Protein AF-A0A662PM22-F1 (afdb_monomer_lite)

Radius of gyration: 36.37 Å; chains: 1; bounding box: 91×70×109 Å

Sequence (898 aa):
ATDIAEYIRDARHNQGYDGLIPWDINLYVQAALALNSYYPGEGYDKDAIAMAEVIYQDMTGNPGYFKHPVNEWFYYYVLGLSGALQAFTSTGTHLTGNFSAEEIKNFLIENQSNDGSWNSTSYWDGTNWYWAYPDIQSTAYAVMALISYGDSASISAATKAADWLISKQNPNGGWTVSSECPEVDSEVAQAIFDVIQAVGTVDVDHGSDGTVDLKTITIQQAINAAYPYDTIIVHEGTYMEQLIINKSLTLIGDTMPKIVAPDTRTTFTIPESSATFDPIIFAYGSLTGTETISVTIEGFEIDGGNKAASGYRFVGILYRNVKPGIISNNVLHSLYPPSGKGSGPETIGILIYGDSEVEIYQNEIRDFSRVGIGASGDAGPNVDPVVIIQENTVFGNGLEPETDWWAENGIQVGYGASGEVIGNQVFNCTVNNPNWAASGIIIVDTHEVTVDSNYVEGCDVGINAVDFPSAYGHPWDYDILSNVLITRNVLVGNIWQIDVSNDARNVTITYNNIINAIEDGIDIWSYFGDVYPTDVKIHYNNIEGSGSYGIWASEELAAQPVDARFNWWGSATGPYHPTLNDYGKGDNVSDNIDFWNWLIIPYPPAIASPVPPVASFTYTPFAPIVNEYVTFDASGSYSIDGYITTYVWDFGDGNLTETSNPIIMHKFDSAGTYSVNLTVIDNLGATRSCVKDVIVYPPPPTNVKISPYESSVCIGQEFTINIVIENVSDLAGFELKLFWNTTLADLEDVDIFPPWSDYFLVKNETQEDIGDGRGMFWLALLMLPPSEPFNGTTVLATLTFNATNIGTSILDLDQVKLGDSLANPIPTNIVDGYIESHIAIPGDVDGNGHVDIYDLIIWADAFGTFAGEPDFNPAADLNNDGVIDIYDGLIIAINYGA

Structure (mmCIF, N/CA/C/O backbone):
data_AF-A0A662PM22-F1
#
_entry.id   AF-A0A662PM22-F1
#
loop_
_atom_site.group_PDB
_atom_site.id
_atom_site.type_symbol
_atom_site.label_atom_id
_atom_site.label_alt_id
_atom_site.label_comp_id
_atom_site.label_asym_id
_atom_site.label_entity_id
_atom_site.label_seq_id
_atom_site.pdbx_PDB_ins_code
_atom_site.Cartn_x
_atom_site.Cartn_y
_atom_site.Cartn_z
_atom_site.occupancy
_atom_site.B_iso_or_equiv
_atom_site.auth_seq_id
_atom_site.auth_comp_id
_atom_site.auth_asym_id
_atom_site.auth_atom_id
_atom_site.pdbx_PDB_model_num
ATOM 1 N N . ALA A 1 1 ? 5.390 15.615 49.487 1.00 35.78 1 ALA A N 1
ATOM 2 C CA . ALA A 1 1 ? 4.183 16.112 48.799 1.00 35.78 1 ALA A CA 1
ATOM 3 C C . ALA A 1 1 ? 3.919 17.563 49.183 1.00 35.78 1 ALA A C 1
ATOM 5 O O . ALA A 1 1 ? 4.119 18.418 48.337 1.00 35.78 1 ALA A O 1
ATOM 6 N N . THR A 1 2 ? 3.625 17.859 50.453 1.00 38.88 2 THR A N 1
ATOM 7 C CA . THR A 1 2 ? 3.394 19.225 50.972 1.00 38.88 2 THR A CA 1
ATOM 8 C C . THR A 1 2 ? 4.546 20.205 50.691 1.00 38.88 2 THR A C 1
ATOM 10 O O . THR A 1 2 ? 4.308 21.324 50.267 1.00 38.88 2 THR A O 1
ATOM 13 N N . ASP A 1 3 ? 5.807 19.780 50.788 1.00 39.41 3 ASP A N 1
ATOM 14 C CA . ASP A 1 3 ? 6.936 20.684 50.487 1.00 39.41 3 ASP A CA 1
ATOM 15 C C . ASP A 1 3 ? 7.115 20.963 48.976 1.00 39.41 3 ASP A C 1
ATOM 17 O O . ASP A 1 3 ? 7.615 22.012 48.576 1.00 39.41 3 ASP A O 1
ATOM 21 N N . ILE A 1 4 ? 6.692 20.030 48.115 1.00 42.34 4 ILE A N 1
ATOM 22 C CA . ILE A 1 4 ? 6.720 20.181 46.645 1.00 42.34 4 ILE A CA 1
ATOM 23 C C . ILE A 1 4 ? 5.538 21.053 46.196 1.00 42.34 4 ILE A C 1
ATOM 25 O O . ILE A 1 4 ? 5.688 21.923 45.342 1.00 42.34 4 ILE A O 1
ATOM 29 N N . ALA A 1 5 ? 4.390 20.857 46.841 1.00 41.12 5 ALA A N 1
ATOM 30 C CA . ALA A 1 5 ? 3.190 21.669 46.743 1.00 41.12 5 ALA A CA 1
ATOM 31 C C . ALA A 1 5 ? 3.454 23.148 47.057 1.00 41.12 5 ALA A C 1
ATOM 33 O O . ALA A 1 5 ? 3.084 24.035 46.287 1.00 41.12 5 ALA A O 1
ATOM 34 N N . GLU A 1 6 ? 4.146 23.408 48.167 1.00 43.12 6 GLU A N 1
ATOM 35 C CA . GLU A 1 6 ? 4.539 24.756 48.575 1.00 43.12 6 GLU A CA 1
ATOM 36 C C . GLU A 1 6 ? 5.558 25.376 47.611 1.00 43.12 6 GLU A C 1
ATOM 38 O O . GLU A 1 6 ? 5.441 26.555 47.286 1.00 43.12 6 GLU A O 1
ATOM 43 N N . TYR A 1 7 ? 6.496 24.586 47.078 1.00 42.91 7 TYR A N 1
ATOM 44 C CA . TYR A 1 7 ? 7.484 25.055 46.101 1.00 42.91 7 TYR A CA 1
ATOM 45 C C . TYR A 1 7 ? 6.861 25.475 44.757 1.00 42.91 7 TYR A C 1
ATOM 47 O O . TYR A 1 7 ? 7.213 26.524 44.217 1.00 42.91 7 TYR A O 1
ATOM 55 N N . ILE A 1 8 ? 5.913 24.695 44.226 1.00 44.31 8 ILE A N 1
ATOM 56 C CA . ILE A 1 8 ? 5.215 24.995 42.960 1.00 44.31 8 ILE A CA 1
ATOM 57 C C . ILE A 1 8 ? 4.288 26.213 43.123 1.00 44.31 8 ILE A C 1
ATOM 59 O O . ILE A 1 8 ? 4.262 27.099 42.266 1.00 44.31 8 ILE A O 1
ATOM 63 N N . ARG A 1 9 ? 3.597 26.319 44.266 1.00 42.94 9 ARG A N 1
ATOM 64 C CA . ARG A 1 9 ? 2.784 27.487 44.646 1.00 42.94 9 ARG A CA 1
ATOM 65 C C . ARG A 1 9 ? 3.623 28.764 44.740 1.00 42.94 9 ARG A C 1
ATOM 67 O O . ARG A 1 9 ? 3.251 29.788 44.171 1.00 42.94 9 ARG A O 1
ATOM 74 N N . ASP A 1 10 ? 4.755 28.713 45.438 1.00 45.56 10 ASP A N 1
ATOM 75 C CA . ASP A 1 10 ? 5.628 29.875 45.629 1.00 45.56 10 ASP A CA 1
ATOM 76 C C . ASP A 1 10 ? 6.288 30.315 44.307 1.00 45.56 10 ASP A C 1
ATOM 78 O O . ASP A 1 10 ? 6.561 31.503 44.111 1.00 45.56 10 ASP A O 1
ATOM 82 N N . ALA A 1 11 ? 6.499 29.388 43.366 1.00 43.00 11 ALA A N 1
ATOM 83 C CA . ALA A 1 11 ? 6.954 29.701 42.014 1.00 43.00 11 ALA A CA 1
ATOM 84 C C . ALA A 1 11 ? 5.886 30.450 41.191 1.00 43.00 11 ALA A C 1
ATOM 86 O O . ALA A 1 11 ? 6.226 31.435 40.535 1.00 43.00 11 ALA A O 1
ATOM 87 N N . ARG A 1 12 ? 4.605 30.054 41.276 1.00 44.25 12 ARG A N 1
ATOM 88 C CA . ARG A 1 12 ? 3.492 30.723 40.569 1.00 44.25 12 ARG A CA 1
ATOM 89 C C . ARG A 1 12 ? 3.090 32.065 41.177 1.00 44.25 12 ARG A C 1
ATOM 91 O O . ARG A 1 12 ? 2.843 33.016 40.438 1.00 44.25 12 ARG A O 1
ATOM 98 N N . HIS A 1 13 ? 3.089 32.193 42.502 1.00 41.66 13 HIS A N 1
ATOM 99 C CA . HIS A 1 13 ? 2.743 33.463 43.150 1.00 41.66 13 HIS A CA 1
ATOM 100 C C . HIS A 1 13 ? 3.771 34.567 42.830 1.00 41.66 13 HIS A C 1
ATOM 102 O O . HIS A 1 13 ? 3.415 35.722 42.611 1.00 41.66 13 HIS A O 1
ATOM 108 N N . ASN A 1 14 ? 5.050 34.200 42.678 1.00 40.31 14 ASN A N 1
ATOM 109 C CA . ASN A 1 14 ? 6.098 35.114 42.207 1.00 40.31 14 ASN A CA 1
ATOM 110 C C . ASN A 1 14 ? 5.977 35.500 40.716 1.00 40.31 14 ASN A C 1
ATOM 112 O O . ASN A 1 14 ? 6.682 36.407 40.273 1.00 40.31 14 ASN A O 1
ATOM 116 N N . GLN A 1 15 ? 5.094 34.843 39.954 1.00 35.84 15 GLN A N 1
ATOM 117 C CA . GLN A 1 15 ? 4.767 35.159 38.558 1.00 35.84 15 GLN A CA 1
ATOM 118 C C . GLN A 1 15 ? 3.446 35.939 38.401 1.00 35.84 15 GLN A C 1
ATOM 120 O O . GLN A 1 15 ? 3.116 36.328 37.286 1.00 35.84 15 GLN A O 1
ATOM 125 N N . GLY A 1 16 ? 2.737 36.247 39.498 1.00 31.23 16 GLY A N 1
ATOM 126 C CA . GLY A 1 16 ? 1.576 37.149 39.495 1.00 31.23 16 GLY A CA 1
ATOM 127 C C . GLY A 1 16 ? 0.199 36.485 39.392 1.00 31.23 16 GLY A C 1
ATOM 128 O O . GLY A 1 16 ? -0.773 37.186 39.130 1.00 31.23 16 GLY A O 1
ATOM 129 N N . TYR A 1 17 ? 0.101 35.172 39.615 1.00 36.12 17 TYR A N 1
ATOM 130 C CA . TYR A 1 17 ? -1.165 34.429 39.599 1.00 36.12 17 TYR A CA 1
ATOM 131 C C . TYR A 1 17 ? -1.669 34.126 41.026 1.00 36.12 17 TYR A C 1
ATOM 133 O O . TYR A 1 17 ? -0.873 33.768 41.900 1.00 36.12 17 TYR A O 1
ATOM 141 N N . ASP A 1 18 ? -2.987 34.229 41.250 1.00 34.03 18 ASP A N 1
ATOM 142 C CA . ASP A 1 18 ? -3.649 34.029 42.559 1.00 34.03 18 ASP A CA 1
ATOM 143 C C . ASP A 1 18 ? -4.407 32.677 42.687 1.00 34.03 18 ASP A C 1
ATOM 145 O O . ASP A 1 18 ? -5.092 32.446 43.683 1.00 34.03 18 ASP A O 1
ATOM 149 N N . GLY A 1 19 ? -4.267 31.746 41.726 1.00 41.38 19 GLY A N 1
ATOM 150 C CA . GLY A 1 19 ? -4.922 30.422 41.746 1.00 41.38 19 GLY A CA 1
ATOM 151 C C . GLY A 1 19 ? -4.222 29.338 40.905 1.00 41.38 19 GLY A C 1
ATOM 152 O O . GLY A 1 19 ? -3.345 29.645 40.095 1.00 41.38 19 GLY A O 1
ATOM 153 N N . LEU A 1 20 ? -4.596 28.068 41.125 1.00 38.97 20 LEU A N 1
ATOM 154 C CA . LEU A 1 20 ? -4.158 26.896 40.341 1.00 38.97 20 LEU A CA 1
ATOM 155 C C . LEU A 1 20 ? -5.157 26.612 39.206 1.00 38.97 20 LEU A C 1
ATOM 157 O O . LEU A 1 20 ? -6.353 26.831 39.388 1.00 38.97 20 LEU A O 1
ATOM 161 N N . ILE A 1 21 ? -4.674 26.119 38.061 1.00 37.78 21 ILE A N 1
ATOM 162 C CA . ILE A 1 21 ? -5.509 25.727 36.906 1.00 37.78 21 ILE A CA 1
ATOM 163 C C . ILE A 1 21 ? -5.585 24.190 36.777 1.00 37.78 21 ILE A C 1
ATOM 165 O O . ILE A 1 21 ? -4.700 23.507 37.302 1.00 37.78 21 ILE A O 1
ATOM 169 N N . PRO A 1 22 ? -6.588 23.625 36.067 1.00 35.31 22 PRO A N 1
ATOM 170 C CA . PRO A 1 22 ? -6.895 22.185 36.064 1.00 35.31 22 PRO A CA 1
ATOM 171 C C . PRO A 1 22 ? -5.754 21.227 35.683 1.00 35.31 22 PRO A C 1
ATOM 173 O O . PRO A 1 22 ? -5.818 20.043 35.984 1.00 35.31 22 PRO A O 1
ATOM 176 N N . TRP A 1 23 ? -4.687 21.703 35.043 1.00 42.88 23 TRP A N 1
ATOM 177 C CA . TRP A 1 23 ? -3.598 20.857 34.534 1.00 42.88 23 TRP A CA 1
ATOM 178 C C . TRP A 1 23 ? -2.401 20.746 35.500 1.00 42.88 23 TRP A C 1
ATOM 180 O O . TRP A 1 23 ? -1.671 19.757 35.450 1.00 42.88 23 TRP A O 1
ATOM 190 N N . ASP A 1 24 ? -2.250 21.669 36.467 1.00 40.78 24 ASP A N 1
ATOM 191 C CA . ASP A 1 24 ? -1.294 21.519 37.591 1.00 40.78 24 ASP A CA 1
ATOM 192 C C . ASP A 1 24 ? -1.683 20.340 38.510 1.00 40.78 24 ASP A C 1
ATOM 194 O O . ASP A 1 24 ? -0.876 19.810 39.278 1.00 40.78 24 ASP A O 1
ATOM 198 N N . ILE A 1 25 ? -2.949 19.936 38.416 1.00 42.62 25 ILE A N 1
ATOM 199 C CA . ILE A 1 25 ? -3.619 18.932 39.230 1.00 42.62 25 ILE A CA 1
ATOM 200 C C . ILE A 1 25 ? -3.269 17.509 38.774 1.00 42.62 25 ILE A C 1
ATOM 202 O O . ILE A 1 25 ? -3.072 16.636 39.618 1.00 42.62 25 ILE A O 1
ATOM 206 N N . ASN A 1 26 ? -3.099 17.267 37.469 1.00 39.00 26 ASN A N 1
ATOM 207 C CA . ASN A 1 26 ? -2.767 15.937 36.941 1.00 39.00 26 ASN A CA 1
ATOM 208 C C . ASN A 1 26 ? -1.360 15.488 37.388 1.00 39.00 26 ASN A C 1
ATOM 210 O O . ASN A 1 26 ? -1.179 14.382 37.898 1.00 39.00 26 ASN A O 1
ATOM 214 N N . LEU A 1 27 ? -0.372 16.391 37.333 1.00 40.34 27 LEU A N 1
ATOM 215 C CA . LEU A 1 27 ? 0.979 16.135 37.857 1.00 40.34 27 LEU A CA 1
ATOM 216 C C . LEU A 1 27 ? 0.971 15.857 39.376 1.00 40.34 27 LEU A C 1
ATOM 218 O O . LEU A 1 27 ? 1.787 15.087 39.887 1.00 40.34 27 LEU A O 1
ATOM 222 N N . TYR A 1 28 ? 0.030 16.472 40.095 1.00 44.06 28 TYR A N 1
ATOM 223 C CA . TYR A 1 28 ? -0.175 16.326 41.535 1.00 44.06 28 TYR A CA 1
ATOM 224 C C . TYR A 1 28 ? -0.798 14.985 41.917 1.00 44.06 28 TYR A C 1
ATOM 226 O O . TYR A 1 28 ? -0.322 14.324 42.841 1.00 44.06 28 TYR A O 1
ATOM 234 N N . VAL A 1 29 ? -1.836 14.575 41.185 1.00 44.94 29 VAL A N 1
ATOM 235 C CA . VAL A 1 29 ? -2.522 13.289 41.344 1.00 44.94 29 VAL A CA 1
ATOM 236 C C . VAL A 1 29 ? -1.558 12.149 41.017 1.00 44.94 29 VAL A C 1
ATOM 238 O O . VAL A 1 29 ? -1.417 11.224 41.812 1.00 44.94 29 VAL A O 1
ATOM 241 N N . GLN A 1 30 ? -0.785 12.264 39.933 1.00 43.56 30 GLN A N 1
ATOM 242 C CA . GLN A 1 30 ? 0.260 11.300 39.564 1.00 43.56 30 GLN A CA 1
ATOM 243 C C . GLN A 1 30 ? 1.346 11.172 40.650 1.00 43.56 30 GLN A C 1
ATOM 245 O O . GLN A 1 30 ? 1.732 10.063 41.025 1.00 43.56 30 GLN A O 1
ATOM 250 N N . ALA A 1 31 ? 1.806 12.289 41.226 1.00 42.03 31 ALA A N 1
ATOM 251 C CA . ALA A 1 31 ? 2.787 12.277 42.314 1.00 42.03 31 ALA A CA 1
ATOM 252 C C . ALA A 1 31 ? 2.222 11.707 43.631 1.00 42.03 31 ALA A C 1
ATOM 254 O O . ALA A 1 31 ? 2.938 11.010 44.356 1.00 42.03 31 ALA A O 1
ATOM 255 N N . ALA A 1 32 ? 0.951 11.979 43.944 1.00 43.25 32 ALA A N 1
ATOM 256 C CA . ALA A 1 32 ? 0.262 11.459 45.124 1.00 43.25 32 ALA A CA 1
ATOM 257 C C . ALA A 1 32 ? -0.002 9.946 45.017 1.00 43.25 32 ALA A C 1
ATOM 259 O O . ALA A 1 32 ? 0.296 9.207 45.958 1.00 43.25 32 ALA A O 1
ATOM 260 N N . LEU A 1 33 ? -0.453 9.469 43.851 1.00 45.88 33 LEU A N 1
ATOM 261 C CA . LEU A 1 33 ? -0.648 8.046 43.552 1.00 45.88 33 LEU A CA 1
ATOM 262 C C . LEU A 1 33 ? 0.682 7.274 43.585 1.00 45.88 33 LEU A C 1
ATOM 264 O O . LEU A 1 33 ? 0.763 6.193 44.176 1.00 45.88 33 LEU A O 1
ATOM 268 N N . ALA A 1 34 ? 1.759 7.855 43.045 1.00 44.03 34 ALA A N 1
ATOM 269 C CA . ALA A 1 34 ? 3.099 7.271 43.105 1.00 44.03 34 ALA A CA 1
ATOM 270 C C . ALA A 1 34 ? 3.634 7.159 44.548 1.00 44.03 34 ALA A C 1
ATOM 272 O O . ALA A 1 34 ? 4.237 6.146 44.906 1.00 44.03 34 ALA A O 1
ATOM 273 N N . LEU A 1 35 ? 3.382 8.150 45.409 1.00 41.09 35 LEU A N 1
ATOM 274 C CA . LEU A 1 35 ? 3.759 8.111 46.830 1.00 41.09 35 LEU A CA 1
ATOM 275 C C . LEU A 1 35 ? 2.940 7.090 47.634 1.00 41.09 35 LEU A C 1
ATOM 277 O O . LEU A 1 35 ? 3.508 6.405 48.490 1.00 41.09 35 LEU A O 1
ATOM 281 N N . ASN A 1 36 ? 1.648 6.938 47.327 1.00 44.16 36 ASN A N 1
ATOM 282 C CA . ASN A 1 36 ? 0.775 5.954 47.969 1.00 44.16 36 ASN A CA 1
ATOM 283 C C . ASN A 1 36 ? 1.219 4.513 47.671 1.00 44.16 36 ASN A C 1
ATOM 285 O O . ASN A 1 36 ? 1.285 3.672 48.566 1.00 44.16 36 ASN A O 1
ATOM 289 N N . SER A 1 37 ? 1.656 4.256 46.432 1.00 44.34 37 SER A N 1
ATOM 290 C CA . SER A 1 37 ? 2.206 2.952 46.034 1.00 44.34 37 SER A CA 1
ATOM 291 C C . SER A 1 37 ? 3.466 2.545 46.821 1.00 44.34 37 SER A C 1
ATOM 293 O O . SER A 1 37 ? 3.763 1.357 46.945 1.00 44.34 37 SER A O 1
ATOM 295 N N . TYR A 1 38 ? 4.184 3.518 47.396 1.00 40.50 38 TYR A N 1
ATOM 296 C CA . TYR A 1 38 ? 5.420 3.300 48.152 1.00 40.50 38 TYR A CA 1
ATOM 297 C C . TYR A 1 38 ? 5.234 3.280 49.685 1.00 40.50 38 TYR A C 1
ATOM 299 O O . TYR A 1 38 ? 6.041 2.638 50.361 1.00 40.50 38 TYR A O 1
ATOM 307 N N . TYR A 1 39 ? 4.199 3.929 50.249 1.00 41.41 39 TYR A N 1
ATOM 308 C CA . TYR A 1 39 ? 3.968 4.020 51.709 1.00 41.41 39 TYR A CA 1
ATOM 309 C C . TYR A 1 39 ? 2.477 3.899 52.118 1.00 41.41 39 TYR A C 1
ATOM 311 O O . TYR A 1 39 ? 1.899 4.855 52.641 1.00 41.41 39 TYR A O 1
ATOM 319 N N . PRO A 1 40 ? 1.856 2.714 51.975 1.00 42.56 40 PRO A N 1
ATOM 320 C CA . PRO A 1 40 ? 0.399 2.514 52.076 1.00 42.56 40 PRO A CA 1
ATOM 321 C C . PRO A 1 40 ? -0.174 2.522 53.515 1.00 42.56 40 PRO A C 1
ATOM 323 O O . PRO A 1 40 ? -1.143 1.829 53.811 1.00 42.56 40 PRO A O 1
ATOM 326 N N . GLY A 1 41 ? 0.438 3.246 54.462 1.00 45.72 41 GLY A N 1
ATOM 327 C CA . GLY A 1 41 ? 0.066 3.189 55.886 1.00 45.72 41 GLY A CA 1
ATOM 328 C C . GLY A 1 41 ? 0.187 4.486 56.690 1.00 45.72 41 GLY A C 1
ATOM 329 O O . GLY A 1 41 ? -0.085 4.457 57.889 1.00 45.72 41 GLY A O 1
ATOM 330 N N . GLU A 1 42 ? 0.580 5.611 56.081 1.00 47.06 42 GLU A N 1
ATOM 331 C CA . GLU A 1 42 ? 0.809 6.880 56.804 1.00 47.06 42 GLU A CA 1
ATOM 332 C C . GLU A 1 42 ? -0.309 7.931 56.649 1.00 47.06 42 GLU A C 1
ATOM 334 O O . GLU A 1 42 ? -0.176 9.046 57.142 1.00 47.06 42 GLU A O 1
ATOM 339 N N . GLY A 1 43 ? -1.452 7.580 56.046 1.00 46.03 43 GLY A N 1
ATOM 340 C CA . GLY A 1 43 ? -2.641 8.447 56.035 1.00 46.03 43 GLY A CA 1
ATOM 341 C C . GLY A 1 43 ? -2.678 9.523 54.943 1.00 46.03 43 GLY A C 1
ATOM 342 O O . GLY A 1 43 ? -3.524 10.409 55.014 1.00 46.03 43 GLY A O 1
ATOM 343 N N . TYR A 1 44 ? -1.827 9.419 53.916 1.00 41.66 44 TYR A N 1
ATOM 344 C CA . TYR A 1 44 ? -1.856 10.289 52.729 1.00 41.66 44 TYR A CA 1
ATOM 345 C C . TYR A 1 44 ? -3.100 10.098 51.835 1.00 41.66 44 TYR A C 1
ATOM 347 O O . TYR A 1 44 ? -3.367 10.951 50.993 1.00 41.66 44 TYR A O 1
ATOM 355 N N . ASP A 1 45 ? -3.886 9.036 52.048 1.00 45.16 45 ASP A N 1
ATOM 356 C CA . ASP A 1 45 ? -5.142 8.780 51.328 1.00 45.16 45 ASP A CA 1
ATOM 357 C C . ASP A 1 45 ? -6.197 9.870 51.568 1.00 45.16 45 ASP A C 1
ATOM 359 O O . ASP A 1 45 ? -6.902 10.250 50.643 1.00 45.16 45 ASP A O 1
ATOM 363 N N . LYS A 1 46 ? -6.306 10.425 52.783 1.00 42.91 46 LYS A N 1
ATOM 364 C CA . LYS A 1 46 ? -7.419 11.335 53.120 1.00 42.91 46 LYS A CA 1
ATOM 365 C C . LYS A 1 46 ? -7.326 12.698 52.442 1.00 42.91 46 LYS A C 1
ATOM 367 O O . LYS A 1 46 ? -8.342 13.221 52.006 1.00 42.91 46 LYS A O 1
ATOM 372 N N . ASP A 1 47 ? -6.118 13.243 52.329 1.00 42.44 47 ASP A N 1
ATOM 373 C CA . ASP A 1 47 ? -5.906 14.560 51.722 1.00 42.44 47 ASP A CA 1
ATOM 374 C C . ASP A 1 47 ? -5.862 14.479 50.184 1.00 42.44 47 ASP A C 1
ATOM 376 O O . ASP A 1 47 ? -6.209 15.444 49.511 1.00 42.44 47 ASP A O 1
ATOM 380 N N . ALA A 1 48 ? -5.465 13.333 49.612 1.00 39.84 48 ALA A N 1
ATOM 381 C CA . ALA A 1 48 ? -5.443 13.114 48.163 1.00 39.84 48 ALA A CA 1
ATOM 382 C C . ALA A 1 48 ? -6.829 12.757 47.596 1.00 39.84 48 ALA A C 1
ATOM 384 O O . ALA A 1 48 ? -7.177 13.228 46.516 1.00 39.84 48 ALA A O 1
ATOM 385 N N . ILE A 1 49 ? -7.625 11.973 48.333 1.00 43.12 49 ILE A N 1
ATOM 386 C CA . ILE A 1 49 ? -8.992 11.590 47.946 1.00 43.12 49 ILE A CA 1
ATOM 387 C C . ILE A 1 49 ? -9.940 12.787 48.067 1.00 43.12 49 ILE A C 1
ATOM 389 O O . ILE A 1 49 ? -10.621 13.092 47.096 1.00 43.12 49 ILE A O 1
ATOM 393 N N . ALA A 1 50 ? -9.871 13.553 49.163 1.00 41.50 50 ALA A N 1
ATOM 394 C CA . ALA A 1 50 ? -10.687 14.759 49.335 1.00 41.50 50 ALA A CA 1
ATOM 395 C C . ALA A 1 50 ? -10.419 15.827 48.258 1.00 41.50 50 ALA A C 1
ATOM 397 O O . ALA A 1 50 ? -11.309 16.593 47.904 1.00 41.50 50 ALA A O 1
ATOM 398 N N . MET A 1 51 ? -9.197 15.887 47.717 1.00 37.94 51 MET A N 1
ATOM 399 C CA . MET A 1 51 ? -8.862 16.807 46.625 1.00 37.94 51 MET A CA 1
ATOM 400 C C . MET A 1 51 ? -9.297 16.251 45.257 1.00 37.94 51 MET A C 1
ATOM 402 O O . MET A 1 51 ? -9.761 17.020 44.422 1.00 37.94 51 MET A O 1
ATOM 406 N N . ALA A 1 52 ? -9.191 14.933 45.033 1.00 38.16 52 ALA A N 1
ATOM 407 C CA . ALA A 1 52 ? -9.690 14.248 43.833 1.00 38.16 52 ALA A CA 1
ATOM 408 C C . ALA A 1 52 ? -11.225 14.311 43.713 1.00 38.16 52 ALA A C 1
ATOM 410 O O . ALA A 1 52 ? -11.745 14.508 42.617 1.00 38.16 52 ALA A O 1
ATOM 411 N N . GLU A 1 53 ? -11.936 14.234 44.840 1.00 40.84 53 GLU A N 1
ATOM 412 C CA . GLU A 1 53 ? -13.390 14.429 44.945 1.00 40.84 53 GLU A CA 1
ATOM 413 C C . GLU A 1 53 ? -13.815 15.850 44.542 1.00 40.84 53 GLU A C 1
ATOM 415 O O . GLU A 1 53 ? -14.825 16.015 43.862 1.00 40.84 53 GLU A O 1
ATOM 420 N N . VAL A 1 54 ? -13.010 16.871 44.863 1.00 37.19 54 VAL A N 1
ATOM 421 C CA . VAL A 1 54 ? -13.245 18.269 44.447 1.00 37.19 54 VAL A CA 1
ATOM 422 C C . VAL A 1 54 ? -13.092 18.450 42.930 1.00 37.19 54 VAL A C 1
ATOM 424 O O . VAL A 1 54 ? -13.847 19.196 42.319 1.00 37.19 54 VAL A O 1
ATOM 427 N N . ILE A 1 55 ? -12.159 17.732 42.300 1.00 37.44 55 ILE A N 1
ATOM 428 C CA . ILE A 1 55 ? -11.901 17.813 40.849 1.00 37.44 55 ILE A CA 1
ATOM 429 C C . ILE A 1 55 ? -12.981 17.079 40.041 1.00 37.44 55 ILE A C 1
ATOM 431 O O . ILE A 1 55 ? -13.342 17.510 38.948 1.00 37.44 55 ILE A O 1
ATOM 435 N N . TYR A 1 56 ? -13.517 15.984 40.583 1.00 35.97 56 TYR A N 1
ATOM 436 C CA . TYR A 1 56 ? -14.595 15.218 39.956 1.00 35.97 56 TYR A CA 1
ATOM 437 C C . TYR A 1 56 ? -15.941 15.970 39.983 1.00 35.97 56 TYR A C 1
ATOM 439 O O . TYR A 1 56 ? -16.681 15.949 38.999 1.00 35.97 56 TYR A O 1
ATOM 447 N N . GLN A 1 57 ? -16.219 16.713 41.064 1.00 36.59 57 GLN A N 1
ATOM 448 C CA . GLN A 1 57 ? -17.363 17.635 41.175 1.00 36.59 57 GLN A CA 1
ATOM 449 C C . GLN A 1 57 ? -17.312 18.773 40.127 1.00 36.59 57 GLN A C 1
ATOM 451 O O . GLN A 1 57 ? -18.347 19.183 39.602 1.00 36.59 57 GLN A O 1
ATOM 456 N N . ASP A 1 58 ? -16.114 19.239 39.755 1.00 39.22 58 ASP A N 1
ATOM 457 C CA . ASP A 1 58 ? -15.904 20.371 38.835 1.00 39.22 58 ASP A CA 1
ATOM 458 C C . ASP A 1 58 ? -16.114 20.036 37.343 1.00 39.22 58 ASP A C 1
ATOM 460 O O . ASP A 1 58 ? -16.422 20.929 36.553 1.00 39.22 58 ASP A O 1
ATOM 464 N N . MET A 1 59 ? -16.006 18.768 36.922 1.00 33.75 59 MET A N 1
ATOM 465 C CA . MET A 1 59 ? -16.292 18.381 35.526 1.00 33.75 59 MET A CA 1
ATOM 466 C C . MET A 1 59 ? -17.795 18.327 35.209 1.00 33.75 59 MET A C 1
ATOM 468 O O . MET A 1 59 ? -18.167 18.240 34.039 1.00 33.75 59 MET A O 1
ATOM 472 N N . THR A 1 60 ? -18.661 18.375 36.227 1.00 33.47 60 THR A N 1
ATOM 473 C CA . THR A 1 60 ? -20.103 18.117 36.075 1.00 33.47 60 THR A CA 1
ATOM 474 C C . THR A 1 60 ? -21.025 19.191 36.690 1.00 33.47 60 THR A C 1
ATOM 476 O O . THR A 1 60 ? -22.238 19.097 36.510 1.00 33.47 60 THR A O 1
ATOM 479 N N . GLY A 1 61 ? -20.497 20.247 37.343 1.00 34.31 61 GLY A N 1
ATOM 480 C CA . GLY A 1 61 ? -21.276 21.254 38.104 1.00 34.31 61 GLY A CA 1
ATOM 481 C C . GLY A 1 61 ? -21.158 22.745 37.686 1.00 34.31 61 GLY A C 1
ATOM 482 O O . GLY A 1 61 ? -20.333 23.128 36.859 1.00 34.31 61 GLY A O 1
ATOM 483 N N . ASN A 1 62 ? -22.026 23.607 38.253 1.00 31.61 62 ASN A N 1
ATOM 484 C CA . ASN A 1 62 ? -22.217 25.049 37.937 1.00 31.61 62 ASN A CA 1
ATOM 485 C C . ASN A 1 62 ? -21.226 25.986 38.708 1.00 31.61 62 ASN A C 1
ATOM 487 O O . ASN A 1 62 ? -20.826 25.638 39.816 1.00 31.61 62 ASN A O 1
ATOM 491 N N . PRO A 1 63 ? -20.850 27.192 38.207 1.00 33.50 63 PRO A N 1
ATOM 492 C CA . PRO A 1 63 ? -19.681 27.956 38.694 1.00 33.50 63 PRO A CA 1
ATOM 493 C C . PRO A 1 63 ? -19.890 28.773 39.992 1.00 33.50 63 PRO A C 1
ATOM 495 O O . PRO A 1 63 ? -20.933 29.4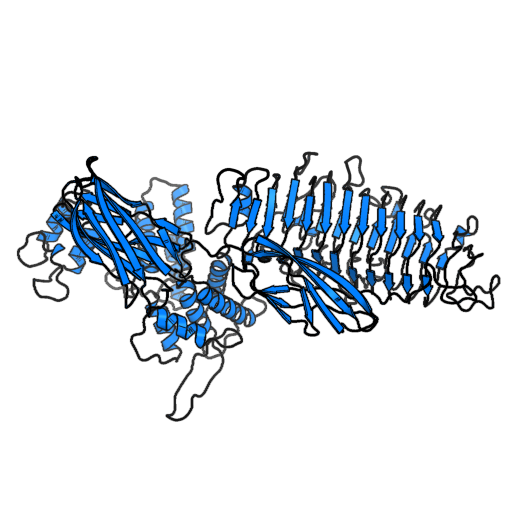05 40.176 1.00 33.50 63 PRO A O 1
ATOM 498 N N . GLY A 1 64 ? -18.845 28.880 40.839 1.00 37.56 64 GLY A N 1
ATOM 499 C CA . GLY A 1 64 ? -18.845 29.702 42.068 1.00 37.56 64 GLY A CA 1
ATOM 500 C C . GLY A 1 64 ? -17.476 29.907 42.757 1.00 37.56 64 GLY A C 1
ATOM 501 O O . GLY A 1 64 ? -16.488 29.267 42.408 1.00 37.56 64 GLY A O 1
ATOM 502 N N . TYR A 1 65 ? -17.413 30.832 43.735 1.00 37.50 65 TYR A N 1
ATOM 503 C CA . TYR A 1 65 ? -16.226 31.076 44.580 1.00 37.50 65 TYR A CA 1
ATOM 504 C C . TYR A 1 65 ? -16.220 30.158 45.814 1.00 37.50 65 TYR A C 1
ATOM 506 O O . TYR A 1 65 ? -17.150 30.233 46.617 1.00 37.50 65 TYR A O 1
ATOM 514 N N . PHE A 1 66 ? -15.146 29.396 46.048 1.00 36.97 66 PHE A N 1
ATOM 515 C CA . PHE A 1 66 ? -15.039 28.493 47.208 1.00 36.97 66 PHE A CA 1
ATOM 516 C C . PHE A 1 66 ? -14.007 28.920 48.243 1.00 36.97 66 PHE A C 1
ATOM 518 O O . PHE A 1 66 ? -12.918 29.358 47.893 1.00 36.97 66 PHE A O 1
ATOM 525 N N . LYS A 1 67 ? -14.332 28.759 49.530 1.00 37.81 67 LYS A N 1
ATOM 526 C CA . LYS A 1 67 ? -13.518 29.205 50.672 1.00 37.81 67 LYS A CA 1
ATOM 527 C C . LYS A 1 67 ? -12.586 28.094 51.181 1.00 37.81 67 LYS A C 1
ATOM 529 O O . LYS A 1 67 ? -13.031 26.974 51.400 1.00 37.81 67 LYS A O 1
ATOM 534 N N . HIS A 1 68 ? -11.307 28.407 51.412 1.00 36.06 68 HIS A N 1
ATOM 535 C CA . HIS A 1 68 ? -10.284 27.417 51.790 1.00 36.06 68 HIS A CA 1
ATOM 536 C C . HIS A 1 68 ? -10.577 26.734 53.154 1.00 36.06 68 HIS A C 1
ATOM 538 O O . HIS A 1 68 ? -10.786 27.450 54.141 1.00 36.06 68 HIS A O 1
ATOM 544 N N . PRO A 1 69 ? -10.482 25.390 53.286 1.00 35.06 69 PRO A N 1
ATOM 545 C CA . PRO A 1 69 ? -10.989 24.660 54.462 1.00 35.06 69 PRO A CA 1
ATOM 546 C C . PRO A 1 69 ? -10.223 24.904 55.772 1.00 35.06 69 PRO A C 1
ATOM 548 O O . PRO A 1 69 ? -10.708 24.577 56.850 1.00 35.06 69 PRO A O 1
ATOM 551 N N . VAL A 1 70 ? -9.015 25.473 55.701 1.00 37.12 70 VAL A N 1
ATOM 552 C CA . VAL A 1 70 ? -8.131 25.657 56.874 1.00 37.12 70 VAL A CA 1
ATOM 553 C C . VAL A 1 70 ? -7.767 27.126 57.129 1.00 37.12 70 VAL A C 1
ATOM 555 O O . VAL A 1 70 ? -7.106 27.440 58.116 1.00 37.12 70 VAL A O 1
ATOM 558 N N . ASN A 1 71 ? -8.165 28.061 56.256 1.00 34.69 71 ASN A N 1
ATOM 559 C CA . ASN A 1 71 ? -7.760 29.463 56.393 1.00 34.69 71 ASN A CA 1
ATOM 560 C C . ASN A 1 71 ? -8.874 30.408 55.926 1.00 34.69 71 ASN A C 1
ATOM 562 O O . ASN A 1 71 ? -9.112 30.570 54.733 1.00 34.69 71 ASN A O 1
ATOM 566 N N . GLU A 1 72 ? -9.549 31.045 56.886 1.00 34.38 72 GLU A N 1
ATOM 567 C CA . GLU A 1 72 ? -10.840 31.734 56.710 1.00 34.38 72 GLU A CA 1
ATOM 568 C C . GLU A 1 72 ? -10.816 33.004 55.829 1.00 34.38 72 GLU A C 1
ATOM 570 O O . GLU A 1 72 ? -11.836 33.688 55.717 1.00 34.38 72 GLU A O 1
ATOM 575 N N . TRP A 1 73 ? -9.681 33.334 55.208 1.00 30.70 73 TRP A N 1
ATOM 576 C CA . TRP A 1 73 ? -9.456 34.587 54.479 1.00 30.70 73 TRP A CA 1
ATOM 577 C C . TRP A 1 73 ? -9.303 34.427 52.955 1.00 30.70 73 TRP A C 1
ATOM 579 O O . TRP A 1 73 ? -9.165 35.442 52.278 1.00 30.70 73 TRP A O 1
ATOM 589 N N . PHE A 1 74 ? -9.347 33.208 52.400 1.00 33.66 74 PHE A N 1
ATOM 590 C CA . PHE A 1 74 ? -9.060 32.956 50.974 1.00 33.66 74 PHE A CA 1
ATOM 591 C C . PHE A 1 74 ? -10.198 32.232 50.232 1.00 33.66 74 PHE A C 1
ATOM 593 O O . PHE A 1 74 ? -10.796 31.309 50.791 1.00 33.66 74 PHE A O 1
ATOM 600 N N . TYR A 1 75 ? -10.457 32.648 48.979 1.00 33.91 75 TYR A N 1
ATOM 601 C CA . TYR A 1 75 ? -11.447 32.075 48.051 1.00 33.91 75 TYR A CA 1
ATOM 602 C C . TYR A 1 75 ? -10.810 31.694 46.690 1.00 33.91 75 TYR A C 1
ATOM 604 O O . TYR A 1 75 ? -9.935 32.421 46.227 1.00 33.91 75 TYR A O 1
ATOM 612 N N . TYR A 1 76 ? -11.272 30.618 46.038 1.00 34.81 76 TYR A N 1
ATOM 613 C CA . TYR A 1 76 ? -10.867 30.129 44.700 1.00 34.81 76 TYR A CA 1
ATOM 614 C C . TYR A 1 76 ? -12.005 30.275 43.667 1.00 34.81 76 TYR A C 1
ATOM 616 O O . TYR A 1 76 ? -13.160 30.277 44.078 1.00 34.81 76 TYR A O 1
ATOM 624 N N . TYR A 1 77 ? -11.705 30.385 42.360 1.00 34.16 77 TYR A N 1
ATOM 625 C CA . TYR A 1 77 ? -12.679 30.531 41.251 1.00 34.16 77 TYR A CA 1
ATOM 626 C C . TYR A 1 77 ? -12.344 29.575 40.086 1.00 34.16 77 TYR A C 1
ATOM 628 O O . TYR A 1 77 ? -11.190 29.568 39.657 1.00 34.16 77 TYR A O 1
ATOM 636 N N . VAL A 1 78 ? -13.313 28.797 39.571 1.00 36.62 78 VAL A N 1
ATOM 637 C CA . VAL A 1 78 ? -13.116 27.767 38.514 1.00 36.62 78 VAL A CA 1
ATOM 638 C C . VAL A 1 78 ? -14.272 27.783 37.479 1.00 36.62 78 VAL A C 1
ATOM 640 O O . VAL A 1 78 ? -15.399 28.144 37.817 1.00 36.62 78 VAL A O 1
ATOM 643 N N . LEU A 1 79 ? -13.981 27.474 36.199 1.00 36.62 79 LEU A N 1
ATOM 644 C CA . LEU A 1 79 ? -14.840 27.674 35.007 1.00 36.62 79 LEU A CA 1
ATOM 645 C C . LEU A 1 79 ? -15.500 26.365 34.490 1.00 36.62 79 LEU A C 1
ATOM 647 O O . LEU A 1 79 ? -14.784 25.478 34.042 1.00 36.62 79 LEU A O 1
ATOM 651 N N . GLY A 1 80 ? -16.843 26.292 34.449 1.00 41.53 80 GLY A N 1
ATOM 652 C CA . GLY A 1 80 ? -17.642 25.258 33.738 1.00 41.53 80 GLY A CA 1
ATOM 653 C C . GLY A 1 80 ? -18.256 25.740 32.399 1.00 41.53 80 GLY A C 1
ATOM 654 O O . GLY A 1 80 ? -17.903 26.820 31.928 1.00 41.53 80 GLY A O 1
ATOM 655 N N . LEU A 1 81 ? -19.210 25.001 31.793 1.00 39.75 81 LEU A N 1
ATOM 656 C CA . LEU A 1 81 ? -19.864 25.294 30.483 1.00 39.75 81 LEU A CA 1
ATOM 657 C C . LEU A 1 81 ? -20.414 26.735 30.376 1.00 39.75 81 LEU A C 1
ATOM 659 O O . LEU A 1 81 ? -20.233 27.418 29.367 1.00 39.75 81 LEU A O 1
ATOM 663 N N . SER A 1 82 ? -21.017 27.241 31.459 1.00 40.47 82 SER A N 1
ATOM 664 C CA . SER A 1 82 ? -21.460 28.639 31.553 1.00 40.47 82 SER A CA 1
ATOM 665 C C . SER A 1 82 ? -20.292 29.631 31.556 1.00 40.47 82 SER A C 1
ATOM 667 O O . SER A 1 82 ? -20.474 30.755 31.105 1.00 40.47 82 SER A O 1
ATOM 669 N N . GLY A 1 83 ? -19.122 29.242 32.063 1.00 43.56 83 GLY A N 1
ATOM 670 C CA . GLY A 1 83 ? -17.891 30.033 32.109 1.00 43.56 83 GLY A CA 1
ATOM 671 C C . GLY A 1 83 ? -17.149 30.066 30.774 1.00 43.56 83 GLY A C 1
ATOM 672 O O . GLY A 1 83 ? -16.686 31.132 30.383 1.00 43.56 83 GLY A O 1
ATOM 673 N N . ALA A 1 84 ? -17.114 28.958 30.027 1.00 46.94 84 ALA A N 1
ATOM 674 C CA . ALA A 1 84 ? -16.617 28.939 28.645 1.00 46.94 84 ALA A CA 1
ATOM 675 C C . ALA A 1 84 ? -17.491 29.811 27.722 1.00 46.94 84 ALA A C 1
ATOM 677 O O . ALA A 1 84 ? -16.978 30.558 26.890 1.00 46.94 84 ALA A O 1
ATOM 678 N N . LEU A 1 85 ? -18.812 29.801 27.937 1.00 48.84 85 LEU A N 1
ATOM 679 C CA . LEU A 1 85 ? -19.763 30.675 27.248 1.00 48.84 85 LEU A CA 1
ATOM 680 C C . LEU A 1 85 ? -19.647 32.143 27.694 1.00 48.84 85 LEU A C 1
ATOM 682 O O . LEU A 1 85 ? -19.705 33.047 26.860 1.00 48.84 85 LEU A O 1
ATOM 686 N N . GLN A 1 86 ? -19.455 32.410 28.992 1.00 47.88 86 GLN A N 1
ATOM 687 C CA . GLN A 1 86 ? -19.173 33.761 29.489 1.00 47.88 86 GLN A CA 1
ATOM 688 C C . GLN A 1 86 ? -17.858 34.287 28.915 1.00 47.88 86 GLN A C 1
ATOM 690 O O . GLN A 1 86 ? -17.793 35.450 28.538 1.00 47.88 86 GLN A O 1
ATOM 695 N N . ALA A 1 87 ? -16.848 33.427 28.773 1.00 46.94 87 ALA A N 1
ATOM 696 C CA . ALA A 1 87 ? -15.582 33.754 28.138 1.00 46.94 87 ALA A CA 1
ATOM 697 C C . ALA A 1 87 ? -15.778 34.073 26.645 1.00 46.94 87 ALA A C 1
ATOM 699 O O . ALA A 1 87 ? -15.410 35.167 26.223 1.00 46.94 87 ALA A O 1
ATOM 700 N N . PHE A 1 88 ? -16.464 33.212 25.883 1.00 47.47 88 PHE A N 1
ATOM 701 C CA . PHE A 1 88 ? -16.776 33.426 24.460 1.00 47.47 88 PHE A CA 1
ATOM 702 C C . PHE A 1 88 ? -17.629 34.683 24.205 1.00 47.47 88 PHE A C 1
ATOM 704 O O . PHE A 1 88 ? -17.413 35.409 23.240 1.00 47.47 88 PHE A O 1
ATOM 711 N N . THR A 1 89 ? -18.576 34.999 25.090 1.00 48.91 89 THR A N 1
ATOM 712 C CA . THR A 1 89 ? -19.393 36.223 24.983 1.00 48.91 89 THR A CA 1
ATOM 713 C C . THR A 1 89 ? -18.659 37.473 25.485 1.00 48.91 89 THR A C 1
ATOM 715 O O . THR A 1 89 ? -18.884 38.572 24.972 1.00 48.91 89 THR A O 1
ATOM 718 N N . SER A 1 90 ? -17.734 37.329 26.443 1.00 45.19 90 SER A N 1
ATOM 719 C CA . SER A 1 90 ? -16.893 38.421 26.956 1.00 45.19 90 SER A CA 1
ATOM 720 C C . SER A 1 90 ? -15.799 38.868 25.985 1.00 45.19 90 SER A C 1
ATOM 722 O O . SER A 1 90 ? -15.338 40.004 26.098 1.00 45.19 90 SER A O 1
ATOM 724 N N . THR A 1 91 ? -15.436 38.038 24.997 1.00 46.56 91 THR A N 1
ATOM 725 C CA . THR A 1 91 ? -14.503 38.424 23.927 1.00 46.56 91 THR A CA 1
ATOM 726 C C . THR A 1 91 ? -15.137 39.334 22.867 1.00 46.56 91 THR A C 1
ATOM 728 O O . THR A 1 91 ? -14.394 39.917 22.082 1.00 46.56 91 THR A O 1
ATOM 731 N N . GLY A 1 92 ? -16.462 39.571 22.904 1.00 43.78 92 GLY A N 1
ATOM 732 C CA . GLY A 1 92 ? -17.146 40.600 22.098 1.00 43.78 92 GLY A CA 1
ATOM 733 C C . GLY A 1 92 ? -18.272 40.107 21.173 1.00 43.78 92 GLY A C 1
ATOM 734 O O . GLY A 1 92 ? -18.728 40.863 20.305 1.00 43.78 92 GLY A O 1
ATOM 735 N N . THR A 1 93 ? -18.764 38.877 21.357 1.00 44.78 93 THR A N 1
ATOM 736 C CA . THR A 1 93 ? -19.998 38.382 20.725 1.00 44.78 93 THR A CA 1
ATOM 737 C C . THR A 1 93 ? -21.175 38.498 21.700 1.00 44.78 93 THR A C 1
ATOM 739 O O . THR A 1 93 ? -21.350 37.724 22.638 1.00 44.78 93 THR A O 1
ATOM 742 N N . HIS A 1 94 ? -22.009 39.523 21.516 1.00 43.28 94 HIS A N 1
ATOM 743 C CA . HIS A 1 94 ? -23.167 39.754 22.382 1.00 43.28 94 HIS A CA 1
ATOM 744 C C . HIS A 1 94 ? -24.347 38.844 22.007 1.00 43.28 94 HIS A C 1
ATOM 746 O O . HIS A 1 94 ? -25.234 39.245 21.252 1.00 43.28 94 HIS A O 1
ATOM 752 N N . LEU A 1 95 ? -24.412 37.647 22.592 1.00 44.00 95 LEU A N 1
ATOM 753 C CA . LEU A 1 95 ? -25.657 36.879 22.671 1.00 44.00 95 LEU A CA 1
ATOM 754 C C . LEU A 1 95 ? -26.479 37.417 23.850 1.00 44.00 95 LEU A C 1
ATOM 756 O O . LEU A 1 95 ? -26.124 37.241 25.011 1.00 44.00 95 LEU A O 1
ATOM 760 N N . THR A 1 96 ? -27.562 38.141 23.562 1.00 41.25 96 THR A N 1
ATOM 761 C CA . THR A 1 96 ? -28.471 38.664 24.598 1.00 41.25 96 THR A CA 1
ATOM 762 C C . THR A 1 96 ? -29.722 37.789 24.671 1.00 41.25 96 THR A C 1
ATOM 764 O O . THR A 1 96 ? -30.690 38.019 23.955 1.00 41.25 96 THR A O 1
ATOM 767 N N . GLY A 1 97 ? -29.697 36.757 25.522 1.00 45.91 97 GLY A N 1
ATOM 768 C CA . GLY A 1 97 ? -30.835 35.858 25.755 1.00 45.91 97 GLY A CA 1
ATOM 769 C C . GLY A 1 97 ? -30.462 34.595 26.542 1.00 45.91 97 GLY A C 1
ATOM 770 O O . GLY A 1 97 ? -29.294 34.222 26.581 1.00 45.91 97 GLY A O 1
ATOM 771 N N . ASN A 1 98 ? -31.457 33.948 27.163 1.00 46.78 98 ASN A N 1
ATOM 772 C CA . ASN A 1 98 ? -31.317 32.584 27.686 1.00 46.78 98 ASN A CA 1
ATOM 773 C C . ASN A 1 98 ? -31.491 31.617 26.510 1.00 46.78 98 ASN A C 1
ATOM 775 O O . ASN A 1 98 ? -32.616 31.437 26.049 1.00 46.78 98 ASN A O 1
ATOM 779 N N . PHE A 1 99 ? -30.394 31.038 26.032 1.00 48.41 99 PHE A N 1
ATOM 780 C CA . PHE A 1 99 ? -30.400 29.999 25.003 1.00 48.41 99 PHE A CA 1
ATOM 781 C C . PHE A 1 99 ? -30.231 28.628 25.660 1.00 48.41 99 PHE A C 1
ATOM 783 O O . PHE A 1 99 ? -29.510 28.494 26.651 1.00 48.41 99 PHE A O 1
ATOM 790 N N . SER A 1 100 ? -30.903 27.617 25.123 1.00 52.78 100 SER A N 1
ATOM 791 C CA . SER A 1 100 ? -30.661 26.218 25.470 1.00 52.78 100 SER A CA 1
ATOM 792 C C . SER A 1 100 ? -29.309 25.741 24.929 1.00 52.78 100 SER A C 1
ATOM 794 O O . SER A 1 100 ? -28.751 26.327 24.000 1.00 52.78 100 SER A O 1
ATOM 796 N N . ALA A 1 101 ? -28.792 24.653 25.499 1.00 52.03 101 ALA A N 1
ATOM 797 C CA . ALA A 1 101 ? -27.559 24.003 25.054 1.00 52.03 101 ALA A CA 1
ATOM 798 C C . ALA A 1 101 ? -27.590 23.693 23.536 1.00 52.03 101 ALA A C 1
ATOM 800 O O . ALA A 1 101 ? -26.683 24.042 22.782 1.00 52.03 101 ALA A O 1
ATOM 801 N N . GLU A 1 102 ? -28.714 23.164 23.057 1.00 51.75 102 GLU A N 1
ATOM 802 C CA . GLU A 1 102 ? -28.920 22.814 21.649 1.00 51.75 102 GLU A CA 1
ATOM 803 C C . GLU A 1 102 ? -28.922 24.037 20.707 1.00 51.75 102 GLU A C 1
ATOM 805 O O . GLU A 1 102 ? -28.358 23.994 19.614 1.00 51.75 102 GLU A O 1
ATOM 810 N N . GLU A 1 103 ? -29.499 25.164 21.133 1.00 56.03 103 GLU A N 1
ATOM 811 C CA . GLU A 1 103 ? -29.472 26.416 20.359 1.00 56.03 103 GLU A CA 1
ATOM 812 C C . GLU A 1 103 ? -28.056 27.002 20.261 1.00 56.03 103 GLU A C 1
ATOM 814 O O . GLU A 1 103 ? -27.690 27.577 19.235 1.00 56.03 103 GLU A O 1
ATOM 819 N N . ILE A 1 104 ? -27.242 26.828 21.306 1.00 54.84 104 ILE A N 1
ATOM 820 C CA . ILE A 1 104 ? -25.842 27.272 21.343 1.00 54.84 104 ILE A CA 1
ATOM 821 C C . ILE A 1 104 ? -24.975 26.407 20.425 1.00 54.84 104 ILE A C 1
ATOM 823 O O . ILE A 1 104 ? -24.163 26.947 19.672 1.00 54.84 104 ILE A O 1
ATOM 827 N N . LYS A 1 105 ? -25.172 25.084 20.445 1.00 63.69 105 LYS A N 1
ATOM 828 C CA . LYS A 1 105 ? -24.507 24.146 19.533 1.00 63.69 105 LYS A CA 1
ATOM 829 C C . LYS A 1 105 ? -24.727 24.544 18.074 1.00 63.69 105 LYS A C 1
ATOM 831 O O . LYS A 1 105 ? -23.768 24.770 17.337 1.00 63.69 105 LYS A O 1
ATOM 836 N N . ASN A 1 106 ? -25.991 24.706 17.683 1.00 63.84 106 ASN A N 1
ATOM 837 C CA . ASN A 1 106 ? -26.351 25.053 16.309 1.00 63.84 106 ASN A CA 1
ATOM 838 C C . ASN A 1 106 ? -25.794 26.427 15.914 1.00 63.84 106 ASN A C 1
ATOM 840 O O . ASN A 1 106 ? -25.264 26.585 14.818 1.00 63.84 106 ASN A O 1
ATOM 844 N N . PHE A 1 107 ? -25.806 27.400 16.832 1.00 65.94 107 PHE A N 1
ATOM 845 C CA . PHE A 1 107 ? -25.203 28.710 16.595 1.00 65.94 107 PHE A CA 1
ATOM 846 C C . PHE A 1 107 ? -23.696 28.633 16.302 1.00 65.94 107 PHE A C 1
ATOM 848 O O . PHE A 1 107 ? -23.232 29.281 15.361 1.00 65.94 107 PHE A O 1
ATOM 855 N N . LEU A 1 108 ? -22.928 27.862 17.081 1.00 65.75 108 LEU A N 1
ATOM 856 C CA . LEU A 1 108 ? -21.481 27.722 16.884 1.00 65.75 108 LEU A CA 1
ATOM 857 C C . LEU A 1 108 ? -21.158 27.078 15.531 1.00 65.75 108 LEU A C 1
ATOM 859 O O . LEU A 1 108 ? -20.307 27.601 14.812 1.00 65.75 108 LEU A O 1
ATOM 863 N N . ILE A 1 109 ? -21.879 26.015 15.162 1.00 69.12 109 ILE A N 1
ATOM 864 C CA . ILE A 1 109 ? -21.709 25.308 13.884 1.00 69.12 109 ILE A CA 1
ATOM 865 C C . ILE A 1 109 ? -22.064 26.222 12.701 1.00 69.12 109 ILE A C 1
ATOM 867 O O . ILE A 1 109 ? -21.291 26.344 11.753 1.00 69.12 109 ILE A O 1
ATOM 871 N N . GLU A 1 110 ? -23.201 26.920 12.759 1.00 72.88 110 GLU A N 1
ATOM 872 C CA . GLU A 1 110 ? -23.679 27.774 11.661 1.00 72.88 110 GLU A CA 1
ATOM 873 C C . GLU A 1 110 ? -22.825 29.031 11.439 1.00 72.88 110 GLU A C 1
ATOM 875 O O . GLU A 1 110 ? -22.808 29.580 10.336 1.00 72.88 110 GLU A O 1
ATOM 880 N N . ASN A 1 111 ? -22.127 29.505 12.476 1.00 67.25 111 ASN A N 1
ATOM 881 C CA . ASN A 1 111 ? -21.342 30.744 12.435 1.00 67.25 111 ASN A CA 1
ATOM 882 C C . ASN A 1 111 ? -19.825 30.506 12.407 1.00 67.25 111 ASN A C 1
ATOM 884 O O . ASN A 1 111 ? -19.056 31.464 12.531 1.00 67.25 111 ASN A O 1
ATOM 888 N N . GLN A 1 112 ? -19.390 29.258 12.227 1.00 77.88 112 GLN A N 1
ATOM 889 C CA . GLN A 1 112 ? -17.988 28.926 12.000 1.00 77.88 112 GLN A CA 1
ATOM 890 C C . GLN A 1 112 ? -17.526 29.453 10.634 1.00 77.88 112 GLN A C 1
ATOM 892 O O . GLN A 1 112 ? -18.207 29.286 9.618 1.00 77.88 112 GLN A O 1
ATOM 897 N N . SER A 1 113 ? -16.351 30.086 10.575 1.00 71.25 113 SER A N 1
ATOM 898 C CA . SER A 1 113 ? -15.786 30.517 9.297 1.00 71.25 113 SER A CA 1
ATOM 899 C C . SER A 1 113 ? -15.344 29.326 8.436 1.00 71.25 113 SER A C 1
ATOM 901 O O . SER A 1 113 ? -15.100 28.220 8.916 1.00 71.25 113 SER A O 1
ATOM 903 N N . ASN A 1 114 ? -15.189 29.548 7.127 1.00 72.75 114 ASN A N 1
ATOM 904 C CA . ASN A 1 114 ? -14.782 28.485 6.200 1.00 72.75 114 ASN A CA 1
ATOM 905 C C . ASN A 1 114 ? -13.420 27.867 6.536 1.00 72.75 114 ASN A C 1
ATOM 907 O O . ASN A 1 114 ? -13.221 26.687 6.259 1.00 72.75 114 ASN A O 1
ATOM 911 N N . ASP A 1 115 ? -12.511 28.654 7.110 1.00 64.38 115 ASP A N 1
ATOM 912 C CA . ASP A 1 115 ? -11.202 28.208 7.575 1.00 64.38 115 ASP A CA 1
ATOM 913 C C . ASP A 1 115 ? -11.234 27.603 8.984 1.00 64.38 115 ASP A C 1
ATOM 915 O O . ASP A 1 115 ? -10.197 27.132 9.409 1.00 64.38 115 ASP A O 1
ATOM 919 N N . GLY A 1 116 ? -12.386 27.553 9.670 1.00 66.81 116 GLY A N 1
ATOM 920 C CA . GLY A 1 116 ? -12.571 26.872 10.961 1.00 66.81 116 GLY A CA 1
ATOM 921 C C . GLY A 1 116 ? -12.591 27.783 12.196 1.00 66.81 116 GLY A C 1
ATOM 922 O O . GLY A 1 116 ? -12.826 27.305 13.299 1.00 66.81 116 GLY A O 1
ATOM 923 N N . SER A 1 117 ? -12.380 29.089 12.036 1.00 68.62 117 SER A N 1
ATOM 924 C CA . SER A 1 117 ? -12.221 30.053 13.137 1.00 68.62 117 SER A CA 1
ATOM 925 C C . SER A 1 117 ? -13.512 30.768 13.567 1.00 68.62 117 SER A C 1
ATOM 927 O O . SER A 1 117 ? -14.502 30.798 12.832 1.00 68.62 117 SER A O 1
ATOM 929 N N . TRP A 1 118 ? -13.467 31.434 14.727 1.00 68.12 118 TRP A N 1
ATOM 930 C CA . TRP A 1 118 ? -14.477 32.408 15.165 1.00 68.12 118 TRP A CA 1
ATOM 931 C C . TRP A 1 118 ? -13.846 33.778 15.489 1.00 68.12 118 TRP A C 1
ATOM 933 O O . TRP A 1 118 ? -12.714 33.875 15.968 1.00 68.12 118 TRP A O 1
ATOM 943 N N . ASN A 1 119 ? -14.586 34.859 15.214 1.00 61.06 119 ASN A N 1
ATOM 944 C CA . ASN A 1 119 ? -14.130 36.246 15.395 1.00 61.06 119 ASN A CA 1
ATOM 945 C C . ASN A 1 119 ? -14.593 36.817 16.747 1.00 61.06 119 ASN A C 1
ATOM 947 O O . ASN A 1 119 ? -15.761 36.669 17.104 1.00 61.06 119 ASN A O 1
ATOM 951 N N . SER A 1 120 ? -13.713 37.532 17.457 1.00 50.94 120 SER A N 1
ATOM 952 C CA . SER A 1 120 ? -13.995 38.045 18.807 1.00 50.94 120 SER A CA 1
ATOM 953 C C . SER A 1 120 ? -14.823 39.336 18.837 1.00 50.94 120 SER A C 1
ATOM 955 O O . SER A 1 120 ? -15.678 39.489 19.696 1.00 50.94 120 SER A O 1
ATOM 957 N N . THR A 1 121 ? -14.670 40.269 17.892 1.00 48.75 121 THR A N 1
ATOM 958 C CA . THR A 1 121 ? -15.303 41.600 18.006 1.00 48.75 121 THR A CA 1
ATOM 959 C C . THR A 1 121 ? -16.424 41.830 16.997 1.00 48.75 121 THR A C 1
ATOM 961 O O . THR A 1 121 ? -16.189 41.983 15.799 1.00 48.75 121 THR A O 1
ATOM 964 N N . SER A 1 122 ? -17.662 41.941 17.491 1.00 45.75 122 SER A N 1
ATOM 965 C CA . SER A 1 122 ? -18.810 42.381 16.692 1.00 45.75 122 SER A CA 1
ATOM 966 C C . SER A 1 122 ? -19.508 43.570 17.364 1.00 45.75 122 SER A C 1
ATOM 968 O O . SER A 1 122 ? -19.984 43.484 18.493 1.00 45.75 122 SER A O 1
ATOM 970 N N . TYR A 1 123 ? -19.562 44.718 16.680 1.00 42.16 123 TYR A N 1
ATOM 971 C CA . TYR A 1 123 ? -20.385 45.853 17.109 1.00 42.16 123 TYR A CA 1
ATOM 972 C C . TYR A 1 123 ? -21.325 46.286 15.986 1.00 42.16 123 TYR A C 1
ATOM 974 O O . TYR A 1 123 ? -20.911 46.512 14.847 1.00 42.16 123 TYR A O 1
ATOM 982 N N . TRP A 1 124 ? -22.602 46.405 16.342 1.00 38.03 124 TRP A N 1
ATOM 983 C CA . TRP A 1 124 ? -23.691 46.834 15.476 1.00 38.03 124 TRP A CA 1
ATOM 984 C C . TRP A 1 124 ? -23.920 48.343 15.626 1.00 38.03 124 TRP A C 1
ATOM 986 O O . TRP A 1 124 ? -24.297 48.812 16.701 1.00 38.03 124 TRP A O 1
ATOM 996 N N . ASP A 1 125 ? -23.732 49.113 14.548 1.00 39.84 125 ASP A N 1
ATOM 997 C CA . ASP A 1 125 ? -23.911 50.579 14.561 1.00 39.84 125 ASP A CA 1
ATOM 998 C C . ASP A 1 125 ? -25.361 51.040 14.328 1.00 39.84 125 ASP A C 1
ATOM 1000 O O . ASP A 1 125 ? -25.645 52.240 14.294 1.00 39.84 125 ASP A O 1
ATOM 1004 N N . GLY A 1 126 ? -26.287 50.089 14.171 1.00 42.28 126 GLY A N 1
ATOM 1005 C CA . GLY A 1 126 ? -27.673 50.352 13.794 1.00 42.28 126 GLY A CA 1
ATOM 1006 C C . GLY A 1 126 ? -27.987 50.126 12.313 1.00 42.28 126 GLY A C 1
ATOM 1007 O O . GLY A 1 126 ? -29.160 50.227 11.951 1.00 42.28 126 GLY A O 1
ATOM 1008 N N . THR A 1 127 ? -27.003 49.800 11.462 1.00 35.81 127 THR A N 1
ATOM 1009 C CA . THR A 1 127 ? -27.238 49.590 10.020 1.00 35.81 127 THR A CA 1
ATOM 1010 C C . THR A 1 127 ? -26.401 48.494 9.358 1.00 35.81 127 THR A C 1
ATOM 1012 O O . THR A 1 127 ? -26.922 47.860 8.446 1.00 35.81 127 THR A O 1
ATOM 1015 N N . ASN A 1 128 ? -25.153 48.247 9.771 1.00 32.34 128 ASN A N 1
ATOM 1016 C CA . ASN A 1 128 ? -24.322 47.151 9.246 1.00 32.34 128 ASN A CA 1
ATOM 1017 C C . ASN A 1 128 ? -23.458 46.514 10.346 1.00 32.34 128 ASN A C 1
ATOM 1019 O O . ASN A 1 128 ? -23.075 47.173 11.313 1.00 32.34 128 ASN A O 1
ATOM 1023 N N . TRP A 1 129 ? -23.105 45.241 10.149 1.00 38.22 129 TRP A N 1
ATOM 1024 C CA . TRP A 1 129 ? -22.087 44.541 10.935 1.00 38.22 129 TRP A CA 1
ATOM 1025 C C . TRP A 1 129 ? -20.687 44.862 10.395 1.00 38.22 129 TRP A C 1
ATOM 1027 O O . TRP A 1 129 ? -20.467 44.810 9.183 1.00 38.22 129 TRP A O 1
ATOM 1037 N N . TYR A 1 130 ? -19.740 45.165 11.285 1.00 38.31 130 TYR A N 1
ATOM 1038 C CA . TYR A 1 130 ? -18.319 45.296 10.949 1.00 38.31 130 TYR A CA 1
ATOM 1039 C C . TYR A 1 130 ? -17.542 44.121 11.550 1.00 38.31 130 TYR A C 1
ATOM 1041 O O . TYR A 1 130 ? -17.705 43.825 12.730 1.00 38.31 130 TYR A O 1
ATOM 1049 N N . TRP A 1 131 ? -16.706 43.476 10.732 1.00 38.75 131 TRP A N 1
ATOM 1050 C CA . TRP A 1 131 ? -15.894 42.314 11.103 1.00 38.75 131 TRP A CA 1
ATOM 1051 C C . TRP A 1 131 ? -14.440 42.735 11.349 1.00 38.75 131 TRP A C 1
ATOM 1053 O O . TRP A 1 131 ? -13.863 43.441 10.516 1.00 38.75 131 TRP A O 1
ATOM 1063 N N . ALA A 1 132 ? -13.837 42.276 12.446 1.00 41.31 132 ALA A N 1
ATOM 1064 C CA . ALA A 1 132 ? -12.386 42.267 12.640 1.00 41.31 132 ALA A CA 1
ATOM 1065 C C . ALA A 1 132 ? -11.877 40.827 12.852 1.00 41.31 132 ALA A C 1
ATOM 1067 O O . ALA A 1 132 ? -12.677 39.918 13.059 1.00 41.31 132 ALA A O 1
ATOM 1068 N N . TYR A 1 133 ? -10.559 40.659 12.690 1.00 51.12 133 TYR A N 1
ATOM 1069 C CA . TYR A 1 133 ? -9.828 39.411 12.425 1.00 51.12 133 TYR A CA 1
ATOM 1070 C C . TYR A 1 133 ? -10.146 38.212 13.351 1.00 51.12 133 TYR A C 1
ATOM 1072 O O . TYR A 1 133 ? -10.496 38.424 14.513 1.00 51.12 133 TYR A O 1
ATOM 1080 N N . PRO A 1 134 ? -9.927 36.974 12.855 1.00 57.00 134 PRO A N 1
ATOM 1081 C CA . PRO A 1 134 ? -10.048 35.739 13.632 1.00 57.00 134 PRO A CA 1
ATOM 1082 C C . PRO A 1 134 ? -9.235 35.764 14.918 1.00 57.00 134 PRO A C 1
ATOM 1084 O O . PRO A 1 134 ? -8.068 36.169 14.907 1.00 57.00 134 PRO A O 1
ATOM 1087 N N . ASP A 1 135 ? -9.835 35.287 16.004 1.00 64.19 135 ASP A N 1
ATOM 1088 C CA . ASP A 1 135 ? -9.216 35.271 17.323 1.00 64.19 135 ASP A CA 1
ATOM 1089 C C . ASP A 1 135 ? -9.017 33.834 17.829 1.00 64.19 135 ASP A C 1
ATOM 1091 O O . ASP A 1 135 ? -9.932 33.005 17.826 1.00 64.19 135 ASP A O 1
ATOM 1095 N N . ILE A 1 136 ? -7.789 33.552 18.272 1.00 59.91 136 ILE A N 1
ATOM 1096 C CA . ILE A 1 136 ? -7.345 32.247 18.786 1.00 59.91 136 ILE A CA 1
ATOM 1097 C C . ILE A 1 136 ? -8.149 31.867 20.031 1.00 59.91 136 ILE A C 1
ATOM 1099 O O . ILE A 1 136 ? -8.567 30.721 20.176 1.00 59.91 136 ILE A O 1
ATOM 1103 N N . GLN A 1 137 ? -8.411 32.837 20.908 1.00 56.75 137 GLN A N 1
ATOM 1104 C CA . GLN A 1 137 ? -9.067 32.598 22.188 1.00 56.75 137 GLN A CA 1
ATOM 1105 C C . GLN A 1 137 ? -10.545 32.232 22.010 1.00 56.75 137 GLN A C 1
ATOM 1107 O O . GLN A 1 137 ? -11.010 31.227 22.547 1.00 56.75 137 GLN A O 1
ATOM 1112 N N . SER A 1 138 ? -11.272 32.992 21.192 1.00 61.09 138 SER A N 1
ATOM 1113 C CA . SER A 1 138 ? -12.676 32.707 20.871 1.00 61.09 138 SER A CA 1
ATOM 1114 C C . SER A 1 138 ? -12.836 31.358 20.160 1.00 61.09 138 SER A C 1
ATOM 1116 O O . SER A 1 138 ? -13.763 30.607 20.458 1.00 61.09 138 SER A O 1
ATOM 1118 N N . THR A 1 139 ? -11.892 31.009 19.281 1.00 65.44 139 THR A N 1
ATOM 1119 C CA . THR A 1 139 ? -11.889 29.714 18.585 1.00 65.44 139 THR A CA 1
ATOM 1120 C C . THR A 1 139 ? -11.629 28.547 19.544 1.00 65.44 139 THR A C 1
ATOM 1122 O O . THR A 1 139 ? -12.337 27.546 19.486 1.00 65.44 139 THR A O 1
ATOM 1125 N N . ALA A 1 140 ? -10.697 28.684 20.491 1.00 57.84 140 ALA A N 1
ATOM 1126 C CA . ALA A 1 140 ? -10.419 27.652 21.493 1.00 57.84 140 ALA A CA 1
ATOM 1127 C C . ALA A 1 140 ? -11.609 27.398 22.442 1.00 57.84 140 ALA A C 1
ATOM 1129 O O . ALA A 1 140 ? -11.923 26.249 22.753 1.00 57.84 140 ALA A O 1
ATOM 1130 N N . TYR A 1 141 ? -12.319 28.448 22.868 1.00 58.44 141 TYR A N 1
ATOM 1131 C CA . TYR A 1 141 ? -13.514 28.295 23.707 1.00 58.44 141 TYR A CA 1
ATOM 1132 C C . TYR A 1 141 ? -14.688 27.647 22.965 1.00 58.44 141 TYR A C 1
ATOM 1134 O O . TYR A 1 141 ? -15.407 26.843 23.559 1.00 58.44 141 TYR A O 1
ATOM 1142 N N . ALA A 1 142 ? -14.861 27.949 21.674 1.00 62.50 142 ALA A N 1
ATOM 1143 C CA . ALA A 1 142 ? -15.862 27.291 20.836 1.00 62.50 142 ALA A CA 1
ATOM 1144 C C . ALA A 1 142 ? -15.582 25.787 20.691 1.00 62.50 142 ALA A C 1
ATOM 1146 O O . ALA A 1 142 ? -16.507 24.986 20.798 1.00 62.50 142 ALA A O 1
ATOM 1147 N N . VAL A 1 143 ? -14.312 25.396 20.537 1.00 59.25 143 VAL A N 1
ATOM 1148 C CA . VAL A 1 143 ? -13.904 23.983 20.501 1.00 59.25 143 VAL A CA 1
ATOM 1149 C C . VAL A 1 143 ? -14.254 23.267 21.806 1.00 59.25 143 VAL A C 1
ATOM 1151 O O . VAL A 1 143 ? -14.884 22.214 21.764 1.00 59.25 143 VAL A O 1
ATOM 1154 N N . MET A 1 144 ? -13.928 23.849 22.967 1.00 53.81 144 MET A N 1
ATOM 1155 C CA . MET A 1 144 ? -14.277 23.247 24.263 1.00 53.81 144 MET A CA 1
ATOM 1156 C C . MET A 1 144 ? -15.791 23.091 24.450 1.00 53.81 144 MET A C 1
ATOM 1158 O O . MET A 1 144 ? -16.248 22.073 24.967 1.00 53.81 144 MET A O 1
ATOM 1162 N N . ALA A 1 145 ? -16.573 24.075 24.001 1.00 57.06 145 ALA A N 1
ATOM 1163 C CA . ALA A 1 145 ? -18.026 23.992 24.044 1.00 57.06 145 ALA A CA 1
ATOM 1164 C C . ALA A 1 145 ? -18.556 22.874 23.132 1.00 57.06 145 ALA A C 1
ATOM 1166 O O . ALA A 1 145 ? -19.380 22.084 23.579 1.00 57.06 145 ALA A O 1
ATOM 1167 N N . LEU A 1 146 ? -18.067 22.764 21.894 1.00 57.72 146 LEU A N 1
ATOM 1168 C CA . LEU A 1 146 ? -18.520 21.762 20.922 1.00 57.72 146 LEU A CA 1
ATOM 1169 C C . LEU A 1 146 ? -18.128 20.328 21.313 1.00 57.72 146 LEU A C 1
ATOM 1171 O O . LEU A 1 146 ? -18.967 19.434 21.238 1.00 57.72 146 LEU A O 1
ATOM 1175 N N . ILE A 1 147 ? -16.904 20.103 21.806 1.00 50.88 147 ILE A N 1
ATOM 1176 C CA . ILE A 1 147 ? -16.452 18.772 22.259 1.00 50.88 147 ILE A CA 1
ATOM 1177 C C . ILE A 1 147 ? -17.342 18.237 23.386 1.00 50.88 147 ILE A C 1
ATOM 1179 O O . ILE A 1 147 ? -17.636 17.046 23.420 1.00 50.88 147 ILE A O 1
ATOM 1183 N N . SER A 1 148 ? -17.831 19.111 24.272 1.00 48.62 148 SER A N 1
ATOM 1184 C CA . SER A 1 148 ? -18.701 18.701 25.382 1.00 48.62 148 SER A CA 1
ATOM 1185 C C . SER A 1 148 ? -20.070 18.142 24.954 1.00 48.62 148 SER A C 1
ATOM 1187 O O . SER A 1 148 ? -20.717 17.482 25.763 1.00 48.62 148 SER A O 1
ATOM 1189 N N . TYR A 1 149 ? -20.501 18.354 23.699 1.00 49.88 149 TYR A N 1
ATOM 1190 C CA . TYR A 1 149 ? -21.735 17.760 23.158 1.00 49.88 149 TYR A CA 1
ATOM 1191 C C . TYR A 1 149 ? -21.537 16.344 22.609 1.00 49.88 149 TYR A C 1
ATOM 1193 O O . TYR A 1 149 ? -22.478 15.554 22.629 1.00 49.88 149 TYR A O 1
ATOM 1201 N N . GLY A 1 150 ? -20.335 16.015 22.124 1.00 43.91 150 GLY A N 1
ATOM 1202 C CA . GLY A 1 150 ? -19.969 14.658 21.703 1.00 43.91 150 GLY A CA 1
ATOM 1203 C C . GLY A 1 150 ? -20.694 14.097 20.470 1.00 43.91 150 GLY A C 1
ATOM 1204 O O . GLY A 1 150 ? -20.475 12.937 20.133 1.00 43.91 150 GLY A O 1
ATOM 1205 N N . ASP A 1 151 ? -21.541 14.871 19.784 1.00 50.06 151 ASP A N 1
ATOM 1206 C CA . ASP A 1 151 ? -22.163 14.457 18.522 1.00 50.06 151 ASP A CA 1
ATOM 1207 C C . ASP A 1 151 ? -21.266 14.749 17.307 1.00 50.06 151 ASP A C 1
ATOM 1209 O O . ASP A 1 151 ? -20.403 15.629 17.335 1.00 50.06 151 ASP A O 1
ATOM 1213 N N . SER A 1 152 ? -21.485 14.021 16.212 1.00 47.06 152 SER A N 1
ATOM 1214 C CA . SER A 1 152 ? -20.634 14.050 15.017 1.00 47.06 152 SER A CA 1
ATOM 1215 C C . SER A 1 152 ? -20.555 15.422 14.336 1.00 47.06 152 SER A C 1
ATOM 1217 O O . SER A 1 152 ? -19.495 15.781 13.821 1.00 47.06 152 SER A O 1
ATOM 1219 N N . ALA A 1 153 ? -21.619 16.231 14.372 1.00 52.59 153 ALA A N 1
ATOM 1220 C CA . ALA A 1 153 ? -21.595 17.580 13.804 1.00 52.59 153 ALA A CA 1
ATOM 1221 C C . ALA A 1 153 ? -20.771 18.543 14.676 1.00 52.59 153 ALA A C 1
ATOM 1223 O O . ALA A 1 153 ? -19.977 19.331 14.152 1.00 52.59 153 ALA A O 1
ATOM 1224 N N . SER A 1 154 ? -20.903 18.437 16.001 1.00 52.78 154 SER A N 1
ATOM 1225 C CA . SER A 1 154 ? -20.099 19.204 16.958 1.00 52.78 154 SER A CA 1
ATOM 1226 C C . SER A 1 154 ? -18.620 18.827 16.912 1.00 52.78 154 SER A C 1
ATOM 1228 O O . SER A 1 154 ? -17.764 19.712 16.905 1.00 52.78 154 SER A O 1
ATOM 1230 N N . ILE A 1 155 ? -18.310 17.531 16.810 1.00 52.88 155 ILE A N 1
ATOM 1231 C CA . ILE A 1 155 ? -16.938 17.024 16.684 1.00 52.88 155 ILE A CA 1
ATOM 1232 C C . ILE A 1 155 ? -16.314 17.497 15.368 1.00 52.88 155 ILE A C 1
ATOM 1234 O O . ILE A 1 155 ? -15.212 18.033 15.384 1.00 52.88 155 ILE A O 1
ATOM 1238 N N . SER A 1 156 ? -17.024 17.401 14.240 1.00 55.03 156 SER A N 1
ATOM 1239 C CA . SER A 1 156 ? -16.522 17.873 12.940 1.00 55.03 156 SER A CA 1
ATOM 1240 C C . SER A 1 156 ? -16.183 19.372 12.953 1.00 55.03 156 SER A C 1
ATOM 1242 O O . SER A 1 156 ? -15.106 19.783 12.508 1.00 55.03 156 SER A O 1
ATOM 1244 N N . ALA A 1 157 ? -17.061 20.197 13.534 1.00 57.53 157 ALA A N 1
ATOM 1245 C CA . ALA A 1 157 ? -16.813 21.626 13.701 1.00 57.53 157 ALA A CA 1
ATOM 1246 C C . ALA A 1 157 ? -15.637 21.902 14.661 1.00 57.53 157 ALA A C 1
ATOM 1248 O O . ALA A 1 157 ? -14.807 22.771 14.380 1.00 57.53 157 ALA A O 1
ATOM 1249 N N . ALA A 1 158 ? -15.518 21.148 15.757 1.00 57.66 158 ALA A N 1
ATOM 1250 C CA . ALA A 1 158 ? -14.403 21.248 16.698 1.00 57.66 158 ALA A CA 1
ATOM 1251 C C . ALA A 1 158 ? -13.052 20.874 16.058 1.00 57.66 158 ALA A C 1
ATOM 1253 O O . ALA A 1 158 ? -12.081 21.612 16.222 1.00 57.66 158 ALA A O 1
ATOM 1254 N N . THR A 1 159 ? -12.995 19.791 15.278 1.00 53.44 159 THR A N 1
ATOM 1255 C CA . THR A 1 159 ? -11.788 19.336 14.566 1.00 53.44 159 THR A CA 1
ATOM 1256 C C . THR A 1 159 ? -11.310 20.384 13.568 1.00 53.44 159 THR A C 1
ATOM 1258 O O . THR A 1 159 ? -10.155 20.800 13.599 1.00 53.44 159 THR A O 1
ATOM 1261 N N . LYS A 1 160 ? -12.224 20.921 12.753 1.00 60.47 160 LYS A N 1
ATOM 1262 C CA . LYS A 1 160 ? -11.900 21.960 11.767 1.00 60.47 160 LYS A CA 1
ATOM 1263 C C . LYS A 1 160 ? -11.339 23.236 12.407 1.00 60.47 160 LYS A C 1
ATOM 1265 O O . LYS A 1 160 ? -10.469 23.902 11.846 1.00 60.47 160 LYS A O 1
ATOM 1270 N N . ALA A 1 161 ? -11.832 23.586 13.589 1.00 62.06 161 ALA A N 1
ATOM 1271 C CA . ALA A 1 161 ? -11.325 24.708 14.365 1.00 62.06 161 ALA A CA 1
ATOM 1272 C C . ALA A 1 161 ? -9.971 24.432 15.023 1.00 62.06 161 ALA A C 1
ATOM 1274 O O . ALA A 1 161 ? -9.135 25.335 15.108 1.00 62.06 161 ALA A O 1
ATOM 1275 N N . ALA A 1 162 ? -9.738 23.194 15.459 1.00 57.41 162 ALA A N 1
ATOM 1276 C CA . ALA A 1 162 ? -8.445 22.754 15.961 1.00 57.41 162 ALA A CA 1
ATOM 1277 C C . ALA A 1 162 ? -7.368 22.808 14.860 1.00 57.41 162 ALA A C 1
ATOM 1279 O O . ALA A 1 162 ? -6.289 23.345 15.105 1.00 57.41 162 ALA A O 1
ATOM 1280 N N . ASP A 1 163 ? -7.677 22.385 13.631 1.00 55.06 163 ASP A N 1
ATOM 1281 C CA . ASP A 1 163 ? -6.768 22.491 12.475 1.00 55.06 163 ASP A CA 1
ATOM 1282 C C . ASP A 1 163 ? -6.399 23.943 12.161 1.00 55.06 163 ASP A C 1
ATOM 1284 O O . ASP A 1 163 ? -5.236 24.288 11.912 1.00 55.06 163 ASP A O 1
ATOM 1288 N N . TRP A 1 164 ? -7.395 24.831 12.214 1.00 65.81 164 TRP A N 1
ATOM 1289 C CA . TRP A 1 164 ? -7.163 26.256 12.034 1.00 65.81 164 TRP A CA 1
ATOM 1290 C C . TRP A 1 164 ? -6.226 26.816 13.093 1.00 65.81 164 TRP A C 1
ATOM 1292 O O . TRP A 1 164 ? -5.295 27.551 12.753 1.00 65.81 164 TRP A O 1
ATOM 1302 N N . LEU A 1 165 ? -6.460 26.459 14.359 1.00 57.81 165 LEU A N 1
ATOM 1303 C CA . LEU A 1 165 ? -5.584 26.808 15.461 1.00 57.81 165 LEU A CA 1
ATOM 1304 C C . LEU A 1 165 ? -4.166 26.307 15.122 1.00 57.81 165 LEU A C 1
ATOM 1306 O O . LEU A 1 165 ? -3.253 27.120 15.009 1.00 57.81 165 LEU A O 1
ATOM 1310 N N . ILE A 1 166 ? -3.959 25.023 14.833 1.00 54.81 166 ILE A N 1
ATOM 1311 C CA . ILE A 1 166 ? -2.629 24.462 14.520 1.00 54.81 166 ILE A CA 1
ATOM 1312 C C . ILE A 1 166 ? -1.905 25.261 13.422 1.00 54.81 166 ILE A C 1
ATOM 1314 O O . ILE A 1 166 ? -0.723 25.580 13.560 1.00 54.81 166 ILE A O 1
ATOM 1318 N N . SER A 1 167 ? -2.620 25.705 12.383 1.00 56.75 167 SER A N 1
ATOM 1319 C CA . SER A 1 167 ? -2.051 26.528 11.302 1.00 56.75 167 SER A CA 1
ATOM 1320 C C . SER A 1 167 ? -1.462 27.881 11.751 1.00 56.75 167 SER A C 1
ATOM 1322 O O . SER A 1 167 ? -0.752 28.536 10.982 1.00 56.75 167 SER A O 1
ATOM 1324 N N . LYS A 1 168 ? -1.778 28.341 12.968 1.00 59.25 168 LYS A N 1
ATOM 1325 C CA . LYS A 1 168 ? -1.282 29.587 13.577 1.00 59.25 168 LYS A CA 1
ATOM 1326 C C . LYS A 1 168 ? -0.149 29.365 14.580 1.00 59.25 168 LYS A C 1
ATOM 1328 O O . LYS A 1 168 ? 0.356 30.349 15.133 1.00 59.25 168 LYS A O 1
ATOM 1333 N N . GLN A 1 169 ? 0.277 28.122 14.798 1.00 54.25 169 GLN A N 1
ATOM 1334 C CA . GLN A 1 169 ? 1.469 27.826 15.584 1.00 54.25 169 GLN A CA 1
ATOM 1335 C C . GLN A 1 169 ? 2.742 28.245 14.839 1.00 54.25 169 GLN A C 1
ATOM 1337 O O . GLN A 1 169 ? 2.865 28.157 13.618 1.00 54.25 169 GLN A O 1
ATOM 1342 N N . ASN A 1 170 ? 3.723 28.717 15.598 1.00 51.75 170 ASN A N 1
ATOM 1343 C CA . ASN A 1 170 ? 5.077 28.941 15.125 1.00 51.75 170 ASN A CA 1
ATOM 1344 C C . ASN A 1 170 ? 5.884 27.621 15.167 1.00 51.75 170 ASN A C 1
ATOM 1346 O O . ASN A 1 170 ? 5.464 26.665 15.818 1.00 51.75 170 ASN A O 1
ATOM 1350 N N . PRO A 1 171 ? 7.076 27.563 14.541 1.00 37.50 171 PRO A N 1
ATOM 1351 C CA . PRO A 1 171 ? 7.879 26.336 14.434 1.00 37.50 171 PRO A CA 1
ATOM 1352 C C . PRO A 1 171 ? 8.330 25.702 15.761 1.00 37.50 171 PRO A C 1
ATOM 1354 O O . PRO A 1 171 ? 8.889 24.613 15.751 1.00 37.50 171 PRO A O 1
ATOM 1357 N N . ASN A 1 172 ? 8.124 26.382 16.893 1.00 39.50 172 ASN A N 1
ATOM 1358 C CA . ASN A 1 172 ? 8.457 25.892 18.229 1.00 39.50 172 ASN A CA 1
ATOM 1359 C C . ASN A 1 172 ? 7.198 25.492 19.030 1.00 39.50 172 ASN A C 1
ATOM 1361 O O . ASN A 1 172 ? 7.282 25.377 20.250 1.00 39.50 172 ASN A O 1
ATOM 1365 N N . GLY A 1 173 ? 6.031 25.372 18.382 1.00 41.00 173 GLY A N 1
ATOM 1366 C CA . GLY A 1 173 ? 4.743 25.076 19.029 1.00 41.00 173 GLY A CA 1
ATOM 1367 C C . GLY A 1 173 ? 4.125 26.260 19.787 1.00 41.00 173 GLY A C 1
ATOM 1368 O O . GLY A 1 173 ? 3.123 26.106 20.480 1.00 41.00 173 GLY A O 1
ATOM 1369 N N . GLY A 1 174 ? 4.711 27.457 19.680 1.00 41.09 174 GLY A N 1
ATOM 1370 C CA . GLY A 1 174 ? 4.197 28.667 20.322 1.00 41.09 174 GLY A CA 1
ATOM 1371 C C . GLY A 1 174 ? 3.219 29.427 19.428 1.00 41.09 174 GLY A C 1
ATOM 1372 O O . GLY A 1 174 ? 3.349 29.440 18.210 1.00 41.09 174 GLY A O 1
ATOM 1373 N N . TRP A 1 175 ? 2.270 30.139 20.016 1.00 47.84 175 TRP A N 1
ATOM 1374 C CA . TRP A 1 175 ? 1.296 30.945 19.277 1.00 47.84 175 TRP A CA 1
ATOM 1375 C C . TRP A 1 175 ? 1.833 32.369 19.094 1.00 47.84 175 TRP A C 1
ATOM 1377 O O . TRP A 1 175 ? 2.353 32.964 20.041 1.00 47.84 175 TRP A O 1
ATOM 1387 N N . THR A 1 176 ? 1.783 32.937 17.881 1.00 42.28 176 THR A N 1
ATOM 1388 C CA . THR A 1 176 ? 2.205 34.336 17.678 1.00 42.28 176 THR A CA 1
ATOM 1389 C C . THR A 1 176 ? 1.232 35.284 18.368 1.00 42.28 176 THR A C 1
ATOM 1391 O O . THR A 1 176 ? 0.156 35.568 17.851 1.00 42.28 176 THR A O 1
ATOM 1394 N N . VAL A 1 177 ? 1.648 35.793 19.526 1.00 39.78 177 VAL A N 1
ATOM 1395 C CA . VAL A 1 177 ? 0.975 36.840 20.300 1.00 39.78 177 VAL A CA 1
ATOM 1396 C C . VAL A 1 177 ? 0.774 38.079 19.422 1.00 39.78 177 VAL A C 1
ATOM 1398 O O . VAL A 1 177 ? 1.734 38.783 19.092 1.00 39.78 177 VAL A O 1
ATOM 1401 N N . SER A 1 178 ? -0.470 38.370 19.039 1.00 37.00 178 SER A N 1
ATOM 1402 C CA . SER A 1 178 ? -0.832 39.739 18.680 1.00 37.00 178 SER A CA 1
ATOM 1403 C C . SER A 1 178 ? -0.841 40.551 19.979 1.00 37.00 178 SER A C 1
ATOM 1405 O O . SER A 1 178 ? -1.155 40.038 21.053 1.00 37.00 178 SER A O 1
ATOM 1407 N N . SER A 1 179 ? -0.446 41.819 19.916 1.00 37.75 179 SER A N 1
ATOM 1408 C CA . SER A 1 179 ? -0.256 42.699 21.079 1.00 37.75 179 SER A CA 1
ATOM 1409 C C . SER A 1 179 ? -1.528 43.007 21.892 1.00 37.75 179 SER A C 1
ATOM 1411 O O . SER A 1 179 ? -1.507 43.918 22.716 1.00 37.75 179 SER A O 1
ATOM 1413 N N . GLU A 1 180 ? -2.626 42.291 21.646 1.00 37.44 180 GLU A N 1
ATOM 1414 C CA . GLU A 1 180 ? -3.942 42.506 22.247 1.00 37.44 180 GLU A CA 1
ATOM 1415 C C . GLU A 1 180 ? -4.430 41.328 23.117 1.00 37.44 180 GLU A C 1
ATOM 1417 O O . GLU A 1 180 ? -5.421 41.505 23.816 1.00 37.44 180 GLU A O 1
ATOM 1422 N N . CYS A 1 181 ? -3.733 40.180 23.168 1.00 33.00 181 CYS A N 1
ATOM 1423 C CA . CYS A 1 181 ? -4.120 39.046 24.032 1.00 33.00 181 CYS A CA 1
ATOM 1424 C C . CYS A 1 181 ? -2.910 38.235 24.546 1.00 33.00 181 CYS A C 1
ATOM 1426 O O . CYS A 1 181 ? -2.380 37.406 23.810 1.00 33.00 181 CYS A O 1
ATOM 1428 N N . PRO A 1 182 ? -2.463 38.439 25.802 1.00 35.69 182 PRO A N 1
ATOM 1429 C CA . PRO A 1 182 ? -1.330 37.712 26.387 1.00 35.69 182 PRO A CA 1
ATOM 1430 C C . PRO A 1 182 ? -1.653 36.312 26.955 1.00 35.69 182 PRO A C 1
ATOM 1432 O O . PRO A 1 182 ? -0.758 35.706 27.531 1.00 35.69 182 PRO A O 1
ATOM 1435 N N . GLU A 1 183 ? -2.894 35.814 26.868 1.00 40.91 183 GLU A N 1
ATOM 1436 C CA . GLU A 1 183 ? -3.431 34.858 27.865 1.00 40.91 183 GLU A CA 1
ATOM 1437 C C . GLU A 1 183 ? -4.036 33.547 27.308 1.00 40.91 183 GLU A C 1
ATOM 1439 O O . GLU A 1 183 ? -5.015 33.036 27.849 1.00 40.91 183 GLU A O 1
ATOM 1444 N N . VAL A 1 184 ? -3.466 32.950 26.257 1.00 39.22 184 VAL A N 1
ATOM 1445 C CA . VAL A 1 184 ? -3.741 31.534 25.927 1.00 39.22 184 VAL A CA 1
ATOM 1446 C C . VAL A 1 184 ? -2.407 30.825 25.719 1.00 39.22 184 VAL A C 1
ATOM 1448 O O . VAL A 1 184 ? -1.773 30.964 24.673 1.00 39.22 184 VAL A O 1
ATOM 1451 N N . ASP A 1 185 ? -1.952 30.120 26.754 1.00 42.38 185 ASP A N 1
ATOM 1452 C CA . ASP A 1 185 ? -0.728 29.322 26.704 1.00 42.38 185 ASP A CA 1
ATOM 1453 C C . ASP A 1 185 ? -0.860 28.151 25.718 1.00 42.38 185 ASP A C 1
ATOM 1455 O O . ASP A 1 185 ? -1.937 27.590 25.499 1.00 42.38 185 ASP A O 1
ATOM 1459 N N . SER A 1 186 ? 0.282 27.744 25.160 1.00 41.59 186 SER A N 1
ATOM 1460 C CA . SER A 1 186 ? 0.451 26.635 24.210 1.00 41.59 186 SER A CA 1
ATOM 1461 C C . SER A 1 186 ? -0.058 25.271 24.695 1.00 41.59 186 SER A C 1
ATOM 1463 O O . SER A 1 186 ? -0.235 24.371 23.881 1.00 41.59 186 SER A O 1
ATOM 1465 N N . GLU A 1 187 ? -0.326 25.121 25.991 1.00 38.22 187 GLU A N 1
ATOM 1466 C CA . GLU A 1 187 ? -0.766 23.876 26.632 1.00 38.22 187 GLU A CA 1
ATOM 1467 C C . GLU A 1 187 ? -2.270 23.597 26.452 1.00 38.22 187 GLU A C 1
ATOM 1469 O O . GLU A 1 187 ? -2.667 22.440 26.341 1.00 38.22 187 GLU A O 1
ATOM 1474 N N . VAL A 1 188 ? -3.113 24.633 26.339 1.00 39.81 188 VAL A N 1
ATOM 1475 C CA . VAL A 1 188 ? -4.580 24.477 26.209 1.00 39.81 188 VAL A CA 1
ATOM 1476 C C . VAL A 1 188 ? -4.965 23.909 24.840 1.00 39.81 188 VAL A C 1
ATOM 1478 O O . VAL A 1 188 ? -5.821 23.035 24.747 1.00 39.81 188 VAL A O 1
ATOM 1481 N N . ALA A 1 189 ? -4.302 24.357 23.774 1.00 41.47 189 ALA A N 1
ATOM 1482 C CA . ALA A 1 189 ? -4.536 23.839 22.427 1.00 41.47 189 ALA A CA 1
ATOM 1483 C C . ALA A 1 189 ? -4.005 22.403 22.242 1.00 41.47 189 ALA A C 1
ATOM 1485 O O . ALA A 1 189 ? -4.606 21.626 21.504 1.00 41.47 189 ALA A O 1
ATOM 1486 N N . GLN A 1 190 ? -2.925 22.035 22.943 1.00 40.19 190 GLN A N 1
ATOM 1487 C CA . GLN A 1 190 ? -2.367 20.679 22.922 1.00 40.19 190 GLN A CA 1
ATOM 1488 C C . GLN A 1 190 ? -3.249 19.680 23.694 1.00 40.19 190 GLN A C 1
ATOM 1490 O O . GLN A 1 190 ? -3.471 18.572 23.226 1.00 40.19 190 GLN A O 1
ATOM 1495 N N . ALA A 1 191 ? -3.828 20.082 24.829 1.00 36.69 191 ALA A N 1
ATOM 1496 C CA . ALA A 1 191 ? -4.739 19.228 25.598 1.00 36.69 191 ALA A CA 1
ATOM 1497 C C . ALA A 1 191 ? -6.080 18.975 24.877 1.00 36.69 191 ALA A C 1
ATOM 1499 O O . ALA A 1 191 ? -6.650 17.892 24.972 1.00 36.69 191 ALA A O 1
ATOM 1500 N N . ILE A 1 192 ? -6.574 19.963 24.125 1.00 41.50 192 ILE A N 1
ATOM 1501 C CA . ILE A 1 192 ? -7.757 19.823 23.261 1.00 41.50 192 ILE A CA 1
ATOM 1502 C C . ILE A 1 192 ? -7.478 18.852 22.100 1.00 41.50 192 ILE A C 1
ATOM 1504 O O . ILE A 1 192 ? -8.342 18.053 21.746 1.00 41.50 192 ILE A O 1
ATOM 1508 N N . PHE A 1 193 ? -6.263 18.882 21.546 1.00 40.78 193 PHE A N 1
ATOM 1509 C CA . PHE A 1 193 ? -5.805 17.950 20.516 1.00 40.78 193 PHE A CA 1
ATOM 1510 C C . PHE A 1 193 ? -5.787 16.496 21.020 1.00 40.78 193 PHE A C 1
ATOM 1512 O O . PHE A 1 193 ? -6.313 15.620 20.340 1.00 40.78 193 PHE A O 1
ATOM 1519 N N . ASP A 1 194 ? -5.295 16.243 22.236 1.00 39.28 194 ASP A N 1
ATOM 1520 C CA . ASP A 1 194 ? -5.220 14.888 22.808 1.00 39.28 194 ASP A CA 1
ATOM 1521 C C . ASP A 1 194 ? -6.609 14.257 23.065 1.00 39.28 194 ASP A C 1
ATOM 1523 O O . ASP A 1 194 ? -6.760 13.039 22.992 1.00 39.28 194 ASP A O 1
ATOM 1527 N N . VAL A 1 195 ? -7.645 15.072 23.308 1.00 36.28 195 VAL A N 1
ATOM 1528 C CA . VAL A 1 195 ? -9.042 14.611 23.454 1.00 36.28 195 VAL A CA 1
ATOM 1529 C C . VAL A 1 195 ? -9.698 14.333 22.094 1.00 36.28 195 VAL A C 1
ATOM 1531 O O . VAL A 1 195 ? -10.450 13.370 21.968 1.00 36.28 195 VAL A O 1
ATOM 1534 N N . ILE A 1 196 ? -9.383 15.118 21.056 1.00 39.03 196 ILE A N 1
ATOM 1535 C CA . ILE A 1 196 ? -9.862 14.887 19.677 1.00 39.03 196 ILE A CA 1
ATOM 1536 C C . ILE A 1 196 ? -9.220 13.624 19.065 1.00 39.03 196 ILE A C 1
ATOM 1538 O O . ILE A 1 196 ? -9.865 12.919 18.294 1.00 39.03 196 ILE A O 1
ATOM 1542 N N . GLN A 1 197 ? -7.984 13.283 19.448 1.00 39.84 197 GLN A N 1
ATOM 1543 C CA . GLN A 1 197 ? -7.312 12.034 19.044 1.00 39.84 197 GLN A CA 1
ATOM 1544 C C . GLN A 1 197 ? -7.938 10.766 19.664 1.00 39.84 197 GLN A C 1
ATOM 1546 O O . GLN A 1 197 ? -7.616 9.658 19.249 1.00 39.84 197 GLN A O 1
ATOM 1551 N N . ALA A 1 198 ? -8.828 10.897 20.654 1.00 34.28 198 ALA A N 1
ATOM 1552 C CA . ALA A 1 198 ? -9.406 9.769 21.390 1.00 34.28 198 ALA A CA 1
ATOM 1553 C C . ALA A 1 198 ? -10.811 9.341 20.912 1.00 34.28 198 ALA A C 1
ATOM 1555 O O . ALA A 1 198 ? -11.425 8.484 21.546 1.00 34.28 198 ALA A O 1
ATOM 1556 N N . VAL A 1 199 ? -11.344 9.924 19.829 1.00 41.09 199 VAL A N 1
ATOM 1557 C CA . VAL A 1 199 ? -12.755 9.729 19.414 1.00 41.09 199 VAL A CA 1
ATOM 1558 C C . VAL A 1 199 ? -12.946 8.648 18.334 1.00 41.09 199 VAL A C 1
ATOM 1560 O O . VAL A 1 199 ? -14.047 8.473 17.821 1.00 41.09 199 VAL A O 1
ATOM 1563 N N . GLY A 1 200 ? -11.899 7.890 18.002 1.00 46.59 200 GLY A N 1
ATOM 1564 C CA . GLY A 1 200 ? -12.015 6.710 17.143 1.00 46.59 200 GLY A CA 1
ATOM 1565 C C . GLY A 1 200 ? -12.688 5.537 17.867 1.00 46.59 200 GLY A C 1
ATOM 1566 O O . GLY A 1 200 ? -12.446 5.309 19.054 1.00 46.59 200 GLY A O 1
ATOM 1567 N N . THR A 1 201 ? -13.529 4.776 17.167 1.00 56.50 201 THR A N 1
ATOM 1568 C CA . THR A 1 201 ? -14.116 3.522 17.683 1.00 56.50 201 THR A CA 1
ATOM 1569 C C . THR A 1 201 ? -13.411 2.328 17.050 1.00 56.50 201 THR A C 1
ATOM 1571 O O . THR A 1 201 ? -12.950 2.405 15.910 1.00 56.50 201 THR A O 1
ATOM 1574 N N . VAL A 1 202 ? -13.241 1.249 17.814 1.00 56.72 202 VAL A N 1
ATOM 1575 C CA . VAL A 1 202 ? -12.590 0.025 17.340 1.00 56.72 202 VAL A CA 1
ATOM 1576 C C . VAL A 1 202 ? -13.428 -1.166 17.773 1.00 56.72 202 VAL A C 1
ATOM 1578 O O . VAL A 1 202 ? -13.688 -1.345 18.964 1.00 56.72 202 VAL A O 1
ATOM 1581 N N . ASP A 1 203 ? -13.780 -1.998 16.802 1.00 67.12 203 ASP A N 1
ATOM 1582 C CA . ASP A 1 203 ? -14.559 -3.211 16.992 1.00 67.12 203 ASP A CA 1
ATOM 1583 C C . ASP A 1 203 ? -13.661 -4.445 16.880 1.00 67.12 203 ASP A C 1
ATOM 1585 O O . ASP A 1 203 ? -12.765 -4.524 16.030 1.00 67.12 203 ASP A O 1
ATOM 1589 N N . VAL A 1 204 ? -13.919 -5.441 17.730 1.00 62.22 204 VAL A N 1
ATOM 1590 C CA . VAL A 1 204 ? -13.263 -6.754 17.660 1.00 62.22 204 VAL A CA 1
ATOM 1591 C C . VAL A 1 204 ? -14.319 -7.828 17.417 1.00 62.22 204 VAL A C 1
ATOM 1593 O O . VAL A 1 204 ? -15.244 -8.001 18.215 1.00 62.22 204 VAL A O 1
ATOM 1596 N N . ASP A 1 205 ? -14.169 -8.562 16.316 1.00 63.34 205 ASP A N 1
ATOM 1597 C CA . ASP A 1 205 ? -14.966 -9.746 16.002 1.00 63.34 205 ASP A CA 1
ATOM 1598 C C . ASP A 1 205 ? -14.177 -11.019 16.337 1.00 63.34 205 ASP A C 1
ATOM 1600 O O . ASP A 1 205 ? -13.186 -11.354 15.679 1.00 63.34 205 ASP A O 1
ATOM 1604 N N . HIS A 1 206 ? -14.652 -11.739 17.357 1.00 63.62 206 HIS A N 1
ATOM 1605 C CA . HIS A 1 206 ? -14.103 -13.015 17.823 1.00 63.62 206 HIS A CA 1
ATOM 1606 C C . HIS A 1 206 ? -14.596 -14.230 17.011 1.00 63.62 206 HIS A C 1
ATOM 1608 O O . HIS A 1 206 ? -14.271 -15.381 17.324 1.00 63.62 206 HIS A O 1
ATOM 1614 N N . GLY A 1 207 ? -15.387 -14.010 15.956 1.00 43.47 207 GLY A N 1
ATOM 1615 C CA . GLY A 1 207 ? -15.706 -15.025 14.962 1.00 43.47 207 GLY A CA 1
ATOM 1616 C C . GLY A 1 207 ? -16.452 -16.231 15.534 1.00 43.47 207 GLY A C 1
ATOM 1617 O O . GLY A 1 207 ? -15.988 -17.358 15.380 1.00 43.47 207 GLY A O 1
ATOM 1618 N N . SER A 1 208 ? -17.590 -16.022 16.210 1.00 33.66 208 SER A N 1
ATOM 1619 C CA . SER A 1 208 ? -18.737 -16.964 16.367 1.00 33.66 208 SER A CA 1
ATOM 1620 C C . SER A 1 208 ? -19.699 -16.609 17.520 1.00 33.66 208 SER A C 1
ATOM 1622 O O . SER A 1 208 ? -20.725 -17.274 17.681 1.00 33.66 208 SER A O 1
ATOM 1624 N N . ASP A 1 209 ? -19.407 -15.569 18.299 1.00 38.00 209 ASP A N 1
ATOM 1625 C CA . ASP A 1 209 ? -20.096 -15.143 19.528 1.00 38.00 209 ASP A CA 1
ATOM 1626 C C . ASP A 1 209 ? -20.627 -13.692 19.499 1.00 38.00 209 ASP A C 1
ATOM 1628 O O . ASP A 1 209 ? -21.444 -13.342 20.352 1.00 38.00 209 ASP A O 1
ATOM 1632 N N . GLY A 1 210 ? -20.267 -12.904 18.480 1.00 44.88 210 GLY A N 1
ATOM 1633 C CA . GLY A 1 210 ? -20.766 -11.547 18.229 1.00 44.88 210 GLY A CA 1
ATOM 1634 C C . GLY A 1 210 ? -19.681 -10.476 18.371 1.00 44.88 210 GLY A C 1
ATOM 1635 O O . GLY A 1 210 ? -18.682 -10.679 19.052 1.00 44.88 210 GLY A O 1
ATOM 1636 N N . THR A 1 211 ? -19.882 -9.331 17.716 1.00 49.50 211 THR A N 1
ATOM 1637 C CA . THR A 1 211 ? -18.985 -8.170 17.788 1.00 49.50 211 THR A CA 1
ATOM 1638 C C . THR A 1 211 ? -19.009 -7.568 19.191 1.00 49.50 211 THR A C 1
ATOM 1640 O O . THR A 1 211 ? -20.086 -7.313 19.738 1.00 49.50 211 THR A O 1
ATOM 1643 N N . VAL A 1 212 ? -17.836 -7.318 19.770 1.00 51.06 212 VAL A N 1
ATOM 1644 C CA . VAL A 1 212 ? -17.717 -6.514 20.990 1.00 51.06 212 VAL A CA 1
ATOM 1645 C C . VAL A 1 212 ? -17.349 -5.092 20.574 1.00 51.06 212 VAL A C 1
ATOM 1647 O O . VAL A 1 212 ? -16.219 -4.853 20.153 1.00 51.06 212 VAL A O 1
ATOM 1650 N N . ASP A 1 213 ? -18.305 -4.166 20.703 1.00 47.56 213 ASP A N 1
ATOM 1651 C CA . ASP A 1 213 ? -18.056 -2.723 20.573 1.00 47.56 213 ASP A CA 1
ATOM 1652 C C . ASP A 1 213 ? -17.283 -2.263 21.813 1.00 47.56 213 ASP A C 1
ATOM 1654 O O . ASP A 1 213 ? -17.806 -2.231 22.937 1.00 47.56 213 ASP A O 1
ATOM 1658 N N . LEU A 1 214 ? -16.002 -1.967 21.619 1.00 50.22 214 LEU A N 1
ATOM 1659 C CA . LEU A 1 214 ? -15.141 -1.415 22.651 1.00 50.22 214 LEU A CA 1
ATOM 1660 C C . LEU A 1 214 ? -15.041 0.091 22.423 1.00 50.22 214 LEU A C 1
ATOM 1662 O O . LEU A 1 214 ? -14.060 0.608 21.887 1.00 50.22 214 LEU A O 1
ATOM 1666 N N . LYS A 1 215 ? -16.056 0.825 22.885 1.00 44.94 215 LYS A N 1
ATOM 1667 C CA . LYS A 1 215 ? -15.992 2.289 22.919 1.00 44.94 215 LYS A CA 1
ATOM 1668 C C . LYS A 1 215 ? -14.763 2.728 23.712 1.00 44.94 215 LYS A C 1
ATOM 1670 O O . LYS A 1 215 ? -14.586 2.320 24.860 1.00 44.94 215 LYS A O 1
ATOM 1675 N N . THR A 1 216 ? -13.955 3.607 23.117 1.00 52.19 216 THR A N 1
ATOM 1676 C CA . THR A 1 216 ? -12.771 4.259 23.716 1.00 52.19 216 THR A CA 1
ATOM 1677 C C . THR A 1 216 ? -11.562 3.353 24.006 1.00 52.19 216 THR A C 1
ATOM 1679 O O . THR A 1 216 ? -11.023 3.366 25.113 1.00 52.19 216 THR A O 1
ATOM 1682 N N . ILE A 1 217 ? -11.081 2.605 23.004 1.00 58.84 217 ILE A N 1
ATOM 1683 C CA . ILE A 1 217 ? -9.771 1.925 23.058 1.00 58.84 217 ILE A CA 1
ATOM 1684 C C . ILE A 1 217 ? -8.884 2.282 21.856 1.00 58.84 217 ILE A C 1
ATOM 1686 O O . ILE A 1 217 ? -9.382 2.631 20.789 1.00 58.84 217 ILE A O 1
ATOM 1690 N N . THR A 1 218 ? -7.563 2.178 22.016 1.00 82.31 218 THR A N 1
ATOM 1691 C CA . THR A 1 218 ? -6.614 2.310 20.893 1.00 82.31 218 THR A CA 1
ATOM 1692 C C . THR A 1 218 ? -6.591 1.032 20.040 1.00 82.31 218 THR A C 1
ATOM 1694 O O . THR A 1 218 ? -6.948 -0.050 20.523 1.00 82.31 218 THR A O 1
ATOM 1697 N N . ILE A 1 219 ? -6.112 1.099 18.795 1.00 87.75 219 ILE A N 1
ATOM 1698 C CA . ILE A 1 219 ? -5.981 -0.076 17.916 1.00 87.75 219 ILE A CA 1
ATOM 1699 C C . ILE A 1 219 ? -5.036 -1.101 18.553 1.00 87.75 219 ILE A C 1
ATOM 1701 O O . ILE A 1 219 ? -5.308 -2.303 18.543 1.00 87.75 219 ILE A O 1
ATOM 1705 N N . GLN A 1 220 ? -3.946 -0.660 19.191 1.00 91.88 220 GLN A N 1
ATOM 1706 C CA . GLN A 1 220 ? -3.036 -1.571 19.886 1.00 91.88 220 GLN A CA 1
ATOM 1707 C C . GLN A 1 220 ? -3.718 -2.328 21.038 1.00 91.88 220 GLN A C 1
ATOM 1709 O O . GLN A 1 220 ? -3.401 -3.497 21.282 1.00 91.88 220 GLN A O 1
ATOM 1714 N N . GLN A 1 221 ? -4.644 -1.694 21.760 1.00 81.88 221 GLN A N 1
ATOM 1715 C CA . GLN A 1 221 ? -5.419 -2.366 22.805 1.00 81.88 221 GLN A CA 1
ATOM 1716 C C . GLN A 1 221 ? -6.352 -3.427 22.210 1.00 81.88 221 GLN A C 1
ATOM 1718 O O . GLN A 1 221 ? -6.413 -4.532 22.755 1.00 81.88 221 GLN A O 1
ATOM 1723 N N . ALA A 1 222 ? -6.980 -3.145 21.066 1.00 83.81 222 ALA A N 1
ATOM 1724 C CA . ALA A 1 222 ? -7.787 -4.119 20.333 1.00 83.81 222 ALA A CA 1
ATOM 1725 C C . ALA A 1 222 ? -6.943 -5.320 19.872 1.00 83.81 222 ALA A C 1
ATOM 1727 O O . ALA A 1 222 ? -7.298 -6.466 20.140 1.00 83.81 222 ALA A O 1
ATOM 1728 N N . ILE A 1 223 ? -5.754 -5.078 19.304 1.00 87.25 223 ILE A N 1
ATOM 1729 C CA . ILE A 1 223 ? -4.791 -6.130 18.924 1.00 87.25 223 ILE A CA 1
ATOM 1730 C C . ILE A 1 223 ? -4.406 -6.999 20.130 1.00 87.25 223 ILE A C 1
ATOM 1732 O O . ILE A 1 223 ? -4.293 -8.227 20.029 1.00 87.25 223 ILE A O 1
ATOM 1736 N N . ASN A 1 224 ? -4.199 -6.381 21.295 1.00 84.62 224 ASN A N 1
ATOM 1737 C CA . ASN A 1 224 ? -3.858 -7.105 22.516 1.00 84.62 224 ASN A CA 1
ATOM 1738 C C . ASN A 1 224 ? -5.012 -8.000 22.990 1.00 84.62 224 ASN A C 1
ATOM 1740 O O . ASN A 1 224 ? -4.749 -9.141 23.381 1.00 84.62 224 ASN A O 1
ATOM 1744 N N . ALA A 1 225 ? -6.250 -7.501 22.920 1.00 78.44 225 ALA A N 1
ATOM 1745 C CA . ALA A 1 225 ? -7.464 -8.205 23.330 1.00 78.44 225 ALA A CA 1
ATOM 1746 C C . ALA A 1 225 ? -7.875 -9.328 22.362 1.00 78.44 225 ALA A C 1
ATOM 1748 O O . ALA A 1 225 ? -8.381 -10.354 22.814 1.00 78.44 225 ALA A O 1
ATOM 1749 N N . ALA A 1 226 ? -7.606 -9.165 21.065 1.00 76.56 226 ALA A N 1
ATOM 1750 C CA . ALA A 1 226 ? -7.970 -10.118 20.024 1.00 76.56 226 ALA A CA 1
ATOM 1751 C C . ALA A 1 226 ? -7.343 -11.511 20.227 1.00 76.56 226 ALA A C 1
ATOM 1753 O O . ALA A 1 226 ? -6.165 -11.660 20.596 1.00 76.56 226 ALA A O 1
ATOM 1754 N N . TYR A 1 227 ? -8.118 -12.547 19.928 1.00 78.06 227 TYR A N 1
ATOM 1755 C CA . TYR A 1 227 ? -7.639 -13.905 19.732 1.00 78.06 227 TYR A CA 1
ATOM 1756 C C . TYR A 1 227 ? -7.005 -14.062 18.340 1.00 78.06 227 TYR A C 1
ATOM 1758 O O . TYR A 1 227 ? -7.225 -13.253 17.438 1.00 78.06 227 TYR A O 1
ATOM 1766 N N . PRO A 1 228 ? -6.151 -15.082 18.141 1.00 79.44 228 PRO A N 1
ATOM 1767 C CA . PRO A 1 228 ? -5.634 -15.368 16.814 1.00 79.44 228 PRO A CA 1
ATOM 1768 C C . PRO A 1 228 ? -6.765 -15.627 15.808 1.00 79.44 228 PRO A C 1
ATOM 1770 O O . PRO A 1 228 ? -7.645 -16.437 16.088 1.00 79.44 228 PRO A O 1
ATOM 1773 N N . TYR A 1 229 ? -6.641 -15.031 14.622 1.00 78.62 229 TYR A N 1
ATOM 1774 C CA . TYR A 1 229 ? -7.564 -15.049 13.479 1.00 78.62 229 TYR A CA 1
ATOM 1775 C C . TYR A 1 229 ? -8.804 -14.158 13.597 1.00 78.62 229 TYR A C 1
ATOM 1777 O O . TYR A 1 229 ? -9.624 -14.167 12.679 1.00 78.62 229 TYR A O 1
ATOM 1785 N N . ASP A 1 230 ? -8.911 -13.362 14.657 1.00 78.94 230 ASP A N 1
ATOM 1786 C CA . ASP A 1 230 ? -9.965 -12.356 14.779 1.00 78.94 230 ASP A CA 1
ATOM 1787 C C . ASP A 1 230 ? -9.839 -11.270 13.708 1.00 78.94 230 ASP A C 1
ATOM 1789 O O . ASP A 1 230 ? -8.759 -11.026 13.152 1.00 78.94 230 ASP A O 1
ATOM 1793 N N . THR A 1 231 ? -10.959 -10.594 13.458 1.00 80.12 231 THR A N 1
ATOM 1794 C CA . THR A 1 231 ? -10.999 -9.384 12.635 1.00 80.12 231 THR A CA 1
ATOM 1795 C C . THR A 1 231 ? -11.172 -8.171 13.535 1.00 80.12 231 THR A C 1
ATOM 1797 O O . THR A 1 231 ? -12.067 -8.131 14.375 1.00 80.12 231 THR A O 1
ATOM 1800 N N . ILE A 1 232 ? -10.299 -7.187 13.361 1.00 83.69 232 ILE A N 1
ATOM 1801 C CA . ILE A 1 232 ? -10.367 -5.892 14.027 1.00 83.69 232 ILE A CA 1
ATOM 1802 C C . ILE A 1 232 ? -10.790 -4.878 12.977 1.00 83.69 232 ILE A C 1
ATOM 1804 O O . ILE A 1 232 ? -10.102 -4.722 11.965 1.00 83.69 232 ILE A O 1
ATOM 1808 N N . ILE A 1 233 ? -11.906 -4.204 13.231 1.00 80.50 233 ILE A N 1
ATOM 1809 C CA . ILE A 1 233 ? -12.417 -3.132 12.383 1.00 80.50 233 ILE A CA 1
ATOM 1810 C C . ILE A 1 233 ? -12.131 -1.817 13.098 1.00 80.50 233 ILE A C 1
ATOM 1812 O O . ILE A 1 233 ? -12.550 -1.597 14.232 1.00 80.50 233 ILE A O 1
ATOM 1816 N N . VAL A 1 234 ? -11.362 -0.959 12.445 1.00 82.56 234 VAL A N 1
ATOM 1817 C CA . VAL A 1 234 ? -11.015 0.372 12.930 1.00 82.56 234 VAL A CA 1
ATOM 1818 C C . VAL A 1 234 ? -11.869 1.361 12.155 1.00 82.56 234 VAL A C 1
ATOM 1820 O O . VAL A 1 234 ? -11.743 1.430 10.938 1.00 82.56 234 VAL A O 1
ATOM 1823 N N . HIS A 1 235 ? -12.739 2.099 12.834 1.00 77.75 235 HIS A N 1
ATOM 1824 C CA . HIS A 1 235 ? -13.600 3.088 12.185 1.00 77.75 235 HIS A CA 1
ATOM 1825 C C . HIS A 1 235 ? -12.885 4.425 11.986 1.00 77.75 235 HIS A C 1
ATOM 1827 O O . HIS A 1 235 ? -11.777 4.619 12.486 1.00 77.75 235 HIS A O 1
ATOM 1833 N N . GLU A 1 236 ? -13.533 5.358 11.279 1.00 73.62 236 GLU A N 1
ATOM 1834 C CA . GLU A 1 236 ? -13.018 6.706 11.025 1.00 73.62 236 GLU A CA 1
ATOM 1835 C C . GLU A 1 236 ? -12.420 7.336 12.290 1.00 73.62 236 GLU A C 1
ATOM 1837 O O . GLU A 1 236 ? -13.057 7.416 13.345 1.00 73.62 236 GLU A O 1
ATOM 1842 N N . GLY A 1 237 ? -11.184 7.810 12.185 1.00 69.25 237 GLY A N 1
ATOM 1843 C CA . GLY A 1 237 ? -10.479 8.398 13.311 1.00 69.25 237 GLY A CA 1
ATOM 1844 C C . GLY A 1 237 ? -9.015 8.654 12.998 1.00 69.25 237 GLY A C 1
ATOM 1845 O O . GLY A 1 237 ? -8.476 8.163 12.007 1.00 69.25 237 GLY A O 1
ATOM 1846 N N . THR A 1 238 ? -8.368 9.445 13.852 1.00 77.56 238 THR A N 1
ATOM 1847 C CA . THR A 1 238 ? -6.910 9.600 13.850 1.00 77.56 238 THR A CA 1
ATOM 1848 C C . THR A 1 238 ? -6.343 8.933 15.093 1.00 77.56 238 THR A C 1
ATOM 1850 O O . THR A 1 238 ? -6.721 9.279 16.207 1.00 77.56 238 THR A O 1
ATOM 1853 N N . TYR A 1 239 ? -5.428 7.993 14.890 1.00 83.62 239 TYR A N 1
ATOM 1854 C CA . TYR A 1 239 ? -4.857 7.127 15.908 1.00 83.62 239 TYR A CA 1
ATOM 1855 C C . TYR A 1 239 ? -3.347 7.356 15.969 1.00 83.62 239 TYR A C 1
ATOM 1857 O O . TYR A 1 239 ? -2.587 6.873 15.130 1.00 83.62 239 TYR A O 1
ATOM 1865 N N . MET A 1 240 ? -2.900 8.129 16.957 1.00 86.06 240 MET A N 1
ATOM 1866 C CA . MET A 1 240 ? -1.481 8.409 17.184 1.00 86.06 240 MET A CA 1
ATOM 1867 C C . MET A 1 240 ? -0.818 7.263 17.962 1.00 86.06 240 MET A C 1
ATOM 1869 O O . MET A 1 240 ? -0.614 7.350 19.175 1.00 86.06 240 MET A O 1
ATOM 1873 N N . GLU A 1 241 ? -0.481 6.168 17.289 1.00 91.00 241 GLU A N 1
ATOM 1874 C CA . GLU A 1 241 ? 0.090 4.988 17.938 1.00 91.00 241 GLU A CA 1
ATOM 1875 C C . GLU A 1 241 ? 1.017 4.176 17.026 1.00 91.00 241 GLU A C 1
ATOM 1877 O O . GLU A 1 241 ? 1.029 4.311 15.806 1.00 91.00 241 GLU A O 1
ATOM 1882 N N . GLN A 1 242 ? 1.847 3.343 17.654 1.00 95.75 242 GLN A N 1
ATOM 1883 C CA . GLN A 1 242 ? 2.654 2.333 16.977 1.00 95.75 242 GLN A CA 1
ATOM 1884 C C . GLN A 1 242 ? 1.966 0.983 17.154 1.00 95.75 242 GLN A C 1
ATOM 1886 O O . GLN A 1 242 ? 1.636 0.620 18.285 1.00 95.75 242 GLN A O 1
ATOM 1891 N N . LEU A 1 243 ? 1.804 0.226 16.070 1.00 98.19 243 LEU A N 1
ATOM 1892 C CA . LEU A 1 243 ? 1.120 -1.064 16.097 1.00 98.19 243 LEU A CA 1
ATOM 1893 C C . LEU A 1 243 ? 2.108 -2.223 16.021 1.00 98.19 243 LEU A C 1
ATOM 1895 O O . LEU A 1 243 ? 2.902 -2.331 15.090 1.00 98.19 243 LEU A O 1
ATOM 1899 N N . ILE A 1 244 ? 2.020 -3.129 16.986 1.00 98.06 244 ILE A N 1
ATOM 1900 C CA . ILE A 1 244 ? 2.819 -4.342 17.094 1.00 98.06 244 ILE A CA 1
ATOM 1901 C C . ILE A 1 244 ? 1.880 -5.548 17.079 1.00 98.06 244 ILE A C 1
ATOM 1903 O O . ILE A 1 244 ? 1.087 -5.750 18.003 1.00 98.06 244 ILE A O 1
ATOM 1907 N N . ILE A 1 245 ? 2.002 -6.370 16.038 1.00 98.00 245 ILE A N 1
ATOM 1908 C CA . ILE A 1 245 ? 1.164 -7.544 15.786 1.00 98.00 245 ILE A CA 1
ATOM 1909 C C . ILE A 1 245 ? 2.044 -8.794 15.833 1.00 98.00 245 ILE A C 1
ATOM 1911 O O . ILE A 1 245 ? 2.950 -8.969 15.024 1.00 98.00 245 ILE A O 1
ATOM 1915 N N . ASN A 1 246 ? 1.779 -9.683 16.788 1.00 95.69 246 ASN A N 1
ATOM 1916 C CA . ASN A 1 246 ? 2.557 -10.912 16.995 1.00 95.69 246 ASN A CA 1
ATOM 1917 C C . ASN A 1 246 ? 1.694 -12.183 17.050 1.00 95.69 246 ASN A C 1
ATOM 1919 O O . ASN A 1 246 ? 2.085 -13.202 17.621 1.00 95.69 246 ASN A O 1
ATOM 1923 N N . LYS A 1 247 ? 0.492 -12.105 16.483 1.00 88.88 247 LYS A N 1
ATOM 1924 C CA . LYS A 1 247 ? -0.485 -13.188 16.372 1.00 88.88 247 LYS A CA 1
ATOM 1925 C C . LYS A 1 247 ? -1.180 -13.071 15.020 1.00 88.88 247 LYS A C 1
ATOM 1927 O O . LYS A 1 247 ? -1.215 -11.983 14.452 1.00 88.88 247 LYS A O 1
ATOM 1932 N N . SER A 1 248 ? -1.733 -14.172 14.521 1.00 90.88 248 SER A N 1
ATOM 1933 C CA . SER A 1 248 ? -2.529 -14.109 13.296 1.00 90.88 248 SER A CA 1
ATOM 1934 C C . SER A 1 248 ? -3.776 -13.254 13.522 1.00 90.88 248 SER A C 1
ATOM 1936 O O . SER A 1 248 ? -4.408 -13.450 14.553 1.00 90.88 248 SER A O 1
ATOM 1938 N N . LEU A 1 249 ? -4.136 -12.343 12.619 1.00 88.81 249 LEU A N 1
ATOM 1939 C CA . LEU A 1 249 ? -5.377 -11.549 12.667 1.00 88.81 249 LEU A CA 1
ATOM 1940 C C . LEU A 1 249 ? -5.609 -10.799 11.348 1.00 88.81 249 LEU A C 1
ATOM 1942 O O . LEU A 1 249 ? -4.706 -10.702 10.515 1.00 88.81 249 LEU A O 1
ATOM 1946 N N . THR A 1 250 ? -6.796 -10.225 11.199 1.00 87.56 250 THR A N 1
ATOM 1947 C CA . THR A 1 250 ? -7.159 -9.320 10.103 1.00 87.56 250 THR A CA 1
ATOM 1948 C C . THR A 1 250 ? -7.417 -7.930 10.677 1.00 87.56 250 THR A C 1
ATOM 1950 O O . THR A 1 250 ? -8.216 -7.796 11.598 1.00 87.56 250 THR A O 1
ATOM 1953 N N . LEU A 1 251 ? -6.738 -6.903 10.170 1.00 95.00 251 LEU A N 1
ATOM 1954 C CA . LEU A 1 251 ? -6.905 -5.511 10.585 1.00 95.00 251 LEU A CA 1
ATOM 1955 C C . LEU A 1 251 ? -7.449 -4.702 9.401 1.00 95.00 251 LEU A C 1
ATOM 1957 O O . LEU A 1 251 ? -6.764 -4.570 8.386 1.00 95.00 251 LEU A O 1
ATOM 1961 N N . ILE A 1 252 ? -8.672 -4.188 9.536 1.00 89.06 252 ILE A N 1
ATOM 1962 C CA . ILE A 1 252 ? -9.411 -3.479 8.483 1.00 89.06 252 ILE A CA 1
ATOM 1963 C C . ILE A 1 252 ? -9.697 -2.058 8.948 1.00 89.06 252 ILE A C 1
ATOM 1965 O O . ILE A 1 252 ? -10.273 -1.855 10.014 1.00 89.06 252 ILE A O 1
ATOM 1969 N N . GLY A 1 253 ? -9.316 -1.084 8.135 1.00 85.19 253 GLY A N 1
ATOM 1970 C CA . GLY A 1 253 ? -9.738 0.294 8.266 1.00 85.19 253 GLY A CA 1
ATOM 1971 C C . GLY A 1 253 ? -11.068 0.497 7.550 1.00 85.19 253 GLY A C 1
ATOM 1972 O O . GLY A 1 253 ? -11.135 0.533 6.323 1.00 85.19 253 GLY A O 1
ATOM 1973 N N . ASP A 1 254 ? -12.140 0.632 8.320 1.00 78.62 254 ASP A N 1
ATOM 1974 C CA . ASP A 1 254 ? -13.431 1.089 7.828 1.00 78.62 254 ASP A CA 1
ATOM 1975 C C . ASP A 1 254 ? -13.350 2.603 7.679 1.00 78.62 254 ASP A C 1
ATOM 1977 O O . ASP A 1 254 ? -13.077 3.308 8.647 1.00 78.62 254 ASP A O 1
ATOM 1981 N N . THR A 1 255 ? -13.564 3.106 6.464 1.00 76.19 255 THR A N 1
ATOM 1982 C CA . THR A 1 255 ? -13.508 4.539 6.119 1.00 76.19 255 THR A CA 1
ATOM 1983 C C . THR A 1 255 ? -12.127 5.215 6.136 1.00 76.19 255 THR A C 1
ATOM 1985 O O . THR A 1 255 ? -12.035 6.423 6.325 1.00 76.19 255 THR A O 1
ATOM 1988 N N . MET A 1 256 ? -11.054 4.471 5.836 1.00 77.69 256 MET A N 1
ATOM 1989 C CA . MET A 1 256 ? -9.675 4.995 5.742 1.00 77.69 256 MET A CA 1
ATOM 1990 C C . MET A 1 256 ? -9.206 5.727 7.018 1.00 77.69 256 MET A C 1
ATOM 1992 O O . MET A 1 256 ? -8.769 6.879 6.950 1.00 77.69 256 MET A O 1
ATOM 1996 N N . PRO A 1 257 ? -9.283 5.093 8.201 1.00 84.62 257 PRO A N 1
ATOM 1997 C CA . PRO A 1 257 ? -8.757 5.679 9.422 1.00 84.62 257 PRO A CA 1
ATOM 1998 C C . PRO A 1 257 ? -7.261 5.954 9.301 1.00 84.62 257 PRO A C 1
ATOM 2000 O O . PRO A 1 257 ? -6.505 5.231 8.642 1.00 84.62 257 PRO A O 1
ATOM 2003 N N . LYS A 1 258 ? -6.839 7.011 9.987 1.00 88.06 258 LYS A N 1
ATOM 2004 C CA . LYS A 1 258 ? -5.485 7.535 9.917 1.00 88.06 258 LYS A CA 1
ATOM 2005 C C . LYS A 1 258 ? -4.663 7.065 11.108 1.00 88.06 258 LYS A C 1
ATOM 2007 O O . LYS A 1 258 ? -4.927 7.465 12.236 1.00 88.06 258 LYS A O 1
ATOM 2012 N N . ILE A 1 259 ? -3.621 6.280 10.870 1.00 95.56 259 ILE A N 1
ATOM 2013 C CA . ILE A 1 259 ? -2.613 5.913 11.869 1.00 95.56 259 ILE A CA 1
ATOM 2014 C C . ILE A 1 259 ? -1.447 6.890 11.745 1.00 95.56 259 ILE A C 1
ATOM 2016 O O . ILE A 1 259 ? -0.799 6.965 10.703 1.00 95.56 259 ILE A O 1
ATOM 2020 N N . VAL A 1 260 ? -1.154 7.628 12.813 1.00 90.88 260 VAL A N 1
ATOM 2021 C CA . VAL A 1 260 ? -0.057 8.600 12.850 1.00 90.88 260 VAL A CA 1
ATOM 2022 C C . VAL A 1 260 ? 1.061 8.081 13.738 1.00 90.88 260 VAL A C 1
ATOM 2024 O O . VAL A 1 260 ? 0.838 7.684 14.881 1.00 90.88 260 VAL A O 1
ATOM 2027 N N . ALA A 1 261 ? 2.294 8.133 13.241 1.00 92.25 261 ALA A N 1
ATOM 2028 C CA . ALA A 1 261 ? 3.456 7.739 14.023 1.00 92.25 261 ALA A CA 1
ATOM 2029 C C . ALA A 1 261 ? 3.568 8.588 15.315 1.00 92.25 261 ALA A C 1
ATOM 2031 O O . ALA A 1 261 ? 3.680 9.818 15.229 1.00 92.25 261 ALA A O 1
ATOM 2032 N N . PRO A 1 262 ? 3.615 7.986 16.520 1.00 87.94 262 PRO A N 1
ATOM 2033 C CA . PRO A 1 262 ? 3.798 8.732 17.766 1.00 87.94 262 PRO A CA 1
ATOM 2034 C C . PRO A 1 262 ? 5.235 9.246 17.866 1.00 87.94 262 PRO A C 1
ATOM 2036 O O . PRO A 1 262 ? 6.134 8.663 17.270 1.00 87.94 262 PRO A O 1
ATOM 2039 N N . ASP A 1 263 ? 5.493 10.309 18.630 1.00 85.56 263 ASP A N 1
ATOM 2040 C CA . ASP A 1 263 ? 6.838 10.915 18.716 1.00 85.56 263 ASP A CA 1
ATOM 2041 C C . ASP A 1 263 ? 7.907 9.957 19.254 1.00 85.56 263 ASP A C 1
ATOM 2043 O O . ASP A 1 263 ? 9.077 10.032 18.874 1.00 85.56 263 ASP A O 1
ATOM 2047 N N . THR A 1 264 ? 7.500 9.032 20.122 1.00 85.25 264 THR A N 1
ATOM 2048 C CA . THR A 1 264 ? 8.358 7.974 20.651 1.00 85.25 264 THR A CA 1
ATOM 2049 C C . THR A 1 264 ? 7.833 6.615 20.230 1.00 85.25 264 THR A C 1
ATOM 2051 O O . THR A 1 264 ? 6.669 6.299 20.474 1.00 85.25 264 THR A O 1
ATOM 2054 N N . ARG A 1 265 ? 8.712 5.792 19.662 1.00 93.25 265 ARG A N 1
ATOM 2055 C CA . ARG A 1 265 ? 8.398 4.444 19.190 1.00 93.25 265 ARG A CA 1
ATOM 2056 C C . ARG A 1 265 ? 9.419 3.440 19.694 1.00 93.25 265 ARG A C 1
ATOM 2058 O O . ARG A 1 265 ? 10.575 3.768 19.979 1.00 93.25 265 ARG A O 1
ATOM 2065 N N . THR A 1 266 ? 8.973 2.199 19.816 1.00 95.44 266 THR A N 1
ATOM 2066 C CA . THR A 1 266 ? 9.840 1.059 20.091 1.00 95.44 266 THR A CA 1
ATOM 2067 C C . THR A 1 266 ? 10.611 0.711 18.826 1.00 95.44 266 THR A C 1
ATOM 2069 O O . THR A 1 266 ? 10.038 0.645 17.741 1.00 95.44 266 THR A O 1
ATOM 2072 N N . THR A 1 267 ? 11.910 0.462 18.972 1.00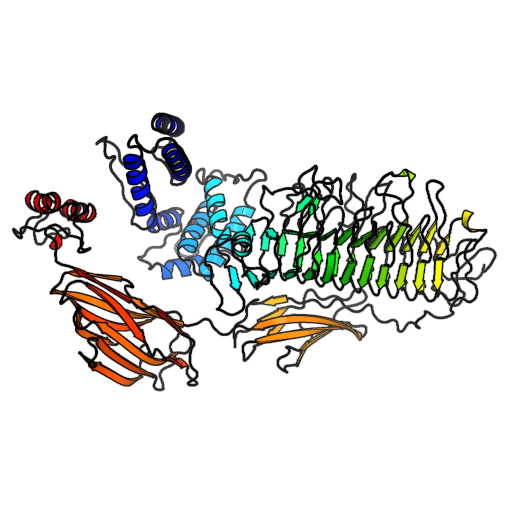 97.00 267 THR A N 1
ATOM 2073 C CA . THR A 1 267 ? 12.772 0.039 17.866 1.00 97.00 267 THR A CA 1
ATOM 2074 C C . THR A 1 267 ? 13.106 -1.443 17.972 1.00 97.00 267 THR A C 1
ATOM 2076 O O . THR A 1 267 ? 13.146 -2.009 19.067 1.00 97.00 267 THR A O 1
ATOM 2079 N N . PHE A 1 268 ? 13.350 -2.078 16.829 1.00 97.44 268 PHE A N 1
ATOM 2080 C CA . PHE A 1 268 ? 13.510 -3.523 16.718 1.00 97.44 268 PHE A CA 1
ATOM 2081 C C . PHE A 1 268 ? 14.765 -3.882 15.934 1.00 97.44 268 PHE A C 1
ATOM 2083 O O . PHE A 1 268 ? 15.138 -3.214 14.974 1.00 97.44 268 PHE A O 1
ATOM 2090 N N . THR A 1 269 ? 15.409 -4.973 16.329 1.00 95.88 269 THR A N 1
ATOM 2091 C CA . THR A 1 269 ? 16.452 -5.625 15.536 1.00 95.88 269 THR A CA 1
ATOM 2092 C C . THR A 1 269 ? 15.964 -7.004 15.127 1.00 95.88 269 THR A C 1
ATOM 2094 O O . THR A 1 269 ? 15.212 -7.648 15.862 1.00 95.88 269 THR A O 1
ATOM 2097 N N . ILE A 1 270 ? 16.393 -7.452 13.951 1.00 92.44 270 ILE A N 1
ATOM 2098 C CA . ILE A 1 270 ? 16.048 -8.766 13.403 1.00 92.44 270 ILE A CA 1
ATOM 2099 C C . ILE A 1 270 ? 17.333 -9.486 12.960 1.00 92.44 270 ILE A C 1
ATOM 2101 O O . ILE A 1 270 ? 18.306 -8.813 12.622 1.00 92.44 270 ILE A O 1
ATOM 2105 N N . PRO A 1 271 ? 17.381 -10.828 12.975 1.00 89.25 271 PRO A N 1
ATOM 2106 C CA . PRO A 1 271 ? 18.555 -11.597 12.564 1.00 89.25 271 PRO A CA 1
ATOM 2107 C C . PRO A 1 271 ? 19.019 -11.338 11.127 1.00 89.25 271 PRO A C 1
ATOM 2109 O O . PRO A 1 271 ? 20.211 -11.436 10.856 1.00 89.25 271 PRO A O 1
ATOM 2112 N N . GLU A 1 272 ? 18.090 -11.004 10.233 1.00 89.00 272 GLU A N 1
ATOM 2113 C CA . GLU A 1 272 ? 18.311 -10.832 8.793 1.00 89.00 272 GLU A CA 1
ATOM 2114 C C . GLU A 1 272 ? 19.007 -9.515 8.435 1.00 89.00 272 GLU A C 1
ATOM 2116 O O . GLU A 1 272 ? 19.457 -9.328 7.310 1.00 89.00 272 GLU A O 1
ATOM 2121 N N . SER A 1 273 ? 19.098 -8.568 9.372 1.00 88.75 273 SER A N 1
ATOM 2122 C CA . SER A 1 273 ? 19.645 -7.246 9.088 1.00 88.75 273 SER A CA 1
ATOM 2123 C C . SER A 1 273 ? 20.485 -6.718 10.239 1.00 88.75 273 SER A C 1
ATOM 2125 O O . SER A 1 273 ? 20.125 -6.820 11.408 1.00 88.75 273 SER A O 1
ATOM 2127 N N . SER A 1 274 ? 21.597 -6.058 9.912 1.00 88.38 274 SER A N 1
ATOM 2128 C CA . SER A 1 274 ? 22.380 -5.309 10.899 1.00 88.38 274 SER A CA 1
ATOM 2129 C C . SER A 1 274 ? 21.745 -3.969 11.286 1.00 88.38 274 SER A C 1
ATOM 2131 O O . SER A 1 274 ? 22.281 -3.273 12.148 1.00 88.38 274 SER A O 1
ATOM 2133 N N . ALA A 1 275 ? 20.664 -3.567 10.612 1.00 91.81 275 ALA A N 1
ATOM 2134 C CA . ALA A 1 275 ? 19.952 -2.333 10.899 1.00 91.81 275 ALA A CA 1
ATOM 2135 C C . ALA A 1 275 ? 19.032 -2.480 12.118 1.00 91.81 275 ALA A C 1
ATOM 2137 O O . ALA A 1 275 ? 18.523 -3.557 12.429 1.00 91.81 275 ALA A O 1
ATOM 2138 N N . THR A 1 276 ? 18.785 -1.350 12.772 1.00 96.56 276 THR A N 1
ATOM 2139 C CA . THR A 1 276 ? 17.714 -1.213 13.757 1.00 96.56 276 THR A CA 1
ATOM 2140 C C . THR A 1 276 ? 16.539 -0.509 13.084 1.00 96.56 276 THR A C 1
ATOM 2142 O O . THR A 1 276 ? 16.723 0.539 12.463 1.00 96.56 276 THR A O 1
ATOM 2145 N N . PHE A 1 277 ? 15.347 -1.077 13.210 1.00 97.75 277 PHE A N 1
ATOM 2146 C CA . PHE A 1 277 ? 14.120 -0.605 12.580 1.00 97.75 277 PHE A CA 1
ATOM 2147 C C . PHE A 1 277 ? 13.254 0.177 13.563 1.00 97.75 277 PHE A C 1
ATOM 2149 O O . PHE A 1 277 ? 13.155 -0.179 14.737 1.00 97.75 277 PHE A O 1
ATOM 2156 N N . ASP A 1 278 ? 12.603 1.213 13.055 1.00 97.69 278 ASP A N 1
ATOM 2157 C CA . ASP A 1 278 ? 11.617 2.049 13.735 1.00 97.69 278 ASP A CA 1
ATOM 2158 C C . ASP A 1 278 ? 10.311 2.031 12.914 1.00 97.69 278 ASP A C 1
ATOM 2160 O O . ASP A 1 278 ? 10.093 2.914 12.084 1.00 97.69 278 ASP A O 1
ATOM 2164 N N . PRO A 1 279 ? 9.502 0.962 13.026 1.00 98.06 279 PRO A N 1
ATOM 2165 C CA . PRO A 1 279 ? 8.296 0.795 12.222 1.00 98.06 279 PRO A CA 1
ATOM 2166 C C . PRO A 1 279 ? 7.084 1.528 12.821 1.00 98.06 279 PRO A C 1
ATOM 2168 O O . PRO A 1 279 ? 6.951 1.581 14.043 1.00 98.06 279 PRO A O 1
ATOM 2171 N N . ILE A 1 280 ? 6.153 2.015 11.994 1.00 98.56 280 ILE A N 1
ATOM 2172 C CA . ILE A 1 280 ? 4.823 2.471 12.448 1.00 98.56 280 ILE A CA 1
ATOM 2173 C C . ILE A 1 280 ? 3.954 1.249 12.756 1.00 98.56 280 ILE A C 1
ATOM 2175 O O . ILE A 1 280 ? 3.379 1.156 13.839 1.00 98.56 280 ILE A O 1
ATOM 2179 N N . ILE A 1 281 ? 3.936 0.277 11.840 1.00 98.75 281 ILE A N 1
ATOM 2180 C CA . ILE A 1 281 ? 3.282 -1.020 12.019 1.00 98.75 281 ILE A CA 1
ATOM 2181 C C . ILE A 1 281 ? 4.310 -2.137 11.840 1.00 98.75 281 ILE A C 1
ATOM 2183 O O . ILE A 1 281 ? 4.996 -2.206 10.820 1.00 98.75 281 ILE A O 1
ATOM 2187 N N . PHE A 1 282 ? 4.408 -3.039 12.816 1.00 98.75 282 PHE A N 1
ATOM 2188 C CA . PHE A 1 282 ? 5.269 -4.217 12.750 1.00 98.75 282 PHE A CA 1
ATOM 2189 C C . PHE A 1 282 ? 4.478 -5.494 13.011 1.00 98.75 282 PHE A C 1
ATOM 2191 O O . PHE A 1 282 ? 4.041 -5.737 14.138 1.00 98.75 282 PHE A O 1
ATOM 2198 N N . ALA A 1 283 ? 4.351 -6.335 11.986 1.00 98.69 283 ALA A N 1
ATOM 2199 C CA . ALA A 1 283 ? 3.819 -7.683 12.123 1.00 98.69 283 ALA A CA 1
ATOM 2200 C C . ALA A 1 283 ? 4.953 -8.710 12.085 1.00 98.69 283 ALA A C 1
ATOM 2202 O O . ALA A 1 283 ? 5.755 -8.732 11.146 1.00 98.69 283 ALA A O 1
ATOM 2203 N N . TYR A 1 284 ? 5.027 -9.576 13.095 1.00 98.38 284 TYR A N 1
ATOM 2204 C CA . TYR A 1 284 ? 6.027 -10.635 13.112 1.00 98.38 284 TYR A CA 1
ATOM 2205 C C . TYR A 1 284 ? 5.566 -11.918 13.797 1.00 98.38 284 TYR A C 1
ATOM 2207 O O . TYR A 1 284 ? 4.953 -11.882 14.859 1.00 98.38 284 TYR A O 1
ATOM 2215 N N . GLY A 1 285 ? 5.932 -13.075 13.241 1.00 96.12 285 GLY A N 1
ATOM 2216 C CA . GLY A 1 285 ? 5.680 -14.359 13.910 1.00 96.12 285 GLY A CA 1
ATOM 2217 C C . GLY A 1 285 ? 6.678 -14.651 15.035 1.00 96.12 285 GLY A C 1
ATOM 2218 O O . GLY A 1 285 ? 6.321 -15.114 16.113 1.00 96.12 285 GLY A O 1
ATOM 2219 N N . SER A 1 286 ? 7.947 -14.307 14.823 1.00 92.25 286 SER A N 1
ATOM 2220 C CA . SER A 1 286 ? 8.996 -14.352 15.844 1.00 92.25 286 SER A CA 1
ATOM 2221 C C . SER A 1 286 ? 10.003 -13.232 15.592 1.00 92.25 286 SER A C 1
ATOM 2223 O O . SER A 1 286 ? 10.083 -12.736 14.474 1.00 92.25 286 SER A O 1
ATOM 2225 N N . LEU A 1 287 ? 10.784 -12.832 16.600 1.00 91.81 287 LEU A N 1
ATOM 2226 C CA . LEU A 1 287 ? 11.916 -11.908 16.409 1.00 91.81 287 LEU A CA 1
ATOM 2227 C C . LEU A 1 287 ? 13.236 -12.642 16.167 1.00 91.81 287 LEU A C 1
ATOM 2229 O O . LEU A 1 287 ? 14.146 -12.076 15.583 1.00 91.81 287 LEU A O 1
ATOM 2233 N N . THR A 1 288 ? 13.369 -13.883 16.637 1.00 89.56 288 THR A N 1
ATOM 2234 C CA . THR A 1 288 ? 14.623 -14.657 16.546 1.00 89.56 288 THR A CA 1
ATOM 2235 C C . THR A 1 288 ? 14.428 -16.077 16.025 1.00 89.56 288 THR A C 1
ATOM 2237 O O . THR A 1 288 ? 15.407 -16.744 15.702 1.00 89.56 288 THR A O 1
ATOM 2240 N N . GLY A 1 289 ? 13.183 -16.554 15.949 1.00 87.62 289 GLY A N 1
ATOM 2241 C CA . GLY A 1 289 ? 12.821 -17.862 15.413 1.00 87.62 289 GLY A CA 1
ATOM 2242 C C . GLY A 1 289 ? 12.229 -17.798 14.005 1.00 87.62 289 GLY A C 1
ATOM 2243 O O . GLY A 1 289 ? 12.182 -16.743 13.365 1.00 87.62 289 GLY A O 1
ATOM 2244 N N . THR A 1 290 ? 11.745 -18.959 13.564 1.00 88.81 290 THR A N 1
ATOM 2245 C CA . THR A 1 290 ? 11.132 -19.212 12.249 1.00 88.81 290 THR A CA 1
ATOM 2246 C C . THR A 1 290 ? 9.611 -19.370 12.329 1.00 88.81 290 THR A C 1
ATOM 2248 O O . THR A 1 290 ? 8.996 -19.859 11.392 1.00 88.81 290 THR A O 1
ATOM 2251 N N . GLU A 1 291 ? 8.999 -19.064 13.477 1.00 93.56 291 GLU A N 1
ATOM 2252 C CA . GLU A 1 291 ? 7.542 -19.141 13.622 1.00 93.56 291 GLU A CA 1
ATOM 2253 C C . GLU A 1 291 ? 6.891 -18.069 12.748 1.00 93.56 291 GLU A C 1
ATOM 2255 O O . GLU A 1 291 ? 7.374 -16.931 12.718 1.00 93.56 291 GLU A O 1
ATOM 2260 N N . THR A 1 292 ? 5.822 -18.456 12.049 1.00 95.44 292 THR A N 1
ATOM 2261 C CA . THR A 1 292 ? 5.067 -17.603 11.132 1.00 95.44 292 THR A CA 1
ATOM 2262 C C . THR A 1 292 ? 3.659 -17.328 11.657 1.00 95.44 292 THR A C 1
ATOM 2264 O O . THR A 1 292 ? 3.086 -18.137 12.392 1.00 95.44 292 THR A O 1
ATOM 2267 N N . ILE A 1 293 ? 3.091 -16.189 11.261 1.00 94.50 293 ILE A N 1
ATOM 2268 C CA . ILE A 1 293 ? 1.697 -15.796 11.531 1.00 94.50 293 ILE A CA 1
ATOM 2269 C C . ILE A 1 293 ? 1.009 -15.346 10.242 1.00 94.50 293 ILE A C 1
ATOM 2271 O O . ILE A 1 293 ? 1.683 -15.033 9.267 1.00 94.50 293 ILE A O 1
ATOM 2275 N N . SER A 1 294 ? -0.322 -15.295 10.244 1.00 90.44 294 SER A N 1
ATOM 2276 C CA . SER A 1 294 ? -1.115 -14.790 9.117 1.00 90.44 294 SER A CA 1
ATOM 2277 C C . SER A 1 294 ? -1.654 -13.403 9.437 1.00 90.44 294 SER A C 1
ATOM 2279 O O . SER A 1 294 ? -2.412 -13.282 10.395 1.00 90.44 294 SER A O 1
ATOM 2281 N N . VAL A 1 295 ? -1.303 -12.375 8.666 1.00 96.50 295 VAL A N 1
ATOM 2282 C CA . VAL A 1 295 ? -1.759 -11.001 8.942 1.00 96.50 295 VAL A CA 1
ATOM 2283 C C . VAL A 1 295 ? -2.233 -10.313 7.670 1.00 96.50 295 VAL A C 1
ATOM 2285 O O . VAL A 1 295 ? -1.531 -10.325 6.660 1.00 96.50 295 VAL A O 1
ATOM 2288 N N . THR A 1 296 ? -3.406 -9.690 7.759 1.00 93.75 296 THR A N 1
ATOM 2289 C CA . THR A 1 296 ? -3.939 -8.773 6.746 1.00 93.75 296 THR A CA 1
ATOM 2290 C C . THR A 1 296 ? -3.990 -7.362 7.323 1.00 93.75 296 THR A C 1
ATOM 2292 O O . THR A 1 296 ? -4.492 -7.184 8.433 1.00 93.75 296 THR A O 1
ATOM 2295 N N . ILE A 1 297 ? -3.483 -6.375 6.581 1.00 98.25 297 ILE A N 1
ATOM 2296 C CA . ILE A 1 297 ? -3.659 -4.942 6.854 1.00 98.25 297 ILE A CA 1
ATOM 2297 C C . ILE A 1 297 ? -4.288 -4.297 5.624 1.00 98.25 297 ILE A C 1
ATOM 2299 O O . ILE A 1 297 ? -3.684 -4.280 4.545 1.00 98.25 297 ILE A O 1
ATOM 2303 N N . GLU A 1 298 ? -5.487 -3.756 5.800 1.00 94.56 298 GLU A N 1
ATOM 2304 C CA . GLU A 1 298 ? -6.270 -3.204 4.705 1.00 94.56 298 GLU A CA 1
ATOM 2305 C C . GLU A 1 298 ? -6.914 -1.862 5.052 1.00 94.56 298 GLU A C 1
ATOM 2307 O O . GLU A 1 298 ? -7.540 -1.744 6.099 1.00 94.56 298 GLU A O 1
ATOM 2312 N N . GLY A 1 299 ? -6.823 -0.884 4.146 1.00 89.81 299 GLY A N 1
ATOM 2313 C CA . GLY A 1 299 ? -7.681 0.304 4.182 1.00 89.81 299 GLY A CA 1
ATOM 2314 C C . GLY A 1 299 ? -7.267 1.401 5.164 1.00 89.81 299 GLY A C 1
ATOM 2315 O O . GLY A 1 299 ? -8.144 2.021 5.754 1.00 89.81 299 GLY A O 1
ATOM 2316 N N . PHE A 1 300 ? -5.970 1.653 5.363 1.00 96.50 300 PHE A N 1
ATOM 2317 C CA . PHE A 1 300 ? -5.478 2.695 6.279 1.00 96.50 300 PHE A CA 1
ATOM 2318 C C . PHE A 1 300 ? -4.748 3.843 5.574 1.00 96.50 300 PHE A C 1
ATOM 2320 O O . PHE A 1 300 ? -3.945 3.623 4.663 1.00 96.50 300 PHE A O 1
ATOM 2327 N N . GLU A 1 301 ? -4.922 5.067 6.080 1.00 95.88 301 GLU A N 1
ATOM 2328 C CA . GLU A 1 301 ? -3.936 6.136 5.894 1.00 95.88 301 GLU A CA 1
ATOM 2329 C C . GLU A 1 301 ? -2.856 5.974 6.973 1.00 95.88 301 GLU A C 1
ATOM 2331 O O . GLU A 1 301 ? -3.149 5.967 8.164 1.00 95.88 301 GLU A O 1
ATOM 2336 N N . ILE A 1 302 ? -1.594 5.828 6.578 1.00 98.50 302 ILE A N 1
ATOM 2337 C CA . ILE A 1 302 ? -0.457 5.642 7.483 1.00 98.50 302 ILE A CA 1
ATOM 2338 C C . ILE A 1 302 ? 0.488 6.829 7.302 1.00 98.50 302 ILE A C 1
ATOM 2340 O O . ILE A 1 302 ? 1.230 6.930 6.320 1.00 98.50 302 ILE A O 1
ATOM 2344 N N . ASP A 1 303 ? 0.462 7.728 8.278 1.00 96.25 303 ASP A N 1
ATOM 2345 C CA . ASP A 1 303 ? 1.179 8.997 8.257 1.00 96.25 303 ASP A CA 1
ATOM 2346 C C . ASP A 1 303 ? 2.409 8.936 9.171 1.00 96.25 303 ASP A C 1
ATOM 2348 O O . ASP A 1 303 ? 2.316 8.886 10.404 1.00 96.25 303 ASP A O 1
ATOM 2352 N N . GLY A 1 304 ? 3.598 8.982 8.570 1.00 94.81 304 GLY A N 1
ATOM 2353 C CA . GLY A 1 304 ? 4.857 9.048 9.312 1.00 94.81 304 GLY A CA 1
ATOM 2354 C C . GLY A 1 304 ? 5.085 10.365 10.054 1.00 94.81 304 GLY A C 1
ATOM 2355 O O . GLY A 1 304 ? 6.004 10.449 10.873 1.00 94.81 304 GLY A O 1
ATOM 2356 N N . GLY A 1 305 ? 4.289 11.403 9.774 1.00 93.69 305 GLY A N 1
ATOM 2357 C CA . GLY A 1 305 ? 4.377 12.729 10.388 1.00 93.69 305 GLY A CA 1
ATOM 2358 C C . GLY A 1 305 ? 5.720 13.433 10.176 1.00 93.69 305 GLY A C 1
ATOM 2359 O O . GLY A 1 305 ? 6.057 14.348 10.925 1.00 93.69 305 GLY A O 1
ATOM 2360 N N . ASN A 1 306 ? 6.519 12.976 9.211 1.00 92.94 306 ASN A N 1
ATOM 2361 C CA . ASN A 1 306 ? 7.917 13.336 9.021 1.00 92.94 306 ASN A CA 1
ATOM 2362 C C . ASN A 1 306 ? 8.766 13.131 10.290 1.00 92.94 306 ASN A C 1
ATOM 2364 O O . ASN A 1 306 ? 9.595 13.965 10.652 1.00 92.94 306 ASN A O 1
ATOM 2368 N N . LYS A 1 307 ? 8.552 12.022 11.009 1.00 92.88 307 LYS A N 1
ATOM 2369 C CA . LYS A 1 307 ? 9.196 11.745 12.305 1.00 92.88 307 LYS A CA 1
ATOM 2370 C C . LYS A 1 307 ? 10.362 10.759 12.221 1.00 92.88 307 LYS A C 1
ATOM 2372 O O . LYS A 1 307 ? 10.725 10.173 13.246 1.00 92.88 307 LYS A O 1
ATOM 2377 N N . ALA A 1 308 ? 10.960 10.558 11.045 1.00 92.94 308 ALA A N 1
ATOM 2378 C CA . ALA A 1 308 ? 12.094 9.648 10.908 1.00 92.94 308 ALA A CA 1
ATOM 2379 C C . ALA A 1 308 ? 13.317 10.161 11.687 1.00 92.94 308 ALA A C 1
ATOM 2381 O O . ALA A 1 308 ? 13.814 11.268 11.461 1.00 92.94 308 ALA A O 1
ATOM 2382 N N . ALA A 1 309 ? 13.824 9.341 12.608 1.00 89.88 309 ALA A N 1
ATOM 2383 C CA . ALA A 1 309 ? 14.987 9.669 13.424 1.00 89.88 309 ALA A CA 1
ATOM 2384 C C . ALA A 1 309 ? 16.289 9.123 12.815 1.00 89.88 309 ALA A C 1
ATOM 2386 O O . ALA A 1 309 ? 16.339 8.020 12.272 1.00 89.88 309 ALA A O 1
ATOM 2387 N N . SER A 1 310 ? 17.382 9.875 12.958 1.00 87.69 310 SER A N 1
ATOM 2388 C CA . SER A 1 310 ? 18.709 9.432 12.521 1.00 87.69 310 SER A CA 1
ATOM 2389 C C . SER A 1 310 ? 19.188 8.197 13.291 1.00 87.69 310 SER A C 1
ATOM 2391 O O . SER A 1 310 ? 19.062 8.131 14.512 1.00 87.69 310 SER A O 1
ATOM 2393 N N . GLY A 1 311 ? 19.837 7.265 12.586 1.00 88.31 311 GLY A N 1
ATOM 2394 C CA . GLY A 1 311 ? 20.429 6.053 13.174 1.00 88.31 311 GLY A CA 1
ATOM 2395 C C . GLY A 1 311 ? 19.524 4.818 13.156 1.00 88.31 311 GLY A C 1
ATOM 2396 O O . GLY A 1 311 ? 19.977 3.746 13.555 1.00 88.31 311 GLY A O 1
ATOM 2397 N N . TYR A 1 312 ? 18.294 4.954 12.658 1.00 92.56 312 TYR A N 1
ATOM 2398 C CA . TYR A 1 312 ? 17.326 3.873 12.486 1.00 92.56 312 TYR A CA 1
ATOM 2399 C C . TYR A 1 312 ? 16.797 3.861 11.048 1.00 92.56 312 TYR A C 1
ATOM 2401 O O . TYR A 1 312 ? 16.843 4.882 10.361 1.00 92.56 312 TYR A O 1
ATOM 2409 N N . ARG A 1 313 ? 16.281 2.711 10.606 1.00 95.44 313 ARG A N 1
ATOM 2410 C CA . ARG A 1 313 ? 15.450 2.620 9.401 1.00 95.44 313 ARG A CA 1
ATOM 2411 C C . ARG A 1 313 ? 14.003 2.867 9.786 1.00 95.44 313 ARG A C 1
ATOM 2413 O O . ARG A 1 313 ? 13.429 2.046 10.499 1.00 95.44 313 ARG A O 1
ATOM 2420 N N . PHE A 1 314 ? 13.441 3.983 9.340 1.00 97.50 314 PHE A N 1
ATOM 2421 C CA . PHE A 1 314 ? 12.044 4.314 9.604 1.00 97.50 314 PHE A CA 1
ATOM 2422 C C . PHE A 1 314 ? 11.157 3.606 8.581 1.00 97.50 314 PHE A C 1
ATOM 2424 O O . PHE A 1 314 ? 11.409 3.723 7.383 1.00 97.50 314 PHE A O 1
ATOM 2431 N N . VAL A 1 315 ? 10.172 2.830 9.033 1.00 98.38 315 VAL A N 1
ATOM 2432 C CA . VAL A 1 315 ? 9.366 1.977 8.143 1.00 98.38 315 VAL A CA 1
ATOM 2433 C C . VAL A 1 315 ? 7.881 2.230 8.374 1.00 98.38 315 VAL A C 1
ATOM 2435 O O . VAL A 1 315 ? 7.448 2.255 9.519 1.00 98.38 315 VAL A O 1
ATOM 2438 N N . GLY A 1 316 ? 7.081 2.374 7.320 1.00 98.62 316 GLY A N 1
ATOM 2439 C CA . GLY A 1 316 ? 5.623 2.415 7.453 1.00 98.62 316 GLY A CA 1
ATOM 2440 C C . GLY A 1 316 ? 5.079 1.073 7.949 1.00 98.62 316 GLY A C 1
ATOM 2441 O O . GLY A 1 316 ? 4.630 0.962 9.090 1.00 98.62 316 GLY A O 1
ATOM 2442 N N . ILE A 1 317 ? 5.196 0.033 7.122 1.00 98.88 317 ILE A N 1
ATOM 2443 C CA . ILE A 1 317 ? 4.805 -1.343 7.461 1.00 98.88 317 ILE A CA 1
ATOM 2444 C C . ILE A 1 317 ? 6.011 -2.274 7.333 1.00 98.88 317 ILE A C 1
ATOM 2446 O O . ILE A 1 317 ? 6.610 -2.393 6.265 1.00 98.88 317 ILE A O 1
ATOM 2450 N N . LEU A 1 318 ? 6.348 -2.974 8.414 1.00 98.81 318 LEU A N 1
ATOM 2451 C CA . LEU A 1 318 ? 7.375 -4.013 8.439 1.00 98.81 318 LEU A CA 1
ATOM 2452 C C . LEU A 1 318 ? 6.725 -5.376 8.691 1.00 98.81 318 LEU A C 1
ATOM 2454 O O . LEU A 1 318 ? 6.032 -5.543 9.693 1.00 98.81 318 LEU A O 1
ATOM 2458 N N . TYR A 1 319 ? 6.968 -6.356 7.821 1.00 98.56 319 TYR A N 1
ATOM 2459 C CA . TYR A 1 319 ? 6.562 -7.755 8.012 1.00 98.56 319 TYR A CA 1
ATOM 2460 C C . TYR A 1 319 ? 7.793 -8.650 8.170 1.00 98.56 319 TYR A C 1
ATOM 2462 O O . TYR A 1 319 ? 8.741 -8.566 7.387 1.00 98.56 319 TYR A O 1
ATOM 2470 N N . ARG A 1 320 ? 7.765 -9.551 9.159 1.00 97.69 320 ARG A N 1
ATOM 2471 C CA . ARG A 1 320 ? 8.758 -10.625 9.316 1.00 97.69 320 ARG A CA 1
ATOM 2472 C C . ARG A 1 320 ? 8.093 -11.957 9.652 1.00 97.69 320 ARG A C 1
ATOM 2474 O O . ARG A 1 320 ? 7.424 -12.067 10.674 1.00 97.69 320 ARG A O 1
ATOM 2481 N N . ASN A 1 321 ? 8.360 -13.004 8.877 1.00 97.62 321 ASN A N 1
ATOM 2482 C CA . ASN A 1 321 ? 7.708 -14.311 9.029 1.00 97.62 321 ASN A CA 1
ATOM 2483 C C . ASN A 1 321 ? 6.167 -14.211 8.981 1.00 97.62 321 ASN A C 1
ATOM 2485 O O . ASN A 1 321 ? 5.473 -14.707 9.876 1.00 97.62 321 ASN A O 1
ATOM 2489 N N . VAL A 1 322 ? 5.623 -13.519 7.981 1.00 98.06 322 VAL A N 1
ATOM 2490 C CA . VAL A 1 322 ? 4.170 -13.400 7.793 1.00 98.06 322 VAL A CA 1
ATOM 2491 C C . VAL A 1 322 ? 3.755 -14.203 6.568 1.00 98.06 322 VAL A C 1
ATOM 2493 O O . VAL A 1 322 ? 4.158 -13.907 5.445 1.00 98.06 322 VAL A O 1
ATOM 2496 N N . LYS A 1 323 ? 2.979 -15.260 6.804 1.00 92.12 323 LYS A N 1
ATOM 2497 C CA . LYS A 1 323 ? 2.664 -16.293 5.822 1.00 92.12 323 LYS A CA 1
ATOM 2498 C C . LYS A 1 323 ? 1.327 -16.981 6.155 1.00 92.12 323 LYS A C 1
ATOM 2500 O O . LYS A 1 323 ? 1.290 -17.781 7.097 1.00 92.12 323 LYS A O 1
ATOM 2505 N N . PRO A 1 324 ? 0.251 -16.724 5.385 1.00 93.19 324 PRO A N 1
ATOM 2506 C CA . PRO A 1 324 ? 0.156 -15.705 4.329 1.00 93.19 324 PRO A CA 1
ATOM 2507 C C . PRO A 1 324 ? 0.097 -14.276 4.901 1.00 93.19 324 PRO A C 1
ATOM 2509 O O . PRO A 1 324 ? -0.378 -14.067 6.018 1.00 93.19 324 PRO A O 1
ATOM 2512 N N . GLY A 1 325 ? 0.567 -13.293 4.136 1.00 92.38 325 GLY A N 1
ATOM 2513 C CA . GLY A 1 325 ? 0.428 -11.867 4.438 1.00 92.38 325 GLY A CA 1
ATOM 2514 C C . GLY A 1 325 ? -0.313 -11.111 3.337 1.00 92.38 325 GLY A C 1
ATOM 2515 O O . GLY A 1 325 ? -0.104 -11.392 2.159 1.00 92.38 325 GLY A O 1
ATOM 2516 N N . ILE A 1 326 ? -1.145 -10.138 3.713 1.00 90.75 326 ILE A N 1
ATOM 2517 C CA . ILE A 1 326 ? -1.820 -9.231 2.771 1.00 90.75 326 ILE A CA 1
ATOM 2518 C C . ILE A 1 326 ? -1.643 -7.788 3.243 1.00 90.75 326 ILE A C 1
ATOM 2520 O O . ILE A 1 326 ? -1.940 -7.465 4.393 1.00 90.75 326 ILE A O 1
ATOM 2524 N N . ILE A 1 327 ? -1.189 -6.913 2.345 1.00 98.69 327 ILE A N 1
ATOM 2525 C CA . ILE A 1 327 ? -1.135 -5.463 2.564 1.00 98.69 327 ILE A CA 1
ATOM 2526 C C . ILE A 1 327 ? -1.843 -4.793 1.390 1.00 98.69 327 ILE A C 1
ATOM 2528 O O . ILE A 1 327 ? -1.322 -4.806 0.270 1.00 98.69 327 ILE A O 1
ATOM 2532 N N . SER A 1 328 ? -3.025 -4.218 1.620 1.00 94.94 328 SER A N 1
ATOM 2533 C CA . SER A 1 328 ? -3.807 -3.650 0.520 1.00 94.94 328 SER A CA 1
ATOM 2534 C C . SER A 1 328 ? -4.581 -2.381 0.834 1.00 94.94 328 SER A C 1
ATOM 2536 O O . SER A 1 328 ? -4.896 -2.102 1.985 1.00 94.94 328 SER A O 1
ATOM 2538 N N . ASN A 1 329 ? -4.891 -1.598 -0.200 1.00 90.88 329 ASN A N 1
ATOM 2539 C CA . ASN A 1 329 ? -5.740 -0.408 -0.085 1.00 90.88 329 ASN A CA 1
ATOM 2540 C C . ASN A 1 329 ? -5.242 0.640 0.933 1.00 90.88 329 ASN A C 1
ATOM 2542 O O . ASN A 1 329 ? -6.046 1.399 1.468 1.00 90.88 329 ASN A O 1
ATOM 2546 N N . ASN A 1 330 ? -3.934 0.696 1.215 1.00 97.06 330 ASN A N 1
ATOM 2547 C CA . ASN A 1 330 ? -3.359 1.656 2.161 1.00 97.06 330 ASN A CA 1
ATOM 2548 C C . ASN A 1 330 ? -2.724 2.856 1.446 1.00 97.06 330 ASN A C 1
ATOM 2550 O O . ASN A 1 330 ? -2.220 2.737 0.327 1.00 97.06 330 ASN A O 1
ATOM 2554 N N . VAL A 1 331 ? -2.665 3.997 2.132 1.00 94.69 331 VAL A N 1
ATOM 2555 C CA . VAL A 1 331 ? -1.932 5.195 1.697 1.00 94.69 331 VAL A CA 1
ATOM 2556 C C . VAL A 1 331 ? -0.830 5.494 2.709 1.00 94.69 331 VAL A C 1
ATOM 2558 O O . VAL A 1 331 ? -1.119 5.861 3.841 1.00 94.69 331 VAL A O 1
ATOM 2561 N N . LEU A 1 332 ? 0.436 5.347 2.317 1.00 98.44 332 LEU A N 1
ATOM 2562 C CA . LEU A 1 332 ? 1.602 5.593 3.169 1.00 98.44 332 LEU A CA 1
ATOM 2563 C C . LEU A 1 332 ? 2.314 6.874 2.726 1.00 98.44 332 LEU A C 1
ATOM 2565 O O . LEU A 1 332 ? 2.700 7.001 1.561 1.00 98.44 332 LEU A O 1
ATOM 2569 N N . HIS A 1 333 ? 2.529 7.812 3.650 1.00 95.25 333 HIS A N 1
ATOM 2570 C CA . HIS A 1 333 ? 3.195 9.079 3.335 1.00 95.25 333 HIS A CA 1
ATOM 2571 C C . HIS A 1 333 ? 3.880 9.735 4.546 1.00 95.25 333 HIS A C 1
ATOM 2573 O O . HIS A 1 333 ? 3.880 9.201 5.657 1.00 95.25 333 HIS A O 1
ATOM 2579 N N . SER A 1 334 ? 4.486 10.909 4.324 1.00 94.06 334 SER A N 1
ATOM 2580 C CA . SER A 1 334 ? 5.247 11.675 5.324 1.00 94.06 334 SER A CA 1
ATOM 2581 C C . SER A 1 334 ? 6.332 10.860 6.044 1.00 94.06 334 SER A C 1
ATOM 2583 O O . SER A 1 334 ? 6.489 10.956 7.265 1.00 94.06 334 SER A O 1
ATOM 2585 N N . LEU A 1 335 ? 7.079 10.016 5.333 1.00 94.94 335 LEU A N 1
ATOM 2586 C CA . LEU A 1 335 ? 8.068 9.137 5.962 1.00 94.94 335 LEU A CA 1
ATOM 2587 C C . LEU A 1 335 ? 9.433 9.807 6.135 1.00 94.94 335 LEU A C 1
ATOM 2589 O O . LEU A 1 335 ? 10.371 9.146 6.560 1.00 94.94 335 LEU A O 1
ATOM 2593 N N . TYR A 1 336 ? 9.582 11.093 5.823 1.00 91.94 336 TYR A N 1
ATOM 2594 C CA . TYR A 1 336 ? 10.849 11.815 5.937 1.00 91.94 336 TYR A CA 1
ATOM 2595 C C . TYR A 1 336 ? 11.251 12.127 7.393 1.00 91.94 336 TYR A C 1
ATOM 2597 O O . TYR A 1 336 ? 10.487 11.915 8.335 1.00 91.94 336 TYR A O 1
ATOM 2605 N N . PRO A 1 337 ? 12.482 12.607 7.636 1.00 90.75 337 PRO A N 1
ATOM 2606 C CA . PRO A 1 337 ? 12.837 13.276 8.890 1.00 90.75 337 PRO A CA 1
ATOM 2607 C C . PRO A 1 337 ? 12.094 14.614 9.078 1.00 90.75 337 PRO A C 1
ATOM 2609 O O . PRO A 1 337 ? 11.552 15.152 8.110 1.00 90.75 337 PRO A O 1
ATOM 2612 N N . PRO A 1 338 ? 12.167 15.242 10.274 1.00 90.56 338 PRO A N 1
ATOM 2613 C CA . PRO A 1 338 ? 11.446 16.488 10.586 1.00 90.56 338 PRO A CA 1
ATOM 2614 C C . PRO A 1 338 ? 11.758 17.695 9.691 1.00 90.56 338 PRO A C 1
ATOM 2616 O O . PRO A 1 338 ? 11.077 18.714 9.762 1.00 90.56 338 PRO A O 1
ATOM 2619 N N . SER A 1 339 ? 12.789 17.612 8.846 1.00 87.12 339 SER A N 1
ATOM 2620 C CA . SER A 1 339 ? 13.040 18.596 7.789 1.00 87.12 339 SER A CA 1
ATOM 2621 C C . SER A 1 339 ? 11.980 18.576 6.681 1.00 87.12 339 SER A C 1
ATOM 2623 O O . SER A 1 339 ? 11.932 19.527 5.900 1.00 87.12 339 SER A O 1
ATOM 2625 N N . GLY A 1 340 ? 11.175 17.508 6.590 1.00 85.00 340 GLY A N 1
ATOM 2626 C CA . GLY A 1 340 ? 10.237 17.247 5.497 1.00 85.00 340 GLY A CA 1
ATOM 2627 C C . GLY A 1 340 ? 10.927 16.879 4.183 1.00 85.00 340 GLY A C 1
ATOM 2628 O O . GLY A 1 340 ? 10.338 17.038 3.122 1.00 85.00 340 GLY A O 1
ATOM 2629 N N . LYS A 1 341 ? 12.197 16.465 4.243 1.00 83.12 341 LYS A N 1
ATOM 2630 C CA . LYS A 1 341 ? 13.059 16.212 3.082 1.00 83.12 341 LYS A CA 1
ATOM 2631 C C . LYS A 1 341 ? 13.695 14.844 3.209 1.00 83.12 341 LYS A C 1
ATOM 2633 O O . LYS A 1 341 ? 14.084 14.472 4.311 1.00 83.12 341 LYS A O 1
ATOM 2638 N N . GLY A 1 342 ? 13.885 14.134 2.102 1.00 77.62 342 GLY A N 1
ATOM 2639 C CA . GLY A 1 342 ? 14.451 12.785 2.151 1.00 77.62 342 GLY A CA 1
ATOM 2640 C C . GLY A 1 342 ? 15.950 12.707 2.457 1.00 77.62 342 GLY A C 1
ATOM 2641 O O . GLY A 1 342 ? 16.468 11.611 2.667 1.00 77.62 342 GLY A O 1
ATOM 2642 N N . SER A 1 343 ? 16.662 13.834 2.530 1.00 82.50 343 SER A N 1
ATOM 2643 C CA . SER A 1 343 ? 18.048 13.854 2.999 1.00 82.50 343 SER A CA 1
ATOM 2644 C C . SER A 1 343 ? 18.128 13.464 4.487 1.00 82.50 343 SER A C 1
ATOM 2646 O O . SER A 1 343 ? 17.470 14.059 5.340 1.00 82.50 343 SER A O 1
ATOM 2648 N N . GLY A 1 344 ? 18.949 12.459 4.826 1.00 85.12 344 GLY A N 1
ATOM 2649 C CA . GLY A 1 344 ? 19.150 12.005 6.211 1.00 85.12 344 GLY A CA 1
ATOM 2650 C C . GLY A 1 344 ? 18.918 10.500 6.430 1.00 85.12 344 GLY A C 1
ATOM 2651 O O . GLY A 1 344 ? 19.673 9.706 5.867 1.00 85.12 344 GLY A O 1
ATOM 2652 N N . PRO A 1 345 ? 17.988 10.078 7.313 1.00 88.88 345 PRO A N 1
ATOM 2653 C CA . PRO A 1 345 ? 17.749 8.664 7.615 1.00 88.88 345 PRO A CA 1
ATOM 2654 C C . PRO A 1 345 ? 17.198 7.893 6.408 1.00 88.88 345 PRO A C 1
ATOM 2656 O O . PRO A 1 345 ? 16.598 8.472 5.505 1.00 88.88 345 PRO A O 1
ATOM 2659 N N . GLU A 1 346 ? 17.395 6.574 6.414 1.00 92.69 346 GLU A N 1
ATOM 2660 C CA . GLU A 1 346 ? 16.770 5.654 5.459 1.00 92.69 346 GLU A CA 1
ATOM 2661 C C . GLU A 1 346 ? 15.305 5.444 5.853 1.00 92.69 346 GLU A C 1
ATOM 2663 O O . GLU A 1 346 ? 15.023 4.980 6.964 1.00 92.69 346 GLU A O 1
ATOM 2668 N N . THR A 1 347 ? 14.382 5.770 4.953 1.00 95.19 347 THR A N 1
ATOM 2669 C CA . THR A 1 347 ? 12.945 5.656 5.207 1.00 95.19 347 THR A CA 1
ATOM 2670 C C . THR A 1 347 ? 12.279 4.822 4.122 1.00 95.19 347 THR A C 1
ATOM 2672 O O . THR A 1 347 ? 12.676 4.858 2.950 1.00 95.19 347 THR A O 1
ATOM 2675 N N . ILE A 1 348 ? 11.358 3.963 4.554 1.00 97.88 348 ILE A N 1
ATOM 2676 C CA . ILE A 1 348 ? 10.838 2.854 3.761 1.00 97.88 348 ILE A CA 1
ATOM 2677 C C . ILE A 1 348 ? 9.320 2.781 3.922 1.00 97.88 348 ILE A C 1
ATOM 2679 O O . ILE A 1 348 ? 8.828 2.836 5.046 1.00 97.88 348 ILE A O 1
ATOM 2683 N N . GLY A 1 349 ? 8.571 2.635 2.829 1.00 98.56 349 GLY A N 1
ATOM 2684 C CA . GLY A 1 349 ? 7.117 2.460 2.892 1.00 98.56 349 GLY A CA 1
ATOM 2685 C C . GLY A 1 349 ? 6.739 1.100 3.472 1.00 98.56 349 GLY A C 1
ATOM 2686 O O . GLY A 1 349 ? 6.315 0.998 4.623 1.00 98.56 349 GLY A O 1
ATOM 2687 N N . ILE A 1 350 ? 6.934 0.047 2.679 1.00 98.88 350 ILE A N 1
ATOM 2688 C CA . ILE A 1 350 ? 6.635 -1.343 3.043 1.00 98.88 350 ILE A CA 1
ATOM 2689 C C . ILE A 1 350 ? 7.913 -2.174 2.940 1.00 98.88 350 ILE A C 1
ATOM 2691 O O . ILE A 1 350 ? 8.637 -2.074 1.949 1.00 98.88 350 ILE A O 1
ATOM 2695 N N . LEU A 1 351 ? 8.189 -3.010 3.942 1.00 98.69 351 LEU A N 1
ATOM 2696 C CA . LEU A 1 351 ? 9.370 -3.871 3.967 1.00 98.69 351 LEU A CA 1
ATOM 2697 C C . LEU A 1 351 ? 9.048 -5.282 4.461 1.00 98.69 351 LEU A C 1
ATOM 2699 O O . LEU A 1 351 ? 8.468 -5.449 5.533 1.00 98.69 351 LEU A O 1
ATOM 2703 N N . ILE A 1 352 ? 9.474 -6.293 3.705 1.00 98.50 352 ILE A N 1
ATOM 2704 C CA . ILE A 1 352 ? 9.216 -7.712 3.978 1.00 98.50 352 ILE A CA 1
ATOM 2705 C C . ILE A 1 352 ? 10.534 -8.468 4.202 1.00 98.50 352 ILE A C 1
ATOM 2707 O O . ILE A 1 352 ? 11.457 -8.352 3.395 1.00 98.50 352 ILE A O 1
ATOM 2711 N N . TYR A 1 353 ? 10.590 -9.266 5.274 1.00 97.00 353 TYR A N 1
ATOM 2712 C CA . TYR A 1 353 ? 11.717 -10.128 5.660 1.00 97.00 353 TYR A CA 1
ATOM 2713 C C . TYR A 1 353 ? 11.268 -11.529 6.114 1.00 97.00 353 TYR A C 1
ATOM 2715 O O . TYR A 1 353 ? 10.098 -11.756 6.435 1.00 97.00 353 TYR A O 1
ATOM 2723 N N . GLY A 1 354 ? 12.230 -12.447 6.245 1.00 95.12 354 GLY A N 1
ATOM 2724 C CA . GLY A 1 354 ? 12.040 -13.782 6.829 1.00 95.12 354 GLY A CA 1
ATOM 2725 C C . GLY A 1 354 ? 11.170 -14.712 5.976 1.00 95.12 354 GLY A C 1
ATOM 2726 O O . GLY A 1 354 ? 10.911 -14.416 4.813 1.00 95.12 354 GLY A O 1
ATOM 2727 N N . ASP A 1 355 ? 10.680 -15.809 6.574 1.00 95.81 355 ASP A N 1
ATOM 2728 C CA . ASP A 1 355 ? 9.794 -16.791 5.911 1.00 95.81 355 ASP A CA 1
ATOM 2729 C C . ASP A 1 355 ? 8.394 -16.194 5.718 1.00 95.81 355 ASP A C 1
ATOM 2731 O O . ASP A 1 355 ? 7.458 -16.471 6.476 1.00 95.81 355 ASP A O 1
ATOM 2735 N N . SER A 1 356 ? 8.288 -15.293 4.746 1.00 97.88 356 SER A N 1
ATOM 2736 C CA . SER A 1 356 ? 7.076 -14.551 4.430 1.00 97.88 356 SER A CA 1
ATOM 2737 C C . SER A 1 356 ? 6.602 -14.861 3.014 1.00 97.88 356 SER A C 1
ATOM 2739 O O . SER A 1 356 ? 7.402 -14.926 2.084 1.00 97.88 356 SER A O 1
ATOM 2741 N N . GLU A 1 357 ? 5.290 -15.010 2.853 1.00 97.81 357 GLU A N 1
ATOM 2742 C CA . GLU A 1 357 ? 4.617 -15.087 1.550 1.00 97.81 357 GLU A CA 1
ATOM 2743 C C . GLU A 1 357 ? 3.535 -14.010 1.538 1.00 97.81 357 GLU A C 1
ATOM 2745 O O . GLU A 1 357 ? 2.541 -14.140 2.260 1.00 97.81 357 GLU A O 1
ATOM 2750 N N . VAL A 1 358 ? 3.768 -12.916 0.802 1.00 98.38 358 VAL A N 1
ATOM 2751 C CA . VAL A 1 358 ? 2.986 -11.676 0.950 1.00 98.38 358 VAL A CA 1
ATOM 2752 C C . VAL A 1 358 ? 2.482 -11.151 -0.389 1.00 98.38 358 VAL A C 1
ATOM 2754 O O . VAL A 1 358 ? 3.259 -10.961 -1.326 1.00 98.38 358 VAL A O 1
ATOM 2757 N N . GLU A 1 359 ? 1.186 -10.850 -0.442 1.00 93.00 359 GLU A N 1
ATOM 2758 C CA . GLU A 1 359 ? 0.561 -10.092 -1.524 1.00 93.00 359 GLU A CA 1
ATOM 2759 C C . GLU A 1 359 ? 0.431 -8.617 -1.117 1.00 93.00 359 GLU A C 1
ATOM 2761 O O . GLU A 1 359 ? -0.101 -8.290 -0.053 1.00 93.00 359 GLU A O 1
ATOM 2766 N N . ILE A 1 360 ? 0.940 -7.720 -1.961 1.00 98.69 360 ILE A N 1
ATOM 2767 C CA . ILE A 1 360 ? 0.950 -6.273 -1.733 1.00 98.69 360 ILE A CA 1
ATOM 2768 C C . ILE A 1 360 ? 0.255 -5.621 -2.919 1.00 98.69 360 ILE A C 1
ATOM 2770 O O . ILE A 1 360 ? 0.816 -5.616 -4.019 1.00 98.69 360 ILE A O 1
ATOM 2774 N N . TYR A 1 361 ? -0.952 -5.086 -2.723 1.00 91.12 361 TYR A N 1
ATOM 2775 C 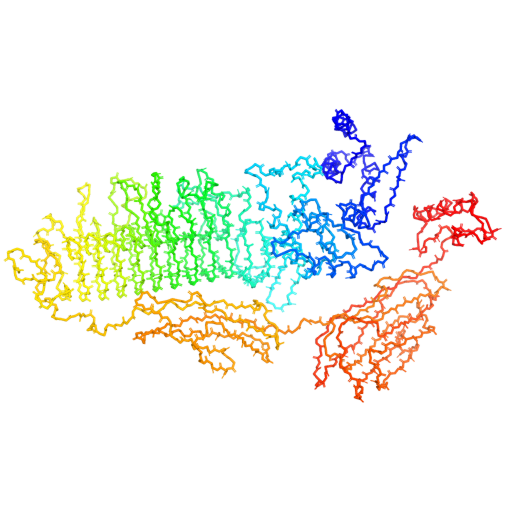CA . TYR A 1 361 ? -1.716 -4.535 -3.840 1.00 91.12 361 TYR A CA 1
ATOM 2776 C C . TYR A 1 361 ? -2.550 -3.299 -3.545 1.00 91.12 361 TYR A C 1
ATOM 2778 O O . TYR A 1 361 ? -3.048 -3.116 -2.442 1.00 91.12 361 TYR A O 1
ATOM 2786 N N . GLN A 1 362 ? -2.724 -2.451 -4.561 1.00 87.94 362 GLN A N 1
ATOM 2787 C CA . GLN A 1 362 ? -3.576 -1.256 -4.489 1.00 87.94 362 GLN A CA 1
ATOM 2788 C C . GLN A 1 362 ? -3.184 -0.281 -3.367 1.00 87.94 362 GLN A C 1
ATOM 2790 O O . GLN A 1 362 ? -4.028 0.424 -2.820 1.00 87.94 362 GLN A O 1
ATOM 2795 N N . ASN A 1 363 ? -1.895 -0.219 -3.023 1.00 95.25 363 ASN A N 1
ATOM 2796 C CA . ASN A 1 363 ? -1.372 0.767 -2.083 1.00 95.25 363 ASN A CA 1
ATOM 2797 C C . ASN A 1 363 ? -0.816 1.992 -2.826 1.00 95.25 363 ASN A C 1
ATOM 2799 O O . ASN A 1 363 ? -0.279 1.873 -3.932 1.00 95.25 363 ASN A O 1
ATOM 2803 N N . GLU A 1 364 ? -0.884 3.159 -2.189 1.00 97.31 364 GLU A N 1
ATOM 2804 C CA . GLU A 1 364 ? -0.165 4.371 -2.592 1.00 97.31 364 GLU A CA 1
ATOM 2805 C C . GLU A 1 364 ? 0.977 4.638 -1.605 1.00 97.31 364 GLU A C 1
ATOM 2807 O O . GLU A 1 364 ? 0.754 4.683 -0.397 1.00 97.31 364 GLU A O 1
ATOM 2812 N N . ILE A 1 365 ? 2.204 4.816 -2.101 1.00 98.06 365 ILE A N 1
ATOM 2813 C CA . ILE A 1 365 ? 3.377 5.120 -1.274 1.00 98.06 365 ILE A CA 1
ATOM 2814 C C . ILE A 1 365 ? 4.071 6.371 -1.810 1.00 98.06 365 ILE A C 1
ATOM 2816 O O . ILE A 1 365 ? 4.402 6.444 -2.996 1.00 98.06 365 ILE A O 1
ATOM 2820 N N . ARG A 1 366 ? 4.339 7.335 -0.926 1.00 93.44 366 ARG A N 1
ATOM 2821 C CA . ARG A 1 366 ? 5.072 8.571 -1.232 1.00 93.44 366 ARG A CA 1
ATOM 2822 C C . ARG A 1 366 ? 5.903 9.051 -0.040 1.00 93.44 366 ARG A C 1
ATOM 2824 O O . ARG A 1 366 ? 5.804 8.507 1.057 1.00 93.44 366 ARG A O 1
ATOM 2831 N N . ASP A 1 367 ? 6.723 10.074 -0.265 1.00 91.56 367 ASP A N 1
ATOM 2832 C CA . ASP A 1 367 ? 7.534 10.747 0.761 1.00 91.56 367 ASP A CA 1
ATOM 2833 C C . ASP A 1 367 ? 8.490 9.817 1.539 1.00 91.56 367 ASP A C 1
ATOM 2835 O O . ASP A 1 367 ? 8.643 9.939 2.757 1.00 91.56 367 ASP A O 1
ATOM 2839 N N . PHE A 1 368 ? 9.129 8.871 0.847 1.00 93.44 368 PHE A N 1
ATOM 2840 C CA . PHE A 1 368 ? 10.153 7.973 1.395 1.00 93.44 368 PHE A CA 1
ATOM 2841 C C . PHE A 1 368 ? 11.534 8.316 0.827 1.00 93.44 368 PHE A C 1
ATOM 2843 O O . PHE A 1 368 ? 11.630 8.857 -0.264 1.00 93.44 368 PHE A O 1
ATOM 2850 N N . SER A 1 369 ? 12.612 7.994 1.548 1.00 90.81 369 SER A N 1
ATOM 2851 C CA . SER A 1 369 ? 13.978 8.367 1.152 1.00 90.81 369 SER A CA 1
ATOM 2852 C C . SER A 1 369 ? 14.825 7.223 0.612 1.00 90.81 369 SER A C 1
ATOM 2854 O O . SER A 1 369 ? 15.907 7.478 0.091 1.00 90.81 369 SER A O 1
ATOM 2856 N N . ARG A 1 370 ? 14.410 5.958 0.782 1.00 92.06 370 ARG A N 1
ATOM 2857 C CA . ARG A 1 370 ? 15.230 4.799 0.393 1.00 92.06 370 ARG A CA 1
ATOM 2858 C C . ARG A 1 370 ? 14.483 3.775 -0.449 1.00 92.06 370 ARG A C 1
ATOM 2860 O O . ARG A 1 370 ? 14.959 3.460 -1.536 1.00 92.06 370 ARG A O 1
ATOM 2867 N N . VAL A 1 371 ? 13.374 3.225 0.047 1.00 96.19 371 VAL A N 1
ATOM 2868 C CA . VAL A 1 371 ? 12.590 2.202 -0.673 1.00 96.19 371 VAL A CA 1
ATOM 2869 C C . VAL A 1 371 ? 11.092 2.463 -0.517 1.00 96.19 371 VAL A C 1
ATOM 2871 O O . VAL A 1 371 ? 10.621 2.623 0.603 1.00 96.19 371 VAL A O 1
ATOM 2874 N N . GLY A 1 372 ? 10.323 2.445 -1.604 1.00 98.25 372 GLY A N 1
ATOM 2875 C CA . GLY A 1 372 ? 8.861 2.501 -1.529 1.00 98.25 372 GLY A CA 1
ATOM 2876 C C . GLY A 1 372 ? 8.296 1.179 -1.008 1.00 98.25 372 GLY A C 1
ATOM 2877 O O . GLY A 1 372 ? 7.795 1.105 0.115 1.00 98.25 372 GLY A O 1
ATOM 2878 N N . ILE A 1 373 ? 8.443 0.113 -1.799 1.00 98.81 373 ILE A N 1
ATOM 2879 C CA . ILE A 1 373 ? 8.069 -1.264 -1.440 1.00 98.81 373 ILE A CA 1
ATOM 2880 C C . ILE A 1 373 ? 9.292 -2.171 -1.591 1.00 98.81 373 ILE A C 1
ATOM 2882 O O . ILE A 1 373 ? 9.903 -2.220 -2.656 1.00 98.81 373 ILE A O 1
ATOM 2886 N N . GLY A 1 374 ? 9.655 -2.904 -0.540 1.00 98.12 374 GLY A N 1
ATOM 2887 C CA . GLY A 1 374 ? 10.838 -3.757 -0.523 1.00 98.12 374 GLY A CA 1
ATOM 2888 C C . GLY A 1 374 ? 10.570 -5.169 -0.017 1.00 98.12 374 GLY A C 1
ATOM 2889 O O . GLY A 1 374 ? 9.989 -5.352 1.049 1.00 98.12 374 GLY A O 1
ATOM 2890 N N . ALA A 1 375 ? 11.095 -6.163 -0.725 1.00 97.94 375 ALA A N 1
ATOM 2891 C CA . ALA A 1 375 ? 11.338 -7.500 -0.200 1.00 97.94 375 ALA A CA 1
ATOM 2892 C C . ALA A 1 375 ? 12.848 -7.737 -0.125 1.00 97.94 375 ALA A C 1
ATOM 2894 O O . ALA A 1 375 ? 13.587 -7.450 -1.072 1.00 97.94 375 ALA A O 1
ATOM 2895 N N . SER A 1 376 ? 13.329 -8.198 1.026 1.00 95.06 376 SER A N 1
ATOM 2896 C CA . SER A 1 376 ? 14.750 -8.456 1.241 1.00 95.06 376 SER A CA 1
ATOM 2897 C C . SER A 1 376 ? 14.942 -9.778 1.960 1.00 95.06 376 SER A C 1
ATOM 2899 O O . SER A 1 376 ? 14.354 -10.009 3.017 1.00 95.06 376 SER A O 1
ATOM 2901 N N . GLY A 1 377 ? 15.754 -10.642 1.361 1.00 91.31 377 GLY A N 1
ATOM 2902 C CA . GLY A 1 377 ? 16.226 -11.846 2.024 1.00 91.31 377 GLY A CA 1
ATOM 2903 C C . GLY A 1 377 ? 17.279 -11.539 3.083 1.00 91.31 377 GLY A C 1
ATOM 2904 O O . GLY A 1 377 ? 17.629 -10.380 3.342 1.00 91.31 377 GLY A O 1
ATOM 2905 N N . ASP A 1 378 ? 17.756 -12.585 3.745 1.00 83.44 378 ASP A N 1
ATOM 2906 C CA . ASP A 1 378 ? 18.698 -12.465 4.859 1.00 83.44 378 ASP A CA 1
ATOM 2907 C C . ASP A 1 378 ? 20.168 -12.480 4.438 1.00 83.44 378 ASP A C 1
ATOM 2909 O O . ASP A 1 378 ? 21.050 -12.363 5.295 1.00 83.44 378 ASP A O 1
ATOM 2913 N N . ALA A 1 379 ? 20.434 -12.637 3.141 1.00 74.56 379 ALA A N 1
ATOM 2914 C CA . ALA A 1 379 ? 21.763 -12.934 2.637 1.00 74.56 379 ALA A CA 1
ATOM 2915 C C . ALA A 1 379 ? 22.436 -14.089 3.425 1.00 74.56 379 ALA A C 1
ATOM 2917 O O . ALA A 1 379 ? 23.624 -14.049 3.768 1.00 74.56 379 ALA A O 1
ATOM 2918 N N . GLY A 1 380 ? 21.658 -15.123 3.763 1.00 76.94 380 GLY A N 1
ATOM 2919 C CA . GLY A 1 380 ? 22.050 -16.242 4.608 1.00 76.94 380 GLY A CA 1
ATOM 2920 C C . GLY A 1 380 ? 21.246 -17.530 4.353 1.00 76.94 380 GLY A C 1
ATOM 2921 O O . GLY A 1 380 ? 20.600 -17.716 3.325 1.00 76.94 380 GLY A O 1
ATOM 2922 N N . PRO A 1 381 ? 21.357 -18.527 5.248 1.00 78.06 381 PRO A N 1
ATOM 2923 C CA . PRO A 1 381 ? 20.702 -19.819 5.067 1.00 78.06 381 PRO A CA 1
ATOM 2924 C C . PRO A 1 381 ? 19.222 -19.815 5.474 1.00 78.06 381 PRO A C 1
ATOM 2926 O O . PRO A 1 381 ? 18.617 -20.894 5.479 1.00 78.06 381 PRO A O 1
ATOM 2929 N N . ASN A 1 382 ? 18.673 -18.684 5.933 1.00 84.19 382 ASN A N 1
ATOM 2930 C CA . ASN A 1 382 ? 17.276 -18.654 6.344 1.00 84.19 382 ASN A CA 1
ATOM 2931 C C . ASN A 1 382 ? 16.372 -18.674 5.108 1.00 84.19 382 ASN A C 1
ATOM 2933 O O . ASN A 1 382 ? 16.819 -18.581 3.971 1.00 84.19 382 ASN A O 1
ATOM 2937 N N . VAL A 1 383 ? 15.085 -18.908 5.340 1.00 90.69 383 VAL A N 1
ATOM 2938 C CA . VAL A 1 383 ? 14.105 -18.870 4.258 1.00 90.69 383 VAL A CA 1
ATOM 2939 C C . VAL A 1 383 ? 13.838 -17.408 3.923 1.00 90.69 383 VAL A C 1
ATOM 2941 O O . VAL A 1 383 ? 13.468 -16.636 4.810 1.00 90.69 383 VAL A O 1
ATOM 2944 N N . ASP A 1 384 ? 14.035 -17.068 2.655 1.00 94.25 384 ASP A N 1
ATOM 2945 C CA . ASP A 1 384 ? 13.817 -15.733 2.115 1.00 94.25 384 ASP A CA 1
ATOM 2946 C C . ASP A 1 384 ? 12.345 -15.499 1.743 1.00 94.25 384 ASP A C 1
ATOM 2948 O O . ASP A 1 384 ? 11.604 -16.457 1.486 1.00 94.25 384 ASP A O 1
ATOM 2952 N N . PRO A 1 385 ? 11.900 -14.232 1.706 1.00 97.19 385 PRO A N 1
ATOM 2953 C CA . PRO A 1 385 ? 10.520 -13.913 1.395 1.00 97.19 385 PRO A CA 1
ATOM 2954 C C . PRO A 1 385 ? 10.191 -14.139 -0.087 1.00 97.19 385 PRO A C 1
ATOM 2956 O O . PRO A 1 385 ? 11.012 -13.903 -0.979 1.00 97.19 385 PRO A O 1
ATOM 2959 N N . VAL A 1 386 ? 8.941 -14.529 -0.339 1.00 98.31 386 VAL A N 1
ATOM 2960 C CA . VAL A 1 386 ? 8.326 -14.592 -1.671 1.00 98.31 386 VAL A CA 1
ATOM 2961 C C . VAL A 1 386 ? 7.195 -13.570 -1.730 1.00 98.31 386 VAL A C 1
ATOM 2963 O O . VAL A 1 386 ? 6.324 -13.560 -0.857 1.00 98.31 386 VAL A O 1
ATOM 2966 N N . VAL A 1 387 ? 7.193 -12.698 -2.737 1.00 98.56 387 VAL A N 1
ATOM 2967 C CA . VAL A 1 387 ? 6.221 -11.594 -2.821 1.00 98.56 387 VAL A CA 1
ATOM 2968 C C . VAL A 1 387 ? 5.501 -11.512 -4.161 1.00 98.56 387 VAL A C 1
ATOM 2970 O O . VAL A 1 387 ? 6.066 -11.801 -5.213 1.00 98.56 387 VAL A O 1
ATOM 2973 N N . ILE A 1 388 ? 4.252 -11.052 -4.122 1.00 96.00 388 ILE A N 1
ATOM 2974 C CA . ILE A 1 388 ? 3.524 -10.566 -5.297 1.00 96.00 388 ILE A CA 1
ATOM 2975 C C . ILE A 1 388 ? 3.205 -9.097 -5.039 1.00 96.00 388 ILE A C 1
ATOM 2977 O O . ILE A 1 388 ? 2.412 -8.769 -4.158 1.00 96.00 388 ILE A O 1
ATOM 2981 N N . ILE A 1 389 ? 3.848 -8.208 -5.790 1.00 98.56 389 ILE A N 1
ATOM 2982 C CA . ILE A 1 389 ? 3.675 -6.758 -5.688 1.00 98.56 389 ILE A CA 1
ATOM 2983 C C . ILE A 1 389 ? 2.896 -6.318 -6.918 1.00 98.56 389 ILE A C 1
ATOM 2985 O O . ILE A 1 389 ? 3.454 -6.313 -8.018 1.00 98.56 389 ILE A O 1
ATOM 2989 N N . GLN A 1 390 ? 1.619 -5.968 -6.764 1.00 89.62 390 GLN A N 1
ATOM 2990 C CA . GLN A 1 390 ? 0.758 -5.693 -7.912 1.00 89.62 390 GLN A CA 1
ATOM 2991 C C . GLN A 1 390 ? -0.147 -4.476 -7.768 1.00 89.62 390 GLN A C 1
ATOM 2993 O O . GLN A 1 390 ? -0.661 -4.202 -6.698 1.00 89.62 390 GLN A O 1
ATOM 2998 N N . GLU A 1 391 ? -0.382 -3.758 -8.864 1.00 88.31 391 GLU A N 1
ATOM 2999 C CA . GLU A 1 391 ? -1.347 -2.645 -8.903 1.00 88.31 391 GLU A CA 1
ATOM 3000 C C . GLU A 1 391 ? -1.104 -1.546 -7.843 1.00 88.31 391 GLU A C 1
ATOM 3002 O O . GLU A 1 391 ? -2.040 -0.873 -7.417 1.00 88.31 391 GLU A O 1
ATOM 3007 N N . ASN A 1 392 ? 0.139 -1.356 -7.390 1.00 94.50 392 ASN A N 1
ATOM 3008 C CA . ASN A 1 392 ? 0.495 -0.276 -6.468 1.00 94.50 392 ASN A CA 1
ATOM 3009 C C . ASN A 1 392 ? 0.937 0.974 -7.232 1.00 94.50 392 ASN A C 1
ATOM 3011 O O . ASN A 1 392 ? 1.453 0.887 -8.351 1.00 94.50 392 ASN A O 1
ATOM 3015 N N . THR A 1 393 ? 0.815 2.124 -6.575 1.00 94.25 393 THR A N 1
ATOM 3016 C CA . THR A 1 393 ? 1.330 3.407 -7.058 1.00 94.25 393 THR A CA 1
ATOM 3017 C C . THR A 1 393 ? 2.437 3.892 -6.127 1.00 94.25 393 THR A C 1
ATOM 3019 O O . THR A 1 393 ? 2.211 4.083 -4.933 1.00 94.25 393 THR A O 1
ATOM 3022 N N . VAL A 1 394 ? 3.639 4.102 -6.662 1.00 97.44 394 VAL A N 1
ATOM 3023 C CA . VAL A 1 394 ? 4.808 4.549 -5.894 1.00 97.44 394 VAL A CA 1
ATOM 3024 C C . VAL A 1 394 ? 5.350 5.849 -6.477 1.00 97.44 394 VAL A C 1
ATOM 3026 O O . VAL A 1 394 ? 5.733 5.910 -7.647 1.00 97.44 394 VAL A O 1
ATOM 3029 N N . PHE A 1 395 ? 5.415 6.880 -5.640 1.00 91.88 395 PHE A N 1
ATOM 3030 C CA . PHE A 1 395 ? 5.978 8.179 -5.983 1.00 91.88 395 PHE A CA 1
ATOM 3031 C C . PHE A 1 395 ? 7.321 8.358 -5.285 1.00 91.88 395 PHE A C 1
ATOM 3033 O O . PHE A 1 395 ? 7.381 8.526 -4.066 1.00 91.88 395 PHE A O 1
ATOM 3040 N N . GLY A 1 396 ? 8.392 8.327 -6.072 1.00 88.19 396 GLY A N 1
ATOM 3041 C CA . GLY A 1 396 ? 9.691 8.811 -5.642 1.00 88.19 396 GLY A CA 1
ATOM 3042 C C . GLY A 1 396 ? 9.687 10.324 -5.448 1.00 88.19 396 GLY A C 1
ATOM 3043 O O . GLY A 1 396 ? 8.716 11.035 -5.725 1.00 88.19 396 GLY A O 1
ATOM 3044 N N . ASN A 1 397 ? 10.814 10.814 -4.972 1.00 79.75 397 ASN A N 1
ATOM 3045 C CA . ASN A 1 397 ? 11.018 12.199 -4.601 1.00 79.75 397 ASN A CA 1
ATOM 3046 C C . ASN A 1 397 ? 10.962 13.251 -5.729 1.00 79.75 397 ASN A C 1
ATOM 3048 O O . ASN A 1 397 ? 10.716 14.428 -5.460 1.00 79.75 397 ASN A O 1
ATOM 3052 N N . GLY A 1 398 ? 11.212 12.857 -6.978 1.00 70.12 398 GLY A N 1
ATOM 3053 C CA . GLY A 1 398 ? 11.558 13.776 -8.058 1.00 70.12 398 GLY A CA 1
ATOM 3054 C C . GLY A 1 398 ? 12.898 14.500 -7.873 1.00 70.12 398 GLY A C 1
ATOM 3055 O O . GLY A 1 398 ? 13.580 14.380 -6.860 1.00 70.12 398 GLY A O 1
ATOM 3056 N N . LEU A 1 399 ? 13.277 15.279 -8.894 1.00 56.53 399 LEU A N 1
ATOM 3057 C CA . LEU A 1 399 ? 14.554 16.003 -9.001 1.00 56.53 399 LEU A CA 1
ATOM 3058 C C . LEU A 1 399 ? 14.687 17.168 -7.992 1.00 56.53 399 LEU A C 1
ATOM 3060 O O . LEU A 1 399 ? 14.948 18.313 -8.385 1.00 56.53 399 LEU A O 1
ATOM 3064 N N . GLU A 1 400 ? 14.498 16.924 -6.696 1.00 64.69 400 GLU A N 1
ATOM 3065 C CA . GLU A 1 400 ? 14.848 17.901 -5.669 1.00 64.69 400 GLU A CA 1
ATOM 3066 C C . GLU A 1 400 ? 16.346 18.240 -5.796 1.00 64.69 400 GLU A C 1
ATOM 3068 O O . GLU A 1 400 ? 17.194 17.363 -5.986 1.00 64.69 400 GLU A O 1
ATOM 3073 N N . PRO A 1 401 ? 16.719 19.524 -5.688 1.00 57.66 401 PRO A N 1
ATOM 3074 C CA . PRO A 1 401 ? 18.074 19.992 -5.975 1.00 57.66 401 PRO A CA 1
ATOM 3075 C C . PRO A 1 401 ? 19.105 19.635 -4.888 1.00 57.66 401 PRO A C 1
ATOM 3077 O O . PRO A 1 401 ? 20.244 20.108 -4.943 1.00 57.66 401 PRO A O 1
ATOM 3080 N N . GLU A 1 402 ? 18.720 18.869 -3.871 1.00 63.00 402 GLU A N 1
ATOM 3081 C CA . GLU A 1 402 ? 19.534 18.597 -2.688 1.00 63.00 402 GLU A CA 1
ATOM 3082 C C . GLU A 1 402 ? 20.591 17.521 -2.940 1.00 63.00 402 GLU A C 1
ATOM 3084 O O . GLU A 1 402 ? 20.462 16.698 -3.837 1.00 63.00 402 GLU A O 1
ATOM 3089 N N . THR A 1 403 ? 21.673 17.551 -2.164 1.00 63.91 403 THR A N 1
ATOM 3090 C CA . THR A 1 403 ? 22.756 16.554 -2.198 1.00 63.91 403 THR A CA 1
ATOM 3091 C C . THR A 1 403 ? 22.702 15.683 -0.938 1.00 63.91 403 THR A C 1
ATOM 3093 O O . THR A 1 403 ? 22.058 16.066 0.034 1.00 63.91 403 THR A O 1
ATOM 3096 N N . ASP A 1 404 ? 23.417 14.553 -0.923 1.00 67.38 404 ASP A N 1
ATOM 3097 C CA . ASP A 1 404 ? 23.464 13.579 0.194 1.00 67.38 404 ASP A CA 1
ATOM 3098 C C . ASP A 1 404 ? 22.191 12.735 0.379 1.00 67.38 404 ASP A C 1
ATOM 3100 O O . ASP A 1 404 ? 21.872 12.277 1.479 1.00 67.38 404 ASP A O 1
ATOM 3104 N N . TRP A 1 405 ? 21.480 12.491 -0.720 1.00 72.12 405 TRP A N 1
ATOM 3105 C CA . TRP A 1 405 ? 20.367 11.554 -0.751 1.00 72.12 405 TRP A CA 1
ATOM 3106 C C . TRP A 1 405 ? 20.824 10.101 -0.902 1.00 72.12 405 TRP A C 1
ATOM 3108 O O . TRP A 1 405 ? 21.855 9.802 -1.526 1.00 72.12 405 TRP A O 1
ATOM 3118 N N . TRP A 1 406 ? 20.012 9.195 -0.362 1.00 79.94 406 TRP A N 1
ATOM 3119 C CA . TRP A 1 406 ? 20.086 7.785 -0.706 1.00 79.94 406 TRP A CA 1
ATOM 3120 C C . TRP A 1 406 ? 19.553 7.576 -2.120 1.00 79.94 406 TRP A C 1
ATOM 3122 O O . TRP A 1 406 ? 18.701 8.325 -2.585 1.00 79.94 406 TRP A O 1
ATOM 3132 N N . ALA A 1 407 ? 20.044 6.543 -2.802 1.00 85.44 407 ALA A N 1
ATOM 3133 C CA . ALA A 1 407 ? 19.395 6.098 -4.024 1.00 85.44 407 ALA A CA 1
ATOM 3134 C C . ALA A 1 407 ? 17.994 5.590 -3.680 1.00 85.44 407 ALA A C 1
ATOM 3136 O O . ALA A 1 407 ? 17.852 4.603 -2.949 1.00 85.44 407 ALA A O 1
ATOM 3137 N N . GLU A 1 408 ? 16.978 6.290 -4.165 1.00 89.62 408 GLU A N 1
ATOM 3138 C CA . GLU A 1 408 ? 15.594 5.893 -3.977 1.00 89.62 408 GLU A CA 1
ATOM 3139 C C . GLU A 1 408 ? 15.226 4.784 -4.949 1.00 89.62 408 GLU A C 1
ATOM 3141 O O . GLU A 1 408 ? 15.408 4.897 -6.159 1.00 89.62 408 GLU A O 1
ATOM 3146 N N . ASN A 1 409 ? 14.694 3.702 -4.397 1.00 95.06 409 ASN A N 1
ATOM 3147 C CA . ASN A 1 409 ? 14.174 2.593 -5.168 1.00 95.06 409 ASN A CA 1
ATOM 3148 C C . ASN A 1 409 ? 12.656 2.560 -4.993 1.00 95.06 409 ASN A C 1
ATOM 3150 O O . ASN A 1 409 ? 12.179 2.433 -3.867 1.00 95.06 409 ASN A O 1
ATOM 3154 N N . GLY A 1 410 ? 11.883 2.667 -6.070 1.00 97.88 410 GLY A N 1
ATOM 3155 C CA . GLY A 1 410 ? 10.424 2.592 -5.976 1.00 97.88 410 GLY A CA 1
ATOM 3156 C C . GLY A 1 410 ? 9.983 1.224 -5.455 1.00 97.88 410 GLY A C 1
ATOM 3157 O O . GLY A 1 410 ? 9.400 1.113 -4.376 1.00 97.88 410 GLY A O 1
ATOM 3158 N N . ILE A 1 411 ? 10.341 0.172 -6.190 1.00 98.81 411 ILE A N 1
ATOM 3159 C CA . ILE A 1 411 ? 10.123 -1.225 -5.806 1.00 98.81 411 ILE A CA 1
ATOM 3160 C C . ILE A 1 411 ? 11.458 -1.967 -5.818 1.00 98.81 411 ILE A C 1
ATOM 3162 O O . ILE A 1 411 ? 12.224 -1.866 -6.774 1.00 98.81 411 ILE A O 1
ATOM 3166 N N . GLN A 1 412 ? 11.730 -2.738 -4.769 1.00 98.31 412 GLN A N 1
ATOM 3167 C CA . GLN A 1 412 ? 12.940 -3.542 -4.635 1.00 98.31 412 GLN A CA 1
ATOM 3168 C C . GLN A 1 412 ? 12.602 -4.996 -4.302 1.00 98.31 412 GLN A C 1
ATOM 3170 O O . GLN A 1 412 ? 11.909 -5.270 -3.323 1.00 98.31 412 GLN A O 1
ATOM 3175 N N . VAL A 1 413 ? 13.176 -5.926 -5.062 1.00 98.06 413 VAL A N 1
ATOM 3176 C CA . VAL A 1 413 ? 13.211 -7.356 -4.731 1.00 98.06 413 VAL A CA 1
ATOM 3177 C C . VAL A 1 413 ? 14.669 -7.788 -4.745 1.00 98.06 413 VAL A C 1
ATOM 3179 O O . VAL A 1 413 ? 15.342 -7.641 -5.765 1.00 98.06 413 VAL A O 1
ATOM 3182 N N . GLY A 1 414 ? 15.196 -8.264 -3.618 1.00 95.31 414 GLY A N 1
ATOM 3183 C CA . GLY A 1 414 ? 16.611 -8.603 -3.594 1.00 95.31 414 GLY A CA 1
ATOM 3184 C C . GLY A 1 414 ? 17.137 -9.394 -2.411 1.00 95.31 414 GLY A C 1
ATOM 3185 O O . GLY A 1 414 ? 16.409 -9.711 -1.468 1.00 95.31 414 GLY A O 1
ATOM 3186 N N . TYR A 1 415 ? 18.437 -9.672 -2.477 1.00 93.00 415 TYR A N 1
ATOM 3187 C CA . TYR A 1 415 ? 19.223 -10.398 -1.477 1.00 93.00 415 TYR A CA 1
ATOM 3188 C C . TYR A 1 415 ? 18.657 -11.791 -1.162 1.00 93.00 415 TYR A C 1
ATOM 3190 O O . TYR A 1 415 ? 18.568 -12.160 0.005 1.00 93.00 415 TYR A O 1
ATOM 3198 N N . GLY A 1 416 ? 18.233 -12.528 -2.193 1.00 93.06 416 GLY A N 1
ATOM 3199 C CA . GLY A 1 416 ? 17.599 -13.854 -2.098 1.00 93.06 416 GLY A CA 1
ATOM 3200 C C . GLY A 1 416 ? 16.061 -13.856 -2.135 1.00 93.06 416 GLY A C 1
ATOM 3201 O O . GLY A 1 416 ? 15.447 -14.887 -2.414 1.00 93.06 416 GLY A O 1
ATOM 3202 N N . ALA A 1 417 ? 15.406 -12.706 -1.925 1.00 96.44 417 ALA A N 1
ATOM 3203 C CA . ALA A 1 417 ? 13.950 -12.598 -2.062 1.00 96.44 417 ALA A CA 1
ATOM 3204 C C . ALA A 1 417 ? 13.497 -12.811 -3.517 1.00 96.44 417 ALA A C 1
ATOM 3206 O O . ALA A 1 417 ? 14.081 -12.237 -4.434 1.00 96.44 417 ALA A O 1
ATOM 3207 N N . SER A 1 418 ? 12.411 -13.551 -3.737 1.00 97.50 418 SER A N 1
ATOM 3208 C CA . SER A 1 418 ? 11.888 -13.858 -5.083 1.00 97.50 418 SER A CA 1
ATOM 3209 C C . SER A 1 418 ? 10.437 -13.403 -5.250 1.00 97.50 418 SER A C 1
ATOM 3211 O O . SER A 1 418 ? 9.781 -13.035 -4.271 1.00 97.50 418 SER A O 1
ATOM 3213 N N . GLY A 1 419 ? 9.918 -13.398 -6.483 1.00 97.44 419 GLY A N 1
ATOM 3214 C CA . GLY A 1 419 ? 8.514 -13.055 -6.698 1.00 97.44 419 GLY A CA 1
ATOM 3215 C C . GLY A 1 419 ? 8.172 -12.346 -8.002 1.00 97.44 419 GLY A C 1
ATOM 3216 O O . GLY A 1 419 ? 8.913 -12.365 -8.988 1.00 97.44 419 GLY A O 1
ATOM 3217 N N . GLU A 1 420 ? 7.006 -11.707 -7.995 1.00 97.88 420 GLU A N 1
ATOM 3218 C CA . GLU A 1 420 ? 6.413 -11.054 -9.158 1.00 97.88 420 GLU A CA 1
ATOM 3219 C C . GLU A 1 420 ? 6.111 -9.576 -8.867 1.00 97.88 420 GLU A C 1
ATOM 3221 O O . GLU A 1 420 ? 5.567 -9.228 -7.819 1.00 97.88 420 GLU A O 1
ATOM 3226 N N . VAL A 1 421 ? 6.451 -8.698 -9.813 1.00 98.69 421 VAL A N 1
ATOM 3227 C CA . VAL A 1 421 ? 6.156 -7.259 -9.785 1.00 98.69 421 VAL A CA 1
ATOM 3228 C C . VAL A 1 421 ? 5.272 -6.950 -10.990 1.00 98.69 421 VAL A C 1
ATOM 3230 O O . VAL A 1 421 ? 5.768 -6.925 -12.120 1.00 98.69 421 VAL A O 1
ATOM 3233 N N . ILE A 1 422 ? 3.963 -6.778 -10.773 1.00 91.06 422 ILE A N 1
ATOM 3234 C CA . ILE A 1 422 ? 2.954 -6.797 -11.844 1.00 91.06 422 ILE A CA 1
ATOM 3235 C C . ILE A 1 422 ? 2.068 -5.550 -11.858 1.00 91.06 422 ILE A C 1
ATOM 3237 O O . ILE A 1 422 ? 1.365 -5.261 -10.901 1.00 91.06 422 ILE A O 1
ATOM 3241 N N . GLY A 1 423 ? 1.994 -4.841 -12.984 1.00 84.38 423 GLY A N 1
ATOM 3242 C CA . GLY A 1 423 ? 0.960 -3.809 -13.156 1.00 84.38 423 GLY A CA 1
ATOM 3243 C C . GLY A 1 423 ? 1.086 -2.597 -12.226 1.00 84.38 423 GLY A C 1
ATOM 3244 O O . GLY A 1 423 ? 0.109 -1.875 -12.048 1.00 84.38 423 GLY A O 1
ATOM 3245 N N . ASN A 1 424 ? 2.256 -2.370 -11.625 1.00 93.69 424 ASN A N 1
ATOM 3246 C CA . ASN A 1 424 ? 2.501 -1.224 -10.753 1.00 93.69 424 ASN A CA 1
ATOM 3247 C C . ASN A 1 424 ? 2.805 0.035 -11.570 1.00 93.69 424 ASN A C 1
ATOM 3249 O O . ASN A 1 424 ? 3.262 -0.036 -12.716 1.00 93.69 424 ASN A O 1
ATOM 3253 N N . GLN A 1 425 ? 2.593 1.188 -10.946 1.00 94.44 425 GLN A N 1
ATOM 3254 C CA . GLN A 1 425 ? 2.962 2.495 -11.471 1.00 94.44 425 GLN A CA 1
ATOM 3255 C C . GLN A 1 425 ? 4.045 3.101 -10.581 1.00 94.44 425 GLN A C 1
ATOM 3257 O O . GLN A 1 425 ? 3.835 3.272 -9.382 1.00 94.44 425 GLN A O 1
ATOM 3262 N N . VAL A 1 426 ? 5.206 3.412 -11.155 1.00 97.06 426 VAL A N 1
ATOM 3263 C CA . VAL A 1 426 ? 6.345 3.966 -10.415 1.00 97.06 426 VAL A CA 1
ATOM 3264 C C . VAL A 1 426 ? 6.834 5.236 -11.090 1.00 97.06 426 VAL A C 1
ATOM 3266 O O . VAL A 1 426 ? 7.122 5.241 -12.287 1.00 97.06 426 VAL A O 1
ATOM 3269 N N . PHE A 1 427 ? 6.942 6.309 -10.316 1.00 92.81 427 PHE A N 1
ATOM 3270 C CA . PHE A 1 427 ? 7.258 7.630 -10.841 1.00 92.81 427 PHE A CA 1
ATOM 3271 C C . PHE A 1 427 ? 8.431 8.259 -10.106 1.00 92.81 427 PHE A C 1
ATOM 3273 O O . PHE A 1 427 ? 8.488 8.215 -8.879 1.00 92.81 427 PHE A O 1
ATOM 3280 N N . ASN A 1 428 ? 9.285 8.958 -10.851 1.00 91.31 428 ASN A N 1
ATOM 3281 C CA . ASN A 1 428 ? 10.183 9.987 -10.330 1.00 91.31 428 ASN A CA 1
ATOM 3282 C C . ASN A 1 428 ? 11.153 9.514 -9.229 1.00 91.31 428 ASN A C 1
ATOM 3284 O O . ASN A 1 428 ? 11.496 10.288 -8.337 1.00 91.31 428 ASN A O 1
ATOM 3288 N N . CYS A 1 429 ? 11.615 8.262 -9.273 1.00 92.12 429 CYS A N 1
ATOM 3289 C CA . CYS A 1 429 ? 12.690 7.795 -8.396 1.00 92.12 429 CYS A CA 1
ATOM 3290 C C . CYS A 1 429 ? 14.029 8.327 -8.919 1.00 92.12 429 CYS A C 1
ATOM 3292 O O . CYS A 1 429 ? 14.587 7.784 -9.877 1.00 92.12 429 CYS A O 1
ATOM 3294 N N . THR A 1 430 ? 14.535 9.395 -8.305 1.00 88.19 430 THR A N 1
ATOM 3295 C CA . THR A 1 430 ? 15.760 10.073 -8.751 1.00 88.19 430 THR A CA 1
ATOM 3296 C C . THR A 1 430 ? 16.734 10.278 -7.600 1.00 88.19 430 THR A C 1
ATOM 3298 O O . THR A 1 430 ? 16.340 10.361 -6.435 1.00 88.19 430 THR A O 1
ATOM 3301 N N . VAL A 1 431 ? 18.029 10.362 -7.903 1.00 83.75 431 VAL A N 1
ATOM 3302 C CA . VAL A 1 431 ? 19.038 10.718 -6.910 1.00 83.75 431 VAL A CA 1
ATOM 3303 C C . VAL A 1 431 ? 20.051 11.703 -7.476 1.00 83.75 431 VAL A C 1
ATOM 3305 O O . VAL A 1 431 ? 20.735 11.468 -8.467 1.00 83.75 431 VAL A O 1
ATOM 3308 N N . ASN A 1 432 ? 20.240 12.815 -6.774 1.00 72.94 432 ASN A N 1
ATOM 3309 C CA . ASN A 1 432 ? 21.311 13.760 -7.073 1.00 72.94 432 ASN A CA 1
ATOM 3310 C C . ASN A 1 432 ? 22.614 13.345 -6.357 1.00 72.94 432 ASN A C 1
ATOM 3312 O O . ASN A 1 432 ? 23.174 14.075 -5.531 1.00 72.94 432 ASN A O 1
ATOM 3316 N N . ASN A 1 433 ? 23.076 12.120 -6.628 1.00 68.12 433 ASN A N 1
ATOM 3317 C CA . ASN A 1 433 ? 24.286 11.532 -6.054 1.00 68.12 433 ASN A CA 1
ATOM 3318 C C . ASN A 1 433 ? 25.190 10.997 -7.175 1.00 68.12 433 ASN A C 1
ATOM 3320 O O . ASN A 1 433 ? 24.747 10.184 -7.975 1.00 68.12 433 ASN A O 1
ATOM 3324 N N . PRO A 1 434 ? 26.476 11.385 -7.237 1.00 65.56 434 PRO A N 1
ATOM 3325 C CA . PRO A 1 434 ? 27.365 10.935 -8.307 1.00 65.56 434 PRO A CA 1
ATOM 3326 C C . PRO A 1 434 ? 27.790 9.460 -8.204 1.00 65.56 434 PRO A C 1
ATOM 3328 O O . PRO A 1 434 ? 28.466 8.977 -9.108 1.00 65.56 434 PRO A O 1
ATOM 3331 N N . ASN A 1 435 ? 27.486 8.766 -7.101 1.00 70.75 435 ASN A N 1
ATOM 3332 C CA . ASN A 1 435 ? 27.987 7.412 -6.833 1.00 70.75 435 ASN A CA 1
ATOM 3333 C C . ASN A 1 435 ? 26.925 6.309 -6.932 1.00 70.75 435 ASN A C 1
ATOM 3335 O O . ASN A 1 435 ? 27.294 5.138 -6.910 1.00 70.75 435 ASN A O 1
ATOM 3339 N N . TRP A 1 436 ? 25.642 6.661 -6.981 1.00 77.00 436 TRP A N 1
ATOM 3340 C CA . TRP A 1 436 ? 24.532 5.710 -7.008 1.00 77.00 436 TRP A CA 1
ATOM 3341 C C . TRP A 1 436 ? 23.458 6.224 -7.957 1.00 77.00 436 TRP A C 1
ATOM 3343 O O . TRP A 1 436 ? 23.316 7.434 -8.094 1.00 77.00 436 TRP A O 1
ATOM 3353 N N . ALA A 1 437 ? 22.700 5.317 -8.563 1.00 83.62 437 ALA A N 1
ATOM 3354 C CA . ALA A 1 437 ? 21.515 5.654 -9.340 1.00 83.62 437 ALA A CA 1
ATOM 3355 C C . ALA A 1 437 ? 20.266 5.205 -8.578 1.00 83.62 437 ALA A C 1
ATOM 3357 O O . ALA A 1 437 ? 20.265 4.123 -7.984 1.00 83.62 437 ALA A O 1
ATOM 3358 N N . ALA A 1 438 ? 19.223 6.031 -8.590 1.00 91.75 438 ALA A N 1
ATOM 3359 C CA . ALA A 1 438 ? 17.895 5.621 -8.163 1.00 91.75 438 ALA A CA 1
ATOM 3360 C C . ALA A 1 438 ? 17.281 4.669 -9.200 1.00 91.75 438 ALA A C 1
ATOM 3362 O O . ALA A 1 438 ? 17.687 4.634 -10.364 1.00 91.75 438 ALA A O 1
ATOM 3363 N N . SER A 1 439 ? 16.317 3.854 -8.791 1.00 95.75 439 SER A N 1
ATOM 3364 C CA . SER A 1 439 ? 15.648 2.921 -9.700 1.00 95.75 439 SER A CA 1
ATOM 3365 C C . SER A 1 439 ? 14.144 2.936 -9.479 1.00 95.75 439 SER A C 1
ATOM 3367 O O . SER A 1 439 ? 13.679 2.922 -8.344 1.00 95.75 439 SER A O 1
ATOM 3369 N N . GLY A 1 440 ? 13.360 2.921 -10.554 1.00 98.00 440 GLY A N 1
ATOM 3370 C CA . GLY A 1 440 ? 11.924 2.685 -10.439 1.00 98.00 440 GLY A CA 1
ATOM 3371 C C . GLY A 1 440 ? 11.675 1.296 -9.854 1.00 98.00 440 GLY A C 1
ATOM 3372 O O . GLY A 1 440 ? 11.105 1.153 -8.775 1.00 98.00 440 GLY A O 1
ATOM 3373 N N . ILE A 1 441 ? 12.184 0.269 -10.531 1.00 98.75 441 ILE A N 1
ATOM 3374 C CA . ILE A 1 441 ? 12.188 -1.112 -10.041 1.00 98.75 441 ILE A CA 1
ATOM 3375 C C . ILE A 1 441 ? 13.629 -1.618 -10.028 1.00 98.75 441 ILE A C 1
ATOM 3377 O O . ILE A 1 441 ? 14.330 -1.497 -11.029 1.00 98.75 441 ILE A O 1
ATOM 3381 N N . ILE A 1 442 ? 14.070 -2.208 -8.921 1.00 98.12 442 ILE A N 1
ATOM 3382 C CA . ILE A 1 442 ? 15.385 -2.843 -8.813 1.00 98.12 442 ILE A CA 1
ATOM 3383 C C . ILE A 1 442 ? 15.264 -4.306 -8.384 1.00 98.12 442 ILE A C 1
ATOM 3385 O O . ILE A 1 442 ? 14.525 -4.658 -7.460 1.00 98.12 442 ILE A O 1
ATOM 3389 N N . ILE A 1 443 ? 16.029 -5.145 -9.068 1.00 97.81 443 ILE A N 1
ATOM 3390 C CA . ILE A 1 443 ? 16.231 -6.561 -8.802 1.00 97.81 443 ILE A CA 1
ATOM 3391 C C . ILE A 1 443 ? 17.710 -6.702 -8.482 1.00 97.81 443 ILE A C 1
ATOM 3393 O O . ILE A 1 443 ? 18.549 -6.359 -9.316 1.00 97.81 443 ILE A O 1
ATOM 3397 N N . VAL A 1 444 ? 18.024 -7.133 -7.266 1.00 94.81 444 VAL A N 1
ATOM 3398 C CA . VAL A 1 444 ? 19.397 -7.071 -6.759 1.00 94.81 444 VAL A CA 1
ATOM 3399 C C . VAL A 1 444 ? 19.795 -8.345 -6.037 1.00 94.81 444 VAL A C 1
ATOM 3401 O O . VAL A 1 444 ? 19.099 -8.741 -5.108 1.00 94.81 444 VAL A O 1
ATOM 3404 N N . ASP A 1 445 ? 20.917 -8.950 -6.432 1.00 93.75 445 ASP A N 1
ATOM 3405 C CA . ASP A 1 445 ? 21.519 -10.133 -5.787 1.00 93.75 445 ASP A CA 1
ATOM 3406 C C . ASP A 1 445 ? 20.458 -11.196 -5.454 1.00 93.75 445 ASP A C 1
ATOM 3408 O O . ASP A 1 445 ? 20.230 -11.532 -4.287 1.00 93.75 445 ASP A O 1
ATOM 3412 N N . THR A 1 446 ? 19.679 -11.602 -6.462 1.00 95.19 446 THR A N 1
ATOM 3413 C CA . THR A 1 446 ? 18.541 -12.506 -6.263 1.00 95.19 446 THR A CA 1
ATOM 3414 C C . THR A 1 446 ? 18.124 -13.271 -7.514 1.00 95.19 446 THR A C 1
ATOM 3416 O O . THR A 1 446 ? 18.468 -12.917 -8.642 1.00 95.19 446 THR A O 1
ATOM 3419 N N . HIS A 1 447 ? 17.288 -14.286 -7.341 1.00 95.44 447 HIS A N 1
ATOM 3420 C CA . HIS A 1 447 ? 16.825 -15.157 -8.404 1.00 95.44 447 HIS A CA 1
ATOM 3421 C C . HIS A 1 447 ? 15.295 -15.237 -8.530 1.00 95.44 447 HIS A C 1
ATOM 3423 O O . HIS A 1 447 ? 14.553 -14.984 -7.583 1.00 95.44 447 HIS A O 1
ATOM 3429 N N . GLU A 1 448 ? 14.825 -15.688 -9.698 1.00 97.69 448 GLU A N 1
ATOM 3430 C CA . GLU A 1 448 ? 13.412 -16.020 -9.960 1.00 97.69 448 GLU A CA 1
ATOM 3431 C C . GLU A 1 448 ? 12.458 -14.823 -9.786 1.00 97.69 448 GLU A C 1
ATOM 3433 O O . GLU A 1 448 ? 11.454 -14.893 -9.076 1.00 97.69 448 GLU A O 1
ATOM 3438 N N . VAL A 1 449 ? 12.766 -13.715 -10.469 1.00 98.69 449 VAL A N 1
ATOM 3439 C CA . VAL A 1 449 ? 11.944 -12.495 -10.442 1.00 98.69 449 VAL A CA 1
ATOM 3440 C C . VAL A 1 449 ? 11.324 -12.209 -11.807 1.00 98.69 449 VAL A C 1
ATOM 3442 O O . VAL A 1 449 ? 12.014 -12.159 -12.830 1.00 98.69 449 VAL A O 1
ATOM 3445 N N . THR A 1 450 ? 10.010 -11.977 -11.821 1.00 98.62 450 THR A N 1
ATOM 3446 C CA . THR A 1 450 ? 9.277 -11.516 -13.009 1.00 98.62 450 THR A CA 1
ATOM 3447 C C . THR A 1 450 ? 8.797 -10.081 -12.818 1.00 98.62 450 THR A C 1
ATOM 3449 O O . THR A 1 450 ? 8.087 -9.783 -11.864 1.00 98.62 450 THR A O 1
ATOM 3452 N N . VAL A 1 451 ? 9.142 -9.200 -13.756 1.00 98.75 451 VAL A N 1
ATOM 3453 C CA . VAL A 1 451 ? 8.672 -7.811 -13.823 1.00 98.75 451 VAL A CA 1
ATOM 3454 C C . VAL A 1 451 ? 7.785 -7.666 -15.049 1.00 98.75 451 VAL A C 1
ATOM 3456 O O . VAL A 1 451 ? 8.273 -7.652 -16.183 1.00 98.75 451 VAL A O 1
ATOM 3459 N N . ASP A 1 452 ? 6.476 -7.595 -14.825 1.00 95.62 452 ASP A N 1
ATOM 3460 C CA . ASP A 1 452 ? 5.468 -7.698 -15.873 1.00 95.62 452 ASP A CA 1
ATOM 3461 C C . ASP A 1 452 ? 4.482 -6.528 -15.888 1.00 95.62 452 ASP A C 1
ATOM 3463 O O . ASP A 1 452 ? 3.856 -6.200 -14.888 1.00 95.62 452 ASP A O 1
ATOM 3467 N N . SER A 1 453 ? 4.251 -5.943 -17.060 1.00 91.56 453 SER A N 1
ATOM 3468 C CA . SER A 1 453 ? 3.132 -5.013 -17.276 1.00 91.56 453 SER A CA 1
ATOM 3469 C C . SER A 1 453 ? 3.145 -3.753 -16.393 1.00 91.56 453 SER A C 1
ATOM 3471 O O . SER A 1 453 ? 2.101 -3.133 -16.206 1.00 91.56 453 SER A O 1
ATOM 3473 N N . ASN A 1 454 ? 4.306 -3.345 -15.873 1.00 94.12 454 ASN A N 1
ATOM 3474 C CA . ASN A 1 454 ? 4.457 -2.132 -15.064 1.00 94.12 454 ASN A CA 1
ATOM 3475 C C . ASN A 1 454 ? 4.603 -0.883 -15.941 1.00 94.12 454 ASN A C 1
ATOM 3477 O O . ASN A 1 454 ? 5.055 -0.956 -17.088 1.00 94.12 454 ASN A O 1
ATOM 3481 N N . TYR A 1 455 ? 4.258 0.270 -15.374 1.00 93.56 455 TYR A N 1
ATOM 3482 C CA . TYR A 1 455 ? 4.511 1.590 -15.942 1.00 93.56 455 TYR A CA 1
ATOM 3483 C C . TYR A 1 455 ? 5.558 2.313 -15.092 1.00 93.56 455 TYR A C 1
ATOM 3485 O O . TYR A 1 455 ? 5.345 2.493 -13.893 1.00 93.56 455 TYR A O 1
ATOM 3493 N N . VAL A 1 456 ? 6.679 2.719 -15.693 1.00 96.75 456 VAL A N 1
ATOM 3494 C CA . VAL A 1 456 ? 7.765 3.407 -14.977 1.00 96.75 456 VAL A CA 1
ATOM 3495 C C . VAL A 1 456 ? 8.222 4.644 -15.742 1.00 96.75 456 VAL A C 1
ATOM 3497 O O . VAL A 1 456 ? 8.608 4.553 -16.914 1.00 96.75 456 VAL A O 1
ATOM 3500 N N . GLU A 1 457 ? 8.210 5.793 -15.072 1.00 94.00 457 GLU A N 1
ATOM 3501 C CA . GLU A 1 457 ? 8.487 7.090 -15.690 1.00 94.00 457 GLU A CA 1
ATOM 3502 C C . GLU A 1 457 ? 9.331 8.013 -14.807 1.00 94.00 457 GLU A C 1
ATOM 3504 O O . GLU A 1 457 ? 9.122 8.113 -13.598 1.00 94.00 457 GLU A O 1
ATOM 3509 N N . GLY A 1 458 ? 10.241 8.755 -15.445 1.00 87.81 458 GLY A N 1
ATOM 3510 C CA . GLY A 1 458 ? 10.960 9.866 -14.816 1.00 87.81 458 GLY A CA 1
ATOM 3511 C C . GLY A 1 458 ? 11.991 9.460 -13.760 1.00 87.81 458 GLY A C 1
ATOM 3512 O O . GLY A 1 458 ? 12.399 10.300 -12.963 1.00 87.81 458 GLY A O 1
ATOM 3513 N N . CYS A 1 459 ? 12.404 8.196 -13.731 1.00 94.00 459 CYS A N 1
ATOM 3514 C CA . CYS A 1 459 ? 13.436 7.680 -12.837 1.00 94.00 459 CYS A CA 1
ATOM 3515 C C . CYS A 1 459 ? 14.839 7.814 -13.451 1.00 94.00 459 CYS A C 1
ATOM 3517 O O . CYS A 1 459 ? 14.986 7.935 -14.672 1.00 94.00 459 CYS A O 1
ATOM 3519 N N . ASP A 1 460 ? 15.885 7.717 -12.624 1.00 94.06 460 ASP A N 1
ATOM 3520 C CA . ASP A 1 460 ? 17.253 7.601 -13.149 1.00 94.06 460 ASP A CA 1
ATOM 3521 C C . ASP A 1 460 ? 17.383 6.308 -13.963 1.00 94.06 460 ASP A C 1
ATOM 3523 O O . ASP A 1 460 ? 17.646 6.351 -15.162 1.00 94.06 460 ASP A O 1
ATOM 3527 N N . VAL A 1 461 ? 17.112 5.159 -13.337 1.00 96.56 461 VAL A N 1
ATOM 3528 C CA . VAL A 1 461 ? 16.963 3.876 -14.034 1.00 96.56 461 VAL A CA 1
ATOM 3529 C C . VAL A 1 461 ? 15.512 3.410 -13.943 1.00 96.56 461 VAL A C 1
ATOM 3531 O O . VAL A 1 461 ? 14.942 3.361 -12.856 1.00 96.56 461 VAL A O 1
ATOM 3534 N N . GLY A 1 462 ? 14.889 3.051 -15.065 1.00 97.94 462 GLY A N 1
ATOM 3535 C CA . GLY A 1 462 ? 13.528 2.507 -15.069 1.00 97.94 462 GLY A CA 1
ATOM 3536 C C . GLY A 1 462 ? 13.457 1.151 -14.355 1.00 97.94 462 GLY A C 1
ATOM 3537 O O . GLY A 1 462 ? 12.831 1.027 -13.301 1.00 97.94 462 GLY A O 1
ATOM 3538 N N . ILE A 1 463 ? 14.131 0.141 -14.911 1.00 98.75 463 ILE A N 1
ATOM 3539 C CA . ILE A 1 463 ? 14.268 -1.200 -14.323 1.00 98.75 463 ILE A CA 1
ATOM 3540 C C . ILE A 1 463 ? 15.750 -1.572 -14.251 1.00 98.75 463 ILE A C 1
ATOM 3542 O O . ILE A 1 463 ? 16.426 -1.601 -15.273 1.00 98.75 463 ILE A O 1
ATOM 3546 N N . ASN A 1 464 ? 16.249 -1.899 -13.065 1.00 97.88 464 ASN A N 1
ATOM 3547 C CA . ASN A 1 464 ? 17.644 -2.262 -12.840 1.00 97.88 464 ASN A CA 1
ATOM 3548 C C . ASN A 1 464 ? 17.758 -3.725 -12.386 1.00 97.88 464 ASN A C 1
ATOM 3550 O O . ASN A 1 464 ? 17.166 -4.097 -11.376 1.00 97.88 464 ASN A O 1
ATOM 3554 N N . ALA A 1 465 ? 18.498 -4.551 -13.123 1.00 97.75 465 ALA A N 1
ATOM 3555 C CA . ALA A 1 465 ? 18.839 -5.922 -12.758 1.00 97.75 465 ALA A CA 1
ATOM 3556 C C . ALA A 1 465 ? 20.350 -6.017 -12.507 1.00 97.75 465 ALA A C 1
ATOM 3558 O O . ALA A 1 465 ? 21.137 -6.178 -13.442 1.00 97.75 465 ALA A O 1
ATOM 3559 N N . VAL A 1 466 ? 20.748 -5.920 -11.239 1.00 94.88 466 VAL A N 1
ATOM 3560 C CA . VAL A 1 466 ? 22.150 -5.789 -10.829 1.00 94.88 466 VAL A CA 1
ATOM 3561 C C . VAL A 1 466 ? 22.587 -6.911 -9.892 1.00 94.88 466 VAL A C 1
ATOM 3563 O O . VAL A 1 466 ? 21.908 -7.238 -8.924 1.00 94.88 466 VAL A O 1
ATOM 3566 N N . ASP A 1 467 ? 23.756 -7.470 -10.176 1.00 92.81 467 ASP A N 1
ATOM 3567 C CA . ASP A 1 467 ? 24.495 -8.342 -9.265 1.00 92.81 467 ASP A CA 1
ATOM 3568 C C . ASP A 1 467 ? 25.657 -7.536 -8.659 1.00 92.81 467 ASP A C 1
ATOM 3570 O O . ASP A 1 467 ? 26.627 -7.208 -9.339 1.00 92.81 467 ASP A O 1
ATOM 3574 N N . PHE A 1 468 ? 25.553 -7.052 -7.426 1.00 89.31 468 PHE A N 1
ATOM 3575 C CA . PHE A 1 468 ? 26.593 -6.200 -6.858 1.00 89.31 468 PHE A CA 1
ATOM 3576 C C . PHE A 1 468 ? 27.903 -6.975 -6.656 1.00 89.31 468 PHE A C 1
ATOM 3578 O O . PHE A 1 468 ? 27.887 -8.104 -6.185 1.00 89.31 468 PHE A O 1
ATOM 3585 N N . PRO A 1 469 ? 29.065 -6.344 -6.904 1.00 84.38 469 PRO A N 1
ATOM 3586 C CA . PRO A 1 469 ? 30.354 -7.005 -6.774 1.00 84.38 469 PRO A CA 1
ATOM 3587 C C . PRO A 1 469 ? 30.747 -7.199 -5.306 1.00 84.38 469 PRO A C 1
ATOM 3589 O O . PRO A 1 469 ? 30.592 -6.284 -4.484 1.00 84.38 469 PRO A O 1
ATOM 3592 N N . SER A 1 470 ? 31.443 -8.303 -4.999 1.00 77.25 470 SER A N 1
ATOM 3593 C CA . SER A 1 470 ? 31.981 -8.612 -3.652 1.00 77.25 470 SER A CA 1
ATOM 3594 C C . SER A 1 470 ? 32.835 -7.501 -3.040 1.00 77.25 470 SER A C 1
ATOM 3596 O O . SER A 1 470 ? 33.033 -7.453 -1.822 1.00 77.25 470 SER A O 1
ATOM 3598 N N . ALA A 1 471 ? 33.357 -6.587 -3.862 1.00 78.81 471 ALA A N 1
ATOM 3599 C CA . ALA A 1 471 ? 34.124 -5.428 -3.425 1.00 78.81 471 ALA A CA 1
ATOM 3600 C C . ALA A 1 471 ? 33.360 -4.501 -2.457 1.00 78.81 471 ALA A C 1
ATOM 3602 O O . ALA A 1 471 ? 34.008 -3.806 -1.670 1.00 78.81 471 ALA A O 1
ATOM 3603 N N . TYR A 1 472 ? 32.022 -4.499 -2.470 1.00 78.75 472 TYR A N 1
ATOM 3604 C CA . TYR A 1 472 ? 31.215 -3.718 -1.527 1.00 78.75 472 TYR A CA 1
ATOM 3605 C C . TYR A 1 472 ? 31.077 -4.367 -0.136 1.00 78.75 472 TYR A C 1
ATOM 3607 O O . TYR A 1 472 ? 30.709 -3.680 0.820 1.00 78.75 472 TYR A O 1
ATOM 3615 N N . GLY A 1 473 ? 31.444 -5.645 0.021 1.00 68.06 473 GLY A N 1
ATOM 3616 C CA . GLY A 1 473 ? 31.319 -6.403 1.273 1.00 68.06 473 GLY A CA 1
ATOM 3617 C C . GLY A 1 473 ? 29.895 -6.905 1.545 1.00 68.06 473 GLY A C 1
ATOM 3618 O O . GLY A 1 473 ? 28.998 -6.683 0.761 1.00 68.06 473 GLY A O 1
ATOM 3619 N N . HIS A 1 474 ? 29.650 -7.597 2.657 1.00 65.94 474 HIS A N 1
ATOM 3620 C CA . HIS A 1 474 ? 28.302 -8.099 2.978 1.00 65.94 474 HIS A CA 1
ATOM 3621 C C . HIS A 1 474 ? 27.293 -6.943 3.191 1.00 65.94 474 HIS A C 1
ATOM 3623 O O . HIS A 1 474 ? 27.652 -5.985 3.887 1.00 65.94 474 HIS A O 1
ATOM 3629 N N . PRO A 1 475 ? 26.036 -7.020 2.698 1.00 66.94 475 PRO A N 1
ATOM 3630 C CA . PRO A 1 475 ? 25.359 -8.179 2.088 1.00 66.94 475 PRO A CA 1
ATOM 3631 C C . PRO A 1 475 ? 25.478 -8.283 0.555 1.00 66.94 475 PRO A C 1
ATOM 3633 O O . PRO A 1 475 ? 24.731 -9.039 -0.046 1.00 66.94 475 PRO A O 1
ATOM 3636 N N . TRP A 1 476 ? 26.374 -7.523 -0.073 1.00 76.56 476 TRP A N 1
ATOM 3637 C CA . TRP A 1 476 ? 26.550 -7.479 -1.527 1.00 76.56 476 TRP A CA 1
ATOM 3638 C C . TRP A 1 476 ? 27.259 -8.738 -2.061 1.00 76.56 476 TRP A C 1
ATOM 3640 O O . TRP A 1 476 ? 28.128 -9.273 -1.360 1.00 76.56 476 TRP A O 1
ATOM 3650 N N . ASP A 1 477 ? 26.942 -9.159 -3.294 1.00 77.50 477 ASP A N 1
ATOM 3651 C CA . ASP A 1 477 ? 27.450 -10.389 -3.950 1.00 77.50 477 ASP A CA 1
ATOM 3652 C C . ASP A 1 477 ? 27.047 -11.652 -3.175 1.00 77.50 477 ASP A C 1
ATOM 3654 O O . ASP A 1 477 ? 27.861 -12.528 -2.856 1.00 77.50 477 ASP A O 1
ATOM 3658 N N . TYR A 1 478 ? 25.789 -11.676 -2.730 1.00 73.81 478 TYR A N 1
ATOM 3659 C CA . TYR A 1 478 ? 25.277 -12.771 -1.916 1.00 73.81 478 TYR A CA 1
ATOM 3660 C C . TYR A 1 478 ? 24.740 -13.928 -2.755 1.00 73.81 478 TYR A C 1
ATOM 3662 O O . TYR A 1 478 ? 25.154 -15.079 -2.585 1.00 73.81 478 TYR A O 1
ATOM 3670 N N . ASP A 1 479 ? 23.796 -13.610 -3.632 1.00 82.12 479 ASP A N 1
ATOM 3671 C CA . ASP A 1 479 ? 23.167 -14.550 -4.536 1.00 82.12 479 ASP A CA 1
ATOM 3672 C C . ASP A 1 479 ? 23.333 -14.041 -5.957 1.00 82.12 479 ASP A C 1
ATOM 3674 O O . ASP A 1 479 ? 23.237 -12.844 -6.208 1.00 82.12 479 ASP A O 1
ATOM 3678 N N . ILE A 1 480 ? 23.603 -14.969 -6.869 1.00 90.19 480 ILE A N 1
ATOM 3679 C CA . ILE A 1 480 ? 23.887 -14.624 -8.256 1.00 90.19 480 ILE A CA 1
ATOM 3680 C C . ILE A 1 480 ? 22.576 -14.231 -8.904 1.00 90.19 480 ILE A C 1
ATOM 3682 O O . ILE A 1 480 ? 21.688 -15.085 -9.061 1.00 90.19 480 ILE A O 1
ATOM 3686 N N . LEU A 1 481 ? 22.497 -12.983 -9.369 1.00 95.75 481 LEU A N 1
ATOM 3687 C CA . LEU A 1 481 ? 21.298 -12.513 -10.037 1.00 95.75 481 LEU A CA 1
ATOM 3688 C C . LEU A 1 481 ? 20.945 -13.430 -11.208 1.00 95.75 481 LEU A C 1
ATOM 3690 O O . LEU A 1 481 ? 21.712 -13.556 -12.168 1.00 95.75 481 LEU A O 1
ATOM 3694 N N . SER A 1 482 ? 19.795 -14.108 -11.142 1.00 97.31 482 SER A N 1
ATOM 3695 C CA . SER A 1 482 ? 19.466 -15.095 -12.168 1.00 97.31 482 SER A CA 1
ATOM 3696 C C . SER A 1 482 ? 17.988 -15.374 -12.414 1.00 97.31 482 SER A C 1
ATOM 3698 O O . SER A 1 482 ? 17.134 -15.223 -11.550 1.00 97.31 482 SER A O 1
ATOM 3700 N N . ASN A 1 483 ? 17.673 -15.832 -13.630 1.00 97.94 483 ASN A N 1
ATOM 3701 C CA . ASN A 1 483 ? 16.305 -16.176 -14.042 1.00 97.94 483 ASN A CA 1
ATOM 3702 C C . ASN A 1 483 ? 15.336 -14.989 -13.921 1.00 97.94 483 ASN A C 1
ATOM 3704 O O . ASN A 1 483 ? 14.251 -15.112 -13.353 1.00 97.94 483 ASN A O 1
ATOM 3708 N N . VAL A 1 484 ? 15.740 -13.844 -14.469 1.00 98.75 484 VAL A N 1
ATOM 3709 C CA . VAL A 1 484 ? 14.938 -12.618 -14.467 1.00 98.75 484 VAL A CA 1
ATOM 3710 C C . VAL A 1 484 ? 14.184 -12.476 -15.787 1.00 98.75 484 VAL A C 1
ATOM 3712 O O . VAL A 1 484 ? 14.778 -12.556 -16.868 1.00 98.75 484 VAL A O 1
ATOM 3715 N N . LEU A 1 485 ? 12.876 -12.230 -15.709 1.00 98.69 485 LEU A N 1
ATOM 3716 C CA . LEU A 1 485 ? 12.022 -11.933 -16.859 1.00 98.69 485 LEU A CA 1
ATOM 3717 C C . LEU A 1 485 ? 11.464 -10.512 -16.752 1.00 98.69 485 LEU A C 1
ATOM 3719 O O . LEU A 1 485 ? 10.657 -10.229 -15.876 1.00 98.69 485 LEU A O 1
ATOM 3723 N N . ILE A 1 486 ? 11.833 -9.642 -17.689 1.00 98.81 486 ILE A N 1
ATOM 3724 C CA . ILE A 1 486 ? 11.306 -8.278 -17.809 1.00 98.81 486 ILE A CA 1
ATOM 3725 C C . ILE A 1 486 ? 10.420 -8.230 -19.052 1.00 98.81 486 ILE A C 1
ATOM 3727 O O . ILE A 1 486 ? 10.919 -8.308 -20.181 1.00 98.81 486 ILE A O 1
ATOM 3731 N N . THR A 1 487 ? 9.101 -8.137 -18.867 1.00 97.44 487 THR A N 1
ATOM 3732 C CA . THR A 1 487 ? 8.147 -8.262 -19.972 1.00 97.44 487 THR A CA 1
ATOM 3733 C C . THR A 1 487 ? 6.954 -7.315 -19.926 1.00 97.44 487 THR A C 1
ATOM 3735 O O . THR A 1 487 ? 6.440 -6.996 -18.868 1.00 97.44 487 THR A O 1
ATOM 3738 N N . ARG A 1 488 ? 6.457 -6.890 -21.095 1.00 91.62 488 ARG A N 1
ATOM 3739 C CA . ARG A 1 488 ? 5.236 -6.062 -21.239 1.00 91.62 488 ARG A CA 1
ATOM 3740 C C . ARG A 1 488 ? 5.235 -4.738 -20.462 1.00 91.62 488 ARG A C 1
ATOM 3742 O O . ARG A 1 488 ? 4.181 -4.126 -20.329 1.00 91.62 488 ARG A O 1
ATOM 3749 N N . ASN A 1 489 ? 6.384 -4.267 -19.988 1.00 95.75 489 ASN A N 1
ATOM 3750 C CA . ASN A 1 489 ? 6.476 -3.003 -19.268 1.00 95.75 489 ASN A CA 1
ATOM 3751 C C . ASN A 1 489 ? 6.455 -1.818 -20.241 1.00 95.75 489 ASN A C 1
ATOM 3753 O O . ASN A 1 489 ? 6.863 -1.934 -21.403 1.00 95.75 489 ASN A O 1
ATOM 3757 N N . VAL A 1 490 ? 5.997 -0.672 -19.747 1.00 93.19 490 VAL A N 1
ATOM 3758 C CA . VAL A 1 490 ? 6.042 0.618 -20.434 1.00 93.19 490 VAL A CA 1
ATOM 3759 C C . VAL A 1 490 ? 6.989 1.528 -19.660 1.00 93.19 490 VAL A C 1
ATOM 3761 O O . VAL A 1 490 ? 6.747 1.847 -18.500 1.00 93.19 490 VAL A O 1
ATOM 3764 N N . LEU A 1 491 ? 8.083 1.908 -20.310 1.00 96.75 491 LEU A N 1
ATOM 3765 C CA . LEU A 1 491 ? 9.196 2.654 -19.737 1.00 96.75 491 LEU A CA 1
ATOM 3766 C C . LEU A 1 491 ? 9.345 3.963 -20.515 1.00 96.75 491 LEU A C 1
ATOM 3768 O O . LEU A 1 491 ? 9.599 3.938 -21.724 1.00 96.75 491 LEU A O 1
ATOM 3772 N N . VAL A 1 492 ? 9.137 5.101 -19.852 1.00 93.56 492 VAL A N 1
ATOM 3773 C CA . VAL A 1 492 ? 9.025 6.409 -20.516 1.00 93.56 492 VAL A CA 1
ATOM 3774 C C . VAL A 1 492 ? 9.940 7.429 -19.855 1.00 93.56 492 VAL A C 1
ATOM 3776 O O . VAL A 1 492 ? 9.844 7.668 -18.658 1.00 93.56 492 VAL A O 1
ATOM 3779 N N . GLY A 1 493 ? 10.808 8.074 -20.637 1.00 90.50 493 GLY A N 1
ATOM 3780 C CA . GLY A 1 493 ? 11.520 9.269 -20.169 1.00 90.50 493 GLY A CA 1
ATOM 3781 C C . GLY A 1 493 ? 12.478 9.067 -18.988 1.00 90.50 493 GLY A C 1
ATOM 3782 O O . GLY A 1 493 ? 12.880 10.059 -18.388 1.00 90.50 493 GLY A O 1
ATOM 3783 N N . ASN A 1 494 ? 12.831 7.825 -18.640 1.00 95.19 494 ASN A N 1
ATOM 3784 C CA . ASN A 1 494 ? 13.873 7.540 -17.650 1.00 95.19 494 ASN A CA 1
ATOM 3785 C C . ASN A 1 494 ? 15.256 7.910 -18.223 1.00 95.19 494 ASN A C 1
ATOM 3787 O O . ASN A 1 494 ? 15.412 7.971 -19.452 1.00 95.19 494 ASN A O 1
ATOM 3791 N N . ILE A 1 495 ? 16.266 8.150 -17.371 1.00 94.44 495 ILE A N 1
ATOM 3792 C CA . ILE A 1 495 ? 17.620 8.450 -17.876 1.00 94.44 495 ILE A CA 1
ATOM 3793 C C . ILE A 1 495 ? 18.156 7.242 -18.642 1.00 94.44 495 ILE A C 1
ATOM 3795 O O . ILE A 1 495 ? 18.444 7.348 -19.835 1.00 94.44 495 ILE A O 1
ATOM 3799 N N . TRP A 1 496 ? 18.163 6.095 -17.970 1.00 96.19 496 TRP A N 1
ATOM 3800 C CA . TRP A 1 496 ? 18.375 4.769 -18.536 1.00 96.19 496 TRP A CA 1
ATOM 3801 C C . TRP A 1 496 ? 17.110 3.943 -18.336 1.00 96.19 496 TRP A C 1
ATOM 3803 O O . TRP A 1 496 ? 16.524 3.945 -17.254 1.00 96.19 496 TRP A O 1
ATOM 3813 N N . GLN A 1 497 ? 16.627 3.247 -19.363 1.00 97.69 497 GLN A N 1
ATOM 3814 C CA . GLN A 1 497 ? 15.325 2.578 -19.229 1.00 97.69 497 GLN A CA 1
ATOM 3815 C C . GLN A 1 497 ? 15.463 1.210 -18.567 1.00 97.69 497 GLN A C 1
ATOM 3817 O O . GLN A 1 497 ? 14.741 0.930 -17.611 1.00 97.69 497 GLN A O 1
ATOM 3822 N N . ILE A 1 498 ? 16.387 0.373 -19.047 1.00 98.56 498 ILE A N 1
ATOM 3823 C CA . ILE A 1 498 ? 16.710 -0.916 -18.427 1.00 98.56 498 ILE A CA 1
ATOM 3824 C C . ILE A 1 498 ? 18.223 -1.057 -18.279 1.00 98.56 498 ILE A C 1
ATOM 3826 O O . ILE A 1 498 ? 18.947 -0.905 -19.257 1.00 98.56 498 ILE A O 1
ATOM 3830 N N . AS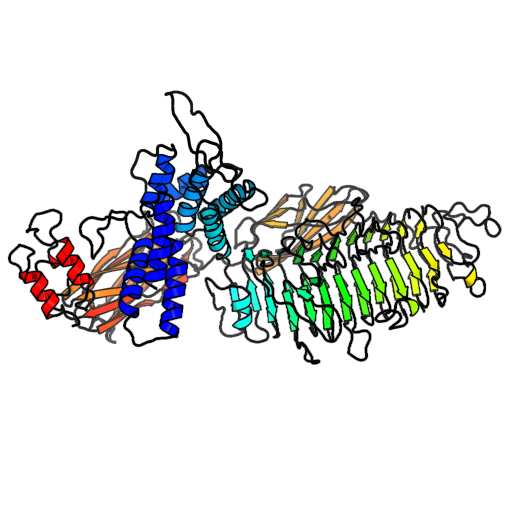P A 1 499 ? 18.678 -1.422 -17.086 1.00 97.62 499 ASP A N 1
ATOM 3831 C CA . ASP A 1 499 ? 20.073 -1.769 -16.817 1.00 97.62 499 ASP A CA 1
ATOM 3832 C C . ASP A 1 499 ? 20.208 -3.254 -16.465 1.00 97.62 499 ASP A C 1
ATOM 3834 O O . ASP A 1 499 ? 19.405 -3.788 -15.696 1.00 97.62 499 ASP A O 1
ATOM 3838 N N . VAL A 1 500 ? 21.213 -3.928 -17.029 1.00 97.62 500 VAL A N 1
ATOM 3839 C CA . VAL A 1 500 ? 21.633 -5.275 -16.621 1.00 97.62 500 VAL A CA 1
ATOM 3840 C C . VAL A 1 500 ? 23.136 -5.268 -16.393 1.00 97.62 500 VAL A C 1
ATOM 3842 O O . VAL A 1 500 ? 23.912 -5.113 -17.343 1.00 97.62 500 VAL A O 1
ATOM 3845 N N . SER A 1 501 ? 23.555 -5.482 -15.148 1.00 95.12 501 SER A N 1
ATOM 3846 C CA . SER A 1 501 ? 24.953 -5.292 -14.771 1.00 95.12 501 SER A CA 1
ATOM 3847 C C . SER A 1 501 ? 25.588 -6.443 -13.983 1.00 95.12 501 SER A C 1
ATOM 3849 O O . SER A 1 501 ? 24.915 -7.185 -13.267 1.00 95.12 501 SER A O 1
ATOM 3851 N N . ASN A 1 502 ? 26.913 -6.578 -14.142 1.00 93.44 502 ASN A N 1
ATOM 3852 C CA . ASN A 1 502 ? 27.803 -7.530 -13.451 1.00 93.44 502 ASN A CA 1
ATOM 3853 C C . ASN A 1 502 ? 27.464 -9.020 -13.681 1.00 93.44 502 ASN A C 1
ATOM 3855 O O . ASN A 1 502 ? 27.140 -9.381 -14.809 1.00 93.44 502 ASN A O 1
ATOM 3859 N N . ASP A 1 503 ? 27.584 -9.928 -12.697 1.00 93.56 503 ASP A N 1
ATOM 3860 C CA . ASP A 1 503 ? 27.401 -11.385 -12.895 1.00 93.56 503 ASP A CA 1
ATOM 3861 C C . ASP A 1 503 ? 25.922 -11.809 -13.036 1.00 93.56 503 ASP A C 1
ATOM 3863 O O . ASP A 1 503 ? 25.550 -12.938 -12.724 1.00 93.56 503 ASP A O 1
ATOM 3867 N N . ALA A 1 504 ? 25.069 -10.933 -13.575 1.00 95.25 504 ALA A N 1
ATOM 3868 C CA . ALA A 1 504 ? 23.688 -11.228 -13.935 1.00 95.25 504 ALA A CA 1
ATOM 3869 C C . ALA A 1 504 ? 23.600 -12.340 -14.998 1.00 95.25 504 ALA A C 1
ATOM 3871 O O . ALA A 1 504 ? 24.218 -12.269 -16.068 1.00 95.25 504 ALA A O 1
ATOM 3872 N N . ARG A 1 505 ? 22.794 -13.379 -14.744 1.00 96.00 505 ARG A N 1
ATOM 3873 C CA . ARG A 1 505 ? 22.692 -14.568 -15.609 1.00 96.00 505 ARG A CA 1
ATOM 3874 C C . ARG A 1 505 ? 21.266 -14.880 -16.033 1.00 96.00 505 ARG A C 1
ATOM 3876 O O . ARG A 1 505 ? 20.348 -14.877 -15.225 1.00 96.00 505 ARG A O 1
ATOM 3883 N N . ASN A 1 506 ? 21.079 -15.287 -17.287 1.00 97.31 506 ASN A N 1
ATOM 3884 C CA . ASN A 1 506 ? 19.772 -15.714 -17.803 1.00 97.31 506 ASN A CA 1
ATOM 3885 C C . ASN A 1 506 ? 18.683 -14.640 -17.592 1.00 97.31 506 ASN A C 1
ATOM 3887 O O . ASN A 1 506 ? 17.646 -14.884 -16.970 1.00 97.31 506 ASN A O 1
ATOM 3891 N N . VAL A 1 507 ? 18.950 -13.439 -18.107 1.00 98.50 507 VAL A N 1
ATOM 3892 C CA . VAL A 1 507 ? 18.013 -12.310 -18.094 1.00 98.50 507 VAL A CA 1
ATOM 3893 C C . VAL A 1 507 ? 17.315 -12.233 -19.449 1.00 98.50 507 VAL A C 1
ATOM 3895 O O . VAL A 1 507 ? 17.963 -12.187 -20.496 1.00 98.50 507 VAL A O 1
ATOM 3898 N N . THR A 1 508 ? 15.984 -12.221 -19.453 1.00 98.62 508 T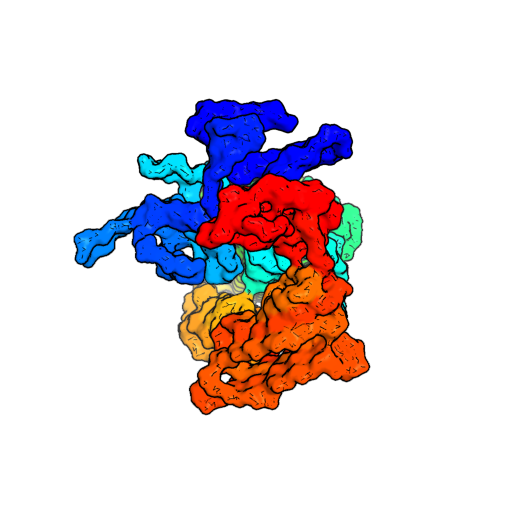HR A N 1
ATOM 3899 C CA . THR A 1 508 ? 15.178 -12.076 -20.673 1.00 98.62 508 THR A CA 1
ATOM 3900 C C . THR A 1 508 ? 14.386 -10.777 -20.635 1.00 98.62 508 THR A C 1
ATOM 3902 O O . THR A 1 508 ? 13.554 -10.582 -19.755 1.00 98.62 508 THR A O 1
ATOM 3905 N N . ILE A 1 509 ? 14.597 -9.920 -21.633 1.00 98.69 509 ILE A N 1
ATOM 3906 C CA . ILE A 1 509 ? 13.890 -8.651 -21.826 1.00 98.69 509 ILE A CA 1
ATOM 3907 C C . ILE A 1 509 ? 13.042 -8.775 -23.091 1.00 98.69 509 ILE A C 1
ATOM 3909 O O . ILE A 1 509 ? 13.579 -8.894 -24.199 1.00 98.69 509 ILE A O 1
ATOM 3913 N N . THR A 1 510 ? 11.716 -8.782 -22.960 1.00 97.06 510 THR A N 1
ATOM 3914 C CA . THR A 1 510 ? 10.836 -9.028 -24.109 1.00 97.06 510 THR A CA 1
ATOM 3915 C C . THR A 1 510 ? 9.485 -8.326 -24.050 1.00 97.06 510 THR A C 1
ATOM 3917 O O . THR A 1 510 ? 8.932 -8.132 -22.984 1.00 97.06 510 THR A O 1
ATOM 3920 N N . TYR A 1 511 ? 8.909 -7.947 -25.191 1.00 94.12 511 TYR A N 1
ATOM 3921 C CA . TYR A 1 511 ? 7.588 -7.299 -25.261 1.00 94.12 511 TYR A CA 1
ATOM 3922 C C . TYR A 1 511 ? 7.462 -5.960 -24.523 1.00 94.12 511 TYR A C 1
ATOM 3924 O O . TYR A 1 511 ? 6.341 -5.530 -24.261 1.00 94.12 511 TYR A O 1
ATOM 3932 N N . ASN A 1 512 ? 8.566 -5.296 -24.182 1.00 96.12 512 ASN A N 1
ATOM 3933 C CA . ASN A 1 512 ? 8.526 -3.999 -23.509 1.00 96.12 512 ASN A CA 1
ATOM 3934 C C . ASN A 1 512 ? 8.419 -2.851 -24.522 1.00 96.12 512 ASN A C 1
ATOM 3936 O O . ASN A 1 512 ? 8.927 -2.947 -25.645 1.00 96.12 512 ASN A O 1
ATOM 3940 N N . ASN A 1 513 ? 7.792 -1.755 -24.098 1.00 93.69 513 ASN A N 1
ATOM 3941 C CA . ASN A 1 513 ? 7.798 -0.474 -24.795 1.00 93.69 513 ASN A CA 1
ATOM 3942 C C . ASN A 1 513 ? 8.768 0.470 -24.080 1.00 93.69 513 ASN A C 1
ATOM 3944 O O . ASN A 1 513 ? 8.506 0.889 -22.956 1.00 93.69 513 ASN A O 1
ATOM 3948 N N . ILE A 1 514 ? 9.876 0.789 -24.741 1.00 96.69 514 ILE A N 1
ATOM 3949 C CA . ILE A 1 514 ? 10.968 1.622 -24.244 1.00 96.69 514 ILE A CA 1
ATOM 3950 C C . ILE A 1 514 ? 10.973 2.900 -25.075 1.00 96.69 514 ILE A C 1
ATOM 3952 O O . ILE A 1 514 ? 11.307 2.874 -26.261 1.00 96.69 514 ILE A O 1
ATOM 3956 N N . ILE A 1 515 ? 10.536 3.998 -24.462 1.00 94.12 515 ILE A N 1
ATOM 3957 C CA . ILE A 1 515 ? 10.142 5.211 -25.177 1.00 94.12 515 ILE A CA 1
ATOM 3958 C C . ILE A 1 515 ? 10.901 6.414 -24.620 1.00 94.12 515 ILE A C 1
ATOM 3960 O O . ILE A 1 515 ? 10.754 6.768 -23.449 1.00 94.12 515 ILE A O 1
ATOM 3964 N N . ASN A 1 516 ? 11.650 7.094 -25.487 1.00 93.81 516 ASN A N 1
ATOM 3965 C CA . ASN A 1 516 ? 12.338 8.353 -25.197 1.00 93.81 516 ASN A CA 1
ATOM 3966 C C . ASN A 1 516 ? 13.272 8.272 -23.976 1.00 93.81 516 ASN A C 1
ATOM 3968 O O . ASN A 1 516 ? 13.147 9.081 -23.059 1.00 93.81 516 ASN A O 1
ATOM 3972 N N . ALA A 1 517 ? 14.188 7.298 -23.946 1.00 96.06 517 ALA A N 1
ATOM 3973 C CA . ALA A 1 517 ? 15.271 7.317 -22.957 1.00 96.06 517 ALA A CA 1
ATOM 3974 C C . ALA A 1 517 ? 16.075 8.621 -23.087 1.00 96.06 517 ALA A C 1
ATOM 3976 O O . ALA A 1 517 ? 16.375 9.036 -24.211 1.00 96.06 517 ALA A O 1
ATOM 3977 N N . ILE A 1 518 ? 16.439 9.262 -21.972 1.00 95.31 518 ILE A N 1
ATOM 3978 C CA . ILE A 1 518 ? 17.266 10.481 -22.038 1.00 95.31 518 ILE A CA 1
ATOM 3979 C C . ILE A 1 518 ? 18.669 10.126 -22.539 1.00 95.31 518 ILE A C 1
ATOM 3981 O O . ILE A 1 518 ? 19.203 10.836 -23.390 1.00 95.31 518 ILE A O 1
ATOM 3985 N N . GLU A 1 519 ? 19.227 9.018 -22.053 1.00 96.19 519 GLU A N 1
ATOM 3986 C CA . GLU A 1 519 ? 20.481 8.435 -22.520 1.00 96.19 519 GLU A CA 1
ATOM 3987 C C . GLU A 1 519 ? 20.194 7.129 -23.271 1.00 96.19 519 GLU A C 1
ATOM 3989 O O . GLU A 1 519 ? 19.751 7.170 -24.426 1.00 96.19 519 GLU A O 1
ATOM 3994 N N . ASP A 1 520 ? 20.429 5.981 -22.636 1.00 97.62 520 ASP A N 1
ATOM 3995 C CA . ASP A 1 520 ? 20.367 4.677 -23.283 1.00 97.62 520 ASP A CA 1
ATOM 3996 C C . ASP A 1 520 ? 19.059 3.933 -22.979 1.00 97.62 520 ASP A C 1
ATOM 3998 O O . ASP A 1 520 ? 18.483 4.003 -21.890 1.00 97.62 520 ASP A O 1
ATOM 4002 N N . GLY A 1 521 ? 18.555 3.212 -23.982 1.00 98.00 521 GLY A N 1
ATOM 4003 C CA . GLY A 1 521 ? 17.372 2.369 -23.832 1.00 98.00 521 GLY A CA 1
ATOM 4004 C C . GLY A 1 521 ? 17.666 1.153 -22.957 1.00 98.00 521 GLY A C 1
ATOM 4005 O O . GLY A 1 521 ? 16.996 0.932 -21.956 1.00 98.00 521 GLY A O 1
ATOM 4006 N N . ILE A 1 522 ? 18.662 0.350 -23.320 1.00 98.50 522 ILE A N 1
ATOM 4007 C CA . ILE A 1 522 ? 19.066 -0.816 -22.529 1.00 98.50 522 ILE A CA 1
ATOM 4008 C C . ILE A 1 522 ? 20.587 -0.867 -22.434 1.00 98.50 522 ILE A C 1
ATOM 4010 O O . ILE A 1 522 ? 21.246 -0.910 -23.476 1.00 98.50 522 ILE A O 1
ATOM 4014 N N . ASP A 1 523 ? 21.107 -0.966 -21.214 1.00 97.44 523 ASP A N 1
ATOM 4015 C CA . ASP A 1 523 ? 22.539 -1.058 -20.930 1.00 97.44 523 ASP A CA 1
ATOM 4016 C C . ASP A 1 523 ? 22.934 -2.430 -20.397 1.00 97.44 523 ASP A C 1
ATOM 4018 O O . ASP A 1 523 ? 22.313 -2.962 -19.479 1.00 97.44 523 ASP A O 1
ATOM 4022 N N . ILE A 1 524 ? 23.994 -3.000 -20.983 1.00 97.06 524 ILE A N 1
ATOM 4023 C CA . ILE A 1 524 ? 24.590 -4.274 -20.567 1.00 97.06 524 ILE A CA 1
ATOM 4024 C C . ILE A 1 524 ? 26.081 -4.084 -20.287 1.00 97.06 524 ILE A C 1
ATOM 4026 O O . ILE A 1 524 ? 26.892 -3.905 -21.208 1.00 97.06 524 ILE A O 1
ATOM 4030 N N . TRP A 1 525 ? 26.476 -4.146 -19.020 1.00 94.81 525 TRP A N 1
ATOM 4031 C CA . TRP A 1 525 ? 27.831 -3.759 -18.626 1.00 94.81 525 TRP A CA 1
ATOM 4032 C C . TRP A 1 525 ? 28.268 -4.350 -17.292 1.00 94.81 525 TRP A C 1
ATOM 4034 O O . TRP A 1 525 ? 27.522 -5.058 -16.631 1.00 94.81 525 TRP A O 1
ATOM 4044 N N . SER A 1 526 ? 29.508 -4.061 -16.911 1.00 91.69 526 SER A N 1
ATOM 4045 C CA . SER A 1 526 ? 30.009 -4.339 -15.569 1.00 91.69 526 SER A CA 1
ATOM 4046 C C . SER A 1 526 ? 30.925 -3.233 -15.107 1.00 91.69 526 SER A C 1
ATOM 4048 O O . SER A 1 526 ? 31.531 -2.512 -15.905 1.00 91.69 526 SER A O 1
ATOM 4050 N N . TYR A 1 527 ? 31.091 -3.146 -13.797 1.00 88.81 527 TYR A N 1
ATOM 4051 C CA . TYR A 1 527 ? 31.978 -2.188 -13.163 1.00 88.81 527 TYR A CA 1
ATOM 4052 C C . TYR A 1 527 ? 32.835 -2.854 -12.083 1.00 88.81 527 TYR A C 1
ATOM 4054 O O . TYR A 1 527 ? 32.773 -4.056 -11.856 1.00 88.81 527 TYR A O 1
ATOM 4062 N N . PHE A 1 528 ? 33.783 -2.098 -11.522 1.00 82.50 528 PHE A N 1
ATOM 4063 C CA . PHE A 1 528 ? 34.817 -2.596 -10.594 1.00 82.50 528 PHE A CA 1
ATOM 4064 C C . PHE A 1 528 ? 35.640 -3.813 -11.067 1.00 82.50 528 PHE A C 1
ATOM 4066 O O . PHE A 1 528 ? 36.361 -4.414 -10.272 1.00 82.50 528 PHE A O 1
ATOM 4073 N N . GLY A 1 529 ? 35.637 -4.112 -12.370 1.00 76.31 529 GLY A N 1
ATOM 4074 C CA . GLY A 1 529 ? 36.358 -5.254 -12.935 1.00 76.31 529 GLY A CA 1
ATOM 4075 C C . GLY A 1 529 ? 35.711 -6.603 -12.619 1.00 76.31 529 GLY A C 1
ATOM 4076 O O . GLY A 1 529 ? 36.424 -7.609 -12.619 1.00 76.31 529 GLY A O 1
ATOM 4077 N N . ASP A 1 530 ? 34.410 -6.603 -12.329 1.00 85.12 530 ASP A N 1
ATOM 4078 C CA . ASP A 1 530 ? 33.639 -7.808 -12.055 1.00 85.12 530 ASP A CA 1
ATOM 4079 C C . ASP A 1 530 ? 33.315 -8.621 -13.324 1.00 85.12 530 ASP A C 1
ATOM 4081 O O . ASP A 1 530 ? 33.684 -8.251 -14.447 1.00 85.12 530 ASP A O 1
ATOM 4085 N N . VAL A 1 531 ? 32.664 -9.770 -13.139 1.00 89.56 531 VAL A N 1
ATOM 4086 C CA . VAL A 1 531 ? 32.142 -10.632 -14.202 1.00 89.56 531 VAL A CA 1
ATOM 4087 C C . VAL A 1 531 ? 31.078 -9.883 -15.009 1.00 89.56 531 VAL A C 1
ATOM 4089 O O . VAL A 1 531 ? 30.393 -9.006 -14.497 1.00 89.56 531 VAL A O 1
ATOM 4092 N N . TYR A 1 532 ? 30.981 -10.197 -16.302 1.00 92.25 532 TYR A N 1
ATOM 4093 C CA . TYR A 1 532 ? 30.002 -9.596 -17.211 1.00 92.25 532 TYR A CA 1
ATOM 4094 C C . TYR A 1 532 ? 28.722 -10.416 -17.325 1.00 92.25 532 TYR A C 1
ATOM 4096 O O . TYR A 1 532 ? 28.812 -11.645 -17.221 1.00 92.25 532 TYR A O 1
ATOM 4104 N N . PRO A 1 533 ? 27.572 -9.775 -17.634 1.00 95.06 533 PRO A N 1
ATOM 4105 C CA . PRO A 1 533 ? 26.310 -10.485 -17.744 1.00 95.06 533 PRO A CA 1
ATOM 4106 C C . PRO A 1 533 ? 26.377 -11.619 -18.768 1.00 95.06 533 PRO A C 1
ATOM 4108 O O . PRO A 1 533 ? 26.990 -11.491 -19.833 1.00 95.06 533 PRO A O 1
ATOM 4111 N N . THR A 1 534 ? 25.723 -12.743 -18.471 1.00 93.62 534 THR A N 1
ATOM 4112 C CA . THR A 1 534 ? 25.704 -13.926 -19.345 1.00 93.62 534 THR A CA 1
ATOM 4113 C C . THR A 1 534 ? 24.288 -14.398 -19.661 1.00 93.62 534 THR A C 1
ATOM 4115 O O . THR A 1 534 ? 23.378 -14.323 -18.843 1.00 93.62 534 THR A O 1
ATOM 4118 N N . ASP A 1 535 ? 24.092 -14.920 -20.875 1.00 94.56 535 ASP A N 1
ATOM 4119 C CA . ASP A 1 535 ? 22.783 -15.387 -21.365 1.00 94.56 535 ASP A CA 1
ATOM 4120 C C . ASP A 1 535 ? 21.671 -14.319 -21.294 1.00 94.56 535 ASP A C 1
ATOM 4122 O O . ASP A 1 535 ? 20.516 -14.616 -20.988 1.00 94.56 535 ASP A O 1
ATOM 4126 N N . VAL A 1 536 ? 22.024 -13.066 -21.600 1.00 97.06 536 VAL A N 1
ATOM 4127 C CA . VAL A 1 536 ? 21.058 -11.972 -21.750 1.00 97.06 536 VAL A CA 1
ATOM 4128 C C . VAL A 1 536 ? 20.406 -12.039 -23.134 1.00 97.06 536 VAL A C 1
ATOM 4130 O O . VAL A 1 536 ? 21.097 -12.042 -24.159 1.00 97.06 536 VAL A O 1
ATOM 4133 N N . LYS A 1 537 ? 19.071 -12.086 -23.170 1.00 97.56 537 LYS A N 1
ATOM 4134 C CA . LYS A 1 537 ? 18.263 -12.108 -24.400 1.00 97.56 537 LYS A CA 1
ATOM 4135 C C . LYS A 1 537 ? 17.333 -10.908 -24.445 1.00 97.56 537 LYS A C 1
ATOM 4137 O O . LYS A 1 537 ? 16.511 -10.734 -23.550 1.00 97.56 537 LYS A O 1
ATOM 4142 N N . ILE A 1 538 ? 17.409 -10.130 -25.519 1.00 98.25 538 ILE A N 1
ATOM 4143 C CA . ILE A 1 538 ? 16.595 -8.927 -25.705 1.00 98.25 538 ILE A CA 1
ATOM 4144 C C . ILE A 1 538 ? 15.807 -9.093 -26.997 1.00 98.25 538 ILE A C 1
ATOM 4146 O O . ILE A 1 538 ? 16.323 -8.788 -28.063 1.00 98.25 538 ILE A O 1
ATOM 4150 N N . HIS A 1 539 ? 14.576 -9.598 -26.950 1.00 96.31 539 HIS A N 1
ATOM 4151 C CA . HIS A 1 539 ? 13.795 -9.899 -28.162 1.00 96.31 539 HIS A CA 1
ATOM 4152 C C . HIS A 1 539 ? 12.411 -9.276 -28.104 1.00 96.31 539 HIS A C 1
ATOM 4154 O O . HIS A 1 539 ? 11.792 -9.260 -27.049 1.00 96.31 539 HIS A O 1
ATOM 4160 N N . TYR A 1 540 ? 11.849 -8.901 -29.252 1.00 95.88 540 TYR A N 1
ATOM 4161 C CA . TYR A 1 540 ? 10.445 -8.492 -29.364 1.00 95.88 540 TYR A CA 1
ATOM 4162 C C . TYR A 1 540 ? 10.083 -7.242 -28.553 1.00 95.88 540 TYR A C 1
ATOM 4164 O O . TYR A 1 540 ? 8.949 -7.125 -28.109 1.00 95.88 540 TYR A O 1
ATOM 4172 N N . ASN A 1 541 ? 11.026 -6.322 -28.353 1.00 96.81 541 ASN A N 1
ATOM 4173 C CA . ASN A 1 541 ? 10.775 -5.032 -27.711 1.00 96.81 541 ASN A CA 1
ATOM 4174 C C . ASN A 1 541 ? 10.576 -3.928 -28.756 1.00 96.81 541 ASN A C 1
ATOM 4176 O O . ASN A 1 541 ? 11.103 -4.005 -29.874 1.00 96.81 541 ASN A O 1
ATOM 4180 N N . ASN A 1 542 ? 9.853 -2.884 -28.360 1.00 95.62 542 ASN A N 1
ATOM 4181 C CA . ASN A 1 542 ? 9.766 -1.623 -29.081 1.00 95.62 542 ASN A CA 1
ATOM 4182 C C . ASN A 1 542 ? 10.702 -0.621 -28.413 1.00 95.62 542 ASN A C 1
ATOM 4184 O O . ASN A 1 542 ? 10.439 -0.205 -27.291 1.00 95.62 542 ASN A O 1
ATOM 4188 N N . ILE A 1 543 ? 11.784 -0.263 -29.097 1.00 96.94 543 ILE A N 1
ATOM 4189 C CA . ILE A 1 543 ? 12.802 0.675 -28.622 1.00 96.94 543 ILE A CA 1
ATOM 4190 C C . ILE A 1 543 ? 12.757 1.881 -29.548 1.00 96.94 543 ILE A C 1
ATOM 4192 O O . ILE A 1 543 ? 12.970 1.726 -30.754 1.00 96.94 543 ILE A O 1
ATOM 4196 N N . GLU A 1 544 ? 12.411 3.051 -29.022 1.00 94.44 544 GLU A N 1
ATOM 4197 C CA . GLU A 1 544 ? 12.353 4.266 -29.828 1.00 94.44 544 GLU A CA 1
ATOM 4198 C C . GLU A 1 544 ? 12.692 5.541 -29.057 1.00 94.44 544 GLU A C 1
ATOM 4200 O O . GLU A 1 544 ? 12.205 5.786 -27.953 1.00 94.44 544 GLU A O 1
ATOM 4205 N N . GLY A 1 545 ? 13.460 6.414 -29.712 1.00 93.69 545 GLY A N 1
ATOM 4206 C CA . GLY A 1 545 ? 13.695 7.774 -29.250 1.00 93.69 545 GLY A CA 1
ATOM 4207 C C . GLY A 1 545 ? 14.780 7.898 -28.185 1.00 93.69 545 GLY A C 1
ATOM 4208 O O . GLY A 1 545 ? 14.829 8.939 -27.533 1.00 93.69 545 GLY A O 1
ATOM 4209 N N . SER A 1 546 ? 15.636 6.889 -28.000 1.00 96.31 546 SER A N 1
ATOM 4210 C CA . SER A 1 546 ? 16.773 6.991 -27.078 1.00 96.31 546 SER A CA 1
ATOM 4211 C C . SER A 1 546 ? 17.761 8.085 -27.499 1.00 96.31 546 SER A C 1
ATOM 4213 O O . SER A 1 546 ? 18.076 8.239 -28.684 1.00 96.31 546 SER A O 1
ATOM 4215 N N . GLY A 1 547 ? 18.273 8.840 -26.525 1.00 95.62 547 GLY A N 1
ATOM 4216 C CA . GLY A 1 547 ? 19.211 9.940 -26.755 1.00 95.62 547 GLY A CA 1
ATOM 4217 C C . GLY A 1 547 ? 20.592 9.495 -27.245 1.00 95.62 547 GLY A C 1
ATOM 4218 O O . GLY A 1 547 ? 21.152 10.132 -28.145 1.00 95.62 547 GLY A O 1
ATOM 4219 N N . SER A 1 548 ? 21.114 8.395 -26.697 1.00 96.06 548 SER A N 1
ATOM 4220 C CA . SER A 1 548 ? 22.461 7.879 -26.970 1.00 96.06 548 SER A CA 1
ATOM 4221 C C . SER A 1 548 ? 22.414 6.579 -27.786 1.00 96.06 548 SER A C 1
ATOM 4223 O O . SER A 1 548 ? 22.677 6.603 -28.998 1.00 96.06 548 SER A O 1
ATOM 4225 N N . TYR A 1 549 ? 22.020 5.460 -27.182 1.00 98.06 549 TYR A N 1
ATOM 4226 C CA . TYR A 1 549 ? 21.826 4.163 -27.830 1.00 98.06 549 TYR A CA 1
ATOM 4227 C C . TYR A 1 549 ? 20.448 3.580 -27.509 1.00 98.06 549 TYR A C 1
ATOM 4229 O O . TYR A 1 549 ? 19.925 3.702 -26.409 1.00 98.06 549 TYR A O 1
ATOM 4237 N N . GLY A 1 550 ? 19.853 2.881 -28.474 1.00 97.75 550 GLY A N 1
ATOM 4238 C CA . GLY A 1 550 ? 18.711 2.013 -28.197 1.00 97.75 550 GLY A CA 1
ATOM 4239 C C . GLY A 1 550 ? 19.137 0.843 -27.313 1.00 97.75 550 GLY A C 1
ATOM 4240 O O . GLY A 1 550 ? 18.449 0.515 -26.353 1.00 97.75 550 GLY A O 1
ATOM 4241 N N . ILE A 1 551 ? 20.298 0.250 -27.619 1.00 98.25 551 ILE A N 1
ATOM 4242 C CA . ILE A 1 551 ? 20.974 -0.724 -26.756 1.00 98.25 551 ILE A CA 1
ATOM 4243 C C . ILE A 1 551 ? 22.480 -0.470 -26.792 1.00 98.25 551 ILE A C 1
ATOM 4245 O O . ILE A 1 551 ? 23.085 -0.461 -27.874 1.00 98.25 551 ILE A O 1
ATOM 4249 N N . TRP A 1 552 ? 23.087 -0.340 -25.619 1.00 97.81 552 TRP A N 1
ATOM 4250 C CA . TRP A 1 552 ? 24.529 -0.292 -25.451 1.00 97.81 552 TRP A CA 1
ATOM 4251 C C . TRP A 1 552 ? 25.029 -1.512 -24.666 1.00 97.81 552 TRP A C 1
ATOM 4253 O O . TRP A 1 552 ? 24.421 -1.988 -23.714 1.00 97.81 552 TRP A O 1
ATOM 4263 N N . ALA A 1 553 ? 26.158 -2.056 -25.114 1.00 96.19 553 ALA A N 1
ATOM 4264 C CA . ALA A 1 553 ? 26.877 -3.116 -24.420 1.00 96.19 553 ALA A CA 1
ATOM 4265 C C . ALA A 1 553 ? 28.385 -2.867 -24.438 1.00 96.19 553 ALA A C 1
ATOM 4267 O O . ALA A 1 553 ? 28.945 -2.482 -25.479 1.00 96.19 553 ALA A O 1
ATOM 4268 N N . SER A 1 554 ? 29.020 -3.157 -23.301 1.00 93.50 554 SER A N 1
ATOM 4269 C CA . SER A 1 554 ? 30.451 -2.950 -23.062 1.00 93.50 554 SER A CA 1
ATOM 4270 C C . SER A 1 554 ? 31.353 -3.694 -24.054 1.00 93.50 554 SER A C 1
ATOM 4272 O O . SER A 1 554 ? 31.020 -4.780 -24.532 1.00 93.50 554 SER A O 1
ATOM 4274 N N . GLU A 1 555 ? 32.533 -3.139 -24.347 1.00 89.88 555 GLU A N 1
ATOM 4275 C CA . GLU A 1 555 ? 33.512 -3.721 -25.286 1.00 89.88 555 GLU A CA 1
ATOM 4276 C C . GLU A 1 555 ? 34.079 -5.069 -24.825 1.00 89.88 555 GLU A C 1
ATOM 4278 O O . GLU A 1 555 ? 34.459 -5.915 -25.638 1.00 89.88 555 GLU A O 1
ATOM 4283 N N . GLU A 1 556 ? 34.094 -5.322 -23.523 1.00 85.69 556 GLU A N 1
ATOM 4284 C CA . GLU A 1 556 ? 34.560 -6.572 -22.935 1.00 85.69 556 GLU A CA 1
ATOM 4285 C C . GLU A 1 556 ? 33.645 -7.768 -23.254 1.00 85.69 556 GLU A C 1
ATOM 4287 O O . GLU A 1 556 ? 34.101 -8.914 -23.208 1.00 85.69 556 GLU A O 1
ATOM 4292 N N . LEU A 1 557 ? 32.397 -7.518 -23.675 1.00 85.81 557 LEU A N 1
ATOM 4293 C CA . LEU A 1 557 ? 31.450 -8.537 -24.141 1.00 85.81 557 LEU A CA 1
ATOM 4294 C C . LEU A 1 557 ? 31.703 -8.988 -25.591 1.00 85.81 557 LEU A C 1
ATOM 4296 O O . LEU A 1 557 ? 31.027 -9.892 -26.078 1.00 85.81 557 LEU A O 1
ATOM 4300 N N . ALA A 1 558 ? 32.712 -8.453 -26.291 1.00 77.25 558 ALA A N 1
ATOM 4301 C CA . ALA A 1 558 ? 32.990 -8.772 -27.700 1.00 77.25 558 ALA A CA 1
ATOM 4302 C C . ALA A 1 558 ? 33.166 -10.276 -28.007 1.00 77.25 558 ALA A C 1
ATOM 4304 O O . ALA A 1 558 ? 32.963 -10.717 -29.140 1.00 77.25 558 ALA A O 1
ATOM 4305 N N . ALA A 1 559 ? 33.564 -11.086 -27.018 1.00 78.00 559 ALA A N 1
ATOM 4306 C CA . ALA A 1 559 ? 33.704 -12.536 -27.177 1.00 78.00 559 ALA A CA 1
ATOM 4307 C C . ALA A 1 559 ? 32.357 -13.287 -27.198 1.00 78.00 559 ALA A C 1
ATOM 4309 O O . ALA A 1 559 ? 32.305 -14.418 -27.691 1.00 78.00 559 ALA A O 1
ATOM 4310 N N . GLN A 1 560 ? 31.297 -12.681 -26.661 1.00 84.69 560 GLN A N 1
ATOM 4311 C CA . GLN A 1 560 ? 29.934 -13.208 -26.593 1.00 84.69 560 GLN A CA 1
ATOM 4312 C C . GLN A 1 560 ? 28.936 -12.049 -26.772 1.00 84.69 560 GLN A C 1
ATOM 4314 O O . GLN A 1 560 ? 28.409 -11.548 -25.781 1.00 84.69 560 GLN A O 1
ATOM 4319 N N . PRO A 1 561 ? 28.689 -11.602 -28.020 1.00 88.12 561 PRO A N 1
ATOM 4320 C CA . PRO A 1 561 ? 27.753 -10.514 -28.285 1.00 88.12 561 PRO A CA 1
ATOM 4321 C C . PRO A 1 561 ? 26.363 -10.788 -27.703 1.00 88.12 561 PRO A C 1
ATOM 4323 O O . PRO A 1 561 ? 25.890 -11.929 -27.737 1.00 88.12 561 PRO A O 1
ATOM 4326 N N . VAL A 1 562 ? 25.698 -9.737 -27.225 1.00 95.00 562 VAL A N 1
ATOM 4327 C CA . VAL A 1 562 ? 24.344 -9.821 -26.662 1.00 95.00 562 VAL A CA 1
ATOM 4328 C C . VAL A 1 562 ? 23.342 -10.103 -27.782 1.00 95.00 562 VAL A C 1
ATOM 4330 O O . VAL A 1 562 ? 23.347 -9.433 -28.818 1.00 95.00 562 VAL A O 1
ATOM 4333 N N . ASP A 1 563 ? 22.471 -11.096 -27.589 1.00 95.81 563 ASP A N 1
ATOM 4334 C CA . ASP A 1 563 ? 21.442 -11.463 -28.566 1.00 95.81 563 ASP A CA 1
ATOM 4335 C C . ASP A 1 563 ? 20.255 -10.492 -28.479 1.00 95.81 563 ASP A C 1
ATOM 4337 O O . ASP A 1 563 ? 19.359 -10.662 -27.649 1.00 95.81 563 ASP A O 1
ATOM 4341 N N . ALA A 1 564 ? 20.246 -9.487 -29.361 1.00 97.12 564 ALA A N 1
ATOM 4342 C CA . ALA A 1 564 ? 19.225 -8.443 -29.439 1.00 97.12 564 ALA A CA 1
ATOM 4343 C C . ALA A 1 564 ? 18.424 -8.476 -30.754 1.00 97.12 564 ALA A C 1
ATOM 4345 O O . ALA A 1 564 ? 18.037 -7.445 -31.324 1.00 97.12 564 ALA A O 1
ATOM 4346 N N . ARG A 1 565 ? 18.205 -9.675 -31.294 1.00 95.75 565 ARG A N 1
ATOM 4347 C CA . ARG A 1 565 ? 17.471 -9.866 -32.550 1.00 95.75 565 ARG A CA 1
ATOM 4348 C C . ARG A 1 565 ? 15.972 -9.656 -32.349 1.00 95.75 565 ARG A C 1
ATOM 4350 O O . ARG A 1 565 ? 15.451 -9.733 -31.245 1.00 95.75 565 ARG A O 1
ATOM 4357 N N . PHE A 1 566 ? 15.247 -9.435 -33.442 1.00 95.94 566 PHE A N 1
ATOM 4358 C CA . PHE A 1 566 ? 13.786 -9.309 -33.410 1.00 95.94 566 PHE A CA 1
ATOM 4359 C C . PHE A 1 566 ? 13.254 -8.156 -32.543 1.00 95.94 566 PHE A C 1
ATOM 4361 O O . PHE A 1 566 ? 12.151 -8.264 -32.022 1.00 95.94 566 PHE A O 1
ATOM 4368 N N . ASN A 1 567 ? 13.983 -7.043 -32.421 1.00 97.25 567 ASN A N 1
ATOM 4369 C CA . ASN A 1 567 ? 13.457 -5.798 -31.844 1.00 97.25 567 ASN A CA 1
ATOM 4370 C C . ASN A 1 567 ? 13.032 -4.804 -32.929 1.00 97.25 567 ASN A C 1
ATOM 4372 O O . ASN A 1 567 ? 13.531 -4.842 -34.062 1.00 97.25 567 ASN A O 1
ATOM 4376 N N . TRP A 1 568 ? 12.105 -3.919 -32.572 1.00 96.75 568 TRP A N 1
ATOM 4377 C CA . TRP A 1 568 ? 11.802 -2.695 -33.300 1.00 96.75 568 TRP A CA 1
ATOM 4378 C C . TRP A 1 568 ? 12.655 -1.559 -32.741 1.00 96.75 568 TRP A C 1
ATOM 4380 O O . TRP A 1 568 ? 12.788 -1.433 -31.531 1.00 96.75 568 TRP A O 1
ATOM 4390 N N . TRP A 1 569 ? 13.210 -0.741 -33.632 1.00 96.50 569 TRP A N 1
ATOM 4391 C CA . TRP A 1 569 ? 14.215 0.276 -33.298 1.00 96.50 569 TRP A CA 1
ATOM 4392 C C . TRP A 1 569 ? 13.725 1.704 -33.576 1.00 96.50 569 TRP A C 1
ATOM 4394 O O . TRP A 1 569 ? 14.519 2.571 -33.912 1.00 96.50 569 TRP A O 1
ATOM 4404 N N . GLY A 1 570 ? 12.410 1.932 -33.628 1.00 93.44 570 GLY A N 1
ATOM 4405 C CA . GLY A 1 570 ? 11.833 3.223 -34.031 1.00 93.44 570 GLY A CA 1
ATOM 4406 C C . GLY A 1 570 ? 11.810 3.460 -35.550 1.00 93.44 570 GLY A C 1
ATOM 4407 O O . GLY A 1 570 ? 11.197 4.412 -36.033 1.00 93.44 570 GLY A O 1
ATOM 4408 N N . SER A 1 571 ? 12.430 2.582 -36.350 1.00 95.00 571 SER A N 1
ATOM 4409 C CA . SER A 1 571 ? 12.446 2.684 -37.815 1.00 95.00 571 SER A CA 1
ATOM 4410 C C . SER A 1 571 ? 12.466 1.329 -38.519 1.00 95.00 571 SER A C 1
ATOM 4412 O O . SER A 1 571 ? 13.214 0.421 -38.160 1.00 95.00 571 SER A O 1
ATOM 4414 N N . ALA A 1 572 ? 11.748 1.240 -39.645 1.00 94.69 572 ALA A N 1
ATOM 4415 C CA . ALA A 1 572 ? 11.746 0.067 -40.525 1.00 94.69 572 ALA A CA 1
ATOM 4416 C C . ALA A 1 572 ? 13.107 -0.206 -41.185 1.00 94.69 572 ALA A C 1
ATOM 4418 O O . ALA A 1 572 ? 13.340 -1.301 -41.698 1.00 94.69 572 ALA A O 1
ATOM 4419 N N . THR A 1 573 ? 14.015 0.776 -41.181 1.00 96.44 573 THR A N 1
ATOM 4420 C CA . THR A 1 573 ? 15.403 0.595 -41.632 1.00 96.44 573 THR A CA 1
ATOM 4421 C C . THR A 1 573 ? 16.316 -0.015 -40.564 1.00 96.44 573 THR A C 1
ATOM 4423 O O . THR A 1 573 ? 17.486 -0.250 -40.858 1.00 96.44 573 THR A O 1
ATOM 4426 N N . GLY A 1 574 ? 15.794 -0.306 -39.368 1.00 96.56 574 GLY A N 1
ATOM 4427 C CA . GLY A 1 574 ? 16.558 -0.866 -38.256 1.00 96.56 574 GLY A CA 1
ATOM 4428 C C . GLY A 1 574 ? 17.427 0.168 -37.532 1.00 96.56 574 GLY A C 1
ATOM 4429 O O . GLY A 1 574 ? 17.352 1.366 -37.851 1.00 96.56 574 GLY A O 1
ATOM 4430 N N . PRO A 1 575 ? 18.254 -0.299 -36.580 1.00 98.00 575 PRO A N 1
ATOM 4431 C CA . PRO A 1 575 ? 19.098 0.563 -35.768 1.00 98.00 575 PRO A CA 1
ATOM 4432 C C . PRO A 1 575 ? 20.240 1.131 -36.598 1.00 98.00 575 PRO A C 1
ATOM 4434 O O . PRO A 1 575 ? 20.696 0.493 -37.553 1.00 98.00 575 PRO A O 1
ATOM 4437 N N . TYR A 1 576 ? 20.728 2.314 -36.248 1.00 98.12 576 TYR A N 1
ATOM 4438 C CA . TYR A 1 576 ? 21.949 2.827 -36.857 1.00 98.12 576 TYR A CA 1
ATOM 4439 C C . TYR A 1 576 ? 23.188 2.146 -36.256 1.00 98.12 576 TYR A C 1
ATOM 4441 O O . TYR A 1 576 ? 23.344 2.060 -35.040 1.00 98.12 576 TYR A O 1
ATOM 4449 N N . HIS A 1 577 ? 24.100 1.701 -37.124 1.00 97.56 577 HIS A N 1
ATOM 4450 C CA . HIS A 1 577 ? 25.435 1.250 -36.730 1.00 97.56 577 HIS A CA 1
ATOM 4451 C C . HIS A 1 577 ? 26.452 1.633 -37.815 1.00 97.56 577 HIS A C 1
ATOM 4453 O O . HIS A 1 577 ? 26.237 1.295 -38.981 1.00 97.56 577 HIS A O 1
ATOM 4459 N N . PRO A 1 578 ? 27.601 2.251 -37.483 1.00 95.81 578 PRO A N 1
ATOM 4460 C CA . PRO A 1 578 ? 28.496 2.876 -38.466 1.00 95.81 578 PRO A CA 1
ATOM 4461 C C . PRO A 1 578 ? 29.051 1.927 -39.541 1.00 95.81 578 PRO A C 1
ATOM 4463 O O . PRO A 1 578 ? 29.349 2.360 -40.651 1.00 95.81 578 PRO A O 1
ATOM 4466 N N . THR A 1 579 ? 29.229 0.642 -39.222 1.00 94.88 579 THR A N 1
ATOM 4467 C CA . THR A 1 579 ? 29.789 -0.366 -40.146 1.00 94.88 579 THR A CA 1
ATOM 4468 C C . THR A 1 579 ? 28.816 -1.476 -40.554 1.00 94.88 579 THR A C 1
ATOM 4470 O O . THR A 1 579 ? 28.947 -2.017 -41.652 1.00 94.88 579 THR A O 1
ATOM 4473 N N . LEU A 1 580 ? 27.858 -1.828 -39.693 1.00 95.50 580 LEU A N 1
ATOM 4474 C CA . LEU A 1 580 ? 26.928 -2.938 -39.890 1.00 95.50 580 LEU A CA 1
ATOM 4475 C C . LEU A 1 580 ? 25.580 -2.477 -40.477 1.00 95.50 580 LEU A C 1
ATOM 4477 O O . LEU A 1 580 ? 24.953 -3.256 -41.190 1.00 95.50 580 LEU A O 1
ATOM 4481 N N . ASN A 1 581 ? 25.152 -1.225 -40.246 1.00 96.88 581 ASN A N 1
ATOM 4482 C CA . ASN A 1 581 ? 23.916 -0.652 -40.798 1.00 96.88 581 ASN A CA 1
ATOM 4483 C C . ASN A 1 581 ? 23.966 0.894 -40.878 1.00 96.88 581 ASN A C 1
ATOM 4485 O O . ASN A 1 581 ? 23.258 1.598 -40.157 1.00 96.88 581 ASN A O 1
ATOM 4489 N N . ASP A 1 582 ? 24.809 1.439 -41.759 1.00 96.31 582 ASP A N 1
ATOM 4490 C CA . ASP A 1 582 ? 25.100 2.884 -41.865 1.00 96.31 582 ASP A CA 1
ATOM 4491 C C . ASP A 1 582 ? 23.950 3.742 -42.435 1.00 96.31 582 ASP A C 1
ATOM 4493 O O . ASP A 1 582 ? 24.006 4.972 -42.420 1.00 96.31 582 ASP A O 1
ATOM 4497 N N . TYR A 1 583 ? 22.892 3.099 -42.931 1.00 96.06 583 TYR A N 1
ATOM 4498 C CA . TYR A 1 583 ? 21.659 3.724 -43.418 1.00 96.06 583 TYR A CA 1
ATOM 4499 C C . TYR A 1 583 ? 20.465 3.518 -42.469 1.00 96.06 583 TYR A C 1
ATOM 4501 O O . TYR A 1 583 ? 19.349 3.961 -42.782 1.00 96.06 583 TYR A O 1
ATOM 4509 N N . GLY A 1 584 ? 20.680 2.836 -41.337 1.00 96.81 584 GLY A N 1
ATOM 4510 C CA . GLY A 1 584 ? 19.715 2.725 -40.248 1.00 96.81 584 GLY A CA 1
ATOM 4511 C C . GLY A 1 584 ? 19.277 4.111 -39.776 1.00 96.81 584 GLY A C 1
ATOM 4512 O O . GLY A 1 584 ? 20.056 5.061 -39.789 1.00 96.81 584 GLY A O 1
ATOM 4513 N N . LYS A 1 585 ? 17.993 4.248 -39.445 1.00 97.00 585 LYS A N 1
ATOM 4514 C CA . LYS A 1 585 ? 17.402 5.509 -38.950 1.00 97.00 585 LYS A CA 1
ATOM 4515 C C . LYS A 1 585 ? 16.744 5.348 -37.585 1.00 97.00 585 LYS A C 1
ATOM 4517 O O . LYS A 1 585 ? 16.156 6.305 -37.099 1.00 97.00 585 LYS A O 1
ATOM 4522 N N . GLY A 1 586 ? 16.740 4.125 -37.072 1.00 96.81 586 GLY A N 1
ATOM 4523 C CA . GLY A 1 586 ? 16.322 3.839 -35.719 1.00 96.81 586 GLY A CA 1
ATOM 4524 C C . GLY A 1 586 ? 17.425 4.157 -34.724 1.00 96.81 586 GLY A C 1
ATOM 4525 O O . GLY A 1 586 ? 18.506 4.602 -35.122 1.00 96.81 586 GLY A O 1
ATOM 4526 N N . ASP A 1 587 ? 17.149 3.872 -33.461 1.00 97.12 587 ASP A N 1
ATOM 4527 C CA . ASP A 1 587 ? 18.072 4.122 -32.358 1.00 97.12 587 ASP A CA 1
ATOM 4528 C C . ASP A 1 587 ? 19.410 3.392 -32.559 1.00 97.12 587 ASP A C 1
ATOM 4530 O O . ASP A 1 587 ? 19.492 2.357 -33.231 1.00 97.12 587 ASP A O 1
ATOM 4534 N N . ASN A 1 588 ? 20.487 3.963 -32.018 1.00 97.81 588 ASN A N 1
ATOM 4535 C CA . ASN A 1 588 ? 21.840 3.454 -32.242 1.00 97.81 588 ASN A CA 1
ATOM 4536 C C . ASN A 1 588 ? 22.076 2.129 -31.499 1.00 97.81 588 ASN A C 1
ATOM 4538 O O . ASN A 1 588 ? 21.467 1.869 -30.464 1.00 97.81 588 ASN A O 1
ATOM 4542 N N . VAL A 1 589 ? 23.023 1.325 -31.980 1.00 97.31 589 VAL A N 1
ATOM 4543 C CA . VAL A 1 589 ? 23.522 0.132 -31.269 1.00 97.31 589 VAL A CA 1
ATOM 4544 C C . VAL A 1 589 ? 25.044 0.128 -31.190 1.00 97.31 589 VAL A C 1
ATOM 4546 O O . VAL A 1 589 ? 25.705 0.605 -32.118 1.00 97.31 589 VAL A O 1
ATOM 4549 N N . SER A 1 590 ? 25.599 -0.400 -30.094 1.00 96.31 590 SER A N 1
ATOM 4550 C CA . SER A 1 590 ? 27.052 -0.579 -29.937 1.00 96.31 590 SER A CA 1
ATOM 4551 C C . SER A 1 590 ? 27.585 -1.807 -30.704 1.00 96.31 590 SER A C 1
ATOM 4553 O O . SER A 1 590 ? 26.815 -2.635 -31.198 1.00 96.31 590 SER A O 1
ATOM 4555 N N . ASP A 1 591 ? 28.916 -1.936 -30.803 1.00 94.00 591 ASP A N 1
ATOM 4556 C CA . ASP A 1 591 ? 29.596 -2.981 -31.593 1.00 94.00 591 ASP A CA 1
ATOM 4557 C C . ASP A 1 591 ? 29.339 -4.425 -31.092 1.00 94.00 591 ASP A C 1
ATOM 4559 O O . ASP A 1 591 ? 29.534 -5.383 -31.844 1.00 94.00 591 ASP A O 1
ATOM 4563 N N . ASN A 1 592 ? 28.899 -4.607 -29.839 1.00 93.50 592 ASN A N 1
ATOM 4564 C CA . ASN A 1 592 ? 28.793 -5.921 -29.176 1.00 93.50 592 ASN A CA 1
ATOM 4565 C C . ASN A 1 592 ? 27.362 -6.471 -29.131 1.00 93.50 592 ASN A C 1
ATOM 4567 O O . ASN A 1 592 ? 27.041 -7.328 -28.306 1.00 93.50 592 ASN A O 1
ATOM 4571 N N . ILE A 1 593 ? 26.509 -5.992 -30.035 1.00 96.00 593 ILE A N 1
ATOM 4572 C CA . ILE A 1 593 ? 25.098 -6.361 -30.138 1.00 96.00 593 ILE A CA 1
ATOM 4573 C C . ILE A 1 593 ? 24.849 -7.166 -31.423 1.00 96.00 593 ILE A C 1
ATOM 4575 O O . ILE A 1 593 ? 25.138 -6.698 -32.527 1.00 96.00 593 ILE A O 1
ATOM 4579 N N . ASP A 1 594 ? 24.250 -8.358 -31.317 1.00 95.31 594 ASP A N 1
ATOM 4580 C CA . ASP A 1 594 ? 23.666 -9.058 -32.471 1.00 95.31 594 ASP A CA 1
ATOM 4581 C C . ASP A 1 594 ? 22.226 -8.581 -32.694 1.00 95.31 594 ASP A C 1
ATOM 4583 O O . ASP A 1 594 ? 21.287 -9.063 -32.065 1.00 95.31 594 ASP A O 1
ATOM 4587 N N . PHE A 1 595 ? 22.050 -7.628 -33.609 1.00 95.88 595 PHE A N 1
ATOM 4588 C CA . PHE A 1 595 ? 20.749 -7.030 -33.929 1.00 95.88 595 PHE A CA 1
ATOM 4589 C C . PHE A 1 595 ? 20.137 -7.539 -35.249 1.00 95.88 595 PHE A C 1
ATOM 4591 O O . PHE A 1 595 ? 19.091 -7.046 -35.684 1.00 95.88 595 PHE A O 1
ATOM 4598 N N . TRP A 1 596 ? 20.762 -8.506 -35.937 1.00 93.00 596 TRP A N 1
ATOM 4599 C CA . TRP A 1 596 ? 20.288 -8.963 -37.250 1.00 93.00 596 TRP A CA 1
ATOM 4600 C C . TRP A 1 596 ? 18.967 -9.739 -37.172 1.00 93.00 596 TRP A C 1
ATOM 4602 O O . TRP A 1 596 ? 18.733 -10.533 -36.269 1.00 93.00 596 TRP A O 1
ATOM 4612 N N . ASN A 1 597 ? 18.118 -9.581 -38.194 1.00 90.75 597 ASN A N 1
ATOM 4613 C CA . ASN A 1 597 ? 16.693 -9.956 -38.169 1.00 90.75 597 ASN A CA 1
ATOM 4614 C C . ASN A 1 597 ? 15.850 -9.047 -37.253 1.00 90.75 597 ASN A C 1
ATOM 4616 O O . ASN A 1 597 ? 14.986 -9.525 -36.518 1.00 90.75 597 ASN A O 1
ATOM 4620 N N . TRP A 1 598 ? 16.088 -7.732 -37.312 1.00 94.88 598 TRP A N 1
ATOM 4621 C CA . TRP A 1 598 ? 15.223 -6.741 -36.671 1.00 94.88 598 TRP A CA 1
ATOM 4622 C C . TRP A 1 598 ? 13.830 -6.689 -37.306 1.00 94.88 598 TRP A C 1
ATOM 4624 O O . TRP A 1 598 ? 13.604 -7.111 -38.447 1.00 94.88 598 TRP A O 1
ATOM 4634 N N . LEU A 1 599 ? 12.885 -6.138 -36.554 1.00 92.44 599 LEU A N 1
ATOM 4635 C CA . LEU A 1 599 ? 11.505 -5.984 -36.977 1.00 92.44 599 LEU A CA 1
ATOM 4636 C C . LEU A 1 599 ? 11.340 -4.735 -37.848 1.00 92.44 599 LEU A C 1
ATOM 4638 O O . LEU A 1 599 ? 11.947 -3.697 -37.605 1.00 92.44 599 LEU A O 1
ATOM 4642 N N . ILE A 1 600 ? 10.489 -4.830 -38.869 1.00 92.50 600 ILE A N 1
ATOM 4643 C CA . ILE A 1 600 ? 10.169 -3.712 -39.778 1.00 92.50 600 ILE A CA 1
ATOM 4644 C C . ILE A 1 600 ? 8.914 -2.933 -39.367 1.00 92.50 600 ILE A C 1
ATOM 4646 O O . ILE A 1 600 ? 8.560 -1.947 -40.011 1.00 92.50 600 ILE A O 1
ATOM 4650 N N . ILE A 1 601 ? 8.241 -3.403 -38.322 1.00 87.44 601 ILE A N 1
ATOM 4651 C CA . ILE A 1 601 ? 7.132 -2.762 -37.621 1.00 87.44 601 ILE A CA 1
ATOM 4652 C C . ILE A 1 601 ? 7.312 -3.052 -36.123 1.00 87.44 601 ILE A C 1
ATOM 4654 O O . ILE A 1 601 ? 7.963 -4.051 -35.804 1.00 87.44 601 ILE A O 1
ATOM 4658 N N . PRO A 1 602 ? 6.730 -2.245 -35.223 1.00 84.75 602 PRO A N 1
ATOM 4659 C CA . PRO A 1 602 ? 6.676 -2.562 -33.796 1.00 84.75 602 PRO A CA 1
ATOM 4660 C C . PRO A 1 602 ? 6.151 -3.986 -33.547 1.00 84.75 602 PRO A C 1
ATOM 4662 O O . PRO A 1 602 ? 5.396 -4.510 -34.374 1.00 84.75 602 PRO A O 1
ATOM 4665 N N . TYR A 1 603 ? 6.540 -4.634 -32.448 1.00 73.38 603 TYR A N 1
ATOM 4666 C CA . TYR A 1 603 ? 5.996 -5.936 -32.058 1.00 73.38 603 TYR A CA 1
ATOM 4667 C C . TYR A 1 603 ? 5.681 -6.020 -30.550 1.00 73.38 603 TYR A C 1
ATOM 4669 O O . TYR A 1 603 ? 6.554 -5.716 -29.744 1.00 73.38 603 TYR A O 1
ATOM 4677 N N . PRO A 1 604 ? 4.465 -6.462 -30.167 1.00 69.06 604 PRO A N 1
ATOM 4678 C CA . PRO A 1 604 ? 3.321 -6.689 -31.058 1.00 69.06 604 PRO A CA 1
ATOM 4679 C C . PRO A 1 604 ? 3.035 -5.439 -31.919 1.00 69.06 604 PRO A C 1
ATOM 4681 O O . PRO A 1 604 ? 3.365 -4.337 -31.480 1.00 69.06 604 PRO A O 1
ATOM 4684 N N . PRO A 1 605 ? 2.561 -5.598 -33.182 1.00 60.06 605 PRO A N 1
ATOM 4685 C CA . PRO A 1 605 ? 2.310 -4.481 -34.091 1.00 60.06 605 PRO A CA 1
ATOM 4686 C C . PRO A 1 605 ? 1.590 -3.414 -33.319 1.00 60.06 605 PRO A C 1
ATOM 4688 O O . PRO A 1 605 ? 0.551 -3.722 -32.735 1.00 60.06 605 PRO A O 1
ATOM 4691 N N . ALA A 1 606 ? 2.156 -2.210 -33.295 1.00 51.09 606 ALA A N 1
ATOM 4692 C CA . ALA A 1 606 ? 1.494 -1.086 -32.686 1.00 51.09 606 ALA A CA 1
ATOM 4693 C C . ALA A 1 606 ? 0.151 -0.913 -33.415 1.00 51.09 606 ALA A C 1
ATOM 4695 O O . ALA A 1 606 ? 0.032 -0.231 -34.428 1.00 51.09 606 ALA A O 1
ATOM 4696 N N . ILE A 1 607 ? -0.903 -1.519 -32.873 1.00 41.91 607 ILE A N 1
ATOM 4697 C CA . ILE A 1 607 ? -1.994 -0.686 -32.416 1.00 41.91 607 ILE A CA 1
ATOM 4698 C C . ILE A 1 607 ? -1.243 0.301 -31.533 1.00 41.91 607 ILE A C 1
ATOM 4700 O O . ILE A 1 607 ? -0.599 -0.143 -30.585 1.00 41.91 607 ILE A O 1
ATOM 4704 N N . ALA A 1 608 ? -1.160 1.577 -31.910 1.00 44.44 608 ALA A N 1
ATOM 4705 C CA . ALA A 1 608 ? -0.882 2.586 -30.902 1.00 44.44 608 ALA A CA 1
ATOM 4706 C C . ALA A 1 608 ? -2.012 2.383 -29.895 1.00 44.44 608 ALA A C 1
ATOM 4708 O O . ALA A 1 608 ? -3.128 2.840 -30.123 1.00 44.44 608 ALA A O 1
ATOM 4709 N N . SER A 1 609 ? -1.789 1.480 -28.942 1.00 50.19 609 SER A N 1
ATOM 4710 C CA . SER A 1 609 ? -2.698 1.237 -27.858 1.00 50.19 609 SER A CA 1
ATOM 4711 C C . SER A 1 609 ? -2.469 2.495 -27.066 1.00 50.19 609 SER A C 1
ATOM 4713 O O . SER A 1 609 ? -1.343 2.675 -26.591 1.00 50.19 609 SER A O 1
ATOM 4715 N N . PRO A 1 610 ? -3.446 3.408 -27.055 1.00 57.00 610 PRO A N 1
ATOM 4716 C CA . PRO A 1 610 ? -3.285 4.615 -26.279 1.00 57.00 610 PRO A CA 1
ATOM 4717 C C . PRO A 1 610 ? -2.926 4.178 -24.867 1.00 57.00 610 PRO A C 1
ATOM 4719 O O . PRO A 1 610 ? -3.406 3.122 -24.416 1.00 57.00 610 PRO A O 1
ATOM 4722 N N . VAL A 1 611 ? -1.980 4.881 -24.252 1.00 68.69 611 VAL A N 1
ATOM 4723 C CA . VAL A 1 611 ? -1.521 4.506 -22.921 1.00 68.69 611 VAL A CA 1
ATOM 4724 C C . VAL A 1 611 ? -2.768 4.484 -22.051 1.00 68.69 611 VAL A C 1
ATOM 4726 O O . VAL A 1 611 ? -3.448 5.508 -21.967 1.00 68.69 611 VAL A O 1
ATOM 4729 N N . PRO A 1 612 ? -3.150 3.323 -21.480 1.00 74.31 612 PRO A N 1
ATOM 4730 C CA . PRO A 1 612 ? -4.444 3.251 -20.847 1.00 74.31 612 PRO A CA 1
ATOM 4731 C C . PRO A 1 612 ? -4.518 4.307 -19.750 1.00 74.31 612 PRO A C 1
ATOM 4733 O O . PRO A 1 612 ? -3.547 4.452 -18.999 1.00 74.31 612 PRO A O 1
ATOM 4736 N N . PRO A 1 613 ? -5.638 5.036 -19.658 1.00 82.81 613 PRO A N 1
ATOM 4737 C CA . PRO A 1 613 ? -5.799 6.049 -18.634 1.00 82.81 613 PRO A CA 1
ATOM 4738 C C . PRO A 1 613 ? -5.570 5.462 -17.238 1.00 82.81 613 PRO A C 1
ATOM 4740 O O . PRO A 1 613 ? -5.676 4.256 -17.010 1.00 82.81 613 PRO A O 1
ATOM 4743 N N . VAL A 1 614 ? -5.269 6.316 -16.277 1.00 80.12 614 VAL A N 1
ATOM 4744 C CA . VAL A 1 614 ? -5.314 5.972 -14.862 1.00 80.12 614 VAL A CA 1
ATOM 4745 C C . VAL A 1 614 ? -6.748 6.180 -14.396 1.00 80.12 614 VAL A C 1
ATOM 4747 O O . VAL A 1 614 ? -7.277 7.289 -14.470 1.00 80.12 614 VAL A O 1
ATOM 4750 N N . ALA A 1 615 ? -7.386 5.090 -13.972 1.00 82.94 615 ALA A N 1
ATOM 4751 C CA . ALA A 1 615 ? -8.712 5.104 -13.373 1.00 82.94 615 ALA A CA 1
ATOM 4752 C C . ALA A 1 615 ? -8.549 5.204 -11.857 1.00 82.94 615 ALA A C 1
ATOM 4754 O O . ALA A 1 615 ? -7.916 4.347 -11.246 1.00 82.94 615 ALA A O 1
ATOM 4755 N N . SER A 1 616 ? -9.124 6.227 -11.243 1.00 81.94 616 SER A N 1
ATOM 4756 C CA . SER A 1 616 ? -9.133 6.392 -9.792 1.00 81.94 616 SER A CA 1
ATOM 4757 C C . SER A 1 616 ? -10.407 7.106 -9.376 1.00 81.94 616 SER A C 1
ATOM 4759 O O . SER A 1 616 ? -10.831 8.054 -10.044 1.00 81.94 616 SER A O 1
ATOM 4761 N N . PHE A 1 617 ? -11.009 6.650 -8.281 1.00 91.00 617 PHE A N 1
ATOM 4762 C CA . PHE A 1 617 ? -12.110 7.355 -7.645 1.00 91.00 617 PHE A CA 1
ATOM 4763 C C . PHE A 1 617 ? -12.093 7.247 -6.127 1.00 91.00 617 PHE A C 1
ATOM 4765 O O . PHE A 1 617 ? -11.563 6.293 -5.553 1.00 91.00 617 PHE A O 1
ATOM 4772 N N . THR A 1 618 ? -12.725 8.216 -5.482 1.00 80.06 618 THR A N 1
ATOM 4773 C CA . THR A 1 618 ? -13.122 8.185 -4.073 1.00 80.06 618 THR A CA 1
ATOM 4774 C C . THR A 1 618 ? -14.645 8.169 -3.978 1.00 80.06 618 THR A C 1
ATOM 4776 O O . THR A 1 618 ? -15.342 8.423 -4.964 1.00 80.06 618 THR A O 1
ATOM 4779 N N . TYR A 1 619 ? -15.181 7.840 -2.808 1.00 85.56 619 TYR A N 1
ATOM 4780 C CA . TYR A 1 619 ? -16.610 7.939 -2.550 1.00 85.56 619 TYR A CA 1
ATOM 4781 C C . TYR A 1 619 ? -16.862 8.464 -1.136 1.00 85.56 619 TYR A C 1
ATOM 4783 O O . TYR A 1 619 ? -16.060 8.222 -0.241 1.00 85.56 619 TYR A O 1
ATOM 4791 N N . THR A 1 620 ? -17.941 9.222 -0.946 1.00 66.44 620 THR A N 1
ATOM 4792 C CA . THR A 1 620 ? -18.357 9.769 0.352 1.00 66.44 620 THR A CA 1
ATOM 4793 C C . THR A 1 620 ? -19.884 9.724 0.507 1.00 66.44 620 THR A C 1
ATOM 4795 O O . THR A 1 620 ? -20.592 10.002 -0.462 1.00 66.44 620 THR A O 1
ATOM 4798 N N . PRO A 1 621 ? -20.423 9.410 1.695 1.00 63.91 621 PRO A N 1
ATOM 4799 C CA . PRO A 1 621 ? -19.696 8.984 2.893 1.00 63.91 621 PRO A CA 1
ATOM 4800 C C . PRO A 1 621 ? -19.049 7.605 2.696 1.00 63.91 621 PRO A C 1
ATOM 4802 O O . PRO A 1 621 ? -19.452 6.841 1.821 1.00 63.91 621 PRO A O 1
ATOM 4805 N N . PHE A 1 622 ? -18.006 7.316 3.473 1.00 62.56 622 PHE A N 1
ATOM 4806 C CA . PHE A 1 622 ? -17.237 6.079 3.339 1.00 62.56 622 PHE A CA 1
ATOM 4807 C C . PHE A 1 622 ? -17.939 4.854 3.958 1.00 62.56 622 PHE A C 1
ATOM 4809 O O . PHE A 1 622 ? -17.697 3.737 3.507 1.00 62.56 622 PHE A O 1
ATOM 4816 N N . ALA A 1 623 ? -18.834 5.074 4.931 1.00 61.03 623 ALA A N 1
ATOM 4817 C CA . ALA A 1 623 ? -19.723 4.070 5.525 1.00 61.03 623 ALA A CA 1
ATOM 4818 C C . ALA A 1 623 ? -21.192 4.401 5.201 1.00 61.03 623 ALA A C 1
ATOM 4820 O O . ALA A 1 623 ? -21.957 4.790 6.086 1.00 61.03 623 ALA A O 1
ATOM 4821 N N . PRO A 1 624 ? -21.597 4.325 3.923 1.00 75.56 624 PRO A N 1
ATOM 4822 C CA . PRO A 1 624 ? -22.948 4.682 3.533 1.00 75.56 624 PRO A CA 1
ATOM 4823 C C . PRO A 1 624 ? -23.962 3.708 4.131 1.00 75.56 624 PRO A C 1
ATOM 4825 O O . PRO A 1 624 ? -23.765 2.491 4.103 1.00 75.56 624 PRO A O 1
ATOM 4828 N N . ILE A 1 625 ? -25.082 4.227 4.625 1.00 80.62 625 ILE A N 1
ATOM 4829 C CA . ILE A 1 625 ? -26.209 3.386 5.043 1.00 80.62 625 ILE A CA 1
ATOM 4830 C C . ILE A 1 625 ? -27.236 3.228 3.919 1.00 80.62 625 ILE A C 1
ATOM 4832 O O . ILE A 1 625 ? -27.266 3.978 2.940 1.00 80.62 625 ILE A O 1
ATOM 4836 N N . VAL A 1 626 ? -28.112 2.231 4.047 1.00 77.94 626 VAL A N 1
ATOM 4837 C CA . VAL A 1 626 ? -29.205 1.992 3.089 1.00 77.94 626 VAL A CA 1
ATOM 4838 C C . VAL A 1 626 ? -29.985 3.283 2.793 1.00 77.94 626 VAL A C 1
ATOM 4840 O O . VAL A 1 626 ? -30.383 4.005 3.705 1.00 77.94 626 VAL A O 1
ATOM 4843 N N . ASN A 1 627 ? -30.255 3.546 1.508 1.00 80.38 627 ASN A N 1
ATOM 4844 C CA . ASN A 1 627 ? -30.946 4.733 0.980 1.00 80.38 627 ASN A CA 1
ATOM 4845 C C . ASN A 1 627 ? -30.228 6.088 1.158 1.00 80.38 627 ASN A C 1
ATOM 4847 O O . ASN A 1 627 ? -30.801 7.132 0.799 1.00 80.38 627 ASN A O 1
ATOM 4851 N N . GLU A 1 628 ? -28.990 6.105 1.643 1.00 83.62 628 GLU A N 1
ATOM 4852 C CA . GLU A 1 628 ? -28.144 7.296 1.667 1.00 83.62 628 GLU A CA 1
ATOM 4853 C C . GLU A 1 628 ? -27.562 7.598 0.276 1.00 83.62 628 GLU A C 1
ATOM 4855 O O . GLU A 1 628 ? -27.310 6.694 -0.521 1.00 83.62 628 GLU A O 1
ATOM 4860 N N . TYR A 1 629 ? -27.393 8.886 -0.050 1.00 90.12 629 TYR A N 1
ATOM 4861 C CA . TYR A 1 629 ? -26.690 9.277 -1.273 1.00 90.12 629 TYR A CA 1
ATOM 4862 C C . TYR A 1 629 ? -25.183 9.128 -1.075 1.00 90.12 629 TYR A C 1
ATOM 4864 O O . TYR A 1 629 ? -24.597 9.830 -0.257 1.00 90.12 629 TYR A O 1
ATOM 4872 N N . VAL A 1 630 ? -24.567 8.288 -1.898 1.00 89.19 630 VAL A N 1
ATOM 4873 C CA . VAL A 1 630 ? -23.118 8.130 -1.987 1.00 89.19 630 VAL A CA 1
ATOM 4874 C C . VAL A 1 630 ? -22.618 8.928 -3.184 1.00 89.19 630 VAL A C 1
ATOM 4876 O O . VAL A 1 630 ? -23.034 8.690 -4.319 1.00 89.19 630 VAL A O 1
ATOM 4879 N N . THR A 1 631 ? -21.755 9.905 -2.935 1.00 94.88 631 THR A N 1
ATOM 4880 C CA . THR A 1 631 ? -21.071 10.704 -3.952 1.00 94.88 631 THR A CA 1
ATOM 4881 C C . THR A 1 631 ? -19.787 10.000 -4.352 1.00 94.88 631 THR A C 1
ATOM 4883 O O . THR A 1 631 ? -18.914 9.821 -3.517 1.00 94.88 631 THR A O 1
ATOM 4886 N N . PHE A 1 632 ? -19.649 9.648 -5.623 1.00 95.75 632 PHE A N 1
ATOM 4887 C CA . PHE A 1 632 ? -18.440 9.086 -6.212 1.00 95.75 632 PHE A CA 1
ATOM 4888 C C . PHE A 1 632 ? -17.718 10.165 -7.018 1.00 95.75 632 PHE A C 1
ATOM 4890 O O . PHE A 1 632 ? -18.338 10.826 -7.856 1.00 95.75 632 PHE A O 1
ATOM 4897 N N . ASP A 1 633 ? -16.421 10.339 -6.776 1.00 92.12 633 ASP A N 1
ATOM 4898 C CA . ASP A 1 633 ? -15.581 11.349 -7.418 1.00 92.12 633 ASP A CA 1
ATOM 4899 C C . ASP A 1 633 ? -14.386 10.695 -8.123 1.00 92.12 633 ASP A C 1
ATOM 4901 O O . ASP A 1 633 ? -13.447 10.217 -7.490 1.00 92.12 633 ASP A O 1
ATOM 4905 N N . ALA A 1 634 ? -14.422 10.691 -9.454 1.00 94.25 634 ALA A N 1
ATOM 4906 C CA . ALA A 1 634 ? -13.361 10.196 -10.324 1.00 94.25 634 ALA A CA 1
ATOM 4907 C C . ALA A 1 634 ? -12.420 11.297 -10.845 1.00 94.25 634 ALA A C 1
ATOM 4909 O O . ALA A 1 634 ? -11.696 11.080 -11.819 1.00 94.25 634 ALA A O 1
ATOM 4910 N N . SER A 1 635 ? -12.421 12.492 -10.246 1.00 87.12 635 SER A N 1
ATOM 4911 C CA . SER A 1 635 ? -11.611 13.632 -10.705 1.00 87.12 635 SER A CA 1
ATOM 4912 C C . SER A 1 635 ? -10.100 13.388 -10.645 1.00 87.12 635 SER A C 1
ATOM 4914 O O . SER A 1 635 ? -9.355 14.056 -11.360 1.00 87.12 635 SER A O 1
ATOM 4916 N N . GLY A 1 636 ? -9.654 12.398 -9.864 1.00 75.81 636 GLY A N 1
ATOM 4917 C CA . GLY A 1 636 ? -8.271 11.917 -9.843 1.00 75.81 636 GLY A CA 1
ATOM 4918 C C . GLY A 1 636 ? -7.864 11.068 -11.055 1.00 75.81 636 GLY A C 1
ATOM 4919 O O . GLY A 1 636 ? -6.693 10.724 -11.185 1.00 75.81 636 GLY A O 1
ATOM 4920 N N . SER A 1 637 ? -8.795 10.715 -11.947 1.00 82.75 637 SER A N 1
ATOM 4921 C CA . SER A 1 637 ? -8.488 9.962 -13.167 1.00 82.75 637 SER A CA 1
ATOM 4922 C C . SER A 1 637 ? -7.847 10.850 -14.238 1.00 82.75 637 SER A C 1
ATOM 4924 O O . SER A 1 637 ? -8.293 11.972 -14.484 1.00 82.75 637 SER A O 1
ATOM 4926 N N . TYR A 1 638 ? -6.841 10.337 -14.946 1.00 79.56 638 TYR A N 1
ATOM 4927 C CA . TYR A 1 638 ? -6.144 11.081 -16.002 1.00 79.56 638 TYR A CA 1
ATOM 4928 C C . TYR A 1 638 ? -5.648 10.167 -17.127 1.00 79.56 638 TYR A C 1
ATOM 4930 O O . TYR A 1 638 ? -5.533 8.959 -16.964 1.00 79.56 638 TYR A O 1
ATOM 4938 N N . SER A 1 639 ? -5.371 10.738 -18.298 1.00 80.69 639 SER A N 1
ATOM 4939 C CA . SER A 1 639 ? -4.700 10.050 -19.409 1.00 80.69 639 SER A CA 1
ATOM 4940 C C . SER A 1 639 ? -3.378 10.764 -19.668 1.00 80.69 639 SER A C 1
ATOM 4942 O O . SER A 1 639 ? -3.320 11.992 -19.622 1.00 80.69 639 SER A O 1
ATOM 4944 N N . ILE A 1 640 ? -2.312 9.995 -19.873 1.00 70.00 640 ILE A N 1
ATOM 4945 C CA . ILE A 1 640 ? -0.951 10.523 -20.028 1.00 70.00 640 ILE A CA 1
ATOM 4946 C C . ILE A 1 640 ? -0.683 11.021 -21.455 1.00 70.00 640 ILE A C 1
ATOM 4948 O O . ILE A 1 640 ? 0.023 12.006 -21.653 1.00 70.00 640 ILE A O 1
ATOM 4952 N N . ASP A 1 641 ? -1.291 10.391 -22.459 1.00 68.00 641 ASP A N 1
ATOM 4953 C CA . ASP A 1 641 ? -1.197 10.746 -23.878 1.00 68.00 641 ASP A CA 1
ATOM 4954 C C . ASP A 1 641 ? -2.485 11.406 -24.412 1.00 68.00 641 ASP A C 1
ATOM 4956 O O . ASP A 1 641 ? -2.642 11.624 -25.619 1.00 68.00 641 ASP A O 1
ATOM 4960 N N . GLY A 1 642 ? -3.393 11.784 -23.509 1.00 79.31 642 GLY A N 1
ATOM 4961 C CA . GLY A 1 642 ? -4.724 12.266 -23.840 1.00 79.31 642 GLY A CA 1
ATOM 4962 C C . GLY A 1 642 ? -5.461 12.953 -22.686 1.00 79.31 642 GLY A C 1
ATOM 4963 O O . GLY A 1 642 ? -4.882 13.605 -21.824 1.00 79.31 642 GLY A O 1
ATOM 4964 N N . TYR A 1 643 ? -6.786 12.868 -22.714 1.00 83.56 643 TYR A N 1
ATOM 4965 C CA . TYR A 1 643 ? -7.696 13.334 -21.672 1.00 83.56 643 TYR A CA 1
ATOM 4966 C C . TYR A 1 643 ? -8.907 12.405 -21.588 1.00 83.56 643 TYR A C 1
ATOM 4968 O O . TYR A 1 643 ? -9.351 11.849 -22.596 1.00 83.56 643 TYR A O 1
ATOM 4976 N N . ILE A 1 644 ? -9.468 12.258 -20.387 1.00 93.69 644 ILE A N 1
ATOM 4977 C CA . ILE A 1 644 ? -10.655 11.427 -20.163 1.00 93.69 644 ILE A CA 1
ATOM 4978 C C . ILE A 1 644 ? -11.869 12.064 -20.842 1.00 93.69 644 ILE A C 1
ATOM 4980 O O . ILE A 1 644 ? -12.131 13.259 -20.694 1.00 93.69 644 ILE A O 1
ATOM 4984 N N . THR A 1 645 ? -12.614 11.261 -21.596 1.00 95.69 645 THR A N 1
ATOM 4985 C CA . THR A 1 645 ? -13.848 11.684 -22.272 1.00 95.69 645 THR A CA 1
ATOM 4986 C C . THR A 1 645 ? -15.099 11.096 -21.637 1.00 95.69 645 THR A C 1
ATOM 4988 O O . THR A 1 645 ? -16.147 11.741 -21.680 1.00 95.69 645 THR A O 1
ATOM 4991 N N . THR A 1 646 ? -14.997 9.897 -21.053 1.00 97.12 646 THR A N 1
ATOM 4992 C CA . THR A 1 646 ? -16.148 9.138 -20.548 1.00 97.12 646 THR A CA 1
ATOM 4993 C C . THR A 1 646 ? -15.791 8.381 -19.271 1.00 97.12 646 THR A C 1
ATOM 4995 O O . THR A 1 646 ? -14.706 7.811 -19.174 1.00 97.12 646 THR A O 1
ATOM 4998 N N . TYR A 1 647 ? -16.733 8.347 -18.333 1.00 97.62 647 TYR A N 1
ATOM 4999 C CA . TYR A 1 647 ? -16.723 7.549 -17.111 1.00 97.62 647 TYR A CA 1
ATOM 5000 C C . TYR A 1 647 ? -17.927 6.603 -17.166 1.00 97.62 647 TYR A C 1
ATOM 5002 O O . TYR A 1 647 ? -19.065 7.051 -17.339 1.00 97.62 647 TYR A O 1
ATOM 5010 N N . VAL A 1 648 ? -17.685 5.303 -17.047 1.00 97.75 648 VAL A N 1
ATOM 5011 C CA . VAL A 1 648 ? -18.719 4.269 -16.962 1.00 97.75 648 VAL A CA 1
ATOM 5012 C C . VAL A 1 648 ? -18.680 3.699 -15.556 1.00 97.75 648 VAL A C 1
ATOM 5014 O O . VAL A 1 648 ? -17.679 3.117 -15.153 1.00 97.75 648 VAL A O 1
ATOM 5017 N N . TRP A 1 649 ? -19.767 3.879 -14.823 1.00 97.81 649 TRP A N 1
ATOM 5018 C CA . TRP A 1 649 ? -19.949 3.377 -13.471 1.00 97.81 649 TRP A CA 1
ATOM 5019 C C . TRP A 1 649 ? -20.844 2.147 -13.502 1.00 97.81 649 TRP A C 1
ATOM 5021 O O . TRP A 1 649 ? -21.977 2.229 -13.976 1.00 97.81 649 TRP A O 1
ATOM 5031 N N . ASP A 1 650 ? -20.350 1.031 -12.987 1.00 97.75 650 ASP A N 1
ATOM 5032 C CA . ASP A 1 650 ? -21.152 -0.126 -12.600 1.00 97.75 650 ASP A CA 1
ATOM 5033 C C . ASP A 1 650 ? -21.140 -0.196 -11.074 1.00 97.75 650 ASP A C 1
ATOM 5035 O O . ASP A 1 650 ? -20.090 -0.415 -10.470 1.00 97.75 650 ASP A O 1
ATOM 5039 N N . PHE A 1 651 ? -22.289 0.049 -10.446 1.00 96.81 651 PHE A N 1
ATOM 5040 C CA . PHE A 1 651 ? -22.385 0.098 -8.988 1.00 96.81 651 PHE A CA 1
ATOM 5041 C C . PHE A 1 651 ? -22.514 -1.291 -8.351 1.00 96.81 651 PHE A C 1
ATOM 5043 O O . PHE A 1 651 ? -22.637 -1.382 -7.137 1.00 96.81 651 PHE A O 1
ATOM 5050 N N . GLY A 1 652 ? -22.522 -2.380 -9.127 1.00 92.94 652 GLY A N 1
ATOM 5051 C CA . GLY A 1 652 ? -22.611 -3.745 -8.594 1.00 92.94 652 GLY A CA 1
ATOM 5052 C C . GLY A 1 652 ? -24.004 -4.155 -8.091 1.00 92.94 652 GLY A C 1
ATOM 5053 O O . GLY A 1 652 ? -24.220 -5.318 -7.758 1.00 92.94 652 GLY A O 1
ATOM 5054 N N . ASP A 1 653 ? -24.978 -3.243 -8.092 1.00 94.38 653 ASP A N 1
ATOM 5055 C CA . ASP A 1 653 ? -26.392 -3.473 -7.751 1.00 94.38 653 ASP A CA 1
ATOM 5056 C C . ASP A 1 653 ? -27.283 -3.691 -8.996 1.00 94.38 653 ASP A C 1
ATOM 5058 O O . ASP A 1 653 ? -28.509 -3.799 -8.908 1.00 94.38 653 ASP A O 1
ATOM 5062 N N . GLY A 1 654 ? -26.658 -3.766 -10.175 1.00 92.88 654 GLY A N 1
ATOM 5063 C CA . GLY A 1 654 ? -27.319 -3.850 -11.476 1.00 92.88 654 GLY A CA 1
ATOM 5064 C C . GLY A 1 654 ? -27.567 -2.496 -12.149 1.00 92.88 654 GLY A C 1
ATOM 5065 O O . GLY A 1 654 ? -28.027 -2.485 -13.297 1.00 92.88 654 GLY A O 1
ATOM 5066 N N . ASN A 1 655 ? -27.251 -1.372 -11.496 1.00 93.88 655 ASN A N 1
ATOM 5067 C CA . ASN A 1 655 ? -27.259 -0.051 -12.114 1.00 93.88 655 ASN A CA 1
ATOM 5068 C C . ASN A 1 655 ? -25.926 0.240 -12.810 1.00 93.88 655 ASN A C 1
ATOM 5070 O O . ASN A 1 655 ? -24.857 0.204 -12.205 1.00 93.88 655 ASN A O 1
ATOM 5074 N N . LEU A 1 656 ? -26.021 0.605 -14.090 1.00 96.06 656 LEU A N 1
ATOM 5075 C CA . LEU A 1 656 ? -24.890 1.023 -14.911 1.00 96.06 656 LEU A CA 1
ATOM 5076 C C . LEU A 1 656 ? -25.162 2.416 -15.476 1.00 96.06 656 LEU A C 1
ATOM 5078 O O . LEU A 1 656 ? -26.201 2.645 -16.101 1.00 96.06 656 LEU A O 1
ATOM 5082 N N . THR A 1 657 ? -24.231 3.344 -15.266 1.00 97.06 657 THR A N 1
ATOM 5083 C CA . THR A 1 657 ? -24.363 4.742 -15.688 1.00 97.06 657 THR A CA 1
ATOM 5084 C C . THR A 1 657 ? -23.133 5.210 -16.452 1.00 97.06 657 THR A C 1
ATOM 5086 O O . THR A 1 657 ? -22.013 5.129 -15.964 1.00 97.06 657 THR A O 1
ATOM 5089 N N . GLU A 1 658 ? -23.346 5.765 -17.643 1.00 97.25 658 GLU A N 1
ATOM 5090 C CA . GLU A 1 658 ? -22.306 6.403 -18.454 1.00 97.25 658 GLU A CA 1
ATOM 5091 C C . GLU A 1 658 ? -22.452 7.929 -18.375 1.00 97.25 658 GLU A C 1
ATOM 5093 O O . GLU A 1 658 ? -23.548 8.470 -18.550 1.00 97.25 658 GLU A O 1
ATOM 5098 N N . THR A 1 659 ? -21.358 8.640 -18.097 1.00 97.25 659 THR A N 1
ATOM 5099 C CA . THR A 1 659 ? -21.346 10.099 -17.931 1.00 97.25 659 THR A CA 1
ATOM 5100 C C . THR A 1 659 ? -20.017 10.710 -18.376 1.00 97.25 659 THR A C 1
ATOM 5102 O O . THR A 1 659 ? -18.978 10.058 -18.378 1.00 97.25 659 THR A O 1
ATOM 5105 N N . SER A 1 660 ? -20.032 11.992 -18.745 1.00 94.94 660 SER A N 1
ATOM 5106 C CA . SER A 1 660 ? -18.813 12.782 -18.973 1.00 94.94 660 SER A CA 1
ATOM 5107 C C . SER A 1 660 ? -18.379 13.579 -17.735 1.00 94.94 660 SER A C 1
ATOM 5109 O O . SER A 1 660 ? -17.367 14.273 -17.779 1.00 94.94 660 SER A O 1
ATOM 5111 N N . ASN A 1 661 ? -19.176 13.561 -16.662 1.00 95.69 661 ASN A N 1
ATOM 5112 C CA . ASN A 1 661 ? -18.861 14.231 -15.402 1.00 95.69 661 ASN A CA 1
ATOM 5113 C C . ASN A 1 661 ? -18.095 13.259 -14.485 1.00 95.69 661 ASN A C 1
ATOM 5115 O O . ASN A 1 661 ? -18.623 12.172 -14.250 1.00 95.69 661 ASN A O 1
ATOM 5119 N N . PRO A 1 662 ? -16.915 13.622 -13.947 1.00 90.88 662 PRO A N 1
ATOM 5120 C CA . PRO A 1 662 ? -16.190 12.775 -12.996 1.00 90.88 662 PRO A CA 1
ATOM 5121 C C . PRO A 1 662 ? -16.939 12.545 -11.675 1.00 90.88 662 PRO A C 1
ATOM 5123 O O . PRO A 1 662 ? -16.636 11.577 -10.990 1.00 90.88 662 PRO A O 1
ATOM 5126 N N . ILE A 1 663 ? -17.908 13.401 -11.321 1.00 96.12 663 ILE A N 1
ATOM 5127 C CA . ILE A 1 663 ? -18.677 13.290 -10.072 1.00 96.12 663 ILE A CA 1
ATOM 5128 C C . ILE A 1 663 ? -20.091 12.765 -10.352 1.00 96.12 663 ILE A C 1
ATOM 5130 O O . ILE A 1 663 ? -20.810 13.314 -11.199 1.00 96.12 663 ILE A O 1
ATOM 5134 N N . ILE A 1 664 ? -20.515 11.743 -9.606 1.00 97.38 664 ILE A N 1
ATOM 5135 C CA . ILE A 1 664 ? -21.858 11.146 -9.665 1.00 97.38 664 ILE A CA 1
ATOM 5136 C C . ILE A 1 664 ? -22.380 10.816 -8.259 1.00 97.38 664 ILE A C 1
ATOM 5138 O O . ILE A 1 664 ? -21.598 10.593 -7.347 1.00 97.38 664 ILE A O 1
ATOM 5142 N N . MET A 1 665 ? -23.703 10.788 -8.074 1.00 96.31 665 MET A N 1
ATOM 5143 C CA . MET A 1 665 ? -24.335 10.302 -6.842 1.00 96.31 665 MET A CA 1
ATOM 5144 C C . MET A 1 665 ? -25.149 9.041 -7.129 1.00 96.31 665 MET A C 1
ATOM 5146 O O . MET A 1 665 ? -25.862 8.998 -8.134 1.00 96.31 665 MET A O 1
ATOM 5150 N N . HIS A 1 666 ? -25.092 8.063 -6.229 1.00 96.81 666 HIS A N 1
ATOM 5151 C CA . HIS A 1 666 ? -25.848 6.810 -6.297 1.00 96.81 666 HIS A CA 1
ATOM 5152 C C . HIS A 1 666 ? -26.457 6.451 -4.936 1.00 96.81 666 HIS A C 1
ATOM 5154 O O . HIS A 1 666 ? -26.009 6.957 -3.910 1.00 96.81 666 HIS A O 1
ATOM 5160 N N . LYS A 1 667 ? -27.494 5.609 -4.922 1.00 94.94 667 LYS A N 1
ATOM 5161 C CA . LYS A 1 667 ? -28.115 5.077 -3.701 1.00 94.94 667 LYS A CA 1
ATOM 5162 C C . LYS A 1 667 ? -28.224 3.568 -3.784 1.00 94.94 667 LYS A C 1
ATOM 5164 O O . LYS A 1 667 ? -28.636 3.050 -4.817 1.00 94.94 667 LYS A O 1
ATOM 5169 N N . PHE A 1 668 ? -27.965 2.903 -2.668 1.00 90.25 668 PHE A N 1
ATOM 5170 C CA . PHE A 1 668 ? -28.146 1.464 -2.538 1.00 90.25 668 PHE A CA 1
ATOM 5171 C C . PHE A 1 668 ? -29.408 1.157 -1.727 1.00 90.25 668 PHE A C 1
ATOM 5173 O O . PHE A 1 668 ? -29.572 1.636 -0.603 1.00 90.25 668 PHE A O 1
ATOM 5180 N N . ASP A 1 669 ? -30.292 0.337 -2.294 1.00 88.56 669 ASP A N 1
ATOM 5181 C CA . ASP A 1 669 ? -31.596 -0.004 -1.700 1.00 88.56 669 ASP A CA 1
ATOM 5182 C C . ASP A 1 669 ? -31.495 -1.094 -0.615 1.00 88.56 669 ASP A C 1
ATOM 5184 O O . ASP A 1 669 ? -32.486 -1.462 0.019 1.00 88.56 669 ASP A O 1
ATOM 5188 N N . SER A 1 670 ? -30.317 -1.690 -0.421 1.00 82.94 670 SER A N 1
ATOM 5189 C CA . SER A 1 670 ? -30.094 -2.784 0.529 1.00 82.94 670 SER A CA 1
ATOM 5190 C C . SER A 1 670 ? -28.675 -2.759 1.082 1.00 82.94 670 SER A C 1
ATOM 5192 O O . SER A 1 670 ? -27.744 -2.349 0.390 1.00 82.94 670 SER A O 1
ATOM 5194 N N . ALA A 1 671 ? -28.514 -3.222 2.321 1.00 77.38 671 ALA A N 1
ATOM 5195 C CA . ALA A 1 671 ? -27.200 -3.397 2.926 1.00 77.38 671 ALA A CA 1
ATOM 5196 C C . ALA A 1 671 ? -26.453 -4.556 2.250 1.00 77.38 671 ALA A C 1
ATOM 5198 O O . ALA A 1 671 ? -27.072 -5.537 1.822 1.00 77.38 671 ALA A O 1
ATOM 5199 N N . GLY A 1 672 ? -25.132 -4.449 2.168 1.00 78.75 672 GLY A N 1
ATOM 5200 C CA . GLY A 1 672 ? -24.270 -5.432 1.522 1.00 78.75 672 GLY A CA 1
ATOM 5201 C C . GLY A 1 672 ? -23.020 -4.804 0.918 1.00 78.75 672 GLY A C 1
ATOM 5202 O O . GLY A 1 672 ? -22.879 -3.585 0.877 1.00 78.75 672 GLY A O 1
ATOM 5203 N N . THR A 1 673 ? -22.114 -5.653 0.446 1.00 82.56 673 THR A N 1
ATOM 5204 C CA . THR A 1 673 ? -20.899 -5.228 -0.255 1.00 82.56 673 THR A CA 1
ATOM 5205 C C . THR A 1 673 ? -21.168 -5.150 -1.752 1.00 82.56 673 THR A C 1
ATOM 5207 O O . THR A 1 673 ? -21.617 -6.126 -2.358 1.00 82.56 673 THR A O 1
ATOM 5210 N N . TYR A 1 674 ? -20.876 -3.997 -2.344 1.00 85.31 674 TYR A N 1
ATOM 5211 C CA . TYR A 1 674 ? -21.039 -3.723 -3.763 1.00 85.31 674 TYR A CA 1
ATOM 5212 C C . TYR A 1 674 ? -19.677 -3.447 -4.394 1.00 85.31 674 TYR A C 1
ATOM 5214 O O . TYR A 1 674 ? -19.034 -2.453 -4.066 1.00 85.31 674 TYR A O 1
ATOM 5222 N N . SER A 1 675 ? -19.241 -4.300 -5.322 1.00 89.19 675 SER A N 1
ATOM 5223 C CA . SER A 1 675 ? -18.017 -4.057 -6.090 1.00 89.19 675 SER A CA 1
ATOM 5224 C C . SER A 1 675 ? -18.276 -2.987 -7.147 1.00 89.19 675 SER A C 1
ATOM 5226 O O . SER A 1 675 ? -18.739 -3.286 -8.252 1.00 89.19 675 SER A O 1
ATOM 5228 N N . VAL A 1 676 ? -18.005 -1.730 -6.797 1.00 93.31 676 VAL A N 1
ATOM 5229 C CA . VAL A 1 676 ? -18.192 -0.586 -7.687 1.00 93.31 676 VAL A CA 1
ATOM 5230 C C . VAL A 1 676 ? -17.017 -0.520 -8.650 1.00 93.31 676 VAL A C 1
ATOM 5232 O O . VAL A 1 676 ? -15.871 -0.316 -8.252 1.00 93.31 676 VAL A O 1
ATOM 5235 N N . ASN A 1 677 ? -17.308 -0.687 -9.934 1.00 92.88 677 ASN A N 1
ATOM 5236 C CA . ASN A 1 677 ? -16.330 -0.657 -11.008 1.00 92.88 677 ASN A CA 1
ATOM 5237 C C . ASN A 1 677 ? -16.467 0.646 -11.803 1.00 92.88 677 ASN A C 1
ATOM 5239 O O . ASN A 1 677 ? -17.492 0.899 -12.442 1.00 92.88 677 ASN A O 1
ATOM 5243 N N . LEU A 1 678 ? -15.414 1.458 -11.787 1.00 96.31 678 LEU A N 1
ATOM 5244 C CA . LEU A 1 678 ? -15.265 2.606 -12.668 1.00 96.31 678 LEU A CA 1
ATOM 5245 C C . LEU A 1 678 ? -14.432 2.198 -13.877 1.00 96.31 678 LEU A C 1
ATOM 5247 O O . LEU A 1 678 ? -13.257 1.888 -13.725 1.00 96.31 678 LEU A O 1
ATOM 5251 N N . THR A 1 679 ? -14.975 2.331 -15.085 1.00 94.00 679 THR A N 1
ATOM 5252 C CA . THR A 1 679 ? -14.201 2.314 -16.331 1.00 94.00 679 THR A CA 1
ATOM 5253 C C . THR A 1 679 ? -14.079 3.728 -16.896 1.00 94.00 679 THR A C 1
ATOM 5255 O O . THR A 1 679 ? -15.075 4.339 -17.280 1.00 94.00 679 THR A O 1
ATOM 5258 N N . VAL A 1 680 ? -12.859 4.249 -17.013 1.00 92.56 680 VAL A N 1
ATOM 5259 C CA . VAL A 1 680 ? -12.580 5.522 -17.698 1.00 92.56 680 VAL A CA 1
ATOM 5260 C C . VAL A 1 680 ? -12.128 5.273 -19.133 1.00 92.56 680 VAL A C 1
ATOM 5262 O O . VAL A 1 680 ? -11.397 4.319 -19.403 1.00 92.56 680 VAL A O 1
ATOM 5265 N N . ILE A 1 681 ? -12.570 6.130 -20.055 1.00 92.25 681 ILE A N 1
ATOM 5266 C CA . ILE A 1 681 ? -12.259 6.076 -21.490 1.00 92.25 681 ILE A CA 1
ATOM 5267 C C . ILE A 1 681 ? -11.657 7.416 -21.909 1.00 92.25 681 ILE A C 1
ATOM 5269 O O . ILE A 1 681 ? -12.277 8.469 -21.720 1.00 92.25 681 ILE A O 1
ATOM 5273 N N . ASP A 1 682 ? -10.473 7.397 -22.509 1.00 90.81 682 ASP A N 1
ATOM 5274 C CA . ASP A 1 682 ? -9.815 8.606 -23.004 1.00 90.81 682 ASP A CA 1
ATOM 5275 C C . ASP A 1 682 ? -10.224 8.985 -24.439 1.00 90.81 682 ASP A C 1
ATOM 5277 O O . ASP A 1 682 ? -10.999 8.304 -25.114 1.00 90.81 682 ASP A O 1
ATOM 5281 N N . ASN A 1 683 ? -9.720 10.122 -24.917 1.00 87.56 683 ASN A N 1
ATOM 5282 C CA . ASN A 1 683 ? -9.996 10.644 -26.256 1.00 87.56 683 ASN A CA 1
ATOM 5283 C C . ASN A 1 683 ? -9.350 9.841 -27.396 1.00 87.56 683 ASN A C 1
ATOM 5285 O O . ASN A 1 683 ? -9.614 10.131 -28.566 1.00 87.56 683 ASN A O 1
ATOM 5289 N N . LEU A 1 684 ? -8.480 8.888 -27.076 1.00 80.12 684 LEU A N 1
ATOM 5290 C CA . LEU A 1 684 ? -7.837 7.982 -28.019 1.00 80.12 684 LEU A CA 1
ATOM 5291 C C . LEU A 1 684 ? -8.520 6.602 -28.028 1.00 80.12 684 LEU A C 1
ATOM 5293 O O . LEU A 1 684 ? -8.213 5.765 -28.878 1.00 80.12 684 LEU A O 1
ATOM 5297 N N . GLY A 1 685 ? -9.510 6.403 -27.153 1.00 80.56 685 GLY A N 1
ATOM 5298 C CA . GLY A 1 685 ? -10.309 5.193 -27.033 1.00 80.56 685 GLY A CA 1
ATOM 5299 C C . GLY A 1 685 ? -9.674 4.121 -26.152 1.00 80.56 685 GLY A C 1
ATOM 5300 O O . GLY A 1 685 ? -10.176 2.995 -26.160 1.00 80.56 685 GLY A O 1
ATOM 5301 N N . ALA A 1 686 ? -8.601 4.427 -25.413 1.00 80.38 686 ALA A N 1
ATOM 5302 C CA . ALA A 1 686 ? -8.097 3.509 -24.404 1.00 80.38 686 ALA A CA 1
ATOM 5303 C C . ALA A 1 686 ? -8.959 3.572 -23.154 1.00 80.38 686 ALA A C 1
ATOM 5305 O O . ALA A 1 686 ? -9.562 4.592 -22.817 1.00 80.38 686 ALA A O 1
ATOM 5306 N N . THR A 1 687 ? -9.015 2.433 -22.476 1.00 85.81 687 THR A N 1
ATOM 5307 C CA . THR A 1 687 ? -9.876 2.238 -21.321 1.00 85.81 687 THR A CA 1
ATOM 5308 C C . THR A 1 687 ? -9.083 1.651 -20.175 1.00 85.81 687 THR A C 1
ATOM 5310 O O . THR A 1 687 ? -8.288 0.732 -20.384 1.00 85.81 687 THR A O 1
ATOM 5313 N N . ARG A 1 688 ? -9.368 2.097 -18.960 1.00 88.38 688 ARG A N 1
ATOM 5314 C CA . ARG A 1 688 ? -8.895 1.456 -17.734 1.00 88.38 688 ARG A CA 1
ATOM 5315 C C . ARG A 1 688 ? -10.052 1.349 -16.770 1.00 88.38 688 ARG A C 1
ATOM 5317 O O . ARG A 1 688 ? -10.925 2.209 -16.771 1.00 88.38 688 ARG A O 1
ATOM 5324 N N . SER A 1 689 ? -10.048 0.281 -15.988 1.00 84.31 689 SER A N 1
ATOM 5325 C CA . SER A 1 689 ? -10.990 0.121 -14.893 1.00 84.31 689 SER A CA 1
ATOM 5326 C C . SER A 1 689 ? -10.269 0.163 -13.556 1.00 84.31 689 SER A C 1
ATOM 5328 O O . SER A 1 689 ? -9.129 -0.292 -13.476 1.00 84.31 689 SER A O 1
ATOM 5330 N N . CYS A 1 690 ? -10.930 0.686 -12.534 1.00 77.06 690 CYS A N 1
ATOM 5331 C CA . CYS A 1 690 ? -10.578 0.466 -11.140 1.00 77.06 690 CYS A CA 1
ATOM 5332 C C . CYS A 1 690 ? -11.834 0.041 -10.380 1.00 77.06 690 CYS A C 1
ATOM 5334 O O . CYS A 1 690 ? -12.941 0.494 -10.678 1.00 77.06 690 CYS A O 1
ATOM 5336 N N . VAL A 1 691 ? -11.657 -0.870 -9.429 1.00 81.62 691 VAL A N 1
ATOM 5337 C CA . VAL A 1 691 ? -12.744 -1.437 -8.631 1.00 81.62 691 VAL A CA 1
ATOM 5338 C C . VAL A 1 691 ? -12.489 -1.080 -7.178 1.00 81.62 691 VAL A C 1
ATOM 5340 O O . VAL A 1 691 ? -11.356 -1.191 -6.718 1.00 81.62 691 VAL A O 1
ATOM 5343 N N . LYS A 1 692 ? -13.531 -0.648 -6.471 1.00 75.12 692 LYS A N 1
ATOM 5344 C CA . LYS A 1 692 ? -13.526 -0.553 -5.010 1.00 75.12 692 LYS A CA 1
ATOM 5345 C C . LYS A 1 692 ? -14.779 -1.212 -4.468 1.00 75.12 692 LYS A C 1
ATOM 5347 O O . LYS A 1 692 ? -15.866 -1.008 -5.012 1.00 75.12 692 LYS A O 1
ATOM 5352 N N . ASP A 1 693 ? -14.625 -1.974 -3.398 1.00 78.62 693 ASP A N 1
ATOM 5353 C CA . ASP A 1 693 ? -15.765 -2.508 -2.670 1.00 78.62 693 ASP A CA 1
ATOM 5354 C C . ASP A 1 693 ? -16.361 -1.406 -1.791 1.00 78.62 693 ASP A C 1
ATOM 5356 O O . ASP A 1 693 ? -15.679 -0.798 -0.970 1.00 78.62 693 ASP A O 1
ATOM 5360 N N . VAL A 1 694 ? -17.648 -1.131 -1.989 1.00 78.69 694 VAL A N 1
ATOM 5361 C CA . VAL A 1 694 ? -18.434 -0.219 -1.158 1.00 78.69 694 VAL A CA 1
ATOM 5362 C C . VAL A 1 694 ? -19.322 -1.062 -0.259 1.00 78.69 694 VAL A C 1
ATOM 5364 O O . VAL A 1 694 ? -20.228 -1.751 -0.732 1.00 78.69 694 VAL A O 1
ATOM 5367 N N . ILE A 1 695 ? -19.060 -1.017 1.043 1.00 80.19 695 ILE A N 1
ATOM 5368 C CA . ILE A 1 695 ? -19.877 -1.694 2.048 1.00 80.19 695 ILE A CA 1
ATOM 5369 C C . ILE A 1 695 ? -21.003 -0.747 2.454 1.00 80.19 695 ILE A C 1
ATOM 5371 O O . ILE A 1 695 ? -20.760 0.335 2.978 1.00 80.19 695 ILE A O 1
ATOM 5375 N N . VAL A 1 696 ? -22.243 -1.150 2.186 1.00 77.06 696 VAL A N 1
ATOM 5376 C CA . VAL A 1 696 ? -23.438 -0.414 2.600 1.00 77.06 696 VAL A CA 1
ATOM 5377 C C . VAL A 1 696 ? -23.980 -1.053 3.864 1.00 77.06 696 VAL A C 1
ATOM 5379 O O . VAL A 1 696 ? -24.378 -2.224 3.858 1.00 77.06 696 VAL A O 1
ATOM 5382 N N . TYR A 1 697 ? -24.029 -0.280 4.939 1.00 72.75 697 TYR A N 1
ATOM 5383 C CA . TYR A 1 697 ? -24.459 -0.755 6.245 1.00 72.75 697 TYR A CA 1
ATOM 5384 C C . TYR A 1 697 ? -25.980 -0.640 6.413 1.00 72.75 697 TYR A C 1
ATOM 5386 O O . TYR A 1 697 ? -26.626 0.235 5.822 1.00 72.75 697 TYR A O 1
ATOM 5394 N N . PRO A 1 698 ? -26.609 -1.517 7.216 1.00 68.88 698 PRO A N 1
ATOM 5395 C CA . PRO A 1 698 ? -27.959 -1.248 7.688 1.00 68.88 698 PRO A CA 1
ATOM 5396 C C . PRO A 1 698 ? -27.965 0.043 8.530 1.00 68.88 698 PRO A C 1
ATOM 5398 O O . PRO A 1 698 ? -26.945 0.383 9.132 1.00 68.88 698 PRO A O 1
ATOM 5401 N N . PRO A 1 699 ? -29.096 0.764 8.613 1.00 65.00 699 PRO A N 1
ATOM 5402 C CA . PRO A 1 699 ? -29.210 1.879 9.545 1.00 65.00 699 PRO A CA 1
ATOM 5403 C C . PRO A 1 699 ? -28.946 1.400 10.988 1.00 65.00 699 PRO A C 1
ATOM 5405 O O . PRO A 1 699 ? -29.330 0.273 11.328 1.00 65.00 699 PRO A O 1
ATOM 5408 N N . PRO A 1 700 ? -28.310 2.227 11.840 1.00 65.19 700 PRO A N 1
ATOM 5409 C CA . PRO A 1 700 ? -28.010 1.850 13.217 1.00 65.19 700 PRO A CA 1
ATOM 5410 C C . PRO A 1 700 ? -29.290 1.506 14.003 1.00 65.19 700 PRO A C 1
ATOM 5412 O O . PRO A 1 700 ? -30.350 2.087 13.738 1.00 65.19 700 PRO A O 1
ATOM 5415 N N . PRO A 1 701 ? -29.228 0.577 14.980 1.00 73.12 701 PRO A N 1
ATOM 5416 C CA . PRO A 1 701 ? -30.383 0.243 15.803 1.00 73.12 701 PRO A CA 1
ATOM 5417 C C . PRO A 1 701 ? -30.889 1.450 16.598 1.00 73.12 701 PRO A C 1
ATOM 5419 O O . PRO A 1 701 ? -30.116 2.206 17.180 1.00 73.12 701 PRO A O 1
ATOM 5422 N N . THR A 1 702 ? -32.208 1.599 16.673 1.00 80.62 702 THR A N 1
ATOM 5423 C CA . THR A 1 702 ? -32.875 2.599 17.514 1.00 80.62 702 THR A CA 1
ATOM 5424 C C . THR A 1 702 ? -32.845 2.158 18.979 1.00 80.62 702 THR A C 1
ATOM 5426 O O . THR A 1 702 ? -33.277 1.048 19.296 1.00 80.62 702 THR A O 1
ATOM 5429 N N . ASN A 1 703 ? -32.390 3.018 19.892 1.00 85.12 703 ASN A N 1
ATOM 5430 C CA . ASN A 1 703 ? -32.413 2.714 21.326 1.00 85.12 703 ASN A CA 1
ATOM 5431 C C . ASN A 1 703 ? -33.811 2.951 21.913 1.00 85.12 703 ASN A C 1
ATOM 5433 O O . ASN A 1 703 ? -34.394 4.022 21.730 1.00 85.12 703 ASN A O 1
ATOM 5437 N N . VAL A 1 704 ? -34.315 1.976 22.670 1.00 89.88 704 VAL A N 1
ATOM 5438 C CA . VAL A 1 704 ? -35.513 2.090 23.511 1.00 89.88 704 VAL A CA 1
ATOM 5439 C C . VAL A 1 704 ? -35.105 1.812 24.951 1.00 89.88 704 VAL A C 1
ATOM 5441 O O . VAL A 1 704 ? -34.620 0.722 25.247 1.00 89.88 704 VAL A O 1
ATOM 5444 N N . LYS A 1 705 ? -35.264 2.791 25.844 1.00 90.94 705 LYS A N 1
ATOM 5445 C CA . LYS A 1 705 ? -34.716 2.710 27.204 1.00 90.94 705 LYS A CA 1
ATOM 5446 C C . LYS A 1 705 ? -35.645 3.207 28.295 1.00 90.94 705 LYS A C 1
ATOM 5448 O O . LYS A 1 705 ? -36.520 4.035 28.041 1.00 90.94 705 LYS A O 1
ATOM 5453 N N . ILE A 1 706 ? -35.382 2.762 29.520 1.00 92.06 706 ILE A N 1
ATOM 5454 C CA . ILE A 1 706 ? -35.948 3.347 30.738 1.00 92.06 706 ILE A CA 1
ATOM 5455 C C . ILE A 1 706 ? -35.077 4.519 31.217 1.00 92.06 706 ILE A C 1
ATOM 5457 O O . ILE A 1 706 ? -33.849 4.445 31.204 1.00 92.06 706 ILE A O 1
ATOM 5461 N N . SER A 1 707 ? -35.712 5.624 31.614 1.00 89.19 707 SER A N 1
ATOM 5462 C CA . SER A 1 707 ? -35.047 6.812 32.160 1.00 89.19 707 SER A CA 1
ATOM 5463 C C . SER A 1 707 ? -35.789 7.362 33.393 1.00 89.19 707 SER A C 1
ATOM 5465 O O . SER A 1 707 ? -36.988 7.609 33.288 1.00 89.19 707 SER A O 1
ATOM 5467 N N . PRO A 1 708 ? -35.116 7.613 34.531 1.00 84.75 708 PRO A N 1
ATOM 5468 C CA . PRO A 1 708 ? -33.701 7.331 34.771 1.00 84.75 708 PRO A CA 1
ATOM 5469 C C . PRO A 1 708 ? -33.408 5.822 34.721 1.00 84.75 708 PRO A C 1
ATOM 5471 O O . PRO A 1 708 ? -34.308 5.006 34.902 1.00 84.75 708 PRO A O 1
ATOM 5474 N N . TYR A 1 709 ? -32.157 5.467 34.408 1.00 68.81 709 TYR A N 1
ATOM 5475 C CA . TYR A 1 709 ? -31.728 4.065 34.340 1.00 68.81 709 TYR A CA 1
ATOM 5476 C C . TYR A 1 709 ? -31.804 3.402 35.722 1.00 68.81 709 TYR A C 1
ATOM 5478 O O . TYR A 1 709 ? -32.329 2.303 35.837 1.00 68.81 709 TYR A O 1
ATOM 5486 N N . GLU A 1 710 ? -31.362 4.102 36.769 1.00 76.31 710 GLU A N 1
ATOM 5487 C CA . GLU A 1 710 ? -31.463 3.676 38.167 1.00 76.31 710 GLU A CA 1
ATOM 5488 C C . GLU A 1 710 ? -32.396 4.611 38.944 1.00 76.31 710 GLU A C 1
ATOM 5490 O O . GLU A 1 710 ? -32.326 5.833 38.807 1.00 76.31 710 GLU A O 1
ATOM 5495 N N . SER A 1 711 ? -33.281 4.033 39.756 1.00 78.50 711 SER A N 1
ATOM 5496 C CA . SER A 1 711 ? -34.136 4.745 40.712 1.00 78.50 711 SER A CA 1
ATOM 5497 C C . SER A 1 711 ? -33.914 4.181 42.116 1.00 78.50 711 SER A C 1
ATOM 5499 O O . SER A 1 711 ? -34.212 3.011 42.349 1.00 78.50 711 SER A O 1
ATOM 5501 N N . SER A 1 712 ? -33.417 5.000 43.047 1.00 80.19 712 SER A N 1
ATOM 5502 C CA . SER A 1 712 ? -33.355 4.667 44.478 1.00 80.19 712 SER A CA 1
ATOM 5503 C C . SER A 1 712 ? -34.494 5.382 45.203 1.00 80.19 712 SER A C 1
ATOM 5505 O O . SER A 1 712 ? -34.701 6.576 44.986 1.00 80.19 712 SER A O 1
ATOM 5507 N N . VAL A 1 713 ? -35.294 4.654 45.986 1.00 82.50 713 VAL A N 1
ATOM 5508 C CA . VAL A 1 713 ? -36.520 5.194 46.593 1.00 82.50 713 VAL A CA 1
ATOM 5509 C C . VAL A 1 713 ? -36.814 4.595 47.971 1.00 82.50 713 VAL A C 1
ATOM 5511 O O . VAL A 1 713 ? -36.701 3.391 48.207 1.00 82.50 713 VAL A O 1
ATOM 5514 N N . CYS A 1 714 ? -37.265 5.431 48.902 1.00 80.06 714 CYS A N 1
ATOM 5515 C CA . CYS A 1 714 ? -37.730 4.975 50.207 1.00 80.06 714 CYS A CA 1
ATOM 5516 C C . CYS A 1 714 ? -39.088 4.253 50.115 1.00 80.06 714 CYS A C 1
ATOM 5518 O O . CYS A 1 714 ? -39.981 4.654 49.368 1.00 80.06 714 CYS A O 1
ATOM 5520 N N . ILE A 1 715 ? -39.307 3.230 50.949 1.00 80.81 715 ILE A N 1
ATOM 5521 C CA . ILE A 1 715 ? -40.623 2.571 51.055 1.00 80.81 715 ILE A CA 1
ATOM 5522 C C . ILE A 1 715 ? -41.720 3.598 51.378 1.00 80.81 715 ILE A C 1
ATOM 5524 O O . ILE A 1 715 ? -41.628 4.345 52.355 1.00 80.81 715 ILE A O 1
ATOM 5528 N N . GLY A 1 716 ? -42.803 3.556 50.606 1.00 78.81 716 GLY A N 1
ATOM 5529 C CA . GLY A 1 716 ? -43.969 4.424 50.724 1.00 78.81 716 GLY A CA 1
ATOM 5530 C C . GLY A 1 716 ? -43.855 5.739 49.953 1.00 78.81 716 GLY A C 1
ATOM 5531 O O . GLY A 1 716 ? -44.747 6.576 50.103 1.00 78.81 716 GLY A O 1
ATOM 5532 N N . GLN A 1 717 ? -42.781 5.939 49.181 1.00 82.81 717 GLN A N 1
ATOM 5533 C CA . GLN A 1 717 ? -42.636 7.063 48.260 1.00 82.81 717 GLN A CA 1
ATOM 5534 C C . GLN A 1 717 ? -42.926 6.665 46.812 1.00 82.81 717 GLN A C 1
ATOM 5536 O O . GLN A 1 717 ? -42.705 5.524 46.394 1.00 82.81 717 GLN A O 1
ATOM 5541 N N . GLU A 1 718 ? -43.402 7.654 46.055 1.00 89.12 718 GLU A N 1
ATOM 5542 C CA . GLU A 1 718 ? -43.609 7.541 44.616 1.00 89.12 718 GLU A CA 1
ATOM 5543 C C . GLU A 1 718 ? -42.321 7.862 43.843 1.00 89.12 718 GLU A C 1
ATOM 5545 O O . GLU A 1 718 ? -41.571 8.765 44.217 1.00 89.12 718 GLU A O 1
ATOM 5550 N N . PHE A 1 719 ? -42.092 7.161 42.735 1.00 88.62 719 PHE A N 1
ATOM 5551 C CA . PHE A 1 719 ? -41.039 7.453 41.764 1.00 88.62 719 PHE A CA 1
ATOM 5552 C C . PHE A 1 719 ? -41.575 7.309 40.336 1.00 88.62 719 PHE A C 1
ATOM 5554 O O . PHE A 1 719 ? -42.539 6.583 40.084 1.00 88.62 719 PHE A O 1
ATOM 5561 N N . THR A 1 720 ? -40.947 8.003 39.388 1.00 93.06 720 THR A N 1
ATOM 5562 C CA . THR A 1 720 ? -41.379 8.025 37.985 1.00 93.06 720 THR A CA 1
ATOM 5563 C C . THR A 1 720 ? -40.288 7.533 37.056 1.00 93.06 720 THR A C 1
ATOM 5565 O O . THR A 1 720 ? -39.135 7.941 37.193 1.00 93.06 720 THR A O 1
ATOM 5568 N N . ILE A 1 721 ? -40.673 6.755 36.050 1.00 95.38 721 ILE A N 1
ATOM 5569 C CA . ILE A 1 721 ? -39.796 6.365 34.945 1.00 95.38 721 ILE A CA 1
ATOM 5570 C C . ILE A 1 721 ? -40.416 6.718 33.596 1.00 95.38 721 ILE A C 1
ATOM 5572 O O . ILE A 1 721 ? -41.631 6.694 33.419 1.00 95.38 721 ILE A O 1
ATOM 5576 N N . ASN A 1 722 ? -39.565 7.008 32.623 1.00 96.19 722 ASN A N 1
ATOM 5577 C CA . ASN A 1 722 ? -39.913 7.303 31.244 1.00 96.19 722 ASN A CA 1
ATOM 5578 C C . ASN A 1 722 ? -39.448 6.167 30.339 1.00 96.19 722 ASN A C 1
ATOM 5580 O O . ASN A 1 722 ? -38.314 5.709 30.455 1.00 96.19 722 ASN A O 1
ATOM 5584 N N . ILE A 1 723 ? -40.287 5.775 29.385 1.00 96.44 723 ILE A N 1
ATOM 5585 C CA . ILE A 1 723 ? -39.886 4.939 28.253 1.00 96.44 723 ILE A CA 1
ATOM 5586 C C . ILE A 1 723 ? -39.497 5.879 27.115 1.00 96.44 723 ILE A C 1
ATOM 5588 O O . ILE A 1 723 ? -40.351 6.579 26.566 1.00 96.44 723 ILE A O 1
ATOM 5592 N N . VAL A 1 724 ? -38.213 5.914 26.778 1.00 94.94 724 VAL A N 1
ATOM 5593 C CA . VAL A 1 724 ? -37.621 6.848 25.814 1.00 94.94 724 VAL A CA 1
ATOM 5594 C C . VAL A 1 724 ? -37.205 6.097 24.556 1.00 94.94 724 VAL A C 1
ATOM 5596 O O . VAL A 1 724 ? -36.584 5.041 24.645 1.00 94.94 724 VAL A O 1
ATOM 5599 N N . ILE A 1 725 ? -37.520 6.659 23.391 1.00 93.75 725 ILE A N 1
ATOM 5600 C CA . ILE A 1 725 ? -36.957 6.248 22.102 1.00 93.75 725 ILE A CA 1
ATOM 5601 C C . ILE A 1 725 ? -35.979 7.320 21.640 1.00 93.75 725 ILE A C 1
ATOM 5603 O O . ILE A 1 725 ? -36.345 8.495 21.609 1.00 93.75 725 ILE A O 1
ATOM 5607 N N . GLU A 1 726 ? -34.771 6.922 21.244 1.00 88.50 726 GLU A N 1
ATOM 5608 C CA . GLU A 1 726 ? -33.721 7.842 20.797 1.00 88.50 726 GLU A CA 1
ATOM 5609 C C . GLU A 1 726 ? -33.385 7.674 19.315 1.00 88.50 726 GLU A C 1
ATOM 5611 O O . GLU A 1 726 ? -33.198 6.554 18.840 1.00 88.50 726 GLU A O 1
ATOM 5616 N N . ASN A 1 727 ? -33.254 8.805 18.613 1.00 79.12 727 ASN A N 1
ATOM 5617 C CA . ASN A 1 727 ? -32.776 8.906 17.230 1.00 79.12 727 ASN A CA 1
ATOM 5618 C C . ASN A 1 727 ? -33.485 7.968 16.236 1.00 79.12 727 ASN A C 1
ATOM 5620 O O . ASN A 1 727 ? -32.869 7.474 15.292 1.00 79.12 727 ASN A O 1
ATOM 5624 N N . VAL A 1 728 ? -34.785 7.723 16.424 1.00 87.44 728 VAL A N 1
ATOM 5625 C CA . VAL A 1 728 ? -35.550 6.887 15.493 1.00 87.44 728 VAL A CA 1
ATOM 5626 C C . VAL A 1 728 ? -35.773 7.629 14.180 1.00 87.44 728 VAL A C 1
ATOM 5628 O O . VAL A 1 728 ? -35.960 8.848 14.175 1.00 87.44 728 VAL A O 1
ATOM 5631 N N . SER A 1 729 ? -35.798 6.893 13.072 1.00 86.44 729 SER A N 1
ATOM 5632 C CA . SER A 1 729 ? -36.226 7.405 11.771 1.00 86.44 729 SER A CA 1
ATOM 5633 C C . SER A 1 729 ? -37.447 6.641 11.263 1.00 86.44 729 SER A C 1
ATOM 5635 O O . SER A 1 729 ? -37.596 5.447 11.512 1.00 86.44 729 SER A O 1
ATOM 5637 N N . ASP A 1 730 ? -38.338 7.358 10.583 1.00 88.12 730 ASP A N 1
ATOM 5638 C CA . ASP A 1 730 ? -39.557 6.836 9.953 1.00 88.12 730 ASP A CA 1
ATOM 5639 C C . ASP A 1 730 ? -40.520 6.053 10.876 1.00 88.12 730 ASP A C 1
ATOM 5641 O O . ASP A 1 730 ? -41.257 5.184 10.418 1.00 88.12 730 ASP A O 1
ATOM 5645 N N . LEU A 1 731 ? -40.579 6.355 12.180 1.00 93.25 731 LEU A N 1
ATOM 5646 C CA . LEU A 1 731 ? -41.429 5.611 13.118 1.00 93.25 731 LEU A CA 1
ATOM 5647 C C . LEU A 1 731 ? -42.924 5.824 12.818 1.00 93.25 731 LEU A C 1
ATOM 5649 O O . LEU A 1 731 ? -43.459 6.924 12.996 1.00 93.25 731 LEU A O 1
ATOM 5653 N N . ALA A 1 732 ? -43.623 4.748 12.452 1.00 92.75 732 ALA A N 1
ATOM 5654 C CA . ALA A 1 732 ? -45.057 4.747 12.144 1.00 92.75 732 ALA A CA 1
ATOM 5655 C C . ALA A 1 732 ? -45.891 3.820 13.048 1.00 92.75 732 ALA A C 1
ATOM 5657 O O . ALA A 1 732 ? -47.123 3.823 12.987 1.00 92.75 732 ALA A O 1
ATOM 5658 N N . GLY A 1 733 ? -45.259 3.039 13.923 1.00 92.56 733 GLY A N 1
ATOM 5659 C CA . GLY A 1 733 ? -45.955 2.245 14.931 1.00 92.56 733 GLY A CA 1
ATOM 5660 C C . GLY A 1 733 ? -44.997 1.575 15.905 1.00 92.56 733 GLY A C 1
ATOM 5661 O O . GLY A 1 733 ? -43.829 1.362 15.585 1.00 92.56 733 GLY A O 1
ATOM 5662 N N . PHE A 1 734 ? -45.493 1.230 17.090 1.00 94.75 734 PHE A N 1
ATOM 5663 C CA . PHE A 1 734 ? -44.723 0.474 18.072 1.00 94.75 734 PHE A CA 1
ATOM 5664 C C . PHE A 1 734 ? -45.597 -0.421 18.955 1.00 94.75 734 PHE A C 1
ATOM 5666 O O . PHE A 1 734 ? -46.790 -0.178 19.143 1.00 94.75 734 PHE A O 1
ATOM 5673 N N . GLU A 1 735 ? -44.974 -1.447 19.522 1.00 95.31 735 GLU A N 1
ATOM 5674 C CA . GLU A 1 735 ? -45.493 -2.313 20.579 1.00 95.31 735 GLU A CA 1
ATOM 5675 C C . GLU A 1 735 ? -44.378 -2.532 21.606 1.00 95.31 735 GLU A C 1
ATOM 5677 O O . GLU A 1 735 ? -43.240 -2.767 21.217 1.00 95.31 735 GLU A O 1
ATOM 5682 N N . LEU A 1 736 ? -44.687 -2.452 22.900 1.00 95.25 736 LEU A N 1
ATOM 5683 C CA . LEU A 1 736 ? -43.736 -2.721 23.979 1.00 95.25 736 LEU A CA 1
ATOM 5684 C C . LEU A 1 736 ? -44.435 -3.260 25.225 1.00 95.25 736 LEU A C 1
ATOM 5686 O O . LEU A 1 736 ? -45.629 -3.007 25.440 1.00 95.25 736 LEU A O 1
ATOM 5690 N N . LYS A 1 737 ? -43.687 -3.988 26.056 1.00 94.81 737 LYS A N 1
ATOM 5691 C CA . LYS A 1 737 ? -44.122 -4.414 27.384 1.00 94.81 737 LYS A CA 1
ATOM 5692 C C . LYS A 1 737 ? -43.077 -4.055 28.419 1.00 94.81 737 LYS A C 1
ATOM 5694 O O . LYS A 1 737 ? -41.898 -4.290 28.205 1.00 94.81 737 LYS A O 1
ATOM 5699 N N . LEU A 1 738 ? -43.536 -3.529 29.542 1.00 95.25 738 LEU A N 1
ATOM 5700 C CA . LEU A 1 738 ? -42.721 -3.319 30.726 1.00 95.25 738 LEU A CA 1
ATOM 5701 C C . LEU A 1 738 ? -43.159 -4.300 31.808 1.00 95.25 738 LEU A C 1
ATOM 5703 O O . LEU A 1 738 ? -44.355 -4.394 32.095 1.00 95.25 738 LEU A O 1
ATOM 5707 N N . PHE A 1 739 ? -42.201 -4.978 32.430 1.00 93.38 739 PHE A N 1
ATOM 5708 C CA . PHE A 1 739 ? -42.412 -5.853 33.573 1.00 93.38 739 PHE A CA 1
ATOM 5709 C C . PHE A 1 739 ? -41.686 -5.325 34.809 1.00 93.38 739 PHE A C 1
ATOM 5711 O O . PHE A 1 739 ? -40.567 -4.825 34.732 1.00 93.38 739 PHE A O 1
ATOM 5718 N N . TRP A 1 740 ? -42.317 -5.471 35.970 1.00 92.56 740 TRP A N 1
ATOM 5719 C CA . TRP A 1 740 ? -41.728 -5.106 37.261 1.00 92.56 740 TRP A CA 1
ATOM 5720 C C . TRP A 1 740 ? -42.113 -6.119 38.336 1.00 92.56 740 TRP A C 1
ATOM 5722 O O . TRP A 1 740 ? -43.047 -6.901 38.160 1.00 92.56 740 TRP A O 1
ATOM 5732 N N . ASN A 1 741 ? -41.408 -6.115 39.465 1.00 90.50 741 ASN A N 1
ATOM 5733 C CA . ASN A 1 741 ? -41.741 -6.954 40.612 1.00 90.50 741 ASN A CA 1
ATOM 5734 C C . ASN A 1 741 ? -42.807 -6.276 41.489 1.00 90.50 741 ASN A C 1
ATOM 5736 O O . ASN A 1 741 ? -42.529 -5.279 42.156 1.00 90.50 741 ASN A O 1
ATOM 5740 N N . THR A 1 742 ? -44.006 -6.855 41.549 1.00 88.88 742 THR A N 1
ATOM 5741 C CA . THR A 1 742 ? -45.155 -6.267 42.267 1.00 88.88 742 THR A CA 1
ATOM 5742 C C . THR A 1 742 ? -45.071 -6.416 43.774 1.00 88.88 742 THR A C 1
ATOM 5744 O O . THR A 1 742 ? -45.845 -5.824 44.514 1.00 88.88 742 THR A O 1
ATOM 5747 N N . THR A 1 743 ? -44.102 -7.186 44.269 1.00 86.56 743 THR A N 1
ATOM 5748 C CA . THR A 1 743 ? -43.791 -7.179 45.699 1.00 86.56 743 THR A CA 1
ATOM 5749 C C . THR A 1 743 ? -42.922 -5.995 46.102 1.00 86.56 743 THR A C 1
ATOM 5751 O O . THR A 1 743 ? -42.854 -5.717 47.292 1.00 86.56 743 THR A O 1
ATOM 5754 N N . LEU A 1 744 ? -42.261 -5.317 45.159 1.00 85.88 744 LEU A N 1
ATOM 5755 C CA . LEU A 1 744 ? -41.354 -4.201 45.442 1.00 85.88 744 LEU A CA 1
ATOM 5756 C C . LEU A 1 744 ? -41.951 -2.844 45.082 1.00 85.88 744 LEU A C 1
ATOM 5758 O O . LEU A 1 744 ? -41.683 -1.877 45.792 1.00 85.88 744 LEU A O 1
ATOM 5762 N N . ALA A 1 745 ? -42.764 -2.774 44.028 1.00 88.44 745 ALA A N 1
ATOM 5763 C CA . ALA A 1 745 ? -43.423 -1.544 43.616 1.00 88.44 745 ALA A CA 1
ATOM 5764 C C . ALA A 1 745 ? -44.826 -1.804 43.050 1.00 88.44 745 ALA A C 1
ATOM 5766 O O . ALA A 1 745 ? -45.022 -2.730 42.257 1.00 88.44 745 ALA A O 1
ATOM 5767 N N . ASP A 1 746 ? -45.771 -0.945 43.420 1.00 90.50 746 ASP A N 1
ATOM 5768 C CA . ASP A 1 746 ? -47.120 -0.893 42.855 1.00 90.50 746 ASP A CA 1
ATOM 5769 C C . ASP A 1 746 ? -47.184 0.233 41.816 1.00 90.50 746 ASP A C 1
ATOM 5771 O O . ASP A 1 746 ? -46.615 1.301 42.023 1.00 90.50 746 ASP A O 1
ATOM 5775 N N . LEU A 1 747 ? -47.834 -0.001 40.674 1.00 93.00 747 LEU A N 1
ATOM 5776 C CA . LEU A 1 747 ? -48.008 1.029 39.647 1.00 93.00 747 LEU A CA 1
ATOM 5777 C C . LEU A 1 747 ? -49.224 1.898 39.999 1.00 93.00 747 LEU A C 1
ATOM 5779 O O . LEU A 1 747 ? -50.335 1.378 40.081 1.00 93.00 747 LEU A O 1
ATOM 5783 N N . GLU A 1 748 ? -49.020 3.202 40.162 1.00 93.44 748 GLU A N 1
ATOM 5784 C CA . GLU A 1 748 ? -50.056 4.157 40.579 1.00 93.44 748 GLU A CA 1
ATOM 5785 C C . GLU A 1 748 ? -50.660 4.913 39.388 1.00 93.44 748 GLU A C 1
ATOM 5787 O O . GLU A 1 748 ? -51.881 5.078 39.315 1.00 93.44 748 GLU A O 1
ATOM 5792 N N . ASP A 1 749 ? -49.827 5.355 38.438 1.00 93.25 749 ASP A N 1
ATOM 5793 C CA . ASP A 1 749 ? -50.282 6.160 37.298 1.00 93.25 749 ASP A CA 1
ATOM 5794 C C . ASP A 1 749 ? -49.476 5.913 36.015 1.00 93.25 749 ASP A C 1
ATOM 5796 O O . ASP A 1 749 ? -48.329 5.460 36.051 1.00 93.25 749 ASP A O 1
ATOM 5800 N N . VAL A 1 750 ? -50.093 6.206 34.865 1.00 94.69 750 VAL A N 1
ATOM 5801 C CA . VAL A 1 750 ? -49.483 6.079 33.534 1.00 94.69 750 VAL A CA 1
ATOM 5802 C C . VAL A 1 750 ? -49.933 7.217 32.619 1.00 94.69 750 VAL A C 1
ATOM 5804 O O . VAL A 1 750 ? -51.095 7.281 32.210 1.00 94.69 750 VAL A O 1
ATOM 5807 N N . ASP A 1 751 ? -48.967 8.016 32.174 1.00 94.62 751 ASP A N 1
ATOM 5808 C CA . ASP A 1 751 ? -49.126 9.011 31.118 1.00 94.62 751 ASP A CA 1
ATOM 5809 C C . ASP A 1 751 ? -48.515 8.502 29.806 1.00 94.62 751 ASP A C 1
ATOM 5811 O O . ASP A 1 751 ? -47.400 7.989 29.778 1.00 94.62 751 ASP A O 1
ATOM 5815 N N . ILE A 1 752 ? -49.233 8.644 28.688 1.00 95.00 752 ILE A N 1
ATOM 5816 C CA . ILE A 1 752 ? -48.773 8.205 27.358 1.00 95.00 752 ILE A CA 1
ATOM 5817 C C . ILE A 1 752 ? -48.589 9.428 26.460 1.00 95.00 752 ILE A C 1
ATOM 5819 O O . ILE A 1 752 ? -49.475 10.280 26.371 1.00 95.00 752 ILE A O 1
ATOM 5823 N N . PHE A 1 753 ? -47.475 9.461 25.729 1.00 93.69 753 PHE A N 1
ATOM 5824 C CA . PHE A 1 753 ? -47.049 10.560 24.862 1.00 93.69 753 PHE A CA 1
ATOM 5825 C C . PHE A 1 753 ? -46.836 10.067 23.420 1.00 93.69 753 PHE A C 1
ATOM 5827 O O . PHE A 1 753 ? -45.714 9.793 22.995 1.00 93.69 753 PHE A O 1
ATOM 5834 N N . PRO A 1 754 ? -47.910 9.916 22.625 1.00 91.88 754 PRO A N 1
ATOM 5835 C CA . PRO A 1 754 ? -47.786 9.524 21.227 1.00 91.88 754 PRO A CA 1
ATOM 5836 C C . PRO A 1 754 ? -47.043 10.615 20.437 1.00 91.88 754 PRO A C 1
ATOM 5838 O O . PRO A 1 754 ? -47.420 11.784 20.538 1.00 91.88 754 PRO A O 1
ATOM 5841 N N . PRO A 1 755 ? -46.046 10.265 19.606 1.00 91.81 755 PRO A N 1
ATOM 5842 C CA . PRO A 1 755 ? -45.288 11.255 18.837 1.00 91.81 755 PRO A CA 1
ATOM 5843 C C . PRO A 1 755 ? -46.076 11.868 17.668 1.00 91.81 755 PRO A C 1
ATOM 5845 O O . PRO A 1 755 ? -45.638 12.847 17.066 1.00 91.81 755 PRO A O 1
ATOM 5848 N N . TRP A 1 756 ? -47.237 11.301 17.331 1.00 93.75 756 TRP A N 1
ATOM 5849 C CA . TRP A 1 756 ? -48.053 11.710 16.189 1.00 93.75 756 TRP A CA 1
ATOM 5850 C C . TRP A 1 756 ? -49.287 12.501 16.621 1.00 93.75 756 TRP A C 1
ATOM 5852 O O . TRP A 1 756 ? -49.886 12.238 17.664 1.00 93.75 756 TRP A O 1
ATOM 5862 N N . SER A 1 757 ? -49.726 13.423 15.760 1.00 86.94 757 SER A N 1
ATOM 5863 C CA . SER A 1 757 ? -50.950 14.201 15.980 1.00 86.94 757 SER A CA 1
ATOM 5864 C C . SER A 1 757 ? -52.231 13.362 15.887 1.00 86.94 757 SER A C 1
ATOM 5866 O O . SER A 1 757 ? -53.196 13.669 16.580 1.00 86.94 757 SER A O 1
ATOM 5868 N N . ASP A 1 758 ? -52.239 12.322 15.044 1.00 89.88 758 ASP A N 1
ATOM 5869 C CA . ASP A 1 758 ? -53.322 11.350 14.883 1.00 89.88 758 ASP A CA 1
ATOM 5870 C C . ASP A 1 758 ? -52.762 9.921 14.975 1.00 89.88 758 ASP A C 1
ATOM 5872 O O . ASP A 1 758 ? -51.820 9.538 14.277 1.00 89.88 758 ASP A O 1
ATOM 5876 N N . TYR A 1 759 ? -53.364 9.104 15.839 1.00 92.25 759 TYR A N 1
ATOM 5877 C CA . TYR A 1 759 ? -52.915 7.739 16.106 1.00 92.25 759 TYR A CA 1
ATOM 5878 C C . TYR A 1 759 ? -54.083 6.814 16.457 1.00 92.25 759 TYR A C 1
ATOM 5880 O O . TYR A 1 759 ? -55.176 7.241 16.840 1.00 92.25 759 TYR A O 1
ATOM 5888 N N . PHE A 1 760 ? -53.838 5.514 16.343 1.00 90.62 760 PHE A N 1
ATOM 5889 C CA . PHE A 1 760 ? -54.717 4.447 16.785 1.00 90.62 760 PHE A CA 1
ATOM 5890 C C . PHE A 1 760 ? -54.090 3.725 17.981 1.00 90.62 760 PHE A C 1
ATOM 5892 O O . PHE A 1 760 ? -53.023 3.121 17.865 1.00 90.62 760 PHE A O 1
ATOM 5899 N N . LEU A 1 761 ? -54.765 3.775 19.131 1.00 91.38 761 LEU A N 1
ATOM 5900 C CA . LEU A 1 761 ? -54.370 3.037 20.329 1.00 91.38 761 LEU A CA 1
ATOM 5901 C C . LEU A 1 761 ? -54.785 1.567 20.183 1.00 91.38 761 LEU A C 1
ATOM 5903 O O . LEU A 1 761 ? -55.964 1.233 20.308 1.00 91.38 761 LEU A O 1
ATOM 5907 N N . VAL A 1 762 ? -53.819 0.695 19.898 1.00 88.12 762 VAL A N 1
ATOM 5908 C CA . VAL A 1 762 ? -54.042 -0.747 19.719 1.00 88.12 762 VAL A CA 1
ATOM 5909 C C . VAL A 1 762 ? -54.139 -1.440 21.077 1.00 88.12 762 VAL A C 1
ATOM 5911 O O . VAL A 1 762 ? -55.039 -2.255 21.292 1.00 88.12 762 VAL A O 1
ATOM 5914 N N . LYS A 1 763 ? -53.219 -1.112 21.991 1.00 89.25 763 LYS A N 1
ATOM 5915 C CA . LYS A 1 763 ? -53.147 -1.653 23.352 1.00 89.25 763 LYS A CA 1
ATOM 5916 C C . LYS A 1 763 ? -52.729 -0.584 24.352 1.00 89.25 763 LYS A C 1
ATOM 5918 O O . LYS A 1 763 ? -51.857 0.226 24.061 1.00 89.25 763 LYS A O 1
ATOM 5923 N N . ASN A 1 764 ? -53.371 -0.627 25.512 1.00 91.12 764 ASN A N 1
ATOM 5924 C CA . ASN A 1 764 ? -53.010 0.083 26.733 1.00 91.12 764 ASN A CA 1
ATOM 5925 C C . ASN A 1 764 ? -53.591 -0.736 27.894 1.00 91.12 764 ASN A C 1
ATOM 5927 O O . ASN A 1 764 ? -54.754 -0.563 28.263 1.00 91.12 764 ASN A O 1
ATOM 5931 N N . GLU A 1 765 ? -52.844 -1.741 28.339 1.00 91.56 765 GLU A N 1
ATOM 5932 C CA . GLU A 1 765 ? -53.290 -2.712 29.339 1.00 91.56 765 GLU A CA 1
ATOM 5933 C C . GLU A 1 765 ? -52.269 -2.800 30.472 1.00 91.56 765 GLU A C 1
ATOM 5935 O O . GLU A 1 765 ? -51.095 -3.072 30.230 1.00 91.56 765 GLU A O 1
ATOM 5940 N N . THR A 1 766 ? -52.743 -2.639 31.706 1.00 90.44 766 THR A N 1
ATOM 5941 C CA . THR A 1 766 ? -51.963 -2.880 32.923 1.00 90.44 766 THR A CA 1
ATOM 5942 C C . THR A 1 766 ? -52.504 -4.117 33.626 1.00 90.44 766 THR A C 1
ATOM 5944 O O . THR A 1 766 ? -53.716 -4.262 33.808 1.00 90.44 766 THR A O 1
ATOM 5947 N N . GLN A 1 767 ? -51.608 -5.007 34.039 1.00 88.25 767 GLN A N 1
ATOM 5948 C CA . GLN A 1 767 ? -51.918 -6.154 34.879 1.00 88.25 767 GLN A CA 1
ATOM 5949 C C . GLN A 1 767 ? -50.989 -6.159 36.097 1.00 88.25 767 GLN A C 1
ATOM 5951 O O . GLN A 1 767 ? -49.791 -6.362 35.955 1.00 88.25 767 GLN A O 1
ATOM 5956 N N . GLU A 1 768 ? -51.559 -5.970 37.288 1.00 78.62 768 GLU A N 1
ATOM 5957 C CA . GLU A 1 768 ? -50.819 -5.905 38.562 1.00 78.62 768 GLU A CA 1
ATOM 5958 C C . GLU A 1 768 ? -50.246 -7.253 39.027 1.00 78.62 768 GLU A C 1
ATOM 5960 O O . GLU A 1 768 ? -49.400 -7.284 39.903 1.00 78.62 768 GLU A O 1
ATOM 5965 N N . ASP A 1 769 ? -50.695 -8.384 38.481 1.00 80.19 769 ASP A N 1
ATOM 5966 C CA . ASP A 1 769 ? -50.048 -9.683 38.700 1.00 80.19 769 ASP A CA 1
ATOM 5967 C C . ASP A 1 769 ? -50.372 -10.616 37.530 1.00 80.19 769 ASP A C 1
ATOM 5969 O O . ASP A 1 769 ? -51.539 -10.946 37.265 1.00 80.19 769 ASP A O 1
ATOM 5973 N N . ILE A 1 770 ? -49.339 -11.034 36.801 1.00 84.19 770 ILE A N 1
ATOM 5974 C CA . ILE A 1 770 ? -49.458 -11.980 35.684 1.00 84.19 770 ILE A CA 1
ATOM 5975 C C . ILE A 1 770 ? -49.406 -13.452 36.135 1.00 84.19 770 ILE A C 1
ATOM 5977 O O . ILE A 1 770 ? -49.508 -14.358 35.306 1.00 84.19 770 ILE A O 1
ATOM 5981 N N . GLY A 1 771 ? -49.336 -13.707 37.446 1.00 76.38 771 GLY A N 1
ATOM 5982 C CA . GLY A 1 771 ? -49.383 -15.030 38.072 1.00 76.38 771 GLY A CA 1
ATOM 5983 C C . GLY A 1 771 ? -48.013 -15.615 38.425 1.00 76.38 771 GLY A C 1
ATOM 5984 O O . GLY A 1 771 ? -47.942 -16.783 38.816 1.00 76.38 771 GLY A O 1
ATOM 5985 N N . ASP A 1 772 ? -46.944 -14.831 38.285 1.00 81.69 772 ASP A N 1
ATOM 5986 C CA . ASP A 1 772 ? -45.560 -15.195 38.613 1.00 81.69 772 ASP A CA 1
ATOM 5987 C C . ASP A 1 772 ? -44.872 -14.200 39.572 1.00 81.69 772 ASP A C 1
ATOM 5989 O O . ASP A 1 772 ? -43.679 -14.342 39.837 1.00 81.69 772 ASP A O 1
ATOM 5993 N N . GLY A 1 773 ? -45.618 -13.239 40.135 1.00 81.50 773 GLY A N 1
ATOM 5994 C CA . GLY A 1 773 ? -45.073 -12.191 41.005 1.00 81.50 773 GLY A CA 1
ATOM 5995 C C . GLY A 1 773 ? -44.555 -10.958 40.258 1.00 81.50 773 GLY A C 1
ATOM 5996 O O . GLY A 1 773 ? -43.914 -10.108 40.876 1.00 81.50 773 GLY A O 1
ATOM 5997 N N . ARG A 1 774 ? -44.819 -10.850 38.948 1.00 90.38 774 ARG A N 1
ATOM 5998 C CA . ARG A 1 774 ? -44.551 -9.646 38.156 1.00 90.38 774 ARG A CA 1
ATOM 5999 C C . ARG A 1 774 ? -45.827 -8.937 37.719 1.00 90.38 774 ARG A C 1
ATOM 6001 O O . ARG A 1 774 ? -46.854 -9.563 37.450 1.00 90.38 774 ARG A O 1
ATOM 6008 N N . GLY A 1 775 ? -45.725 -7.622 37.601 1.00 91.31 775 GLY A N 1
ATOM 6009 C CA . GLY A 1 775 ? -46.701 -6.768 36.943 1.00 91.31 775 GLY A CA 1
ATOM 6010 C C . GLY A 1 775 ? -46.318 -6.576 35.482 1.00 91.31 775 GLY A C 1
ATOM 6011 O O . GLY A 1 775 ? -45.175 -6.831 35.099 1.00 91.31 775 GLY A O 1
ATOM 6012 N N . MET A 1 776 ? -47.275 -6.166 34.655 1.00 94.62 776 MET A N 1
ATOM 6013 C CA . MET A 1 776 ? -47.054 -5.886 33.239 1.00 94.62 776 MET A CA 1
ATOM 6014 C C . MET A 1 776 ? -47.813 -4.637 32.801 1.00 94.62 776 MET A C 1
ATOM 6016 O O . MET A 1 776 ? -49.005 -4.498 33.074 1.00 94.62 776 MET A O 1
ATOM 6020 N N . PHE A 1 777 ? -47.143 -3.787 32.032 1.00 95.44 777 PHE A N 1
ATOM 6021 C CA . PHE A 1 777 ? -47.741 -2.704 31.266 1.00 95.44 777 PHE A CA 1
ATOM 6022 C C . PHE A 1 777 ? -47.509 -2.971 29.779 1.00 95.44 777 PHE A C 1
ATOM 6024 O O . PHE A 1 777 ? -46.373 -3.170 29.360 1.00 95.44 777 PHE A O 1
ATOM 6031 N N . TRP A 1 778 ? -48.576 -3.017 28.981 1.00 96.06 778 TRP A N 1
ATOM 6032 C CA . TRP A 1 778 ? -48.526 -3.302 27.547 1.00 96.06 778 TRP A CA 1
ATOM 6033 C C . TRP A 1 778 ? -49.096 -2.137 26.747 1.00 96.06 778 TRP A C 1
ATOM 6035 O O . TRP A 1 778 ? -50.294 -1.839 26.811 1.00 96.06 778 TRP A O 1
ATOM 6045 N N . LEU A 1 779 ? -48.234 -1.533 25.935 1.00 95.38 779 LEU A N 1
ATOM 6046 C CA . LEU A 1 779 ? -48.558 -0.393 25.094 1.00 95.38 779 LEU A CA 1
ATOM 6047 C C . LEU A 1 779 ? -48.328 -0.740 23.623 1.00 95.38 779 LEU A C 1
ATOM 6049 O O . LEU A 1 779 ? -47.273 -1.255 23.259 1.00 95.38 779 LEU A O 1
ATOM 6053 N N . ALA A 1 780 ? -49.306 -0.449 22.766 1.00 94.75 780 ALA A N 1
ATOM 6054 C CA . ALA A 1 780 ? -49.126 -0.529 21.320 1.00 94.75 780 ALA A CA 1
ATOM 6055 C C . ALA A 1 780 ? -49.926 0.559 20.604 1.00 94.75 780 ALA A C 1
ATOM 6057 O O . ALA A 1 780 ? -51.138 0.694 20.815 1.00 94.75 780 ALA A O 1
ATOM 6058 N N . LEU A 1 781 ? -49.255 1.325 19.748 1.00 93.88 781 LEU A N 1
ATOM 6059 C CA . LEU A 1 781 ? -49.839 2.416 18.976 1.00 93.88 781 LEU A CA 1
ATOM 6060 C C . LEU A 1 781 ? -49.440 2.312 17.504 1.00 93.88 781 LEU A C 1
ATOM 6062 O O . LEU A 1 781 ? -48.349 1.858 17.165 1.00 93.88 781 LEU A O 1
ATOM 6066 N N . LEU A 1 782 ? -50.332 2.777 16.633 1.00 92.25 782 LEU A N 1
ATOM 6067 C CA . LEU A 1 782 ? -50.094 2.885 15.197 1.00 92.25 782 LEU A CA 1
ATOM 6068 C C . LEU A 1 782 ? -50.431 4.301 14.724 1.00 92.25 782 LEU A C 1
ATOM 6070 O O . LEU A 1 782 ? -51.483 4.833 15.081 1.00 92.25 782 LEU A O 1
ATOM 6074 N N . MET A 1 783 ? -49.580 4.900 13.902 1.00 93.69 783 MET A N 1
ATOM 6075 C CA . MET A 1 783 ? -49.841 6.188 13.265 1.00 93.69 783 MET A CA 1
ATOM 6076 C C . MET A 1 783 ? -51.038 6.096 12.305 1.00 93.69 783 MET A C 1
ATOM 6078 O O . MET A 1 783 ? -51.228 5.083 11.626 1.00 93.69 783 MET A O 1
ATOM 6082 N N . LEU A 1 784 ? -51.842 7.161 12.212 1.00 88.25 784 LEU A N 1
ATOM 6083 C CA . LEU A 1 784 ? -52.905 7.276 11.212 1.00 88.25 784 LEU A CA 1
ATOM 6084 C C . LEU A 1 784 ? -52.645 8.448 10.254 1.00 88.25 784 LEU A C 1
ATOM 6086 O O . LEU A 1 784 ? -52.343 9.550 10.707 1.00 88.25 784 LEU A O 1
ATOM 6090 N N . PRO A 1 785 ? -52.848 8.277 8.934 1.00 80.12 785 PRO A N 1
ATOM 6091 C CA . PRO A 1 785 ? -52.862 9.407 8.011 1.00 80.12 785 PRO A CA 1
ATOM 6092 C C . PRO A 1 785 ? -53.945 10.425 8.420 1.00 80.12 785 PRO A C 1
ATOM 6094 O O . PRO A 1 785 ? -55.063 10.011 8.750 1.00 80.12 785 PRO A O 1
ATOM 6097 N N . PRO A 1 786 ? -53.677 11.742 8.351 1.00 85.31 786 PRO A N 1
ATOM 6098 C CA . PRO A 1 786 ? -52.594 12.378 7.601 1.00 85.31 786 PRO A CA 1
ATOM 6099 C C . PRO A 1 786 ? -51.311 12.657 8.410 1.00 85.31 786 PRO A C 1
ATOM 6101 O O . PRO A 1 786 ? -50.529 13.498 7.978 1.00 85.31 786 PRO A O 1
ATOM 6104 N N . SER A 1 787 ? -51.093 12.029 9.571 1.00 87.06 787 SER A N 1
ATOM 6105 C CA . SER A 1 787 ? -49.820 12.176 10.291 1.00 87.06 787 SER A CA 1
ATOM 6106 C C . SER A 1 787 ? -48.643 11.613 9.496 1.00 87.06 787 SER A C 1
ATOM 6108 O O . SER A 1 787 ? -48.784 10.610 8.796 1.00 87.06 787 SER A O 1
ATOM 6110 N N . GLU A 1 788 ? -47.496 12.278 9.632 1.00 90.12 788 GLU A N 1
ATOM 6111 C CA . GLU A 1 788 ? -46.223 11.861 9.044 1.00 90.12 788 GLU A CA 1
ATOM 6112 C C . GLU A 1 788 ? -45.417 11.013 10.044 1.00 90.12 788 GLU A C 1
ATOM 6114 O O . GLU A 1 788 ? -45.529 11.247 11.257 1.00 90.12 788 GLU A O 1
ATOM 6119 N N . PRO A 1 789 ? -44.598 10.059 9.563 1.00 91.06 789 PRO A N 1
ATOM 6120 C CA . PRO A 1 789 ? -43.725 9.246 10.405 1.00 91.06 789 PRO A CA 1
ATOM 6121 C C . PRO A 1 789 ? -42.793 10.098 11.273 1.00 91.06 789 PRO A C 1
ATOM 6123 O O . PRO A 1 789 ? -42.289 11.143 10.849 1.00 91.06 789 PRO A O 1
ATOM 6126 N N . PHE A 1 790 ? -42.564 9.655 12.509 1.00 93.12 790 PHE A N 1
ATOM 6127 C CA . PHE A 1 790 ? -41.770 10.412 13.472 1.00 93.12 790 PHE A CA 1
ATOM 6128 C C . PHE A 1 790 ? -40.271 10.168 13.274 1.00 93.12 790 PHE A C 1
ATOM 6130 O O . PHE A 1 790 ? -39.837 9.032 13.089 1.00 93.12 790 PHE A O 1
ATOM 6137 N N . ASN A 1 791 ? -39.487 11.245 13.353 1.00 89.69 791 ASN A N 1
ATOM 6138 C CA . ASN A 1 791 ? -38.029 11.216 13.310 1.00 89.69 791 ASN A CA 1
ATOM 6139 C C . ASN A 1 791 ? -37.481 12.011 14.506 1.00 89.69 791 ASN A C 1
ATOM 6141 O O . ASN A 1 791 ? -37.903 13.150 14.715 1.00 89.69 791 ASN A O 1
ATOM 6145 N N . GLY A 1 792 ? -36.547 11.438 15.267 1.00 86.00 792 GLY A N 1
ATOM 6146 C CA . GLY A 1 792 ? -35.897 12.083 16.413 1.00 86.00 792 GLY A CA 1
ATOM 6147 C C . GLY A 1 792 ? -36.005 11.292 17.719 1.00 86.00 792 GLY A C 1
ATOM 6148 O O . GLY A 1 792 ? -36.191 10.078 17.717 1.00 86.00 792 GLY A O 1
ATOM 6149 N N . THR A 1 793 ? -35.879 11.990 18.846 1.00 91.75 793 THR A N 1
ATOM 6150 C CA . THR A 1 793 ? -35.933 11.416 20.202 1.00 91.75 793 THR A CA 1
ATOM 6151 C C . THR A 1 793 ? -37.206 11.864 20.912 1.00 91.75 793 THR A C 1
ATOM 6153 O O . THR A 1 793 ? -37.580 13.034 20.827 1.00 91.75 793 THR A O 1
ATOM 6156 N N . THR A 1 794 ? -37.890 10.955 21.608 1.00 94.38 794 THR A N 1
ATOM 6157 C CA . THR A 1 794 ? -39.127 11.271 22.339 1.00 94.38 794 THR A CA 1
ATOM 6158 C C . THR A 1 794 ? -39.369 10.332 23.521 1.00 94.38 794 THR A C 1
ATOM 6160 O O . THR A 1 794 ? -38.857 9.214 23.567 1.00 94.38 794 THR A O 1
ATOM 6163 N N . VAL A 1 795 ? -40.197 10.778 24.464 1.00 95.69 795 VAL A N 1
ATOM 6164 C CA . VAL A 1 795 ? -40.778 9.935 25.516 1.00 95.69 795 VAL A CA 1
ATOM 6165 C C . VAL A 1 795 ? -42.073 9.336 24.974 1.00 95.69 795 VAL A C 1
ATOM 6167 O O . VAL A 1 795 ? -42.879 10.057 24.395 1.00 95.69 795 VAL A O 1
ATOM 6170 N N . LEU A 1 796 ? -42.276 8.030 25.147 1.00 95.00 796 LEU A N 1
ATOM 6171 C CA . LEU A 1 796 ? -43.505 7.334 24.753 1.00 95.00 796 LEU A CA 1
ATOM 6172 C C . LEU A 1 796 ? -44.512 7.212 25.891 1.00 95.00 796 LEU A C 1
ATOM 6174 O O . LEU A 1 796 ? -45.720 7.259 25.655 1.00 95.00 796 LEU A O 1
ATOM 6178 N N . ALA A 1 797 ? -44.024 7.010 27.111 1.00 95.94 797 ALA A N 1
ATOM 6179 C CA . ALA A 1 797 ? -44.845 6.907 28.306 1.00 95.94 797 ALA A CA 1
ATOM 6180 C C . ALA A 1 797 ? -44.036 7.275 29.551 1.00 95.94 797 ALA A C 1
ATOM 6182 O O . ALA A 1 797 ? -42.838 6.995 29.607 1.00 95.94 797 ALA A O 1
ATOM 6183 N N . THR A 1 798 ? -44.713 7.841 30.542 1.00 96.69 798 THR A N 1
ATOM 6184 C CA . THR A 1 798 ? -44.220 8.037 31.904 1.00 96.69 798 THR A CA 1
ATOM 6185 C C . THR A 1 798 ? -45.070 7.184 32.833 1.00 96.69 798 THR A C 1
ATOM 6187 O O . THR A 1 798 ? -46.297 7.230 32.770 1.00 96.69 798 THR A O 1
ATOM 6190 N N . LEU A 1 799 ? -44.429 6.378 33.671 1.00 95.69 799 LEU A N 1
ATOM 6191 C CA . LEU A 1 799 ? -45.088 5.521 34.647 1.00 95.69 799 LEU A CA 1
ATOM 6192 C C . LEU A 1 799 ? -44.685 5.954 36.052 1.00 95.69 799 LEU A C 1
ATOM 6194 O O . LEU A 1 799 ? -43.493 6.102 36.329 1.00 95.69 799 LEU A O 1
ATOM 6198 N N . THR A 1 800 ? -45.676 6.113 36.923 1.00 94.88 800 THR A N 1
ATOM 6199 C CA . THR A 1 800 ? -45.499 6.463 38.333 1.00 94.88 800 THR A CA 1
ATOM 6200 C C . THR A 1 800 ? -45.769 5.236 39.183 1.00 94.88 800 THR A C 1
ATOM 6202 O O . THR A 1 800 ? -46.839 4.634 39.105 1.00 94.88 800 THR A O 1
ATOM 6205 N N . PHE A 1 801 ? -44.802 4.874 40.008 1.00 93.44 801 PHE A N 1
ATOM 6206 C CA . PHE A 1 801 ? -44.842 3.721 40.892 1.00 93.44 801 PHE A CA 1
ATOM 6207 C C . PHE A 1 801 ? -44.713 4.161 42.345 1.00 93.44 801 PHE A C 1
ATOM 6209 O O . PHE A 1 801 ? -44.116 5.192 42.624 1.00 93.44 801 PHE A O 1
ATOM 6216 N N . ASN A 1 802 ? -45.188 3.337 43.270 1.00 91.25 802 ASN A N 1
ATOM 6217 C CA . ASN A 1 802 ? -45.024 3.490 44.709 1.00 91.25 802 ASN A CA 1
ATOM 6218 C C . ASN A 1 802 ? -44.234 2.301 45.265 1.00 91.25 802 ASN A C 1
ATOM 6220 O O . ASN A 1 802 ? -44.597 1.146 45.036 1.00 91.25 802 ASN A O 1
ATOM 6224 N N . ALA A 1 803 ? -43.144 2.561 45.984 1.00 88.62 803 ALA A N 1
ATOM 6225 C CA . ALA A 1 803 ? -42.291 1.509 46.530 1.00 88.62 803 ALA A CA 1
ATOM 6226 C C . ALA A 1 803 ? -42.925 0.862 47.773 1.00 88.62 803 ALA A C 1
ATOM 6228 O O . ALA A 1 803 ? -43.219 1.541 48.756 1.00 88.62 803 ALA A O 1
ATOM 6229 N N . THR A 1 804 ? -43.108 -0.460 47.786 1.00 86.19 804 THR A N 1
ATOM 6230 C CA . THR A 1 804 ? -43.898 -1.146 48.828 1.00 86.19 804 THR A CA 1
ATOM 6231 C C . THR A 1 804 ? -43.091 -2.017 49.785 1.00 86.19 804 THR A C 1
ATOM 6233 O O . THR A 1 804 ? -43.504 -2.193 50.933 1.00 86.19 804 THR A O 1
ATOM 6236 N N . ASN A 1 805 ? -41.937 -2.543 49.368 1.00 85.00 805 ASN A N 1
ATOM 6237 C CA . ASN A 1 805 ? -41.029 -3.329 50.216 1.00 85.00 805 ASN A CA 1
ATOM 6238 C C . ASN A 1 805 ? -39.566 -3.054 49.869 1.00 85.00 805 ASN A C 1
ATOM 6240 O O . ASN A 1 805 ? -39.291 -2.464 48.837 1.00 85.00 805 ASN A O 1
ATOM 6244 N N . ILE A 1 806 ? -38.641 -3.514 50.719 1.00 81.19 806 ILE A N 1
ATOM 6245 C CA . ILE A 1 806 ? -37.186 -3.410 50.511 1.00 81.19 806 ILE A CA 1
ATOM 6246 C C . ILE A 1 806 ? -36.722 -4.423 49.471 1.00 81.19 806 ILE A C 1
ATOM 6248 O O . ILE A 1 806 ? -37.042 -5.612 49.587 1.00 81.19 806 ILE A O 1
ATOM 6252 N N . GLY A 1 807 ? -35.874 -3.990 48.549 1.00 79.75 807 GLY A N 1
ATOM 6253 C CA . GLY A 1 807 ? -35.137 -4.876 47.665 1.00 79.75 807 GLY A CA 1
ATOM 6254 C C . GLY A 1 807 ? -34.698 -4.179 46.394 1.00 79.75 807 GLY A C 1
ATOM 6255 O O . GLY A 1 807 ? -34.781 -2.966 46.264 1.00 79.75 807 GLY A O 1
ATOM 6256 N N . THR A 1 808 ? -34.235 -4.977 45.444 1.00 83.31 808 THR A N 1
ATOM 6257 C CA . THR A 1 808 ? -33.819 -4.485 44.138 1.00 83.31 808 THR A CA 1
ATOM 6258 C C . THR A 1 808 ? -34.489 -5.288 43.036 1.00 83.31 808 THR A C 1
ATOM 6260 O O . THR A 1 808 ? -34.759 -6.486 43.194 1.00 83.31 808 THR A O 1
ATOM 6263 N N . SER A 1 809 ? -34.811 -4.631 41.926 1.00 83.00 809 SER A N 1
ATOM 6264 C CA . SER A 1 809 ? -35.421 -5.276 40.765 1.00 83.00 809 SER A CA 1
ATOM 6265 C C . SER A 1 809 ? -35.039 -4.581 39.475 1.00 83.00 809 SER A C 1
ATOM 6267 O O . SER A 1 809 ? -34.865 -3.370 39.426 1.00 83.00 809 SER A O 1
ATOM 6269 N N . ILE A 1 810 ? -35.003 -5.368 38.408 1.00 85.88 810 ILE A N 1
ATOM 6270 C CA . ILE A 1 810 ? -34.980 -4.853 37.044 1.00 85.88 810 ILE A CA 1
ATOM 6271 C C . ILE A 1 810 ? -36.402 -4.408 36.678 1.00 85.88 810 ILE A C 1
ATOM 6273 O O . ILE A 1 810 ? -37.385 -5.054 37.066 1.00 85.88 810 ILE A O 1
ATOM 6277 N N . LEU A 1 811 ? -36.485 -3.295 35.960 1.00 90.88 811 LEU A N 1
ATOM 6278 C CA . LEU A 1 811 ? -37.636 -2.847 35.192 1.00 90.88 811 LEU A CA 1
ATOM 6279 C C . LEU A 1 811 ? -37.395 -3.306 33.747 1.00 90.88 811 LEU A C 1
ATOM 6281 O O . LEU A 1 811 ? -36.610 -2.707 33.019 1.00 90.88 811 LEU A O 1
ATOM 6285 N N . ASP A 1 812 ? -38.010 -4.428 33.390 1.00 91.88 812 ASP A N 1
ATOM 6286 C CA . ASP A 1 812 ? -37.689 -5.239 32.209 1.00 91.88 812 ASP A CA 1
ATOM 6287 C C . ASP A 1 812 ? -38.548 -4.797 31.017 1.00 91.88 812 ASP A C 1
ATOM 6289 O O . ASP A 1 812 ? -39.774 -4.970 31.029 1.00 91.88 812 ASP A O 1
ATOM 6293 N N . LEU A 1 813 ? -37.921 -4.171 30.017 1.00 92.25 813 LEU A N 1
ATOM 6294 C CA . LEU A 1 813 ? -38.551 -3.842 28.744 1.00 92.25 813 LEU A CA 1
ATOM 6295 C C . LEU A 1 813 ? -38.408 -5.036 27.799 1.00 92.25 813 LEU A C 1
ATOM 6297 O O . LEU A 1 813 ? -37.343 -5.318 27.266 1.00 92.25 813 LEU A O 1
ATOM 6301 N N . ASP A 1 814 ? -39.522 -5.688 27.492 1.00 88.19 814 ASP A N 1
ATOM 6302 C CA . ASP A 1 814 ? -39.539 -6.857 26.618 1.00 88.19 814 ASP A CA 1
ATOM 6303 C C . ASP A 1 814 ? -40.577 -6.699 25.496 1.00 88.19 814 ASP A C 1
ATOM 6305 O O . ASP A 1 814 ? -41.508 -5.889 25.537 1.00 88.19 814 ASP A O 1
ATOM 6309 N N . GLN A 1 815 ? -40.413 -7.498 24.443 1.00 86.12 815 GLN A N 1
ATOM 6310 C CA . GLN A 1 815 ? -41.275 -7.537 23.261 1.00 86.12 815 GLN A CA 1
ATOM 6311 C C . GLN A 1 815 ? -41.420 -6.182 22.561 1.00 86.12 815 GLN A C 1
ATOM 6313 O O . GLN A 1 815 ? -42.463 -5.911 21.959 1.00 86.12 815 GLN A O 1
ATOM 6318 N N . VAL A 1 816 ? -40.368 -5.363 22.611 1.00 91.25 816 VAL A N 1
ATOM 6319 C CA . VAL A 1 816 ? -40.297 -4.091 21.892 1.00 91.25 816 VAL A CA 1
ATOM 6320 C C . VAL A 1 816 ? -40.235 -4.363 20.389 1.00 91.25 816 VAL A C 1
ATOM 6322 O O . VAL A 1 816 ? -39.371 -5.089 19.900 1.00 91.25 816 VAL A O 1
ATOM 6325 N N . LYS A 1 817 ? -41.178 -3.792 19.644 1.00 92.12 817 LYS A N 1
ATOM 6326 C CA . LYS A 1 817 ? -41.226 -3.822 18.182 1.00 92.12 817 LYS A CA 1
ATOM 6327 C C . LYS A 1 817 ? -41.524 -2.429 17.678 1.00 92.12 817 LYS A C 1
ATOM 6329 O O . LYS A 1 817 ? -42.526 -1.837 18.072 1.00 92.12 817 LYS A O 1
ATOM 6334 N N . LEU A 1 818 ? -40.700 -1.952 16.759 1.00 93.44 818 LEU A N 1
ATOM 6335 C CA . LEU A 1 818 ? -40.898 -0.693 16.055 1.00 93.44 818 LEU A CA 1
ATOM 6336 C C . LEU A 1 818 ? -41.171 -0.983 14.577 1.00 93.44 818 LEU A C 1
ATOM 6338 O O . LEU A 1 818 ? -40.608 -1.924 14.015 1.00 93.44 818 LEU A O 1
ATOM 6342 N N . GLY A 1 819 ? -42.055 -0.200 13.964 1.00 88.44 819 GLY A N 1
ATOM 6343 C CA . GLY A 1 819 ? -42.428 -0.328 12.558 1.00 88.44 819 GLY A CA 1
ATOM 6344 C C . GLY A 1 819 ? -42.277 0.988 11.809 1.00 88.44 819 GLY A C 1
ATOM 6345 O O . GLY A 1 819 ? -42.711 2.032 12.309 1.00 88.44 819 GLY A O 1
ATOM 6346 N N . ASP A 1 820 ? -41.692 0.914 10.615 1.00 87.38 820 ASP A N 1
ATOM 6347 C CA . ASP A 1 820 ? -41.579 2.042 9.692 1.00 87.38 820 ASP A CA 1
ATOM 6348 C C . ASP A 1 820 ? -42.901 2.311 8.940 1.00 87.38 820 ASP A C 1
ATOM 6350 O O . ASP A 1 820 ? -43.894 1.581 9.089 1.00 87.38 820 ASP A O 1
ATOM 6354 N N . SER A 1 821 ? -42.938 3.351 8.105 1.00 86.81 821 SER A N 1
ATOM 6355 C CA . SER A 1 821 ? -44.123 3.722 7.314 1.00 86.81 821 SER A CA 1
ATOM 6356 C C . SER A 1 821 ? -44.557 2.668 6.282 1.00 86.81 821 SER A C 1
ATOM 6358 O O . SER A 1 821 ? -45.707 2.674 5.825 1.00 86.81 821 SER A O 1
ATOM 6360 N N . LEU A 1 822 ? -43.668 1.731 5.944 1.00 82.62 822 LEU A N 1
ATOM 6361 C CA . LEU A 1 822 ? -43.893 0.597 5.048 1.00 82.62 822 LEU A CA 1
ATOM 6362 C C . LEU A 1 822 ? -44.202 -0.709 5.804 1.00 82.62 822 LEU A C 1
ATOM 6364 O O . LEU A 1 822 ? -44.419 -1.743 5.168 1.00 82.62 822 LEU A O 1
ATOM 6368 N N . ALA A 1 823 ? -44.295 -0.650 7.135 1.00 75.88 823 ALA A N 1
ATOM 6369 C CA . ALA A 1 823 ? -44.472 -1.772 8.052 1.00 75.88 823 ALA A CA 1
ATOM 6370 C C . ALA A 1 823 ? -43.295 -2.768 8.102 1.00 75.88 823 ALA A C 1
ATOM 6372 O O . ALA A 1 823 ? -43.484 -3.921 8.507 1.00 75.88 823 ALA A O 1
ATOM 6373 N N . ASN A 1 824 ? -42.086 -2.342 7.732 1.00 79.69 824 ASN A N 1
ATOM 6374 C CA . ASN A 1 824 ? -40.869 -3.096 8.020 1.00 79.69 824 ASN A CA 1
ATOM 6375 C C . ASN A 1 824 ? -40.453 -2.889 9.486 1.00 79.69 824 ASN A C 1
ATOM 6377 O O . ASN A 1 824 ? -40.696 -1.820 10.053 1.00 79.69 824 ASN A O 1
ATOM 6381 N N . PRO A 1 825 ? -39.830 -3.897 10.121 1.00 82.38 825 PRO A N 1
ATOM 6382 C CA . PRO A 1 825 ? -39.294 -3.745 11.465 1.00 82.38 825 PRO A CA 1
ATOM 6383 C C . PRO A 1 825 ? -38.110 -2.769 11.470 1.00 82.38 825 PRO A C 1
ATOM 6385 O O . PRO A 1 825 ? -37.181 -2.922 10.679 1.00 82.38 825 PRO A O 1
ATOM 6388 N N . ILE A 1 826 ? -38.122 -1.812 12.397 1.00 83.88 826 ILE A N 1
ATOM 6389 C CA . ILE A 1 826 ? -36.962 -0.959 12.684 1.00 83.88 826 ILE A CA 1
ATOM 6390 C C . ILE A 1 826 ? -36.074 -1.717 13.687 1.00 83.88 826 ILE A C 1
ATOM 6392 O O . ILE A 1 826 ? -36.592 -2.145 14.724 1.00 83.88 826 ILE A O 1
ATOM 6396 N N . PRO A 1 827 ? -34.772 -1.926 13.407 1.00 80.06 827 PRO A N 1
ATOM 6397 C CA . PRO A 1 827 ? -33.856 -2.563 14.349 1.00 80.06 827 PRO A CA 1
ATOM 6398 C C . PRO A 1 827 ? -33.797 -1.791 15.668 1.00 80.06 827 PRO A C 1
ATOM 6400 O O . PRO A 1 827 ? -33.715 -0.565 15.668 1.00 80.06 827 PRO A O 1
ATOM 6403 N N . THR A 1 828 ? -33.827 -2.504 16.792 1.00 83.56 828 THR A N 1
ATOM 6404 C CA . THR A 1 828 ? -33.901 -1.901 18.129 1.00 83.56 828 THR A CA 1
ATOM 6405 C C . THR A 1 828 ? -32.847 -2.463 19.058 1.00 83.56 828 THR A C 1
ATOM 6407 O O . THR A 1 828 ? -32.644 -3.676 19.093 1.00 83.56 828 THR A O 1
ATOM 6410 N N . ASN A 1 829 ? -32.272 -1.596 19.878 1.00 84.94 829 ASN A N 1
ATOM 6411 C CA . ASN A 1 829 ? -31.534 -1.973 21.072 1.00 84.94 829 ASN A CA 1
ATOM 6412 C C . ASN A 1 829 ? -32.361 -1.581 22.305 1.00 84.94 829 ASN A C 1
ATOM 6414 O O . ASN A 1 829 ? -32.950 -0.499 22.334 1.00 84.94 829 ASN A O 1
ATOM 6418 N N . ILE A 1 830 ? -32.450 -2.471 23.291 1.00 89.00 830 ILE A N 1
ATOM 6419 C CA . ILE A 1 830 ? -33.318 -2.297 24.459 1.00 89.00 830 ILE A CA 1
ATOM 6420 C C . ILE A 1 830 ? -32.443 -2.132 25.695 1.00 89.00 830 ILE A C 1
ATOM 6422 O O . ILE A 1 830 ? -31.523 -2.916 25.913 1.00 89.00 830 ILE A O 1
ATOM 6426 N N . VAL A 1 831 ? -32.736 -1.110 26.495 1.00 85.75 831 VAL A N 1
ATOM 6427 C CA . VAL A 1 831 ? -32.042 -0.848 27.757 1.00 85.75 831 VAL A CA 1
ATOM 6428 C C . VAL A 1 831 ? -33.063 -0.836 28.887 1.00 85.75 831 VAL A C 1
ATOM 6430 O O . VAL A 1 831 ? -33.890 0.075 28.994 1.00 85.75 831 VAL A O 1
ATOM 6433 N N . ASP A 1 832 ? -32.990 -1.864 29.723 1.00 90.50 832 ASP A N 1
ATOM 6434 C CA . ASP A 1 832 ? -33.810 -1.997 30.923 1.00 90.50 832 ASP A CA 1
ATOM 6435 C C . ASP A 1 832 ? -33.491 -0.909 31.952 1.00 90.50 832 ASP A C 1
ATOM 6437 O O . ASP A 1 832 ? -32.468 -0.228 31.882 1.00 90.50 832 ASP A O 1
ATOM 6441 N N . GLY A 1 833 ? -34.384 -0.753 32.923 1.00 86.38 833 GLY A N 1
ATOM 6442 C CA . GLY A 1 833 ? -34.167 0.086 34.095 1.00 86.38 833 GLY A CA 1
ATOM 6443 C C . GLY A 1 833 ? -33.925 -0.749 35.343 1.00 86.38 833 GLY A C 1
ATOM 6444 O O . GLY A 1 833 ? -34.101 -1.968 35.363 1.00 86.38 833 GLY A O 1
ATOM 6445 N N . TYR A 1 834 ? -33.574 -0.074 36.422 1.00 84.88 834 TYR A N 1
ATOM 6446 C CA . TYR A 1 834 ? -33.284 -0.676 37.707 1.00 84.88 834 TYR A CA 1
ATOM 6447 C C . TYR A 1 834 ? -33.913 0.144 38.827 1.00 84.88 834 TYR A C 1
ATOM 6449 O O . TYR A 1 834 ? -33.888 1.375 38.812 1.00 84.88 834 TYR A O 1
ATOM 6457 N N . ILE A 1 835 ? -34.470 -0.554 39.810 1.00 86.31 835 ILE A N 1
ATOM 6458 C CA . ILE A 1 835 ? -34.981 0.046 41.034 1.00 86.31 835 ILE A CA 1
ATOM 6459 C C . ILE A 1 835 ? -34.332 -0.585 42.258 1.00 86.31 835 ILE A C 1
ATOM 6461 O O . ILE A 1 835 ? -34.238 -1.811 42.371 1.00 86.31 835 ILE A O 1
ATOM 6465 N N . GLU A 1 836 ? -33.975 0.273 43.205 1.00 83.81 836 GLU A N 1
ATOM 6466 C CA . GLU A 1 836 ? -33.643 -0.072 44.576 1.00 83.81 836 GLU A CA 1
ATOM 6467 C C . GLU A 1 836 ? -34.609 0.609 45.544 1.00 83.81 836 GLU A C 1
ATOM 6469 O O . GLU A 1 836 ? -34.805 1.822 45.515 1.00 83.81 836 GLU A O 1
ATOM 6474 N N . SER A 1 837 ? -35.220 -0.184 46.417 1.00 82.19 837 SER A N 1
ATOM 6475 C CA . SER A 1 837 ? -36.096 0.297 47.473 1.00 82.19 837 SER A CA 1
ATOM 6476 C C . SER A 1 837 ? -35.536 -0.038 48.852 1.00 82.19 837 SER A C 1
ATOM 6478 O O . SER A 1 837 ? -35.183 -1.185 49.143 1.00 82.19 837 SER A O 1
ATOM 6480 N N . HIS A 1 838 ? -35.488 0.956 49.736 1.00 74.00 838 HIS A N 1
ATOM 6481 C CA . HIS A 1 838 ? -34.862 0.850 51.058 1.00 74.00 838 HIS A CA 1
ATOM 6482 C C . HIS A 1 838 ? -35.722 1.498 52.163 1.00 74.00 838 HIS A C 1
ATOM 6484 O O . HIS A 1 838 ? -36.743 2.142 51.909 1.00 74.00 838 HIS A O 1
ATOM 6490 N N . ILE A 1 839 ? -35.373 1.258 53.434 1.00 72.31 839 ILE A N 1
ATOM 6491 C CA . ILE A 1 839 ? -36.049 1.910 54.571 1.00 72.31 839 ILE A CA 1
ATOM 6492 C C . ILE A 1 839 ? -35.503 3.329 54.688 1.00 72.31 839 ILE A C 1
ATOM 6494 O O . ILE A 1 839 ? -34.291 3.485 54.708 1.00 72.31 839 ILE A O 1
ATOM 6498 N N . ALA A 1 840 ? -36.380 4.314 54.886 1.00 66.44 840 ALA A N 1
ATOM 6499 C CA . ALA A 1 840 ? -35.967 5.667 55.247 1.00 66.44 840 ALA A CA 1
ATOM 6500 C C . ALA A 1 840 ? -35.083 5.649 56.505 1.00 66.44 840 ALA A C 1
ATOM 6502 O O . ALA A 1 840 ? -35.551 5.310 57.604 1.00 66.44 840 ALA A O 1
ATOM 6503 N N . ILE A 1 841 ? -33.806 5.992 56.349 1.00 71.06 841 ILE A N 1
ATOM 6504 C CA . ILE A 1 841 ? -32.862 6.063 57.460 1.00 71.06 841 ILE A CA 1
ATOM 6505 C C . ILE A 1 841 ? -32.949 7.473 58.056 1.00 71.06 841 ILE A C 1
ATOM 6507 O O . ILE A 1 841 ? -32.851 8.456 57.329 1.00 71.06 841 ILE A O 1
ATOM 6511 N N . PRO A 1 842 ? -33.171 7.638 59.374 1.00 71.56 842 PRO A N 1
ATOM 6512 C CA . PRO A 1 842 ? -33.178 8.967 59.973 1.00 71.56 842 PRO A CA 1
ATOM 6513 C C . PRO A 1 842 ? -31.834 9.662 59.741 1.00 71.56 842 PRO A C 1
ATOM 6515 O O . PRO A 1 842 ? -30.829 9.227 60.291 1.00 71.56 842 PRO A O 1
ATOM 6518 N N . GLY A 1 843 ? -31.826 10.742 58.964 1.00 72.31 843 GLY A N 1
ATOM 6519 C CA . GLY A 1 843 ? -30.597 11.432 58.576 1.00 72.31 843 GLY A CA 1
ATOM 6520 C C . GLY A 1 843 ? -30.169 11.220 57.126 1.00 72.31 843 GLY A C 1
ATOM 6521 O O . GLY A 1 843 ? -29.235 11.899 56.735 1.00 72.31 843 GLY A O 1
ATOM 6522 N N . ASP A 1 844 ? -30.843 10.351 56.368 1.00 80.06 844 ASP A N 1
ATOM 6523 C CA . ASP A 1 844 ? -30.705 10.206 54.912 1.00 80.06 844 ASP A CA 1
ATOM 6524 C C . ASP A 1 844 ? -31.609 11.260 54.253 1.00 80.06 844 ASP A C 1
ATOM 6526 O O . ASP A 1 844 ? -32.831 11.115 54.157 1.00 80.06 844 ASP A O 1
ATOM 6530 N N . VAL A 1 845 ? -31.012 12.416 53.992 1.00 80.44 845 VAL A N 1
ATOM 6531 C CA . VAL A 1 845 ? -31.643 13.625 53.467 1.00 80.44 845 VAL A CA 1
ATOM 6532 C C . VAL A 1 845 ? -31.709 13.578 51.939 1.00 80.44 845 VAL A C 1
ATOM 6534 O O . VAL A 1 845 ? -32.620 14.184 51.367 1.00 80.44 845 VAL A O 1
ATOM 6537 N N . ASP A 1 846 ? -30.774 12.892 51.277 1.00 75.25 846 ASP A N 1
ATOM 6538 C CA . ASP A 1 846 ? -30.739 12.768 49.816 1.00 75.25 846 ASP A CA 1
ATOM 6539 C C . ASP A 1 846 ? -31.556 11.575 49.278 1.00 75.25 846 ASP A C 1
ATOM 6541 O O . ASP A 1 846 ? -31.887 11.539 48.089 1.00 75.25 846 ASP A O 1
ATOM 6545 N N . GLY A 1 847 ? -31.977 10.669 50.165 1.00 67.31 847 GLY A N 1
ATOM 6546 C CA . GLY A 1 847 ? -32.824 9.520 49.868 1.00 67.31 847 GLY A CA 1
ATOM 6547 C C . GLY A 1 847 ? -32.080 8.387 49.166 1.00 67.31 847 GLY A C 1
ATOM 6548 O O . GLY A 1 847 ? -32.720 7.592 48.471 1.00 67.31 847 GLY A O 1
ATOM 6549 N N . ASN A 1 848 ? -30.750 8.330 49.279 1.00 65.06 848 ASN A N 1
ATOM 6550 C CA . ASN A 1 848 ? -29.920 7.343 48.594 1.00 65.06 848 ASN A CA 1
ATOM 6551 C C . ASN A 1 848 ? -29.830 5.996 49.338 1.00 65.06 848 ASN A C 1
ATOM 6553 O O . ASN A 1 848 ? -29.332 5.023 48.768 1.00 65.06 848 ASN A O 1
ATOM 6557 N N . GLY A 1 849 ? -30.359 5.906 50.562 1.00 65.38 849 GLY A N 1
ATOM 6558 C CA . GLY A 1 849 ? -30.345 4.705 51.392 1.00 65.38 849 GLY A CA 1
ATOM 6559 C C . GLY A 1 849 ? -29.127 4.578 52.307 1.00 65.38 849 GLY A C 1
ATOM 6560 O O . GLY A 1 849 ? -28.957 3.528 52.935 1.00 65.38 849 GLY A O 1
ATOM 6561 N N . HIS A 1 850 ? -28.305 5.620 52.412 1.00 73.31 850 HIS A N 1
ATOM 6562 C CA . HIS A 1 850 ? -27.161 5.744 53.307 1.00 73.31 850 HIS A CA 1
ATOM 6563 C C . HIS A 1 850 ? -27.233 7.067 54.063 1.00 73.31 850 HIS A C 1
ATOM 6565 O O . HIS A 1 850 ? -27.744 8.051 53.557 1.00 73.31 850 HIS A O 1
ATOM 6571 N N . VAL A 1 851 ? -26.707 7.093 55.292 1.00 73.69 851 VAL A N 1
ATOM 6572 C CA . VAL A 1 851 ? -26.453 8.371 55.977 1.00 73.69 851 VAL A CA 1
ATOM 6573 C C . VAL A 1 851 ? -24.978 8.686 55.851 1.00 73.69 851 VAL A C 1
ATOM 6575 O O . VAL A 1 851 ? -24.155 8.144 56.595 1.00 73.69 851 VAL A O 1
ATOM 6578 N N . ASP A 1 852 ? -24.619 9.540 54.912 1.00 76.31 852 ASP A N 1
ATOM 6579 C CA . ASP A 1 852 ? -23.238 9.855 54.601 1.00 76.31 852 ASP A CA 1
ATOM 6580 C C . ASP A 1 852 ? -22.985 11.368 54.526 1.00 76.31 852 ASP A C 1
ATOM 6582 O O . ASP A 1 852 ? -23.613 12.182 55.213 1.00 76.31 852 ASP A O 1
ATOM 6586 N N . ILE A 1 853 ? -21.922 11.752 53.823 1.00 73.44 853 ILE A N 1
ATOM 6587 C CA . ILE A 1 853 ? -21.521 13.150 53.751 1.00 73.44 853 ILE A CA 1
ATOM 6588 C C . ILE A 1 853 ? -22.486 13.982 52.901 1.00 73.44 853 ILE A C 1
ATOM 6590 O O . ILE A 1 853 ? -22.598 15.183 53.148 1.00 73.44 853 ILE A O 1
ATOM 6594 N N . TYR A 1 854 ? -23.191 13.373 51.947 1.00 66.81 854 TYR A N 1
ATOM 6595 C CA . TYR A 1 854 ? -24.113 14.060 51.048 1.00 66.81 854 TYR A CA 1
ATOM 6596 C C . TYR A 1 854 ? -25.350 14.560 51.794 1.00 66.81 854 TYR A C 1
ATOM 6598 O O . TYR A 1 854 ? -25.746 15.711 51.606 1.00 66.81 854 TYR A O 1
ATOM 6606 N N . ASP A 1 855 ? -25.851 13.807 52.770 1.00 74.50 855 ASP A N 1
ATOM 6607 C CA . ASP A 1 855 ? -26.952 14.258 53.627 1.00 74.50 855 ASP A CA 1
ATOM 6608 C C . ASP A 1 855 ? -26.582 15.474 54.467 1.00 74.50 855 ASP A C 1
ATOM 6610 O O . ASP A 1 855 ? -27.353 16.425 54.630 1.00 74.50 855 ASP A O 1
ATOM 6614 N N . LEU A 1 856 ? -25.352 15.456 54.988 1.00 75.56 856 LEU A N 1
ATOM 6615 C CA . LEU A 1 856 ? -24.809 16.552 55.773 1.00 75.56 856 LEU A CA 1
ATOM 6616 C C . LEU A 1 856 ? -24.625 17.808 54.912 1.00 75.56 856 LEU A C 1
ATOM 6618 O O . LEU A 1 856 ? -24.811 18.913 55.420 1.00 75.56 856 LEU A O 1
ATOM 6622 N N . ILE A 1 857 ? -24.278 17.651 53.631 1.00 76.12 857 ILE A N 1
ATOM 6623 C CA . ILE A 1 857 ? -24.174 18.755 52.669 1.00 76.12 857 ILE A CA 1
ATOM 6624 C C . ILE A 1 857 ? -25.557 19.361 52.414 1.00 76.12 857 ILE A C 1
ATOM 6626 O O . ILE A 1 857 ? -25.705 20.575 52.546 1.00 76.12 857 ILE A O 1
ATOM 6630 N N . ILE A 1 858 ? -26.581 18.542 52.149 1.00 72.81 858 ILE A N 1
ATOM 6631 C CA . ILE A 1 858 ? -27.944 19.040 51.906 1.00 72.81 858 ILE A CA 1
ATOM 6632 C C . ILE A 1 858 ? -28.505 19.763 53.139 1.00 72.81 858 ILE A C 1
ATOM 6634 O O . ILE A 1 858 ? -29.138 20.814 53.016 1.00 72.81 858 ILE A O 1
ATOM 6638 N N . TRP A 1 859 ? -28.242 19.244 54.340 1.00 86.12 859 TRP A N 1
ATOM 6639 C CA . TRP A 1 859 ? -28.586 19.940 55.577 1.00 86.12 859 TRP A CA 1
ATOM 6640 C C . TRP A 1 859 ? -27.817 21.252 55.752 1.00 86.12 859 TRP A C 1
ATOM 6642 O O . TRP A 1 859 ? -28.412 22.254 56.146 1.00 86.12 859 TRP A O 1
ATOM 6652 N N . ALA A 1 860 ? -26.514 21.269 55.463 1.00 82.06 860 ALA A N 1
ATOM 6653 C CA . ALA A 1 860 ? -25.681 22.458 55.618 1.00 82.06 860 ALA A CA 1
ATOM 6654 C C . ALA A 1 860 ? -26.097 23.585 54.662 1.00 82.06 860 ALA A C 1
ATOM 6656 O O . ALA A 1 860 ? -26.108 24.746 55.073 1.00 82.06 860 ALA A O 1
ATOM 6657 N N . ASP A 1 861 ? -26.484 23.247 53.432 1.00 84.44 861 ASP A N 1
ATOM 6658 C CA . ASP A 1 861 ? -26.972 24.205 52.435 1.00 84.44 861 ASP A CA 1
ATOM 6659 C C . ASP A 1 861 ? -28.298 24.848 52.848 1.00 84.44 861 ASP A C 1
ATOM 6661 O O . ASP A 1 861 ? -28.521 26.034 52.603 1.00 84.44 861 ASP A O 1
ATOM 6665 N N . ALA A 1 862 ? -29.157 24.096 53.535 1.00 80.75 862 ALA A N 1
ATOM 6666 C CA . ALA A 1 862 ? -30.443 24.588 54.016 1.00 80.75 862 ALA A CA 1
ATOM 6667 C C . ALA A 1 862 ? -30.389 25.121 55.467 1.00 80.75 862 ALA A C 1
ATOM 6669 O O . ALA A 1 862 ? -31.399 25.587 56.004 1.00 80.75 862 ALA A O 1
ATOM 6670 N N . PHE A 1 863 ? -29.223 25.084 56.121 1.00 85.88 863 PHE A N 1
ATOM 6671 C CA . PHE A 1 863 ? -29.067 25.405 57.539 1.00 85.88 863 PHE A CA 1
ATOM 6672 C C . PHE A 1 863 ? -29.398 26.868 57.863 1.00 85.88 863 PHE A C 1
ATOM 6674 O O . PHE A 1 863 ? -28.845 27.814 57.300 1.00 85.88 863 PHE A O 1
ATOM 6681 N N . GLY A 1 864 ? -30.255 27.062 58.864 1.00 84.31 864 GLY A N 1
ATOM 6682 C CA . GLY A 1 864 ? -30.710 28.369 59.332 1.00 84.31 864 GLY A CA 1
ATOM 6683 C C . GLY A 1 864 ? -31.925 28.921 58.586 1.00 84.31 864 GLY A C 1
ATOM 6684 O O . GLY A 1 864 ? -32.376 30.016 58.931 1.00 84.31 864 GLY A O 1
ATOM 6685 N N . THR A 1 865 ? -32.458 28.182 57.609 1.00 90.19 865 THR A N 1
ATOM 6686 C CA . THR A 1 865 ? -33.699 28.527 56.902 1.00 90.19 865 THR A CA 1
ATOM 6687 C C . THR A 1 865 ? -34.930 27.999 57.648 1.00 90.19 865 THR A C 1
ATOM 6689 O O . THR A 1 865 ? -34.839 27.122 58.513 1.00 90.19 865 THR A O 1
ATOM 6692 N N . PHE A 1 866 ? -36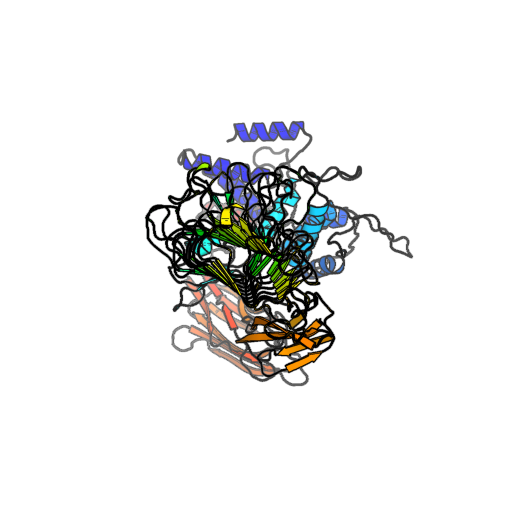.107 28.548 57.340 1.00 92.00 866 PHE A N 1
ATOM 6693 C CA . PHE A 1 866 ? -37.383 28.104 57.913 1.00 92.00 866 PHE A CA 1
ATOM 6694 C C . PHE A 1 866 ? -38.480 27.982 56.855 1.00 92.00 866 PHE A C 1
ATOM 6696 O O . PHE A 1 866 ? -38.415 28.582 55.778 1.00 92.00 866 PHE A O 1
ATOM 6703 N N . ALA A 1 867 ? -39.520 27.211 57.181 1.00 83.75 867 ALA A N 1
ATOM 6704 C CA . ALA A 1 867 ? -40.582 26.856 56.247 1.00 83.75 867 ALA A CA 1
ATOM 6705 C C . ALA A 1 867 ? -41.200 28.089 55.553 1.00 83.75 867 ALA A C 1
ATOM 6707 O O . ALA A 1 867 ? -41.831 28.942 56.189 1.00 83.75 867 ALA A O 1
ATOM 6708 N N . GLY A 1 868 ? -41.047 28.153 54.226 1.00 79.81 868 GLY A N 1
ATOM 6709 C CA . GLY A 1 868 ? -41.534 29.241 53.371 1.00 79.81 868 GLY A CA 1
ATOM 6710 C C . GLY A 1 868 ? -40.445 30.140 52.774 1.00 79.81 868 GLY A C 1
ATOM 6711 O O . GLY A 1 868 ? -40.780 31.010 51.967 1.00 79.81 868 GLY A O 1
ATOM 6712 N N . GLU A 1 869 ? -39.174 29.947 53.134 1.00 86.62 869 GLU A N 1
ATOM 6713 C CA . GLU A 1 869 ? -38.041 30.592 52.460 1.00 86.62 869 GLU A CA 1
ATOM 6714 C C . GLU A 1 869 ? -37.624 29.840 51.178 1.00 86.62 869 GLU A C 1
ATOM 6716 O O . GLU A 1 869 ? -37.827 28.630 51.099 1.00 86.62 869 GLU A O 1
ATOM 6721 N N . PRO A 1 870 ? -37.067 30.529 50.158 1.00 79.81 870 PRO A N 1
ATOM 6722 C CA . PRO A 1 870 ? -36.693 29.910 48.878 1.00 79.81 870 PRO A CA 1
ATOM 6723 C C . PRO A 1 870 ? -35.671 28.776 49.001 1.00 79.81 870 PRO A C 1
ATOM 6725 O O . PRO A 1 870 ? -35.720 27.841 48.210 1.00 79.81 870 PRO A O 1
ATOM 6728 N N . ASP A 1 871 ? -34.796 28.866 50.001 1.00 81.50 871 ASP A N 1
ATOM 6729 C CA . ASP A 1 871 ? -33.689 27.933 50.229 1.00 81.50 871 ASP A CA 1
ATOM 6730 C C . ASP A 1 871 ? -34.029 26.888 51.314 1.00 81.50 871 ASP A C 1
ATOM 6732 O O . ASP A 1 871 ? -33.177 26.110 51.736 1.00 81.50 871 ASP A O 1
ATOM 6736 N N . PHE A 1 872 ? -35.283 26.864 51.790 1.00 83.31 872 PHE A N 1
ATOM 6737 C CA . PHE A 1 872 ? -35.744 25.856 52.740 1.00 83.31 872 PHE A CA 1
ATOM 6738 C C . PHE A 1 872 ? -35.905 24.506 52.041 1.00 83.31 872 PHE A C 1
ATOM 6740 O O . PHE A 1 872 ? -36.762 24.362 51.165 1.00 83.31 872 PHE A O 1
ATOM 6747 N N . ASN A 1 873 ? -35.132 23.507 52.474 1.00 82.31 873 ASN A N 1
ATOM 6748 C CA . ASN A 1 873 ? -35.299 22.124 52.045 1.00 82.31 873 ASN A CA 1
ATOM 6749 C C . ASN A 1 873 ? -36.113 21.327 53.084 1.00 82.31 873 ASN A C 1
ATOM 6751 O O . ASN A 1 873 ? -35.580 20.984 54.139 1.00 82.31 873 ASN A O 1
ATOM 6755 N N . PRO A 1 874 ? -37.372 20.955 52.789 1.00 82.19 874 PRO A N 1
ATOM 6756 C CA . PRO A 1 874 ? -38.199 20.183 53.714 1.00 82.19 874 PRO A CA 1
ATOM 6757 C C . PRO A 1 874 ? -37.597 18.832 54.120 1.00 82.19 874 PRO A C 1
ATOM 6759 O O . PRO A 1 874 ? -37.906 18.348 55.202 1.00 82.19 874 PRO A O 1
ATOM 6762 N N . ALA A 1 875 ? -36.751 18.225 53.281 1.00 79.38 875 ALA A N 1
ATOM 6763 C CA . ALA A 1 875 ? -36.089 16.958 53.595 1.00 79.38 875 ALA A CA 1
ATOM 6764 C C . ALA A 1 875 ? -35.014 17.105 54.688 1.00 79.38 875 ALA A C 1
ATOM 6766 O O . ALA A 1 875 ? -34.719 16.145 55.392 1.00 79.38 875 ALA A O 1
ATOM 6767 N N . ALA A 1 876 ? -34.463 18.311 54.866 1.00 83.25 876 ALA A N 1
ATOM 6768 C CA . ALA A 1 876 ? -33.444 18.608 55.871 1.00 83.25 876 ALA A CA 1
ATOM 6769 C C . ALA A 1 876 ? -34.023 19.054 57.234 1.00 83.25 876 ALA A C 1
ATOM 6771 O O . ALA A 1 876 ? -33.271 19.135 58.204 1.00 83.25 876 ALA A O 1
ATOM 6772 N N . ASP A 1 877 ? -35.338 19.296 57.344 1.00 85.38 877 ASP A N 1
ATOM 6773 C CA . ASP A 1 877 ? -36.053 19.518 58.618 1.00 85.38 877 ASP A CA 1
ATOM 6774 C C . ASP A 1 877 ? -36.440 18.167 59.247 1.00 85.38 877 ASP A C 1
ATOM 6776 O O . ASP A 1 877 ? -37.600 17.743 59.294 1.00 85.38 877 ASP A O 1
ATOM 6780 N N . LEU A 1 878 ? -35.420 17.433 59.687 1.00 82.12 878 LEU A N 1
ATOM 6781 C CA . LEU A 1 878 ? -35.540 16.051 60.150 1.00 82.12 878 LEU A CA 1
ATOM 6782 C C . LEU A 1 878 ? -36.355 15.918 61.443 1.00 82.12 878 LEU A C 1
ATOM 6784 O O . LEU A 1 878 ? -36.933 14.858 61.713 1.00 82.12 878 LEU A O 1
ATOM 6788 N N . ASN A 1 879 ? -36.426 16.974 62.253 1.00 82.31 879 ASN A N 1
ATOM 6789 C CA . ASN A 1 879 ? -37.207 16.994 63.484 1.00 82.31 879 ASN A CA 1
ATOM 6790 C C . ASN A 1 879 ? -38.622 17.604 63.318 1.00 82.31 879 ASN A C 1
ATOM 6792 O O . ASN A 1 879 ? -39.453 17.454 64.224 1.00 82.31 879 ASN A O 1
ATOM 6796 N N . ASN A 1 880 ? -38.935 18.146 62.134 1.00 86.19 880 ASN A N 1
ATOM 6797 C CA . ASN A 1 880 ? -40.219 18.731 61.732 1.00 86.19 880 ASN A CA 1
ATOM 6798 C C . ASN A 1 880 ? -40.694 19.888 62.627 1.00 86.19 880 ASN A C 1
ATOM 6800 O O . ASN A 1 880 ? -41.897 20.017 62.902 1.00 86.19 880 ASN A O 1
ATOM 6804 N N . ASP A 1 881 ? -39.783 20.727 63.116 1.00 85.81 881 ASP A N 1
ATOM 6805 C CA . ASP A 1 881 ? -40.146 21.929 63.873 1.00 85.81 881 ASP A CA 1
ATOM 6806 C C . ASP A 1 881 ? -40.293 23.185 62.996 1.00 85.81 881 ASP A C 1
ATOM 6808 O O . ASP A 1 881 ? -40.740 24.234 63.481 1.00 85.81 881 ASP A O 1
ATOM 6812 N N . GLY A 1 882 ? -40.043 23.050 61.690 1.00 84.19 882 GLY A N 1
ATOM 6813 C CA . GLY A 1 882 ? -40.162 24.104 60.694 1.00 84.19 882 GLY A CA 1
ATOM 6814 C C . GLY A 1 882 ? -38.915 24.976 60.564 1.00 84.19 882 GLY A C 1
ATOM 6815 O O . GLY A 1 882 ? -38.998 26.007 59.884 1.00 84.19 882 GLY A O 1
ATOM 6816 N N . VAL A 1 883 ? -37.802 24.615 61.212 1.00 87.38 883 VAL A N 1
ATOM 6817 C CA . VAL A 1 883 ? -36.515 25.318 61.165 1.00 87.38 883 VAL A CA 1
ATOM 6818 C C . VAL A 1 883 ? -35.398 24.300 60.960 1.00 87.38 883 VAL A C 1
ATOM 6820 O O . VAL A 1 883 ? -35.257 23.378 61.744 1.00 87.38 883 VAL A O 1
ATOM 6823 N N . ILE A 1 884 ? -34.552 24.507 59.952 1.00 87.56 884 ILE A N 1
ATOM 6824 C CA . ILE A 1 884 ? -33.397 23.630 59.734 1.00 87.56 884 ILE A CA 1
ATOM 6825 C C . ILE A 1 884 ? -32.266 24.133 60.620 1.00 87.56 884 ILE A C 1
ATOM 6827 O O . ILE A 1 884 ? -31.677 25.186 60.359 1.00 87.56 884 ILE A O 1
ATOM 6831 N N . ASP A 1 885 ? -31.981 23.419 61.702 1.00 79.38 885 ASP A N 1
ATOM 6832 C CA . ASP A 1 885 ? -31.014 23.849 62.700 1.00 79.38 885 ASP A CA 1
ATOM 6833 C C . ASP A 1 885 ? -30.061 22.731 63.144 1.00 79.38 885 ASP A C 1
ATOM 6835 O O . ASP A 1 885 ? -29.867 21.707 62.485 1.00 79.38 885 ASP A O 1
ATOM 6839 N N . ILE A 1 886 ? -29.335 22.980 64.237 1.00 81.94 886 ILE A N 1
ATOM 6840 C CA . ILE A 1 886 ? -28.291 22.070 64.707 1.00 81.94 886 ILE A CA 1
ATOM 6841 C C . ILE A 1 886 ? -28.857 20.735 65.194 1.00 81.94 886 ILE A C 1
ATOM 6843 O O . ILE A 1 886 ? -28.113 19.758 65.262 1.00 81.94 886 ILE A O 1
ATOM 6847 N N . TYR A 1 887 ? -30.139 20.679 65.554 1.00 71.62 887 TYR A N 1
ATOM 6848 C CA . TYR A 1 887 ? -30.798 19.455 65.983 1.00 71.62 887 TYR A CA 1
ATOM 6849 C C . TYR A 1 887 ? -31.077 18.520 64.805 1.00 71.62 887 TYR A C 1
ATOM 6851 O O . TYR A 1 887 ? -30.946 17.311 64.994 1.00 71.62 887 TYR A O 1
ATOM 6859 N N . ASP A 1 888 ? -31.330 19.039 63.600 1.00 82.69 888 ASP A N 1
ATOM 6860 C CA . ASP A 1 888 ? -31.452 18.220 62.385 1.00 82.69 888 ASP A CA 1
ATOM 6861 C C . ASP A 1 888 ? -30.101 17.633 61.976 1.00 82.69 888 ASP A C 1
ATOM 6863 O O . ASP A 1 888 ? -29.969 16.422 61.803 1.00 82.69 888 ASP A O 1
ATOM 6867 N N . GLY A 1 889 ? -29.045 18.449 61.984 1.00 77.75 889 GLY A N 1
ATOM 6868 C CA . GLY A 1 889 ? -27.682 17.972 61.725 1.00 77.75 889 GLY A CA 1
ATOM 6869 C C . GLY A 1 889 ? -27.204 16.956 62.765 1.00 77.75 889 GLY A C 1
ATOM 6870 O O . GLY A 1 889 ? -26.393 16.080 62.466 1.00 77.75 889 GLY A O 1
ATOM 6871 N N . LEU A 1 890 ? -27.737 17.018 63.993 1.00 73.25 890 LEU A N 1
ATOM 6872 C CA . LEU A 1 890 ? -27.480 16.012 65.023 1.00 73.25 890 LEU A CA 1
ATOM 6873 C C . LEU A 1 890 ? -28.094 14.652 64.663 1.00 73.25 890 LEU A C 1
ATOM 6875 O O . LEU A 1 890 ? -27.510 13.626 65.006 1.00 73.25 890 LEU A O 1
ATOM 6879 N N . ILE A 1 891 ? -29.252 14.632 63.997 1.00 69.62 891 ILE A N 1
ATOM 6880 C CA . ILE A 1 891 ? -29.906 13.400 63.534 1.00 69.62 891 ILE A CA 1
ATOM 6881 C C . ILE A 1 891 ? -29.050 12.744 62.446 1.00 69.62 891 ILE A C 1
ATOM 6883 O O . ILE A 1 891 ? -28.799 11.545 62.539 1.00 69.62 891 ILE A O 1
ATOM 6887 N N . ILE A 1 892 ? -28.502 13.524 61.510 1.00 77.81 892 ILE A N 1
ATOM 6888 C CA . ILE A 1 892 ? -27.554 13.040 60.490 1.00 77.81 892 ILE A CA 1
ATOM 6889 C C . ILE A 1 892 ? -26.290 12.492 61.160 1.00 77.81 892 ILE A C 1
ATOM 6891 O O . ILE A 1 892 ? -25.921 11.336 60.979 1.00 77.81 892 ILE A O 1
ATOM 6895 N N . ALA A 1 893 ? -25.664 13.274 62.041 1.00 73.62 893 ALA A N 1
ATOM 6896 C CA . ALA A 1 893 ? -24.420 12.881 62.701 1.00 73.62 893 ALA A CA 1
ATOM 6897 C C . ALA A 1 893 ? -24.547 11.623 63.584 1.00 73.62 893 ALA A C 1
ATOM 6899 O O . ALA A 1 893 ? -23.581 10.876 63.733 1.00 73.62 893 ALA A O 1
ATOM 6900 N N . ILE A 1 894 ? -25.710 11.390 64.204 1.00 69.38 894 ILE A N 1
ATOM 6901 C CA . ILE A 1 894 ? -25.961 10.197 65.032 1.00 69.38 894 ILE A CA 1
ATOM 6902 C C . ILE A 1 894 ? -26.104 8.939 64.176 1.00 69.38 894 ILE A C 1
ATOM 6904 O O . ILE A 1 894 ? -25.736 7.857 64.640 1.00 69.38 894 ILE A O 1
ATOM 6908 N N . ASN A 1 895 ? -26.632 9.077 62.963 1.00 70.50 895 ASN A N 1
ATOM 6909 C CA . ASN A 1 895 ? -26.869 7.961 62.059 1.00 70.50 895 ASN A CA 1
ATOM 6910 C C . ASN A 1 895 ? -25.782 7.829 60.980 1.00 70.50 895 ASN A C 1
ATOM 6912 O O . ASN A 1 895 ? -25.833 6.883 60.216 1.00 70.50 895 ASN A O 1
ATOM 6916 N N . TYR A 1 896 ? -24.767 8.699 60.962 1.00 75.06 896 TYR A N 1
ATOM 6917 C CA . TYR A 1 896 ? -23.680 8.683 59.980 1.00 75.06 896 TYR A CA 1
ATOM 6918 C C . TYR A 1 896 ? -22.984 7.313 59.869 1.00 75.06 896 TYR A C 1
ATOM 6920 O O . TYR A 1 896 ? -22.447 6.783 60.850 1.00 75.06 896 TYR A O 1
ATOM 6928 N N . GLY A 1 897 ? -22.948 6.776 58.650 1.00 65.88 897 GLY A N 1
ATOM 6929 C CA . GLY A 1 897 ? -22.460 5.447 58.288 1.00 65.88 897 GLY A CA 1
ATOM 6930 C C . GLY A 1 897 ? -23.487 4.316 58.429 1.00 65.88 897 GLY A C 1
ATOM 6931 O O . GLY A 1 897 ? -23.064 3.155 58.440 1.00 65.88 897 GLY A O 1
ATOM 6932 N N . ALA A 1 898 ? -24.773 4.637 58.622 1.00 61.53 898 ALA A N 1
ATOM 6933 C CA . ALA A 1 898 ? -25.882 3.677 58.678 1.00 61.53 898 ALA A CA 1
ATOM 6934 C C . ALA A 1 898 ? -26.301 3.154 57.302 1.00 61.53 898 ALA A C 1
ATOM 6936 O O . ALA A 1 898 ? -26.137 3.895 56.306 1.00 61.53 898 ALA A O 1
#

Foldseek 3Di:
DVVVVVVVVVVVVVVPDDDDDPVVVVVVLVVLVVVCVVPVPDPSCVVSVVVVVVSVCQAPDDWDWAADPPDRPDIDTDDDLVRLVVQLVVLAPDPDDDDDLVRLLVVLLVQADPQLFDFRHWDDPPPDTDGDDTDLSSLLSLLVSLVVVVDPSSLVSSVSSLVSSQVQADPVLAGPDDPPDPDDGSVSSVVSVVSSQFQKWKWKAQPPPDIDTDRGDAVQVNLVVHDAAIEMETEAHEGAAAAEHQGHYEYEYQQAHEYEDHLDADWADALLDPFIAGESYEYENDRHDLGAYAYEDARYEQADLLNDDARHEYEHYEYERHVAYEYENYEYENQHHPVLDLAGHFYEYYEYEFAYEYEYEHYEFDSGQAEDYEFAYSLDDTDGYEYAAEHYEFEADAPDVDARTYQYEHYEAESAYEYEHYHYEFEHRAHPYPPDFHESYEYEQYEHYEYYQYEAENGQEDYEQDQFDCVVPPPGNSHQAEDYEYENYEAEAHLEHYEHEARHEQYEAAHYEQYAHAAEDYEWYYPPPGHGYYNYAAAQYEQANHPHFPYEYDPVLQVPAHENEHAHFNALQDADDVPPRPPDPGGHYDPRHDHPNYDSAHVVHDPVQQPAKDFDKDWPPSAAAAFDKIKIARVVIAGPRFGWQWKWKDFQQRDIDIDRHRIDIDGHNDFDWTFIKIWTAGPSGHIDIDTDIRGHHHPDAKEWEKPPQEAFAEAFDKDKIWTKIFFDPQFFKKKKKKKKQLQFKDWDDKDFDDPWPAKDWPDFDWASDPPPRMIMTIGIMGHDPPTTGDGGMDTGMMIMIGTHDFDKIKGDMPPIWTAGPVRDTGHHDYRIGMYGYEHDQQQPLVSNRALEVVSLVLLVQQAQPFPPDPSHDPSQPSVPPRHSYPVSSVRSVVRHGD

pLDDT: mean 78.25, std 20.46, range [30.7, 98.88]

Secondary structure (DSSP, 8-state):
-HHHHHHHHHHHHTTT--S--TTHHHHHHHHHHHHHHH-TTSSTHHHHHHHHHHHHHHTTS---EEE-TT-TT-EEE---HHHHHHHHHHTT----S---HHHHHHHHHHT--TTS--BS-EEE-SS-EEE--B-HHHHHHHHHHHHTT--HHHHHHHHHHHHHHHTTB-TTS-B---TT-----HHHHHHHHHHHTT---EEEE-SSS-EEEETT--HHHHHHHPPTT-EEEE-S-EEE--EEE-S-EEEEETT--EEE--SS---EEETTEEEEEEEEEEEES-SSS---EEEEEES-EEE-TT-PPTTSEEEEEEEESEEEEEEES-EEE--S-TTSSSSSS-EEEEEEESS-EEEEES-EE-S-SSEEEEEE--SSSSPPPEEEEES-EEE-----S-SS----EEEEEETT-EEEEES-EEE------TT---EEEEEES-EEEEEES-EEES-SEEEEEE---GGG-TTSS-S--EEEEEES-EEES-SEEEEEESS-EEEEEES-EEE--SS-SEEEE--TT-PPPBS-EEES-EEE--SS-SEEE-GGGGGS-EE-TT-B-SSTT-EEBTTTBTT--EEEB-TTEE--S--SS-SS-----PPPPBP--EEESSSPBTTPEEEEE-TT-B-SSS-EEEEEEE-SSS-EEEESSSEEEEE-SS-EEEEEEEEEEETTS-EEEEEEEEEEBPPPPEEEEEESSEEEEETT-EEEEEEEEEEEEEEEEEEEEEEEETTTEEEEEEEE--SSSSEEEEEEEEES--SSSEEEEEEEEEE-TTSPPEEEEEEEEEEEEEE-SSEEEEEEEEEEEEEETTSPEEPEEEE-EEEEEE---TT-SS-SSS-SHHHHHHHHHHTT-BTTSTT--GGG-TT-SSB--HHHHHHHHHHTT-